Protein AF-A0A1Q3MYJ4-F1 (afdb_monomer_lite)

Structure (mmCIF, N/CA/C/O backbone):
data_AF-A0A1Q3MYJ4-F1
#
_entry.id   AF-A0A1Q3MYJ4-F1
#
loop_
_atom_site.group_PDB
_atom_site.id
_atom_site.type_symbol
_atom_site.label_atom_id
_atom_site.label_alt_id
_atom_site.label_comp_id
_atom_site.label_asym_id
_atom_site.label_entity_id
_atom_site.label_seq_id
_atom_site.pdbx_PDB_ins_code
_atom_site.Cartn_x
_atom_site.Cartn_y
_atom_site.Cartn_z
_atom_site.occupancy
_atom_site.B_iso_or_equiv
_atom_site.auth_seq_id
_atom_site.auth_comp_id
_atom_site.auth_asym_id
_atom_site.auth_atom_id
_atom_site.pdbx_PDB_model_num
ATOM 1 N N . MET A 1 1 ? -17.870 22.974 59.383 1.00 58.22 1 MET A N 1
ATOM 2 C CA . MET A 1 1 ? -18.661 22.944 58.130 1.00 58.22 1 MET A CA 1
ATOM 3 C C . MET A 1 1 ? -19.687 24.053 58.070 1.00 58.22 1 MET A C 1
ATOM 5 O O . MET A 1 1 ? -19.562 24.882 57.190 1.00 58.22 1 MET A O 1
ATOM 9 N N . LYS A 1 2 ? -20.596 24.173 59.053 1.00 64.69 2 LYS A N 1
ATOM 10 C CA . LYS A 1 2 ? -21.480 25.355 59.174 1.00 64.69 2 LYS A CA 1
ATOM 11 C C . LYS A 1 2 ? -20.718 26.691 59.191 1.00 64.69 2 LYS A C 1
ATOM 13 O O . LYS A 1 2 ? -21.216 27.687 58.698 1.00 64.69 2 LYS A O 1
ATOM 18 N N . GLN A 1 3 ? -19.496 26.680 59.724 1.00 75.94 3 GLN A N 1
ATOM 19 C CA . GLN A 1 3 ? -18.625 27.854 59.806 1.00 75.94 3 GLN A CA 1
ATOM 20 C C . GLN A 1 3 ? -17.956 28.244 58.471 1.00 75.94 3 GLN A C 1
ATOM 22 O O . GLN A 1 3 ? -17.614 29.406 58.301 1.00 75.94 3 GLN A O 1
ATOM 27 N N . TYR A 1 4 ? -17.776 27.300 57.533 1.00 77.88 4 TYR A N 1
ATOM 28 C CA . TYR A 1 4 ? -17.105 27.524 56.241 1.00 77.88 4 TYR A CA 1
ATOM 29 C C . TYR A 1 4 ? -17.706 26.608 55.153 1.00 77.88 4 TYR A C 1
ATOM 31 O O . TYR A 1 4 ? -17.088 25.603 54.797 1.00 77.88 4 TYR A O 1
ATOM 39 N N . PRO A 1 5 ? -18.928 26.892 54.670 1.00 70.75 5 PRO A N 1
ATOM 40 C CA . PRO A 1 5 ? -19.642 26.016 53.735 1.00 70.75 5 PRO A CA 1
ATOM 41 C C . PRO A 1 5 ? -18.985 25.927 52.348 1.00 70.75 5 PRO A C 1
ATOM 43 O O . PRO A 1 5 ? -19.051 24.882 51.717 1.00 70.75 5 PRO A O 1
ATOM 46 N N . GLU A 1 6 ? -18.278 26.977 51.920 1.00 78.69 6 GLU A N 1
ATOM 47 C CA . GLU A 1 6 ? -17.602 27.052 50.612 1.00 78.69 6 GLU A CA 1
ATOM 48 C C . GLU A 1 6 ? -16.142 26.553 50.637 1.00 78.69 6 GLU A C 1
ATOM 50 O O . GLU A 1 6 ? -15.402 26.690 49.661 1.00 78.69 6 GLU A O 1
ATOM 55 N N . ALA A 1 7 ? -15.664 26.028 51.770 1.00 82.56 7 ALA A N 1
ATOM 56 C CA . ALA A 1 7 ? -14.266 25.630 51.900 1.00 82.56 7 ALA A CA 1
ATOM 57 C C . ALA A 1 7 ? -13.968 24.337 51.126 1.00 82.56 7 ALA A C 1
ATOM 59 O O . ALA A 1 7 ? -14.543 23.284 51.395 1.00 82.56 7 ALA A O 1
ATOM 60 N N . THR A 1 8 ? -12.992 24.395 50.218 1.00 87.25 8 THR A N 1
ATOM 61 C CA . THR A 1 8 ? -12.449 23.201 49.561 1.00 87.25 8 THR A CA 1
ATOM 62 C C . THR A 1 8 ? -11.589 22.397 50.536 1.00 87.25 8 THR A C 1
ATOM 64 O O . THR A 1 8 ? -10.639 22.920 51.122 1.00 87.25 8 THR A O 1
ATOM 67 N N . ILE A 1 9 ? -11.879 21.107 50.668 1.00 89.69 9 ILE A N 1
ATOM 68 C CA . ILE A 1 9 ? -11.124 20.165 51.491 1.00 89.69 9 ILE A CA 1
ATOM 69 C C . ILE A 1 9 ? -10.189 19.373 50.586 1.00 89.69 9 ILE A C 1
ATOM 71 O O . ILE A 1 9 ? -10.608 18.551 49.770 1.00 89.69 9 ILE A O 1
ATOM 75 N N . TYR A 1 10 ? -8.896 19.612 50.752 1.00 91.00 10 TYR A N 1
ATOM 76 C CA . TYR A 1 10 ? -7.868 18.913 49.999 1.00 91.00 10 TYR A CA 1
ATOM 77 C C . TYR A 1 10 ? -7.547 17.566 50.642 1.00 91.00 10 TYR A C 1
ATOM 79 O O . TYR A 1 10 ? -7.403 17.468 51.859 1.00 91.00 10 TYR A O 1
ATOM 87 N N . HIS A 1 11 ? -7.385 16.537 49.816 1.00 90.12 11 HIS A N 1
ATOM 88 C CA . HIS A 1 11 ? -6.947 15.211 50.247 1.00 90.12 11 HIS A CA 1
ATOM 89 C C . HIS A 1 11 ? -5.996 14.578 49.217 1.00 90.12 11 HIS A C 1
ATOM 91 O O . HIS A 1 11 ? -5.825 15.095 48.106 1.00 90.12 11 HIS A O 1
ATOM 97 N N . TYR A 1 12 ? -5.341 13.472 49.585 1.00 85.56 12 TYR A N 1
ATOM 98 C CA . TYR A 1 12 ? -4.296 12.842 48.770 1.00 85.56 12 TYR A CA 1
ATOM 99 C C . TYR A 1 12 ? -4.562 11.350 48.551 1.00 85.56 12 TYR A C 1
ATOM 101 O O . TYR A 1 12 ? -4.072 10.489 49.278 1.00 85.56 12 TYR A O 1
ATOM 109 N N . GLY A 1 13 ? -5.335 11.034 47.512 1.00 84.19 13 GLY A N 1
ATOM 110 C CA . GLY A 1 13 ? -5.772 9.670 47.218 1.00 84.19 13 GLY A CA 1
ATOM 111 C C . GLY A 1 13 ? -7.289 9.556 47.119 1.00 84.19 13 GLY A C 1
ATOM 112 O O . GLY A 1 13 ? -7.988 10.549 46.992 1.00 84.19 13 GLY A O 1
ATOM 113 N N . SER A 1 14 ? -7.809 8.328 47.117 1.00 82.69 14 SER A N 1
ATOM 114 C CA . SER A 1 14 ? -9.263 8.075 47.033 1.00 82.69 14 SER A CA 1
ATOM 115 C C . SER A 1 14 ? -9.884 7.646 48.363 1.00 82.69 14 SER A C 1
ATOM 117 O O . SER A 1 14 ? -11.077 7.352 48.409 1.00 82.69 14 SER A O 1
ATOM 119 N N . TYR A 1 15 ? -9.085 7.552 49.429 1.00 84.94 15 TYR A N 1
ATOM 120 C CA . TYR A 1 15 ? -9.520 6.961 50.691 1.00 84.94 15 TYR A CA 1
ATOM 121 C C . TYR A 1 15 ? -10.547 7.837 51.411 1.00 84.94 15 TYR A C 1
ATOM 123 O O . TYR A 1 15 ? -11.579 7.327 51.828 1.00 84.94 15 TYR A O 1
ATOM 131 N N . GLU A 1 16 ? -10.320 9.146 51.495 1.00 86.31 16 GLU A N 1
ATOM 132 C CA . GLU A 1 16 ? -11.164 10.086 52.243 1.00 86.31 16 GLU A CA 1
ATOM 133 C C . GLU A 1 16 ? -12.579 10.141 51.663 1.00 86.31 16 GLU A C 1
ATOM 135 O O . GLU A 1 16 ? -13.556 10.010 52.396 1.00 86.31 16 GLU A O 1
ATOM 140 N N . THR A 1 17 ? -12.694 10.222 50.334 1.00 84.62 17 THR A N 1
ATOM 141 C CA . THR A 1 17 ? -13.981 10.173 49.628 1.00 84.62 17 THR A CA 1
ATOM 142 C C . THR A 1 17 ? -14.712 8.856 49.895 1.00 84.62 17 THR A C 1
ATOM 144 O O . THR A 1 17 ? -15.893 8.863 50.237 1.00 84.62 17 THR A O 1
ATOM 147 N N . LYS A 1 18 ? -14.011 7.717 49.795 1.00 85.62 18 LYS A N 1
ATOM 148 C CA . LYS A 1 18 ? -14.585 6.387 50.062 1.00 85.62 18 LYS A CA 1
ATOM 149 C C . LYS A 1 18 ? -15.009 6.224 51.522 1.00 85.62 18 LYS A C 1
ATOM 151 O O . LYS A 1 18 ? -16.048 5.629 51.789 1.00 85.62 18 LYS A O 1
ATOM 156 N N . SER A 1 19 ? -14.217 6.750 52.454 1.00 86.88 19 SER A N 1
ATOM 157 C CA . SER A 1 19 ? -14.482 6.709 53.892 1.00 86.88 19 SER A CA 1
ATOM 158 C C . SER A 1 19 ? -15.724 7.528 54.242 1.00 86.88 19 SER A C 1
ATOM 160 O O . SER A 1 19 ? -16.615 7.023 54.917 1.00 86.88 19 SER A O 1
ATOM 162 N N . LEU A 1 20 ? -15.859 8.742 53.697 1.00 87.19 20 LEU A N 1
ATOM 163 C CA . LEU A 1 20 ? -17.052 9.577 53.883 1.00 87.19 20 LEU A CA 1
ATOM 164 C C . LEU A 1 20 ? -18.310 8.919 53.301 1.00 87.19 20 LEU A C 1
ATOM 166 O O . LEU A 1 20 ? -19.335 8.858 53.972 1.00 87.19 20 LEU A O 1
ATOM 170 N N . GLN A 1 21 ? -18.218 8.324 52.110 1.00 85.44 21 GLN A N 1
ATOM 171 C CA . GLN A 1 21 ? -19.321 7.547 51.529 1.00 85.44 21 GLN A CA 1
ATOM 172 C C . GLN A 1 21 ? -19.679 6.307 52.368 1.00 85.44 21 GLN A C 1
ATOM 174 O O . GLN A 1 21 ? -20.841 5.904 52.421 1.00 85.44 21 GLN A O 1
ATOM 179 N N . ALA A 1 22 ? -18.704 5.681 53.034 1.00 86.81 22 ALA A N 1
ATOM 180 C CA . ALA A 1 22 ? -18.959 4.580 53.960 1.00 86.81 22 ALA A CA 1
ATOM 181 C C . ALA A 1 22 ? -19.625 5.062 55.262 1.00 86.81 22 ALA A C 1
ATOM 183 O O . ALA A 1 22 ? -20.507 4.375 55.774 1.00 86.81 22 ALA A O 1
ATOM 184 N N . VAL A 1 23 ? -19.257 6.246 55.764 1.00 87.12 23 VAL A N 1
ATOM 185 C CA . VAL A 1 23 ? -19.914 6.902 56.908 1.00 87.12 23 VAL A CA 1
ATOM 186 C C . VAL A 1 23 ? -21.367 7.230 56.575 1.00 87.12 23 VAL A C 1
ATOM 188 O O . VAL A 1 23 ? -22.239 6.851 57.347 1.00 87.12 23 VAL A O 1
ATOM 191 N N . GLN A 1 24 ? -21.639 7.808 55.401 1.00 85.56 24 GLN A N 1
ATOM 192 C CA . GLN A 1 24 ? -23.000 8.079 54.913 1.00 85.56 24 GLN A CA 1
ATOM 193 C C . GLN A 1 24 ? -23.874 6.817 54.903 1.00 85.56 24 GLN A C 1
ATOM 195 O O . GLN A 1 24 ? -25.028 6.851 55.309 1.00 85.56 24 GLN A O 1
ATOM 200 N N . LYS A 1 25 ? -23.316 5.676 54.482 1.00 83.81 25 LYS A N 1
ATOM 201 C CA . LYS A 1 25 ? -24.038 4.393 54.477 1.00 83.81 25 LYS A CA 1
ATOM 202 C C . LYS A 1 25 ? -24.285 3.822 55.872 1.00 83.81 25 LYS A C 1
ATOM 204 O O . LYS A 1 25 ? -25.231 3.063 56.048 1.00 83.81 25 LYS A O 1
ATOM 209 N N . LYS A 1 26 ? -23.400 4.107 56.830 1.00 90.44 26 LYS A N 1
ATOM 210 C CA . LYS A 1 26 ? -23.456 3.552 58.189 1.00 90.44 26 LYS A CA 1
ATOM 211 C C . LYS A 1 26 ? -24.288 4.412 59.146 1.00 90.44 26 LYS A C 1
ATOM 213 O O . LYS A 1 26 ? -24.845 3.861 60.089 1.00 90.44 26 LYS A O 1
ATOM 218 N N . TYR A 1 27 ? -24.369 5.714 58.886 1.00 89.81 27 TYR A N 1
ATOM 219 C CA . TYR A 1 27 ? -25.042 6.717 59.712 1.00 89.81 27 TYR A CA 1
ATOM 220 C C . TYR A 1 27 ? -25.936 7.598 58.821 1.00 89.81 27 TYR A C 1
ATOM 222 O O . TYR A 1 27 ? -25.502 8.674 58.396 1.00 89.81 27 TYR A O 1
ATOM 230 N N . PRO A 1 28 ? -27.154 7.134 58.472 1.00 86.50 28 PRO A N 1
ATOM 231 C CA . PRO A 1 28 ? -28.078 7.857 57.591 1.00 86.50 28 PRO A CA 1
ATOM 232 C C . PRO A 1 28 ? -28.443 9.262 58.089 1.00 86.50 28 PRO A C 1
ATOM 234 O O . PRO A 1 28 ? -28.724 10.154 57.296 1.00 86.50 28 PRO A O 1
ATOM 237 N N . GLU A 1 29 ? -28.389 9.497 59.398 1.00 88.94 29 GLU A N 1
ATOM 238 C CA . GLU A 1 29 ? -28.608 10.804 60.017 1.00 88.94 29 GLU A CA 1
ATOM 239 C C . GLU A 1 29 ? -27.568 11.865 59.613 1.00 88.94 29 GLU A C 1
ATOM 241 O O . GLU A 1 29 ? -27.833 13.050 59.780 1.00 88.94 29 GLU A O 1
ATOM 246 N N . LEU A 1 30 ? -26.417 11.450 59.063 1.00 86.00 30 LEU A N 1
ATOM 247 C CA . LEU A 1 30 ? -25.353 12.325 58.550 1.00 86.00 30 LEU A CA 1
ATOM 248 C C . LEU A 1 30 ? -25.372 12.461 57.016 1.00 86.00 30 LEU A C 1
ATOM 250 O O . LEU A 1 30 ? -24.428 12.992 56.421 1.00 86.00 30 LEU A O 1
ATOM 254 N N . GLU A 1 31 ? -26.398 11.935 56.341 1.00 83.94 31 GLU A N 1
ATOM 255 C CA . GLU A 1 31 ? -26.464 11.886 54.879 1.00 83.94 31 GLU A CA 1
ATOM 256 C C . GLU A 1 31 ? -26.425 13.277 54.243 1.00 83.94 31 GLU A C 1
ATOM 258 O O . GLU A 1 31 ? -25.692 13.497 53.272 1.00 83.94 31 GLU A O 1
ATOM 263 N N . ASN A 1 32 ? -27.169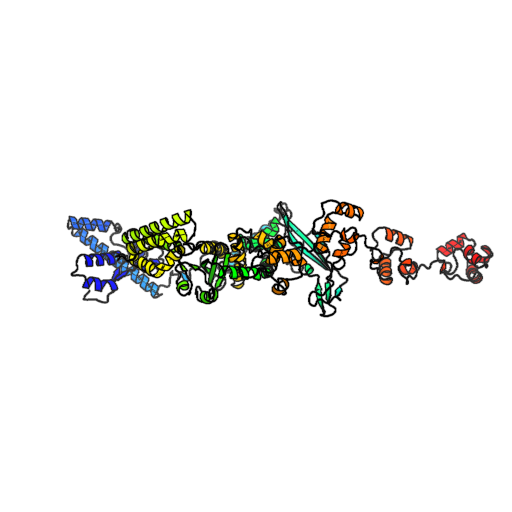 14.226 54.808 1.00 82.94 32 ASN A N 1
ATOM 264 C CA . ASN A 1 32 ? -27.242 15.590 54.296 1.00 82.94 32 ASN A CA 1
ATOM 265 C C . ASN A 1 32 ? -25.890 16.304 54.444 1.00 82.94 32 ASN A C 1
ATOM 267 O O . ASN A 1 32 ? -25.432 16.972 53.516 1.00 82.94 32 ASN A O 1
ATOM 271 N N . GLU A 1 33 ? -25.206 16.116 55.574 1.00 84.81 33 GLU A N 1
ATOM 272 C CA . GLU A 1 33 ? -23.894 16.698 55.851 1.00 84.81 33 GLU A CA 1
ATOM 273 C C . GLU A 1 33 ? -22.799 16.119 54.952 1.00 84.81 33 GLU A C 1
ATOM 275 O O . GLU A 1 33 ? -21.958 16.867 54.450 1.00 84.81 33 GLU A O 1
ATOM 280 N N . VAL A 1 34 ? -22.794 14.801 54.727 1.00 84.31 34 VAL A N 1
ATOM 281 C CA . VAL A 1 34 ? -21.809 14.154 53.846 1.00 84.31 34 VAL A CA 1
ATOM 282 C C . VAL A 1 34 ? -22.079 14.490 52.379 1.00 84.31 34 VAL A C 1
ATOM 284 O O . VAL A 1 34 ? -21.142 14.756 51.627 1.00 84.31 34 VAL A O 1
ATOM 287 N N . THR A 1 35 ? -23.342 14.545 51.960 1.00 84.06 35 THR A N 1
ATOM 288 C CA . THR A 1 35 ? -23.701 14.913 50.581 1.00 84.06 35 THR A CA 1
ATOM 289 C C . THR A 1 35 ? -23.318 16.360 50.273 1.00 84.06 35 THR A C 1
ATOM 291 O O . THR A 1 35 ? -22.798 16.631 49.193 1.00 84.06 35 THR A O 1
ATOM 294 N N . ALA A 1 36 ? -23.475 17.273 51.237 1.00 82.44 36 ALA A N 1
ATOM 295 C CA . ALA A 1 36 ? -23.010 18.655 51.116 1.00 82.44 36 ALA A CA 1
ATOM 296 C C . ALA A 1 36 ? -21.473 18.774 51.044 1.00 82.44 36 ALA A C 1
ATOM 298 O O . ALA A 1 36 ? -20.951 19.719 50.459 1.00 82.44 36 ALA A O 1
ATOM 299 N N . LEU A 1 37 ? -20.740 17.809 51.607 1.00 83.44 37 LEU A N 1
ATOM 300 C CA . LEU A 1 37 ? -19.276 17.784 51.643 1.00 83.44 37 LEU A CA 1
ATOM 301 C C . LEU A 1 37 ? -18.613 17.335 50.346 1.00 83.44 37 LEU A C 1
ATOM 303 O O . LEU A 1 37 ? -17.551 17.845 49.987 1.00 83.44 37 LEU A O 1
ATOM 307 N N . LEU A 1 38 ? -19.189 16.329 49.684 1.00 82.69 38 LEU A N 1
ATOM 308 C CA . LEU A 1 38 ? -18.560 15.652 48.548 1.00 82.69 38 LEU A CA 1
ATOM 309 C C . LEU A 1 38 ? -18.139 16.608 47.414 1.00 82.69 38 LEU A C 1
ATOM 311 O O . LEU A 1 38 ? -17.027 16.431 46.912 1.00 82.69 38 LEU A O 1
ATOM 315 N N . PRO A 1 39 ? -18.933 17.632 47.031 1.00 83.12 39 PRO A N 1
ATOM 316 C CA . PRO A 1 39 ? -18.528 18.600 46.009 1.00 83.12 39 PRO A CA 1
ATOM 317 C C . PRO A 1 39 ? -17.310 19.450 46.399 1.00 83.12 39 PRO A C 1
ATOM 319 O O . PRO A 1 39 ? -16.587 19.916 45.523 1.00 83.12 39 PRO A O 1
ATOM 322 N N . GLY A 1 40 ? -17.069 19.644 47.700 1.00 83.06 40 GLY A N 1
ATOM 323 C CA . GLY A 1 40 ? -15.943 20.417 48.225 1.00 83.06 40 GLY A CA 1
ATOM 324 C C . GLY A 1 40 ? -14.635 19.629 48.335 1.00 83.06 40 GLY A C 1
ATOM 325 O O . GLY A 1 40 ? -13.608 20.220 48.665 1.00 83.06 40 GLY A O 1
ATOM 326 N N . LEU A 1 41 ? -14.631 18.314 48.079 1.00 87.50 41 LEU A N 1
ATOM 327 C CA . LEU A 1 41 ? -13.422 17.488 48.156 1.00 87.50 41 LEU A CA 1
ATOM 328 C C . LEU A 1 41 ? -12.564 17.625 46.893 1.00 87.50 41 LEU A C 1
ATOM 330 O O . LEU A 1 41 ? -13.038 17.423 45.776 1.00 87.50 41 LEU A O 1
ATOM 334 N N . PHE A 1 42 ? -11.267 17.874 47.070 1.00 88.19 42 PHE A N 1
ATOM 335 C CA . PHE A 1 42 ? -10.313 17.966 45.968 1.00 88.19 42 PHE A CA 1
ATOM 336 C C . PHE A 1 42 ? -9.111 17.033 46.163 1.00 88.19 42 PHE A C 1
ATOM 338 O O . PHE A 1 42 ? -8.302 17.205 47.078 1.00 88.19 42 PHE A O 1
ATOM 345 N N . ASN A 1 43 ? -8.952 16.065 45.255 1.00 89.12 43 ASN A N 1
ATOM 346 C CA . ASN A 1 43 ? -7.846 15.106 45.279 1.00 89.12 43 ASN A CA 1
ATOM 347 C C . ASN A 1 43 ? -6.600 15.646 44.556 1.00 89.12 43 ASN A C 1
ATOM 349 O O . ASN A 1 43 ? -6.540 15.652 43.321 1.00 89.12 43 ASN A O 1
ATOM 353 N N . LEU A 1 44 ? -5.559 15.992 45.314 1.00 87.12 44 LEU A N 1
ATOM 354 C CA . LEU A 1 44 ? -4.317 16.555 44.772 1.00 87.12 44 LEU A CA 1
ATOM 355 C C . LEU A 1 44 ? -3.457 15.536 44.007 1.00 87.12 44 LEU A C 1
ATOM 357 O O . LEU A 1 44 ? -2.722 15.923 43.100 1.00 87.12 44 LEU A O 1
ATOM 361 N N . LEU A 1 45 ? -3.587 14.233 44.286 1.00 84.81 45 LEU A N 1
ATOM 362 C CA . LEU A 1 45 ? -2.842 13.179 43.577 1.00 84.81 45 LEU A CA 1
ATOM 363 C C . LEU A 1 45 ? -3.214 13.099 42.083 1.00 84.81 45 LEU A C 1
ATOM 365 O O . LEU A 1 45 ? -2.450 12.583 41.268 1.00 84.81 45 LEU A O 1
ATOM 369 N N . SER A 1 46 ? -4.398 13.590 41.705 1.00 80.81 46 SER A N 1
ATOM 370 C CA . SER A 1 46 ? -4.833 13.601 40.304 1.00 80.81 46 SER A CA 1
ATOM 371 C C . SER A 1 46 ? -3.956 14.510 39.430 1.00 80.81 46 SER A C 1
ATOM 373 O O . SER A 1 46 ? -3.669 14.159 38.283 1.00 80.81 46 SER A O 1
ATOM 375 N N . ILE A 1 47 ? -3.452 15.611 40.002 1.00 80.12 47 ILE A N 1
ATOM 376 C CA . ILE A 1 47 ? -2.610 16.600 39.320 1.00 80.12 47 ILE A CA 1
ATOM 377 C C . ILE A 1 47 ? -1.212 16.031 39.038 1.00 80.12 47 ILE A C 1
ATOM 379 O O . ILE A 1 47 ? -0.740 16.112 37.903 1.00 80.12 47 ILE A O 1
ATOM 383 N N . SER A 1 48 ? -0.557 15.395 40.019 1.00 72.81 48 SER A N 1
ATOM 384 C CA . SER A 1 48 ? 0.786 14.812 39.819 1.00 72.81 48 SER A CA 1
ATOM 385 C C . SER A 1 48 ? 0.800 13.660 38.818 1.00 72.81 48 SER A C 1
ATOM 387 O O . SER A 1 48 ? 1.756 13.473 38.078 1.00 72.81 48 SER A O 1
ATOM 389 N N . ARG A 1 49 ? -0.278 12.880 38.715 1.00 67.69 49 ARG A N 1
ATOM 390 C CA . ARG A 1 49 ? -0.313 11.764 37.754 1.00 67.69 49 ARG A CA 1
ATOM 391 C C . ARG A 1 49 ? -0.415 12.199 36.297 1.00 67.69 49 ARG A C 1
ATOM 393 O O . ARG A 1 49 ? -0.100 11.405 35.415 1.00 67.69 49 ARG A O 1
ATOM 400 N N . THR A 1 50 ? -0.921 13.400 36.038 1.00 63.81 50 THR A N 1
ATOM 401 C CA . THR A 1 50 ? -1.364 13.792 34.694 1.00 63.81 50 THR A CA 1
ATOM 402 C C . THR A 1 50 ? -0.720 15.072 34.185 1.00 63.81 50 THR A C 1
ATOM 404 O O . THR A 1 50 ? -0.571 15.231 32.972 1.00 63.81 50 THR A O 1
ATOM 407 N N . HIS A 1 51 ? -0.342 15.987 35.077 1.00 72.00 51 HIS A N 1
ATOM 408 C CA . HIS A 1 51 ? 0.023 17.355 34.709 1.00 72.00 51 HIS A CA 1
ATOM 409 C C . HIS A 1 51 ? 1.396 17.787 35.228 1.00 72.00 51 HIS A C 1
ATOM 411 O O . HIS A 1 51 ? 2.013 18.657 34.619 1.00 72.00 51 HIS A O 1
ATOM 417 N N . VAL A 1 52 ? 1.904 17.172 36.300 1.00 79.31 52 VAL A N 1
ATOM 418 C CA . VAL A 1 52 ? 3.175 17.562 36.929 1.00 79.31 52 VAL A CA 1
ATOM 419 C C . VAL A 1 52 ? 4.039 16.330 37.173 1.00 79.31 52 VAL A C 1
ATOM 421 O O . VAL A 1 52 ? 3.633 15.457 37.924 1.00 79.31 52 VAL A O 1
ATOM 424 N N . TYR A 1 53 ? 5.238 16.276 36.587 1.00 80.31 53 TYR A N 1
ATOM 425 C CA . TYR A 1 53 ? 6.196 15.179 36.784 1.00 80.31 53 TYR A CA 1
ATOM 426 C C . TYR A 1 53 ? 7.301 15.621 37.755 1.00 80.31 53 TYR A C 1
ATOM 428 O O . TYR A 1 53 ? 8.261 16.259 37.319 1.00 80.31 53 TYR A O 1
ATOM 436 N N . PRO A 1 54 ? 7.170 15.349 39.065 1.00 78.94 54 PRO A N 1
ATOM 437 C CA . PRO A 1 54 ? 8.181 15.738 40.041 1.00 78.94 54 PRO A CA 1
ATOM 438 C C . PRO A 1 54 ? 9.450 14.874 39.894 1.00 78.94 54 PRO A C 1
ATOM 440 O O . PRO A 1 54 ? 9.361 13.732 39.438 1.00 78.94 54 PRO A O 1
ATOM 443 N N . PRO A 1 55 ? 10.636 15.367 40.297 1.00 79.25 55 PRO A N 1
ATOM 444 C CA . PRO A 1 55 ? 11.903 14.635 40.199 1.00 79.25 55 PRO A CA 1
ATOM 445 C C . PRO A 1 55 ? 12.061 13.596 41.328 1.00 79.25 55 PRO A C 1
ATOM 447 O O . PRO A 1 55 ? 13.079 13.543 42.015 1.00 79.25 55 PRO A O 1
ATOM 450 N N . VAL A 1 56 ? 11.037 12.769 41.534 1.00 81.69 56 VAL A N 1
ATOM 451 C CA . VAL A 1 56 ? 10.996 11.679 42.519 1.00 81.69 56 VAL A CA 1
ATOM 452 C C . VAL A 1 56 ? 10.510 10.392 41.850 1.00 81.69 56 VAL A C 1
ATOM 454 O O . VAL A 1 56 ? 9.813 10.425 40.838 1.00 81.69 56 VAL A O 1
ATOM 457 N N . TYR A 1 57 ? 10.892 9.238 42.401 1.00 72.94 57 TYR A N 1
ATOM 458 C CA . TYR A 1 57 ? 10.605 7.928 41.798 1.00 72.94 57 TYR A CA 1
ATOM 459 C C . TYR A 1 57 ? 9.138 7.479 41.920 1.00 72.94 57 TYR A C 1
ATOM 461 O O . TYR A 1 57 ? 8.737 6.525 41.251 1.00 72.94 57 TYR A O 1
ATOM 469 N N . GLY A 1 58 ? 8.324 8.167 42.721 1.00 74.75 58 GLY A N 1
ATOM 470 C CA . GLY A 1 58 ? 6.909 7.871 42.890 1.00 74.75 58 GLY A CA 1
ATOM 471 C C . GLY A 1 58 ? 6.073 9.105 43.225 1.00 74.75 58 GLY A C 1
ATOM 472 O O . GLY A 1 58 ? 6.563 10.203 43.459 1.00 74.75 58 GLY A O 1
ATOM 473 N N . ASN A 1 59 ? 4.751 8.920 43.201 1.00 79.56 59 ASN A N 1
ATOM 474 C CA . ASN A 1 59 ? 3.771 9.986 43.440 1.00 79.56 59 ASN A CA 1
ATOM 475 C C . ASN A 1 59 ? 3.207 9.945 44.870 1.00 79.56 59 ASN A C 1
ATOM 477 O O . ASN A 1 59 ? 2.099 10.426 45.114 1.00 79.56 59 ASN A O 1
ATOM 481 N N . GLY A 1 60 ? 3.907 9.309 45.811 1.00 83.81 60 GLY A N 1
ATOM 482 C CA . GLY A 1 60 ? 3.482 9.249 47.209 1.00 83.81 60 GLY A CA 1
ATOM 483 C C . GLY A 1 60 ? 3.603 10.612 47.893 1.00 83.81 60 GLY A C 1
ATOM 484 O O . GLY A 1 60 ? 4.518 11.373 47.593 1.00 83.81 60 GLY A O 1
ATOM 485 N N . LEU A 1 61 ? 2.710 10.910 48.845 1.00 87.56 61 LEU A N 1
ATOM 486 C CA . LEU A 1 61 ? 2.755 12.173 49.598 1.00 87.56 61 LEU A CA 1
ATOM 487 C C . LEU A 1 61 ? 4.097 12.350 50.324 1.00 87.56 61 LEU A C 1
ATOM 489 O O . LEU A 1 61 ? 4.679 13.427 50.276 1.00 87.56 61 LEU A O 1
ATOM 493 N N . LYS A 1 62 ? 4.610 11.274 50.940 1.00 86.38 62 LYS A N 1
ATOM 494 C CA . LYS A 1 62 ? 5.889 11.286 51.667 1.00 86.38 62 LYS A CA 1
ATOM 495 C C . LYS A 1 62 ? 7.084 11.609 50.780 1.00 86.38 62 LYS A C 1
ATOM 497 O O . LYS A 1 62 ? 7.918 12.423 51.154 1.00 86.38 62 LYS A O 1
ATOM 502 N N . GLU A 1 63 ? 7.141 10.998 49.603 1.00 83.38 63 GLU A N 1
ATOM 503 C CA . GLU A 1 63 ? 8.219 11.228 48.640 1.00 83.38 63 GLU A CA 1
ATOM 504 C C . GLU A 1 63 ? 8.166 12.656 48.093 1.00 83.38 63 GLU A C 1
ATOM 506 O O . GLU A 1 63 ? 9.180 13.352 48.076 1.00 83.38 63 GLU A O 1
ATOM 511 N N . LEU A 1 64 ? 6.973 13.116 47.704 1.00 86.81 64 LEU A N 1
ATOM 512 C CA . LEU A 1 64 ? 6.796 14.424 47.087 1.00 86.81 64 LEU A CA 1
ATOM 513 C C . LEU A 1 64 ? 7.010 15.576 48.075 1.00 86.81 64 LEU A C 1
ATOM 515 O O . LEU A 1 64 ? 7.779 16.490 47.792 1.00 86.81 64 LEU A O 1
ATOM 519 N N . ALA A 1 65 ? 6.363 15.539 49.241 1.00 89.69 65 ALA A N 1
ATOM 520 C CA . ALA A 1 65 ? 6.540 16.584 50.246 1.00 89.69 65 ALA A CA 1
ATOM 521 C C . ALA A 1 65 ? 7.921 16.508 50.919 1.00 89.69 65 ALA A C 1
ATOM 523 O O . ALA A 1 65 ? 8.483 17.548 51.250 1.00 89.69 65 ALA A O 1
ATOM 524 N N . GLY A 1 66 ? 8.509 15.312 51.049 1.00 88.19 66 GLY A N 1
ATOM 525 C CA . GLY A 1 66 ? 9.895 15.149 51.494 1.00 88.19 66 GLY A CA 1
ATOM 526 C C . GLY A 1 66 ? 10.896 15.811 50.545 1.00 88.19 66 GLY A C 1
ATOM 527 O O . GLY A 1 66 ? 11.795 16.517 50.997 1.00 88.19 66 GLY A O 1
ATOM 528 N N . TRP A 1 67 ? 10.705 15.664 49.229 1.00 87.56 67 TRP A N 1
ATOM 529 C CA . TRP A 1 67 ? 11.499 16.382 48.225 1.00 87.56 67 TRP A CA 1
ATOM 530 C C . TRP A 1 67 ? 11.307 17.904 48.294 1.00 87.56 67 TRP A C 1
ATOM 532 O O . TRP A 1 67 ? 12.274 18.647 48.153 1.00 87.56 67 TRP A O 1
ATOM 542 N N . LEU A 1 68 ? 10.093 18.371 48.602 1.00 88.44 68 LEU A N 1
ATOM 543 C CA . LEU A 1 68 ? 9.809 19.787 48.875 1.00 88.44 68 LEU A CA 1
ATOM 544 C C . LEU A 1 68 ? 10.373 20.279 50.226 1.00 88.44 68 LEU A C 1
ATOM 546 O O . LEU A 1 68 ? 10.157 21.430 50.596 1.00 88.44 68 LEU A O 1
ATOM 550 N N . GLY A 1 69 ? 11.098 19.433 50.966 1.00 87.19 69 GLY A N 1
ATOM 551 C CA . GLY A 1 69 ? 11.790 19.794 52.203 1.00 87.19 69 GLY A CA 1
ATOM 552 C C . GLY A 1 69 ? 10.992 19.566 53.489 1.00 87.19 69 GLY A C 1
ATOM 553 O O . GLY A 1 69 ? 11.478 19.919 54.565 1.00 87.19 69 GLY A O 1
ATOM 554 N N . PHE A 1 70 ? 9.799 18.963 53.427 1.00 90.50 70 PHE A N 1
ATOM 555 C CA . PHE A 1 70 ? 9.026 18.639 54.627 1.00 90.50 70 PHE A CA 1
ATOM 556 C C . PHE A 1 70 ? 9.637 17.454 55.385 1.00 90.50 70 PHE A C 1
ATOM 558 O O . PHE A 1 70 ? 9.959 16.416 54.806 1.00 90.50 70 PHE A O 1
ATOM 565 N N . LYS A 1 71 ? 9.764 17.590 56.707 1.00 86.81 71 LYS A N 1
ATOM 566 C CA . LYS A 1 71 ? 10.269 16.540 57.599 1.00 86.81 71 LYS A CA 1
ATOM 567 C C . LYS A 1 71 ? 9.178 16.154 58.591 1.00 86.81 71 LYS A C 1
ATOM 569 O O . LYS A 1 71 ? 8.726 16.995 59.361 1.00 86.81 71 LYS A O 1
ATOM 574 N N . TRP A 1 72 ? 8.783 14.881 58.588 1.00 86.19 72 TRP A N 1
ATOM 575 C CA . TRP A 1 72 ? 7.887 14.330 59.607 1.00 86.19 72 TRP A CA 1
ATOM 576 C C . TRP A 1 72 ? 8.623 14.222 60.939 1.00 86.19 72 TRP A C 1
ATOM 578 O O . TRP A 1 72 ? 9.796 13.846 60.972 1.00 86.19 72 TRP A O 1
ATOM 588 N N . ASN A 1 73 ? 7.920 14.478 62.042 1.00 73.06 73 ASN A N 1
ATOM 589 C CA . ASN A 1 73 ? 8.512 14.396 63.379 1.00 73.06 73 ASN A CA 1
ATOM 590 C C . ASN A 1 73 ? 8.921 12.963 63.769 1.00 73.06 73 ASN A C 1
ATOM 592 O O . ASN A 1 73 ? 9.829 12.783 64.572 1.00 73.06 73 ASN A O 1
ATOM 596 N N . ASN A 1 74 ? 8.284 11.947 63.177 1.00 66.38 74 ASN A N 1
ATOM 597 C CA . ASN A 1 74 ? 8.613 10.534 63.368 1.00 66.38 74 ASN A CA 1
ATOM 598 C C . ASN A 1 74 ? 9.199 9.939 62.081 1.00 66.38 74 ASN A C 1
ATOM 600 O O . ASN A 1 74 ? 8.465 9.521 61.186 1.00 66.38 74 ASN A O 1
ATOM 604 N N . THR A 1 75 ? 10.526 9.852 62.001 1.00 54.31 75 THR A N 1
ATOM 605 C CA . THR A 1 75 ? 11.272 9.362 60.824 1.00 54.31 75 THR A CA 1
ATOM 606 C C . THR A 1 75 ? 11.132 7.855 60.561 1.00 54.31 75 THR A C 1
ATOM 608 O O . THR A 1 75 ? 11.486 7.401 59.477 1.00 54.31 75 THR A O 1
ATOM 611 N N . ILE A 1 76 ? 10.587 7.085 61.513 1.00 50.81 76 ILE A N 1
ATOM 612 C CA . ILE A 1 76 ? 10.445 5.613 61.447 1.00 50.81 76 ILE A CA 1
ATOM 613 C C . ILE A 1 76 ? 9.015 5.179 61.047 1.00 50.81 76 ILE A C 1
ATOM 615 O O . ILE A 1 76 ? 8.766 4.016 60.742 1.00 50.81 76 ILE A O 1
ATOM 619 N N . ALA A 1 77 ? 8.047 6.099 61.017 1.00 55.81 77 ALA A N 1
ATOM 620 C CA . ALA A 1 77 ? 6.639 5.751 60.839 1.00 55.81 77 ALA A CA 1
ATOM 621 C C . ALA A 1 77 ? 6.261 5.562 59.359 1.00 55.81 77 ALA A C 1
ATOM 623 O O . ALA A 1 77 ? 6.231 6.528 58.591 1.00 55.81 77 ALA A O 1
ATOM 624 N N . ASP A 1 78 ? 5.904 4.341 58.954 1.00 63.69 78 ASP A N 1
ATOM 625 C CA . ASP A 1 78 ? 5.239 4.062 57.676 1.00 63.69 78 ASP A CA 1
ATOM 626 C C . ASP A 1 78 ? 3.699 4.072 57.830 1.00 63.69 78 ASP A C 1
ATOM 628 O O . ASP A 1 78 ? 3.155 4.245 58.922 1.00 63.69 78 ASP A O 1
ATOM 632 N N . GLY A 1 79 ? 2.966 3.922 56.722 1.00 67.12 79 GLY A N 1
ATOM 633 C CA . GLY A 1 79 ? 1.498 3.867 56.767 1.00 67.12 79 GLY A CA 1
ATOM 634 C C . GLY A 1 79 ? 0.933 2.617 57.459 1.00 67.12 79 GLY A C 1
ATOM 635 O O . GLY A 1 79 ? -0.256 2.577 57.754 1.00 67.12 79 GLY A O 1
ATOM 636 N N . LYS A 1 80 ? 1.750 1.589 57.718 1.00 75.56 80 LYS A N 1
ATOM 637 C CA . LYS A 1 80 ? 1.347 0.375 58.444 1.00 75.56 80 LYS A CA 1
ATOM 638 C C . LYS A 1 80 ? 1.509 0.564 59.951 1.00 75.56 80 LYS A C 1
ATOM 640 O O . LYS A 1 80 ? 0.684 0.073 60.717 1.00 75.56 80 LYS A O 1
ATOM 645 N N . GLN A 1 81 ? 2.508 1.331 60.370 1.00 79.44 81 GLN A N 1
ATOM 646 C CA . GLN A 1 81 ? 2.763 1.669 61.761 1.00 79.44 81 GLN A CA 1
ATOM 647 C C . GLN A 1 81 ? 1.612 2.481 62.363 1.00 79.44 81 GLN A C 1
ATOM 649 O O . GLN A 1 81 ? 1.215 2.232 63.497 1.00 79.44 81 GLN A O 1
ATOM 654 N N . SER A 1 82 ? 1.000 3.385 61.590 1.00 82.12 82 SER A N 1
ATOM 655 C CA . SER A 1 82 ? -0.194 4.112 62.042 1.00 82.12 82 SER A CA 1
ATOM 656 C C . SER A 1 82 ? -1.404 3.194 62.255 1.00 82.12 82 SER A C 1
ATOM 658 O O . SER A 1 82 ? -2.195 3.422 63.168 1.00 82.12 82 SER A O 1
ATOM 660 N N . ILE A 1 83 ? -1.529 2.111 61.481 1.00 83.19 83 ILE A N 1
ATOM 661 C CA . ILE A 1 83 ? -2.564 1.088 61.690 1.00 83.19 83 ILE A CA 1
ATOM 662 C C . ILE A 1 83 ? -2.287 0.306 62.980 1.00 83.19 83 ILE A C 1
ATOM 664 O O . ILE A 1 83 ? -3.223 0.022 63.727 1.00 83.19 83 ILE A O 1
ATOM 668 N N . HIS A 1 84 ? -1.023 -0.021 63.264 1.00 83.69 84 HIS A N 1
ATOM 669 C CA . HIS A 1 84 ? -0.637 -0.687 64.510 1.00 83.69 84 HIS A CA 1
ATOM 670 C C . HIS A 1 84 ? -0.934 0.191 65.729 1.00 83.69 84 HIS A C 1
ATOM 672 O O . HIS A 1 84 ? -1.693 -0.234 66.593 1.00 83.69 84 HIS A O 1
ATOM 678 N N . TRP A 1 85 ? -0.484 1.450 65.725 1.00 85.69 85 TRP A N 1
ATOM 679 C CA . TRP A 1 85 ? -0.807 2.420 66.776 1.00 85.69 85 TRP A CA 1
ATOM 680 C C . TRP A 1 85 ? -2.313 2.585 66.974 1.00 85.69 85 TRP A C 1
ATOM 682 O O . TRP A 1 85 ? -2.788 2.715 68.101 1.00 85.69 85 TRP A O 1
ATOM 692 N N . ARG A 1 86 ? -3.097 2.558 65.889 1.00 86.31 86 ARG A N 1
ATOM 693 C CA . ARG A 1 86 ? -4.555 2.632 65.990 1.00 86.31 86 ARG A CA 1
ATOM 694 C C . ARG A 1 86 ? -5.139 1.419 66.713 1.00 86.31 86 ARG A C 1
ATOM 696 O O . ARG A 1 86 ? -5.980 1.613 67.587 1.00 86.31 86 ARG A O 1
ATOM 703 N N . LYS A 1 87 ? -4.691 0.207 66.376 1.00 87.19 87 LYS A N 1
ATOM 704 C CA . LYS A 1 87 ? -5.126 -1.031 67.041 1.00 87.19 87 LYS A CA 1
ATOM 705 C C . LYS A 1 87 ? -4.708 -1.067 68.510 1.00 87.19 87 LYS A C 1
ATOM 707 O O . LYS A 1 87 ? -5.523 -1.416 69.357 1.00 87.19 87 LYS A O 1
ATOM 712 N N . ASP A 1 88 ? -3.483 -0.650 68.810 1.00 85.94 88 ASP A N 1
ATOM 713 C CA . ASP A 1 88 ? -2.955 -0.629 70.176 1.00 85.94 88 ASP A CA 1
ATOM 714 C C . ASP A 1 88 ? -3.723 0.368 71.049 1.00 85.94 88 ASP A C 1
ATOM 716 O O . ASP A 1 88 ? -4.074 0.064 72.188 1.00 85.94 88 ASP A O 1
ATOM 720 N N . TRP A 1 89 ? -4.067 1.538 70.503 1.00 90.81 89 TRP A N 1
ATOM 721 C CA . TRP 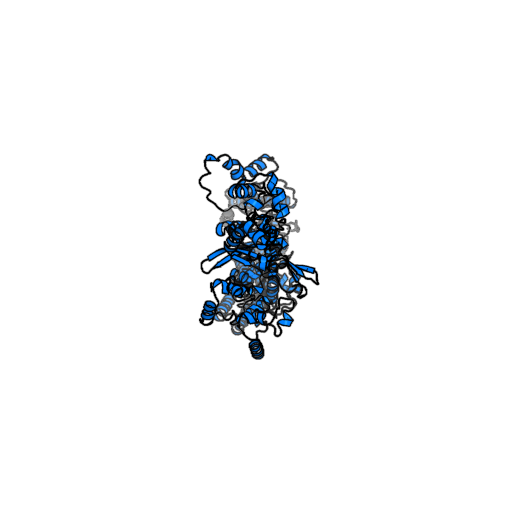A 1 89 ? -4.925 2.498 71.192 1.00 90.81 89 TRP A CA 1
ATOM 722 C C . TRP A 1 89 ? -6.357 1.980 71.385 1.00 90.81 89 TRP A C 1
ATOM 724 O O . TRP A 1 89 ? -6.961 2.217 72.431 1.00 90.81 89 TRP A O 1
ATOM 734 N N . GLU A 1 90 ? -6.924 1.278 70.403 1.00 89.75 90 GLU A N 1
ATOM 735 C CA . GLU A 1 90 ? -8.262 0.687 70.530 1.00 89.75 90 GLU A CA 1
ATOM 736 C C . GLU A 1 90 ? -8.315 -0.400 71.612 1.00 89.75 90 GLU A C 1
ATOM 738 O O . GLU A 1 90 ? -9.324 -0.482 72.315 1.00 89.75 90 GLU A O 1
ATOM 743 N N . ALA A 1 91 ? -7.232 -1.163 71.786 1.00 89.75 91 ALA A N 1
ATOM 744 C CA . ALA A 1 91 ? -7.110 -2.200 72.808 1.00 89.75 91 ALA A CA 1
ATOM 745 C C . ALA A 1 91 ? -6.805 -1.639 74.208 1.00 89.75 91 ALA A C 1
ATOM 747 O O . ALA A 1 91 ? -7.464 -2.012 75.175 1.00 89.75 91 ALA A O 1
ATOM 748 N N . ASN A 1 92 ? -5.837 -0.724 74.316 1.00 90.62 92 ASN A N 1
ATOM 749 C CA . ASN A 1 92 ? -5.247 -0.336 75.604 1.00 90.62 92 ASN A CA 1
ATOM 750 C C . ASN A 1 92 ? -5.636 1.076 76.065 1.00 90.62 92 ASN A C 1
ATOM 752 O O . ASN A 1 92 ? -5.327 1.460 77.189 1.00 90.62 92 ASN A O 1
ATOM 756 N N . ARG A 1 93 ? -6.288 1.871 75.203 1.00 89.75 93 ARG A N 1
ATOM 757 C CA . ARG A 1 93 ? -6.667 3.278 75.451 1.00 89.75 93 ARG A CA 1
ATOM 758 C C . ARG A 1 93 ? -5.507 4.187 75.877 1.00 89.75 93 ARG A C 1
ATOM 760 O O . ARG A 1 93 ? -5.744 5.238 76.464 1.00 89.75 93 ARG A O 1
ATOM 767 N N . ASP A 1 94 ? -4.279 3.832 75.503 1.00 90.31 94 ASP A N 1
ATOM 768 C CA . ASP A 1 94 ? -3.068 4.588 75.827 1.00 90.31 94 ASP A CA 1
ATOM 769 C C . ASP A 1 94 ? -3.086 6.000 75.207 1.00 90.31 94 ASP A C 1
ATOM 771 O O . ASP A 1 94 ? -3.139 6.188 73.985 1.00 90.31 94 ASP A O 1
ATOM 775 N N . GLN A 1 95 ? -3.027 7.010 76.071 1.00 89.12 95 GLN A N 1
ATOM 776 C CA . GLN A 1 95 ? -3.074 8.413 75.686 1.00 89.12 95 GLN A CA 1
ATOM 777 C C . GLN A 1 95 ? -1.832 8.851 74.884 1.00 89.12 95 GLN A C 1
ATOM 779 O O . GLN A 1 95 ? -1.969 9.646 73.952 1.00 89.12 95 GLN A O 1
ATOM 784 N N . ALA A 1 96 ? -0.651 8.287 75.151 1.00 85.94 96 ALA A N 1
ATOM 785 C CA . ALA A 1 96 ? 0.577 8.611 74.423 1.00 85.94 96 ALA A CA 1
ATOM 786 C C . ALA A 1 96 ? 0.525 8.120 72.964 1.00 85.94 96 ALA A C 1
ATOM 788 O O . ALA A 1 96 ? 0.945 8.821 72.034 1.00 85.94 96 ALA A O 1
ATOM 789 N N . VAL A 1 97 ? -0.065 6.943 72.730 1.00 85.50 97 VAL A N 1
ATOM 790 C CA . VAL A 1 97 ? -0.285 6.396 71.379 1.00 85.50 97 VAL A CA 1
ATOM 791 C C . VAL A 1 97 ? -1.302 7.245 70.608 1.00 85.50 97 VAL A C 1
ATOM 793 O O . VAL A 1 97 ? -1.098 7.548 69.428 1.00 85.50 97 VAL A O 1
ATOM 796 N N . LYS A 1 98 ? -2.368 7.709 71.276 1.00 88.06 98 LYS A N 1
ATOM 797 C CA . LYS A 1 98 ? -3.357 8.626 70.685 1.00 88.06 98 LYS A CA 1
ATOM 798 C C . LYS A 1 98 ? -2.727 9.953 70.261 1.00 88.06 98 LYS A C 1
ATOM 800 O O . LYS A 1 98 ? -2.976 10.419 69.149 1.00 88.06 98 LYS A O 1
ATOM 805 N N . GLU A 1 99 ? -1.908 10.555 71.117 1.00 88.06 99 GLU A N 1
ATOM 806 C CA . GLU A 1 99 ? -1.200 11.802 70.808 1.00 88.06 99 GLU A CA 1
ATOM 807 C C . GLU A 1 99 ? -0.230 11.630 69.637 1.00 88.06 99 GLU A C 1
ATOM 809 O O . GLU A 1 99 ? -0.161 12.491 68.755 1.00 88.06 99 GLU A O 1
ATOM 814 N N . THR A 1 100 ? 0.441 10.480 69.565 1.00 86.69 100 THR A N 1
ATOM 815 C CA . THR A 1 100 ? 1.322 10.120 68.447 1.00 86.69 100 THR A CA 1
ATOM 816 C C . THR A 1 100 ? 0.554 10.017 67.123 1.00 86.69 100 THR A C 1
ATOM 818 O O . THR A 1 100 ? 0.995 10.571 66.114 1.00 86.69 100 THR A O 1
ATOM 821 N N . LEU A 1 101 ? -0.625 9.384 67.114 1.00 85.56 101 LEU A N 1
ATOM 822 C CA . LEU A 1 101 ? -1.499 9.294 65.934 1.00 85.56 101 LEU A CA 1
ATOM 823 C C . LEU A 1 101 ? -1.992 10.661 65.456 1.00 85.56 101 LEU A C 1
ATOM 825 O O . LEU A 1 101 ? -1.972 10.939 64.256 1.00 85.56 101 LEU A O 1
ATOM 829 N N . ILE A 1 102 ? -2.430 11.515 66.385 1.00 88.69 102 ILE A N 1
ATOM 830 C CA . ILE A 1 102 ? -2.905 12.867 66.065 1.00 88.69 102 ILE A CA 1
ATOM 831 C C . ILE A 1 102 ? -1.767 13.688 65.458 1.00 88.69 102 ILE A C 1
ATOM 833 O O . ILE A 1 102 ? -1.961 14.349 64.438 1.00 88.69 102 ILE A O 1
ATOM 837 N N . ARG A 1 103 ? -0.565 13.613 66.041 1.00 86.75 103 ARG A N 1
ATOM 838 C CA . ARG A 1 103 ? 0.612 14.321 65.530 1.00 86.75 103 ARG A CA 1
ATOM 839 C C . ARG A 1 103 ? 1.018 13.827 64.142 1.00 86.75 103 ARG A C 1
ATOM 841 O O . ARG A 1 103 ? 1.288 14.650 63.275 1.00 86.75 103 ARG A O 1
ATOM 848 N N . TYR A 1 104 ? 0.981 12.516 63.906 1.00 86.00 104 TYR A N 1
ATOM 849 C CA . TYR A 1 104 ? 1.241 11.929 62.590 1.00 86.00 104 TYR A CA 1
ATOM 850 C C . TYR A 1 104 ? 0.240 12.417 61.528 1.00 86.00 104 TYR A C 1
ATOM 852 O O . TYR A 1 104 ? 0.643 12.837 60.446 1.00 86.00 104 TYR A O 1
ATOM 860 N N . ASN A 1 105 ? -1.061 12.420 61.840 1.00 88.50 105 ASN A N 1
ATOM 861 C CA . ASN A 1 105 ? -2.085 12.907 60.912 1.00 88.50 105 ASN A CA 1
ATOM 862 C C . ASN A 1 105 ? -1.948 14.413 60.633 1.00 88.50 105 ASN A C 1
ATOM 864 O O . ASN A 1 105 ? -2.115 14.848 59.495 1.00 88.50 105 ASN A O 1
ATOM 868 N N . LEU A 1 106 ? -1.598 15.201 61.653 1.00 90.44 106 LEU A N 1
ATOM 869 C CA . LEU A 1 106 ? -1.338 16.629 61.494 1.00 90.44 106 LEU A CA 1
ATOM 870 C C . LEU A 1 106 ? -0.132 16.887 60.579 1.00 90.44 106 LEU A C 1
ATOM 872 O O . LEU A 1 106 ? -0.184 17.801 59.756 1.00 90.44 106 LEU A O 1
ATOM 876 N N . ASP A 1 107 ? 0.930 16.088 60.699 1.00 90.06 107 ASP A N 1
ATOM 877 C CA . ASP A 1 107 ? 2.092 16.170 59.813 1.00 90.06 107 ASP A CA 1
ATOM 878 C C . ASP A 1 107 ? 1.715 15.816 58.361 1.00 90.06 107 ASP A C 1
ATOM 880 O O . ASP A 1 107 ? 2.114 16.539 57.450 1.00 90.06 107 ASP A O 1
ATOM 884 N N . ASP A 1 108 ? 0.871 14.802 58.125 1.00 88.81 108 ASP A N 1
ATOM 885 C CA . ASP A 1 108 ? 0.355 14.483 56.779 1.00 88.81 108 ASP A CA 1
ATOM 886 C C . ASP A 1 108 ? -0.482 15.638 56.186 1.00 88.81 108 ASP A C 1
ATOM 888 O O . ASP A 1 108 ? -0.332 15.975 55.008 1.00 88.81 108 ASP A O 1
ATOM 892 N N . CYS A 1 109 ? -1.308 16.314 56.992 1.00 91.88 109 CYS A N 1
ATOM 893 C CA . CYS A 1 109 ? -2.056 17.501 56.560 1.00 91.88 109 CYS A CA 1
ATOM 894 C C . CYS A 1 109 ? -1.137 18.688 56.215 1.00 91.88 109 CYS A C 1
ATOM 896 O O . CYS A 1 109 ? -1.372 19.387 55.227 1.00 91.88 109 CYS A O 1
ATOM 898 N N . LYS A 1 110 ? -0.070 18.913 56.992 1.00 93.00 110 LYS A N 1
ATOM 899 C CA . LYS A 1 110 ? 0.936 19.952 56.704 1.00 93.00 110 LYS A CA 1
ATOM 900 C C . LYS A 1 110 ? 1.734 19.634 55.439 1.00 93.00 110 LYS A C 1
ATOM 902 O O . LYS A 1 110 ? 1.937 20.517 54.610 1.00 93.00 110 LYS A O 1
ATOM 907 N N . ALA A 1 111 ? 2.130 18.376 55.255 1.00 91.88 111 ALA A N 1
ATOM 908 C CA . ALA A 1 111 ? 2.787 17.909 54.038 1.00 91.88 111 ALA A CA 1
ATOM 909 C C . ALA A 1 111 ? 1.907 18.144 52.801 1.00 91.88 111 ALA A C 1
ATOM 911 O O . ALA A 1 111 ? 2.379 18.616 51.766 1.00 91.88 111 ALA A O 1
ATOM 912 N N . LEU A 1 112 ? 0.607 17.861 52.921 1.00 93.31 112 LEU A N 1
ATOM 913 C CA . LEU A 1 112 ? -0.364 18.086 51.857 1.00 93.31 112 LEU A CA 1
ATOM 914 C C . LEU A 1 112 ? -0.503 19.568 51.489 1.00 93.31 112 LEU A C 1
ATOM 916 O O . LEU A 1 112 ? -0.592 19.896 50.304 1.00 93.31 112 LEU A O 1
ATOM 920 N N . LEU A 1 113 ? -0.491 20.456 52.486 1.00 94.19 113 LEU A N 1
ATOM 921 C CA . LEU A 1 113 ? -0.537 21.901 52.269 1.00 94.19 113 LEU A CA 1
ATOM 922 C C . LEU A 1 113 ? 0.661 22.380 51.438 1.00 94.19 113 LEU A C 1
ATOM 924 O O . LEU A 1 113 ? 0.461 23.093 50.458 1.00 94.19 113 LEU A O 1
ATOM 928 N N . ILE A 1 114 ? 1.872 21.912 51.752 1.00 93.25 114 ILE A N 1
ATOM 929 C CA . ILE A 1 114 ? 3.095 22.263 51.008 1.00 93.25 114 ILE A CA 1
ATOM 930 C C . ILE A 1 114 ? 2.998 21.822 49.542 1.00 93.25 114 ILE A C 1
ATOM 932 O O . ILE A 1 114 ? 3.307 22.591 48.632 1.00 93.25 114 ILE A O 1
ATOM 936 N N . VAL A 1 115 ? 2.506 20.605 49.281 1.00 91.19 115 VAL A N 1
ATOM 937 C CA . VAL A 1 115 ? 2.289 20.117 47.905 1.00 91.19 115 VAL A CA 1
ATOM 938 C C . VAL A 1 115 ? 1.253 20.970 47.170 1.00 91.19 115 VAL A C 1
ATOM 940 O O . VAL A 1 115 ? 1.433 21.303 45.997 1.00 91.19 115 VAL A O 1
ATOM 943 N N . LYS A 1 116 ? 0.168 21.355 47.850 1.00 92.62 116 LYS A N 1
ATOM 944 C CA . LYS A 1 116 ? -0.874 22.219 47.286 1.00 92.62 116 LYS A CA 1
ATOM 945 C C . LYS A 1 116 ? -0.329 23.599 46.932 1.00 92.62 116 LYS A C 1
ATOM 947 O O . LYS A 1 116 ? -0.656 24.133 45.868 1.00 92.62 116 LYS A O 1
ATOM 952 N N . GLU A 1 117 ? 0.459 24.199 47.818 1.00 91.31 117 GLU A N 1
ATOM 953 C CA . GLU A 1 117 ? 1.108 25.491 47.586 1.00 91.31 117 GLU A CA 1
ATOM 954 C C . GLU A 1 117 ? 2.047 25.402 46.389 1.00 91.31 117 GLU A C 1
ATOM 956 O O . GLU A 1 117 ? 1.933 26.212 45.469 1.00 91.31 117 GLU A O 1
ATOM 961 N N . TRP A 1 118 ? 2.862 24.349 46.319 1.00 89.12 118 TRP A N 1
ATOM 962 C CA . TRP A 1 118 ? 3.733 24.094 45.179 1.00 89.12 118 TRP A CA 1
ATOM 963 C C . TRP A 1 118 ? 2.961 24.006 43.853 1.00 89.12 118 TRP A C 1
ATOM 965 O O . TRP A 1 118 ? 3.280 24.733 42.913 1.00 89.12 118 TRP A O 1
ATOM 975 N N . PHE A 1 119 ? 1.879 23.221 43.773 1.00 88.19 119 PHE A N 1
ATOM 976 C CA . PHE A 1 119 ? 1.031 23.181 42.571 1.00 88.19 119 PHE A CA 1
ATOM 977 C C . PHE A 1 119 ? 0.387 24.530 42.239 1.00 88.19 119 PHE A C 1
ATOM 979 O O . PHE A 1 119 ? 0.270 24.887 41.067 1.00 88.19 119 PHE A O 1
ATOM 986 N N . THR A 1 120 ? -0.008 25.302 43.253 1.00 87.56 120 THR A N 1
ATOM 987 C CA . THR A 1 120 ? -0.573 26.644 43.052 1.00 87.56 120 THR A CA 1
ATOM 988 C C . THR A 1 120 ? 0.472 27.587 42.448 1.00 87.56 120 THR A C 1
ATOM 990 O O . THR A 1 120 ? 0.160 28.365 41.547 1.00 87.56 120 THR A O 1
ATOM 993 N N . HIS A 1 121 ? 1.721 27.500 42.905 1.00 85.25 121 HIS A N 1
ATOM 994 C CA . HIS A 1 121 ? 2.836 28.268 42.361 1.00 85.25 121 HIS A CA 1
ATOM 995 C C . HIS A 1 121 ? 3.189 27.856 40.925 1.00 85.25 121 HIS A C 1
ATOM 997 O O . HIS A 1 121 ? 3.402 28.735 40.084 1.00 85.25 121 HIS A O 1
ATOM 1003 N N . LEU A 1 122 ? 3.160 26.552 40.617 1.00 81.81 122 LEU A N 1
ATOM 1004 C CA . LEU A 1 122 ? 3.308 26.040 39.249 1.00 81.81 122 LEU A CA 1
ATOM 1005 C C . LEU A 1 122 ? 2.224 26.599 38.320 1.00 81.81 122 LEU A C 1
ATOM 1007 O O . LEU A 1 122 ? 2.535 27.090 37.239 1.00 81.81 122 LEU A O 1
ATOM 1011 N N . ALA A 1 123 ? 0.961 26.578 38.753 1.00 78.94 123 ALA A N 1
ATOM 1012 C CA . ALA A 1 123 ? -0.166 27.068 37.960 1.00 78.94 123 ALA A CA 1
ATOM 1013 C C . ALA A 1 123 ? -0.096 28.581 37.683 1.00 78.94 123 ALA A C 1
ATOM 1015 O O . ALA A 1 123 ? -0.536 29.036 36.631 1.00 78.94 123 ALA A O 1
ATOM 1016 N N . LYS A 1 124 ? 0.474 29.362 38.610 1.00 80.06 124 LYS A N 1
ATOM 1017 C CA . LYS A 1 124 ? 0.666 30.814 38.460 1.00 80.06 124 LYS A CA 1
ATOM 1018 C C . LYS A 1 124 ? 1.918 31.195 37.661 1.00 80.06 124 LYS A C 1
ATOM 1020 O O . LYS A 1 124 ? 2.129 32.380 37.433 1.00 80.06 124 LYS A O 1
ATOM 1025 N N . GLY A 1 125 ? 2.766 30.233 37.282 1.00 67.88 125 GLY A N 1
ATOM 1026 C CA . GLY A 1 125 ? 4.018 30.499 36.563 1.00 67.88 125 GLY A CA 1
ATOM 1027 C C . GLY A 1 125 ? 5.034 31.324 37.363 1.00 67.88 125 GLY A C 1
ATOM 1028 O O . GLY A 1 125 ? 5.864 32.009 36.778 1.00 67.88 125 GLY A O 1
ATOM 1029 N N . THR A 1 126 ? 4.955 31.298 38.699 1.00 59.56 126 THR A N 1
ATOM 1030 C CA . THR A 1 126 ? 5.793 32.141 39.583 1.00 59.56 126 THR A CA 1
ATOM 1031 C C . THR A 1 126 ? 7.121 31.494 39.975 1.00 59.56 126 THR A C 1
ATOM 1033 O O . THR A 1 126 ? 7.975 32.165 40.544 1.00 59.56 126 THR A O 1
ATOM 1036 N N . ILE A 1 127 ? 7.324 30.212 39.660 1.00 59.66 127 ILE A N 1
ATOM 1037 C CA . ILE A 1 127 ? 8.587 29.505 39.901 1.00 59.66 127 ILE A CA 1
ATOM 1038 C C . ILE A 1 127 ? 9.394 29.539 38.597 1.00 59.66 127 ILE A C 1
ATOM 1040 O O . ILE A 1 127 ? 8.976 28.940 37.608 1.00 59.66 127 ILE A O 1
ATOM 1044 N N . GLN A 1 128 ? 10.517 30.263 38.585 1.00 54.91 128 GLN A N 1
ATOM 1045 C CA . GLN A 1 128 ? 11.327 30.489 37.377 1.00 54.91 128 GLN A CA 1
ATOM 1046 C C . GLN A 1 128 ? 12.496 29.509 37.196 1.00 54.91 128 GLN A C 1
ATOM 1048 O O . GLN A 1 128 ? 13.006 29.391 36.085 1.00 54.91 128 GLN A O 1
ATOM 1053 N N . GLU A 1 129 ? 12.900 28.759 38.224 1.00 55.03 129 GLU A N 1
ATOM 1054 C CA . GLU A 1 129 ? 14.053 27.858 38.122 1.00 55.03 129 GLU A CA 1
ATOM 1055 C C . GLU A 1 129 ? 13.621 26.381 38.029 1.00 55.03 129 GLU A C 1
ATOM 1057 O O . GLU A 1 129 ? 12.904 25.863 38.885 1.00 55.03 129 GLU A O 1
ATOM 1062 N N . ASN A 1 130 ? 14.084 25.694 36.976 1.00 61.16 130 ASN A N 1
ATOM 1063 C CA . ASN A 1 130 ? 14.031 24.234 36.761 1.00 61.16 130 ASN A CA 1
ATOM 1064 C C . ASN A 1 130 ? 12.677 23.566 36.428 1.00 61.16 130 ASN A C 1
ATOM 1066 O O . ASN A 1 130 ? 12.573 22.340 36.504 1.00 61.16 130 ASN A O 1
ATOM 1070 N N . ILE A 1 131 ? 11.654 24.306 35.990 1.00 67.94 131 ILE A N 1
ATOM 1071 C CA . ILE A 1 131 ? 10.390 23.721 35.495 1.00 67.94 131 ILE A CA 1
ATOM 1072 C C . ILE A 1 131 ? 10.345 23.777 33.970 1.00 67.94 131 ILE A C 1
ATOM 1074 O O . ILE A 1 131 ? 10.501 24.838 33.374 1.00 67.94 131 ILE A O 1
ATOM 1078 N N . GLN A 1 132 ? 10.084 22.635 33.332 1.00 67.75 132 GLN A N 1
ATOM 1079 C CA . GLN A 1 132 ? 9.949 22.538 31.880 1.00 67.75 132 GLN A CA 1
ATOM 1080 C C . GLN A 1 132 ? 8.548 22.057 31.499 1.00 67.75 132 GLN A C 1
ATOM 1082 O O . GLN A 1 132 ? 8.064 21.051 32.022 1.00 67.75 132 GLN A O 1
ATOM 1087 N N . GLN A 1 133 ? 7.897 22.735 30.548 1.00 66.88 133 GLN A N 1
ATOM 1088 C CA . GLN A 1 133 ? 6.647 22.229 29.991 1.00 66.88 133 GLN A CA 1
ATOM 1089 C C . GLN A 1 133 ? 6.901 20.940 29.204 1.00 66.88 133 GLN A C 1
ATOM 1091 O O . GLN A 1 133 ? 7.762 20.876 28.326 1.00 66.88 133 GLN A O 1
ATOM 1096 N N . VAL A 1 134 ? 6.096 19.910 29.467 1.00 58.88 134 VAL A N 1
ATOM 1097 C CA . VAL A 1 134 ? 6.207 18.593 28.813 1.00 58.88 134 VAL A CA 1
ATOM 1098 C C . VAL A 1 134 ? 6.078 18.699 27.288 1.00 58.88 134 VAL A C 1
ATOM 1100 O O . VAL A 1 134 ? 6.733 17.952 26.562 1.00 58.88 134 VAL A O 1
ATOM 1103 N N . ALA A 1 135 ? 5.281 19.653 26.794 1.00 58.16 135 ALA A N 1
ATOM 1104 C CA . ALA A 1 135 ? 5.136 19.938 25.366 1.00 58.16 135 ALA A CA 1
ATOM 1105 C C . ALA A 1 135 ? 6.423 20.494 24.719 1.00 58.16 135 ALA A C 1
ATOM 1107 O O . ALA A 1 135 ? 6.641 20.303 23.523 1.00 58.16 135 ALA A O 1
ATOM 1108 N N . GLU A 1 136 ? 7.290 21.131 25.507 1.00 55.66 136 GLU A N 1
ATOM 1109 C CA . GLU A 1 136 ? 8.533 21.772 25.064 1.00 55.66 136 GLU A CA 1
ATOM 1110 C C . GLU A 1 136 ? 9.780 20.914 25.317 1.00 55.66 136 GLU A C 1
ATOM 1112 O O . GLU A 1 136 ? 10.872 21.249 24.845 1.00 55.66 136 GLU A O 1
ATOM 1117 N N . MET A 1 137 ? 9.641 19.780 26.016 1.00 53.06 137 MET A N 1
ATOM 1118 C CA . MET A 1 137 ? 10.727 18.817 26.186 1.00 53.06 137 MET A CA 1
ATOM 1119 C C . MET A 1 137 ? 11.147 18.251 24.825 1.00 53.06 137 MET A C 1
ATOM 1121 O O . MET A 1 137 ? 10.571 17.298 24.287 1.00 53.06 137 MET A O 1
ATOM 1125 N N . LYS A 1 138 ? 12.207 18.828 24.254 1.00 50.47 138 LYS A N 1
ATOM 1126 C CA . LYS A 1 138 ? 12.882 18.273 23.082 1.00 50.47 138 LYS A CA 1
ATOM 1127 C C . LYS A 1 138 ? 13.388 16.883 23.455 1.00 50.47 138 LYS A C 1
ATOM 1129 O O . LYS A 1 138 ? 14.197 16.741 24.367 1.00 50.47 138 LYS A O 1
ATOM 1134 N N . LYS A 1 139 ? 12.958 15.851 22.721 1.00 48.62 139 LYS A N 1
ATOM 1135 C CA . LYS A 1 139 ? 13.580 14.523 22.814 1.00 48.62 139 LYS A CA 1
ATOM 1136 C C . LYS A 1 139 ? 15.073 14.674 22.542 1.00 48.62 139 LYS A C 1
ATOM 1138 O O . LYS A 1 139 ? 15.463 14.902 21.396 1.00 48.62 139 LYS A O 1
ATOM 1143 N N . GLN A 1 140 ? 15.892 14.558 23.583 1.00 44.28 140 GLN A N 1
ATOM 1144 C CA . GLN A 1 140 ? 17.335 14.531 23.424 1.00 44.28 140 GLN A CA 1
ATOM 1145 C C . GLN A 1 140 ? 17.688 13.283 22.616 1.00 44.28 140 GLN A C 1
ATOM 1147 O O . GLN A 1 140 ? 17.436 12.146 23.011 1.00 44.28 140 GLN A O 1
ATOM 1152 N N . SER A 1 141 ? 18.214 13.507 21.417 1.00 42.62 141 SER A N 1
ATOM 1153 C CA . SER A 1 141 ? 18.826 12.447 20.632 1.00 42.62 141 SER A CA 1
ATOM 1154 C C . SER A 1 141 ? 20.117 12.055 21.341 1.00 42.62 141 SER A C 1
ATOM 1156 O O . SER A 1 141 ? 21.052 12.850 21.338 1.00 42.62 141 SER A O 1
ATOM 1158 N N . LEU A 1 142 ? 20.194 10.826 21.861 1.00 43.06 142 LEU A N 1
ATOM 1159 C CA . LEU A 1 142 ? 21.414 10.236 22.443 1.00 43.06 142 LEU A CA 1
ATOM 1160 C C . LEU A 1 142 ? 22.644 10.336 21.515 1.00 43.06 142 LEU A C 1
ATOM 1162 O O . LEU A 1 142 ? 23.774 10.226 21.969 1.00 43.06 142 LEU A O 1
ATOM 1166 N N . TYR A 1 143 ? 22.423 10.565 20.216 1.00 46.72 143 TYR A N 1
ATOM 1167 C CA . TYR A 1 143 ? 23.448 10.599 19.172 1.00 46.72 143 TYR A CA 1
ATOM 1168 C C . TYR A 1 143 ? 23.728 11.996 18.588 1.00 46.72 143 TYR A C 1
ATOM 1170 O O . TYR A 1 143 ? 24.420 12.102 17.577 1.00 46.72 143 TYR A O 1
ATOM 1178 N N . LYS A 1 144 ? 23.177 13.080 19.158 1.00 44.88 144 LYS A N 1
ATOM 1179 C CA . LYS A 1 144 ? 23.495 14.457 18.732 1.00 44.88 144 LYS A CA 1
ATOM 1180 C C . LYS A 1 144 ? 24.141 15.216 19.884 1.00 44.88 144 LYS A C 1
ATOM 1182 O O . LYS A 1 144 ? 23.484 15.456 20.891 1.00 44.88 144 LYS A O 1
ATOM 1187 N N . PHE A 1 145 ? 25.387 15.647 19.688 1.00 50.88 145 PHE A N 1
ATOM 1188 C CA . PHE A 1 145 ? 26.000 16.675 20.528 1.00 50.88 145 PHE A CA 1
ATOM 1189 C C . PHE A 1 145 ? 25.132 17.938 20.475 1.00 50.88 145 PHE A C 1
ATOM 1191 O O . PHE A 1 145 ? 24.739 18.381 19.391 1.00 50.88 145 PHE A O 1
ATOM 1198 N N . GLN A 1 146 ? 24.771 18.474 21.639 1.00 54.25 146 GLN A N 1
ATOM 1199 C CA . GLN A 1 146 ? 23.984 19.699 21.715 1.00 54.25 146 GLN A CA 1
ATOM 1200 C C . GLN A 1 146 ? 24.873 20.885 21.345 1.00 54.25 146 GLN A C 1
ATOM 1202 O O . GLN A 1 146 ? 26.014 20.973 21.791 1.00 54.25 146 GLN A O 1
ATOM 1207 N N . ASN A 1 147 ? 24.355 21.779 20.505 1.00 50.84 147 ASN A N 1
ATOM 1208 C CA . ASN A 1 147 ? 25.031 23.033 20.208 1.00 50.84 147 ASN A CA 1
ATOM 1209 C C . ASN A 1 147 ? 24.762 23.953 21.403 1.00 50.84 147 ASN A C 1
ATOM 1211 O O . ASN A 1 147 ? 23.631 24.414 21.549 1.00 50.84 147 ASN A O 1
ATOM 1215 N N . ASN A 1 148 ? 25.746 24.125 22.286 1.00 54.72 148 ASN A N 1
ATOM 1216 C CA . ASN A 1 148 ? 25.631 25.023 23.429 1.00 54.72 148 ASN A CA 1
ATOM 1217 C C . ASN A 1 148 ? 26.151 26.413 23.014 1.00 54.72 148 ASN A C 1
ATOM 1219 O O . ASN A 1 148 ? 27.357 26.538 22.789 1.00 54.72 148 ASN A O 1
ATOM 1223 N N . PRO A 1 149 ? 25.286 27.435 22.856 1.00 53.47 149 PRO A N 1
ATOM 1224 C CA . PRO A 1 149 ? 25.702 28.757 22.381 1.00 53.47 149 PRO A CA 1
ATOM 1225 C C . PRO A 1 149 ? 26.705 29.445 23.315 1.00 53.47 149 PRO A C 1
ATOM 1227 O O . PRO A 1 149 ? 27.464 30.297 22.868 1.00 53.47 149 PRO A O 1
ATOM 1230 N N . GLU A 1 150 ? 26.724 29.055 24.590 1.00 55.12 150 GLU A N 1
ATOM 1231 C CA . GLU A 1 150 ? 27.576 29.643 25.628 1.00 55.12 150 GLU A CA 1
ATOM 1232 C C . GLU A 1 150 ? 29.033 29.147 25.585 1.00 55.12 150 GLU A C 1
ATOM 1234 O O . GLU A 1 150 ? 29.907 29.779 26.167 1.00 55.12 150 GLU A O 1
ATOM 1239 N N . LEU A 1 151 ? 29.324 28.045 24.876 1.00 54.59 151 LEU A N 1
ATOM 1240 C CA . LEU A 1 151 ? 30.656 27.412 24.828 1.00 54.59 151 LEU A CA 1
ATOM 1241 C C . LEU A 1 151 ? 31.453 27.706 23.535 1.00 54.59 151 LEU A C 1
ATOM 1243 O O . LEU A 1 151 ? 32.467 27.058 23.278 1.00 54.59 151 LEU A O 1
ATOM 1247 N N . GLY A 1 152 ? 31.020 28.691 22.738 1.00 57.19 152 GLY A N 1
ATOM 1248 C CA . GLY A 1 152 ? 31.796 29.273 21.632 1.00 57.19 152 GLY A CA 1
ATOM 1249 C C . GLY A 1 152 ? 32.019 28.393 20.387 1.00 57.19 152 GLY A C 1
ATOM 1250 O O . GLY A 1 152 ? 31.622 27.226 20.314 1.00 57.19 152 GLY A O 1
ATOM 1251 N N . ASP A 1 153 ? 32.674 28.984 19.377 1.00 59.12 153 ASP A N 1
ATOM 1252 C CA . ASP A 1 153 ? 32.996 28.377 18.070 1.00 59.12 153 ASP A CA 1
ATOM 1253 C C . ASP A 1 153 ? 33.829 27.083 18.175 1.00 59.12 153 ASP A C 1
ATOM 1255 O O . ASP A 1 153 ? 33.791 26.230 17.277 1.00 59.12 153 ASP A O 1
ATOM 1259 N N . ASP A 1 154 ? 34.523 26.890 19.296 1.00 59.44 154 ASP A N 1
ATOM 1260 C CA . ASP A 1 154 ? 35.409 25.757 19.556 1.00 59.44 154 ASP A CA 1
ATOM 1261 C C . ASP A 1 154 ? 34.658 24.422 19.590 1.00 59.44 154 ASP A C 1
ATOM 1263 O O . ASP A 1 154 ? 35.104 23.437 18.994 1.00 59.44 154 ASP A O 1
ATOM 1267 N N . PHE A 1 155 ? 33.464 24.373 20.187 1.00 61.38 155 PHE A N 1
ATOM 1268 C CA . PHE A 1 155 ? 32.647 23.155 20.187 1.00 61.38 155 PHE A CA 1
ATOM 1269 C C . PHE A 1 155 ? 32.128 22.807 18.791 1.00 61.38 155 PHE A C 1
ATOM 1271 O O . PHE A 1 155 ? 32.077 21.629 18.422 1.00 61.38 155 PHE A O 1
ATOM 1278 N N . GLN A 1 156 ? 31.786 23.813 17.979 1.00 58.69 156 GLN A N 1
ATOM 1279 C CA . GLN A 1 156 ? 31.426 23.576 16.581 1.00 58.69 156 GLN A CA 1
ATOM 1280 C C . GLN A 1 156 ? 32.621 23.074 15.774 1.00 58.69 156 GLN A C 1
ATOM 1282 O O . GLN A 1 156 ? 32.452 22.192 14.928 1.00 58.69 156 GLN A O 1
ATOM 1287 N N . PHE A 1 157 ? 33.817 23.606 16.024 1.00 67.38 157 PHE A N 1
ATOM 1288 C CA . PHE A 1 157 ? 35.044 23.148 15.387 1.00 67.38 157 PHE A CA 1
ATOM 1289 C C . PHE A 1 157 ? 35.371 21.698 15.770 1.00 67.38 157 PHE A C 1
ATOM 1291 O O . PHE A 1 157 ? 35.560 20.864 14.882 1.00 67.38 157 PHE A O 1
ATOM 1298 N N . ILE A 1 158 ? 35.339 21.359 17.063 1.00 67.00 158 ILE A N 1
ATOM 1299 C CA . ILE A 1 158 ? 35.587 20.002 17.579 1.00 67.00 158 ILE A CA 1
ATOM 1300 C C . ILE A 1 158 ? 34.537 19.018 17.055 1.00 67.00 158 ILE A C 1
ATOM 1302 O O . ILE A 1 158 ? 34.884 17.938 16.584 1.00 67.00 158 ILE A O 1
ATOM 1306 N N . SER A 1 159 ? 33.255 19.391 17.059 1.00 62.03 159 SER A N 1
ATOM 1307 C CA . SER A 1 159 ? 32.177 18.544 16.533 1.00 62.03 159 SER A CA 1
ATOM 1308 C C . SER A 1 159 ? 32.323 18.292 15.026 1.00 62.03 159 SER A C 1
ATOM 1310 O O . SER A 1 159 ? 32.188 17.152 14.573 1.00 62.03 159 SER A O 1
ATOM 1312 N N . LYS A 1 160 ? 32.684 19.323 14.244 1.00 65.12 160 LYS A N 1
ATOM 1313 C CA . LYS A 1 160 ? 33.036 19.174 12.819 1.00 65.12 160 LYS A CA 1
ATOM 1314 C C . LYS A 1 160 ? 34.255 18.267 12.637 1.00 65.12 160 LYS A C 1
ATOM 1316 O O . LYS A 1 160 ? 34.277 17.484 11.690 1.00 65.12 160 LYS A O 1
ATOM 1321 N N . ALA A 1 161 ? 35.233 18.340 13.541 1.00 65.62 161 ALA A N 1
ATOM 1322 C CA . ALA A 1 161 ? 36.447 17.535 13.497 1.00 65.62 161 ALA A CA 1
ATOM 1323 C C . ALA A 1 161 ? 36.252 16.067 13.938 1.00 65.62 161 ALA A C 1
ATOM 1325 O O . ALA A 1 161 ? 36.991 15.178 13.512 1.00 65.62 161 ALA A O 1
ATOM 1326 N N . ALA A 1 162 ? 35.242 15.794 14.764 1.00 61.31 162 ALA A N 1
ATOM 1327 C CA . ALA A 1 162 ? 34.914 14.464 15.278 1.00 61.31 162 ALA A CA 1
ATOM 1328 C C . ALA A 1 162 ? 34.050 13.620 14.318 1.00 61.31 162 ALA A C 1
ATOM 1330 O O . ALA A 1 162 ? 33.825 12.436 14.569 1.00 61.31 162 ALA A O 1
ATOM 1331 N N . TYR A 1 163 ? 33.563 14.193 13.212 1.00 57.78 163 TYR A N 1
ATOM 1332 C CA . TYR A 1 163 ? 32.774 13.459 12.221 1.00 57.78 163 TYR A CA 1
ATOM 1333 C C . TYR A 1 163 ? 33.627 12.419 11.473 1.00 57.78 163 TYR A C 1
ATOM 1335 O O . TYR A 1 163 ? 34.767 12.693 11.090 1.00 57.78 163 TYR A O 1
ATOM 1343 N N . PHE A 1 164 ? 33.045 11.247 11.195 1.00 53.59 164 PHE A N 1
ATOM 1344 C CA . PHE A 1 164 ? 33.720 10.113 10.539 1.00 53.59 164 PHE A CA 1
ATOM 1345 C C . PHE A 1 164 ? 34.467 10.510 9.248 1.00 53.59 164 PHE A C 1
ATOM 1347 O O . PHE A 1 164 ? 35.611 10.108 9.022 1.00 53.59 164 PHE A O 1
ATOM 1354 N N . ASP A 1 165 ? 33.851 11.367 8.428 1.00 50.78 165 ASP A N 1
ATOM 1355 C CA . ASP A 1 165 ? 34.430 11.837 7.165 1.00 50.78 165 ASP A CA 1
ATOM 1356 C C . ASP A 1 165 ? 35.549 12.878 7.354 1.00 50.78 165 ASP A C 1
ATOM 1358 O O . ASP A 1 165 ? 36.477 12.936 6.540 1.00 50.78 165 ASP A O 1
ATOM 1362 N N . TYR A 1 166 ? 35.520 13.680 8.426 1.00 63.44 166 TYR A N 1
ATOM 1363 C CA . TYR A 1 166 ? 36.590 14.636 8.733 1.00 63.44 166 TYR A CA 1
ATOM 1364 C C . TYR A 1 166 ? 37.879 13.902 9.107 1.00 63.44 166 TYR A C 1
ATOM 1366 O O . TYR A 1 166 ? 38.941 14.189 8.550 1.00 63.44 166 TYR A O 1
ATOM 1374 N N . GLN A 1 167 ? 37.788 12.895 9.982 1.00 59.94 167 GLN A N 1
ATOM 1375 C CA . GLN A 1 167 ? 38.954 12.103 10.376 1.00 59.94 167 GLN A CA 1
ATOM 1376 C C . GLN A 1 167 ? 39.580 11.386 9.170 1.00 59.94 167 GLN A C 1
ATOM 1378 O O . GLN A 1 167 ? 40.795 11.436 8.984 1.00 59.94 167 GLN A O 1
ATOM 1383 N N . ARG A 1 168 ? 38.770 10.819 8.265 1.00 57.50 168 ARG A N 1
ATOM 1384 C CA . ARG A 1 168 ? 39.261 10.207 7.014 1.00 57.50 168 ARG A CA 1
ATOM 1385 C C . ARG A 1 168 ? 39.881 11.189 6.032 1.00 57.50 168 ARG A C 1
ATOM 1387 O O . ARG A 1 168 ? 40.940 10.897 5.480 1.00 57.50 168 ARG A O 1
ATOM 1394 N N . SER A 1 169 ? 39.250 12.337 5.810 1.00 58.84 169 SER A N 1
ATOM 1395 C CA . SER A 1 169 ? 39.709 13.304 4.806 1.00 58.84 169 SER A CA 1
ATOM 1396 C C . SER A 1 169 ? 40.901 14.153 5.257 1.00 58.84 169 SER A C 1
ATOM 1398 O O . SER A 1 169 ? 41.681 14.586 4.409 1.00 58.84 169 SER A O 1
ATOM 1400 N N . LYS A 1 170 ? 41.070 14.401 6.563 1.00 60.84 170 LYS A N 1
ATOM 1401 C CA . LYS A 1 170 ? 42.096 15.319 7.091 1.00 60.84 170 LYS A CA 1
ATOM 1402 C C . LYS A 1 170 ? 43.149 14.651 7.974 1.00 60.84 170 LYS A C 1
ATOM 1404 O O . LYS A 1 170 ? 44.295 15.090 7.935 1.00 60.84 170 LYS A O 1
ATOM 1409 N N . ILE A 1 171 ? 42.789 13.622 8.745 1.00 58.88 171 ILE A N 1
ATOM 1410 C CA . ILE A 1 171 ? 43.692 12.979 9.717 1.00 58.88 171 ILE A CA 1
ATOM 1411 C C . ILE A 1 171 ? 44.335 11.732 9.101 1.00 58.88 171 ILE A C 1
ATOM 1413 O O . ILE A 1 171 ? 45.551 11.688 8.951 1.00 58.88 171 ILE A O 1
ATOM 1417 N N . TYR A 1 172 ? 43.547 10.758 8.636 1.00 58.84 172 TYR A N 1
ATOM 1418 C CA . TYR A 1 172 ? 44.089 9.519 8.059 1.00 58.84 172 TYR A CA 1
ATOM 1419 C C . TYR A 1 172 ? 44.814 9.736 6.719 1.00 58.84 172 TYR A C 1
ATOM 1421 O O . TYR A 1 172 ? 45.768 9.024 6.427 1.00 58.84 172 TYR A O 1
ATOM 1429 N N . TRP A 1 173 ? 44.449 10.765 5.939 1.00 52.62 173 TRP A N 1
ATOM 1430 C CA . TRP A 1 173 ? 45.209 11.194 4.750 1.00 52.62 173 TRP A CA 1
ATOM 1431 C C . TRP A 1 173 ? 46.646 11.649 5.073 1.00 52.62 173 TRP A C 1
ATOM 1433 O O . TRP A 1 173 ? 47.531 11.477 4.236 1.00 52.62 173 TRP A O 1
ATOM 1443 N N . ARG A 1 174 ? 46.888 12.224 6.262 1.00 52.28 174 ARG A N 1
ATOM 1444 C CA . ARG A 1 174 ? 48.231 12.659 6.689 1.00 52.28 174 ARG A CA 1
ATOM 1445 C C . ARG A 1 174 ? 49.131 11.476 7.070 1.00 52.28 174 ARG A C 1
ATOM 1447 O O . ARG A 1 174 ? 50.339 11.590 6.929 1.00 52.28 174 ARG A O 1
ATOM 1454 N N . ASN A 1 175 ? 48.551 10.326 7.420 1.00 52.34 175 ASN A N 1
ATOM 1455 C CA . ASN A 1 175 ? 49.261 9.073 7.712 1.00 52.34 175 ASN A CA 1
ATOM 1456 C C . ASN A 1 175 ? 49.327 8.166 6.469 1.00 52.34 175 ASN A C 1
ATOM 1458 O O . ASN A 1 175 ? 48.917 7.006 6.490 1.00 52.34 175 ASN A O 1
ATOM 1462 N N . LYS A 1 176 ? 49.777 8.722 5.341 1.00 48.62 176 LYS A N 1
ATOM 1463 C CA . LYS A 1 176 ? 49.642 8.104 4.011 1.00 48.62 176 LYS A CA 1
ATOM 1464 C C . LYS A 1 176 ? 50.561 6.899 3.764 1.00 48.62 176 LYS A C 1
ATOM 1466 O O . LYS A 1 176 ? 50.354 6.183 2.787 1.00 48.62 176 LYS A O 1
ATOM 1471 N N . GLU A 1 177 ? 51.540 6.657 4.631 1.00 54.78 177 GLU A N 1
ATOM 1472 C CA . GLU A 1 177 ? 52.530 5.586 4.455 1.00 54.78 177 GLU A CA 1
ATOM 1473 C C . GLU A 1 177 ? 51.985 4.177 4.751 1.00 54.78 177 GLU A C 1
ATOM 1475 O O . GLU A 1 177 ? 52.567 3.202 4.291 1.00 54.78 177 GLU A O 1
ATOM 1480 N N . SER A 1 178 ? 50.829 4.032 5.417 1.00 51.19 178 SER A N 1
ATOM 1481 C CA . SER A 1 178 ? 50.321 2.716 5.853 1.00 51.19 178 SER A CA 1
ATOM 1482 C C . SER A 1 178 ? 49.113 2.157 5.083 1.00 51.19 178 SER A C 1
ATOM 1484 O O . SER A 1 178 ? 48.701 1.029 5.341 1.00 51.19 178 SER A O 1
ATOM 1486 N N . LEU A 1 179 ? 48.529 2.889 4.124 1.00 48.38 179 LEU A N 1
ATOM 1487 C CA . LEU A 1 179 ? 47.238 2.513 3.505 1.00 48.38 179 LEU A CA 1
ATOM 1488 C C . LEU A 1 179 ? 47.281 2.234 1.992 1.00 48.38 179 LEU A C 1
ATOM 1490 O O . LEU A 1 179 ? 46.237 1.967 1.392 1.00 48.38 179 LEU A O 1
ATOM 1494 N N . SER A 1 180 ? 48.451 2.264 1.348 1.00 46.84 180 SER A N 1
ATOM 1495 C CA . SER A 1 180 ? 48.544 2.120 -0.116 1.00 46.84 180 SER A CA 1
ATOM 1496 C C . SER A 1 180 ? 48.343 0.689 -0.646 1.00 46.84 180 SER A C 1
ATOM 1498 O O . SER A 1 180 ? 48.212 0.520 -1.855 1.00 46.84 180 SER A O 1
ATOM 1500 N N . ALA A 1 181 ? 48.249 -0.333 0.214 1.00 46.22 181 ALA A N 1
ATOM 1501 C CA . ALA A 1 181 ? 48.290 -1.731 -0.230 1.00 46.22 181 ALA A CA 1
ATOM 1502 C C . ALA A 1 181 ? 46.936 -2.476 -0.326 1.00 46.22 181 ALA A C 1
ATOM 1504 O O . ALA A 1 181 ? 46.914 -3.573 -0.873 1.00 46.22 181 ALA A O 1
ATOM 1505 N N . ALA A 1 182 ? 45.802 -1.935 0.152 1.00 42.75 182 ALA A N 1
ATOM 1506 C CA . ALA A 1 182 ? 44.580 -2.754 0.324 1.00 42.75 182 ALA A CA 1
ATOM 1507 C C . ALA A 1 182 ? 43.314 -2.324 -0.453 1.00 42.75 182 ALA A C 1
ATOM 1509 O O . ALA A 1 182 ? 42.306 -3.026 -0.407 1.00 42.75 182 ALA A O 1
ATOM 1510 N N . ALA A 1 183 ? 43.309 -1.211 -1.192 1.00 40.59 183 ALA A N 1
ATOM 1511 C CA . ALA A 1 183 ? 42.093 -0.725 -1.861 1.00 40.59 183 ALA A CA 1
ATOM 1512 C C . ALA A 1 183 ? 41.988 -1.180 -3.330 1.00 40.59 183 ALA A C 1
ATOM 1514 O O . ALA A 1 183 ? 41.985 -0.371 -4.261 1.00 40.59 183 ALA A O 1
ATOM 1515 N N . ALA A 1 184 ? 41.876 -2.491 -3.548 1.00 38.41 184 ALA A N 1
ATOM 1516 C CA . ALA A 1 184 ? 41.538 -3.052 -4.852 1.00 38.41 184 ALA A CA 1
ATOM 1517 C C . ALA A 1 184 ? 40.050 -2.801 -5.202 1.00 38.41 184 ALA A C 1
ATOM 1519 O O . ALA A 1 184 ? 39.144 -3.505 -4.774 1.00 38.41 184 ALA A O 1
ATOM 1520 N N . THR A 1 185 ? 39.829 -1.747 -5.993 1.00 41.59 185 THR A N 1
ATOM 1521 C CA . THR A 1 185 ? 38.878 -1.668 -7.124 1.00 41.59 185 THR A CA 1
ATOM 1522 C C . THR A 1 185 ? 37.382 -1.965 -6.882 1.00 41.59 185 THR A C 1
ATOM 1524 O O . THR A 1 185 ? 36.787 -2.838 -7.509 1.00 41.59 185 THR A O 1
ATOM 1527 N N . ILE A 1 186 ? 36.705 -1.091 -6.130 1.00 40.25 186 ILE A N 1
ATOM 1528 C CA . ILE A 1 186 ? 35.305 -0.740 -6.445 1.00 40.25 186 ILE A CA 1
ATOM 1529 C C . ILE A 1 186 ? 35.356 0.357 -7.526 1.00 40.25 186 ILE A C 1
ATOM 1531 O O . ILE A 1 186 ? 36.081 1.339 -7.342 1.00 40.25 186 ILE A O 1
ATOM 1535 N N . PRO A 1 187 ? 34.645 0.243 -8.666 1.00 42.56 187 PRO A N 1
ATOM 1536 C CA . PRO A 1 187 ? 34.643 1.291 -9.679 1.00 42.56 187 PRO A CA 1
ATOM 1537 C C . PRO A 1 187 ? 33.980 2.556 -9.124 1.00 42.56 187 PRO A C 1
ATOM 1539 O O . PRO A 1 187 ? 32.755 2.675 -9.094 1.00 42.56 187 PRO A O 1
ATOM 1542 N N . ASN A 1 188 ? 34.804 3.507 -8.681 1.00 46.06 188 ASN A N 1
ATOM 1543 C CA . ASN A 1 188 ? 34.343 4.820 -8.254 1.00 46.06 188 ASN A CA 1
ATOM 1544 C C . ASN A 1 188 ? 33.782 5.597 -9.458 1.00 46.06 188 ASN A C 1
ATOM 1546 O O . ASN A 1 188 ? 34.363 5.560 -10.550 1.00 46.06 188 ASN A O 1
ATOM 1550 N N . PRO A 1 189 ? 32.658 6.316 -9.292 1.00 50.34 189 PRO A N 1
ATOM 1551 C CA . PRO A 1 189 ? 32.112 7.142 -10.356 1.00 50.34 189 PRO A CA 1
ATOM 1552 C C . PRO A 1 189 ? 33.114 8.237 -10.744 1.00 50.34 189 PRO A C 1
ATOM 1554 O O . PRO A 1 189 ? 33.685 8.911 -9.888 1.00 50.34 189 PRO A O 1
ATOM 1557 N N . LYS A 1 190 ? 33.330 8.428 -12.050 1.00 46.16 190 LYS A N 1
ATOM 1558 C CA . LYS A 1 190 ? 34.260 9.451 -12.543 1.00 46.16 190 LYS A CA 1
ATOM 1559 C C . LYS A 1 190 ? 33.660 10.852 -12.337 1.00 46.16 190 LYS A C 1
ATOM 1561 O O . LYS A 1 190 ? 32.465 11.033 -12.614 1.00 46.16 190 LYS A O 1
ATOM 1566 N N . PRO A 1 191 ? 34.450 11.847 -11.895 1.00 39.34 191 PRO A N 1
ATOM 1567 C CA . PRO A 1 191 ? 33.986 13.226 -11.818 1.00 39.34 191 PRO A CA 1
ATOM 1568 C C . PRO A 1 191 ? 33.605 13.722 -13.219 1.00 39.34 191 PRO A C 1
ATOM 1570 O O . PRO A 1 191 ? 34.380 13.627 -14.170 1.00 39.34 191 PRO A O 1
ATOM 1573 N N . GLY A 1 192 ? 32.373 14.211 -13.369 1.00 46.84 192 GLY A N 1
ATOM 1574 C CA . GLY A 1 192 ? 31.911 14.876 -14.584 1.00 46.84 192 GLY A CA 1
ATOM 1575 C C . GLY A 1 192 ? 32.526 16.271 -14.745 1.00 46.84 192 GLY A C 1
ATOM 1576 O O . GLY A 1 192 ? 33.228 16.757 -13.863 1.00 46.84 192 GLY A O 1
ATOM 1577 N N . LYS A 1 193 ? 32.186 16.973 -15.839 1.00 40.59 193 LYS A N 1
ATOM 1578 C CA . LYS A 1 193 ? 32.701 18.325 -16.171 1.00 40.59 193 LYS A CA 1
ATOM 1579 C C . LYS A 1 193 ? 32.505 19.398 -15.075 1.00 40.59 193 LYS A C 1
ATOM 1581 O O . LYS A 1 193 ? 33.079 20.470 -15.189 1.00 40.59 193 LYS A O 1
ATOM 1586 N N . LYS A 1 194 ? 31.686 19.129 -14.048 1.00 43.16 194 LYS A N 1
ATOM 1587 C CA . LYS A 1 194 ? 31.422 20.001 -12.886 1.00 43.16 194 LYS A CA 1
ATOM 1588 C C . LYS A 1 194 ? 31.659 19.302 -11.532 1.00 43.16 194 LYS A C 1
ATOM 1590 O O . LYS A 1 194 ? 31.015 19.649 -10.551 1.00 43.16 194 LYS A O 1
ATOM 1595 N N . GLY A 1 195 ? 32.465 18.237 -11.484 1.00 41.31 195 GLY A N 1
ATOM 1596 C CA . GLY A 1 195 ? 32.732 17.483 -10.247 1.00 41.31 195 GLY A CA 1
ATOM 1597 C C . GLY A 1 195 ? 31.589 16.575 -9.764 1.00 41.31 195 GLY A C 1
ATOM 1598 O O . GLY A 1 195 ? 31.744 15.865 -8.779 1.00 41.31 195 GLY A O 1
ATOM 1599 N N . THR A 1 196 ? 30.451 16.531 -10.465 1.00 46.06 196 THR A N 1
ATOM 1600 C CA . THR A 1 196 ? 29.349 15.607 -10.151 1.00 46.06 196 THR A CA 1
ATOM 1601 C C . THR A 1 196 ? 29.678 14.197 -10.653 1.00 46.06 196 THR A C 1
ATOM 1603 O O . THR A 1 196 ? 30.006 14.053 -11.833 1.00 46.06 196 THR A O 1
ATOM 1606 N N . PRO A 1 197 ? 29.588 13.148 -9.817 1.00 52.56 197 PRO A N 1
ATOM 1607 C CA . PRO A 1 197 ? 29.865 11.776 -10.235 1.00 52.56 197 PRO A CA 1
ATOM 1608 C C . PRO A 1 197 ? 28.871 11.325 -11.313 1.00 52.56 197 PRO A C 1
ATOM 1610 O O . PRO A 1 197 ? 27.663 11.270 -11.070 1.00 52.56 197 PRO A O 1
ATOM 1613 N N . VAL A 1 198 ? 29.364 11.001 -12.514 1.00 59.09 198 VAL A N 1
ATOM 1614 C CA . VAL A 1 198 ? 28.529 10.517 -13.627 1.00 59.09 198 VAL A CA 1
ATOM 1615 C C . VAL A 1 198 ? 28.722 9.015 -13.786 1.00 59.09 198 VAL A C 1
ATOM 1617 O O . VAL A 1 198 ? 29.819 8.548 -14.084 1.00 59.09 198 VAL A O 1
ATOM 1620 N N . TRP A 1 199 ? 27.634 8.256 -13.638 1.00 68.75 199 TRP A N 1
ATOM 1621 C CA . TRP A 1 199 ? 27.630 6.829 -13.954 1.00 68.75 199 TRP A CA 1
ATOM 1622 C C . TRP A 1 199 ? 27.870 6.611 -15.453 1.00 68.75 199 TRP A C 1
ATOM 1624 O O . TRP A 1 199 ? 27.051 7.009 -16.290 1.00 68.75 199 TRP A O 1
ATOM 1634 N N . GLN A 1 200 ? 28.988 5.964 -15.786 1.00 69.81 200 GLN A N 1
ATOM 1635 C CA . GLN A 1 200 ? 29.312 5.525 -17.138 1.00 69.81 200 GLN A CA 1
ATOM 1636 C C . GLN A 1 200 ? 29.692 4.043 -17.119 1.00 69.81 200 GLN A C 1
ATOM 1638 O O . GLN A 1 200 ? 30.720 3.688 -16.543 1.00 69.81 200 GLN A O 1
ATOM 1643 N N . PRO A 1 201 ? 28.894 3.170 -17.751 1.00 71.88 201 PRO A N 1
ATOM 1644 C CA . PRO A 1 201 ? 29.219 1.756 -17.803 1.00 71.88 201 PRO A CA 1
ATOM 1645 C C . PRO A 1 201 ? 30.454 1.500 -18.674 1.00 71.88 201 PRO A C 1
ATOM 1647 O O . PRO A 1 201 ? 30.538 2.002 -19.795 1.00 71.88 201 PRO A O 1
ATOM 1650 N N . ALA A 1 202 ? 31.375 0.661 -18.192 1.00 68.19 202 ALA A N 1
ATOM 1651 C CA . ALA A 1 202 ? 32.596 0.303 -18.920 1.00 68.19 202 ALA A CA 1
ATOM 1652 C C . ALA A 1 202 ? 32.328 -0.555 -20.172 1.00 68.19 202 ALA A C 1
ATOM 1654 O O . ALA A 1 202 ? 33.038 -0.437 -21.169 1.00 68.19 202 ALA A O 1
ATOM 1655 N N . LYS A 1 203 ? 31.289 -1.404 -20.145 1.00 80.38 203 LYS A N 1
ATOM 1656 C CA . LYS A 1 203 ? 30.954 -2.334 -21.234 1.00 80.38 203 LYS A CA 1
ATOM 1657 C C . LYS A 1 203 ? 29.464 -2.312 -21.557 1.00 80.38 203 LYS A C 1
ATOM 1659 O O . LYS A 1 203 ? 28.617 -2.336 -20.671 1.00 80.38 203 LYS A O 1
ATOM 1664 N N . VAL A 1 204 ? 29.141 -2.311 -22.849 1.00 83.94 204 VAL A N 1
ATOM 1665 C CA . VAL A 1 204 ? 27.771 -2.515 -23.337 1.00 83.94 204 VAL A CA 1
ATOM 1666 C C . VAL A 1 204 ? 27.535 -4.013 -23.519 1.00 83.94 204 VAL A C 1
ATOM 1668 O O . VAL A 1 204 ? 28.321 -4.683 -24.186 1.00 83.94 204 VAL A O 1
ATOM 1671 N N . HIS A 1 205 ? 26.456 -4.535 -22.937 1.00 85.56 205 HIS A N 1
ATOM 1672 C CA . HIS A 1 205 ? 26.090 -5.950 -23.025 1.00 85.56 205 HIS A CA 1
ATOM 1673 C C . HIS A 1 205 ? 25.261 -6.261 -24.276 1.00 85.56 205 HIS A C 1
ATOM 1675 O O . HIS A 1 205 ? 25.423 -7.319 -24.877 1.00 85.56 205 HIS A O 1
ATOM 1681 N N . GLU A 1 206 ? 24.376 -5.345 -24.669 1.00 84.00 206 GLU A N 1
ATOM 1682 C CA . GLU A 1 206 ? 23.463 -5.515 -25.800 1.00 84.00 206 GLU A CA 1
ATOM 1683 C C . GLU A 1 206 ? 23.363 -4.210 -26.595 1.00 84.00 206 GLU A C 1
ATOM 1685 O O . GLU A 1 206 ? 23.309 -3.130 -26.011 1.00 84.00 206 GLU A O 1
ATOM 1690 N N . THR A 1 207 ? 23.334 -4.285 -27.928 1.00 82.12 207 THR A N 1
ATOM 1691 C CA . THR A 1 207 ? 23.115 -3.114 -28.791 1.00 82.12 207 THR A CA 1
ATOM 1692 C C . THR A 1 207 ? 21.854 -3.312 -29.619 1.00 82.12 207 THR A C 1
ATOM 1694 O O . THR A 1 207 ? 21.769 -4.238 -30.421 1.00 82.12 207 THR A O 1
ATOM 1697 N N . VAL A 1 208 ? 20.888 -2.416 -29.448 1.00 75.31 208 VAL A N 1
ATOM 1698 C CA . VAL A 1 208 ? 19.602 -2.423 -30.146 1.00 75.31 208 VAL A CA 1
ATOM 1699 C C . VAL A 1 208 ? 19.598 -1.276 -31.151 1.00 75.31 208 VAL A C 1
ATOM 1701 O O . VAL A 1 208 ? 19.599 -0.106 -30.769 1.00 75.31 208 VAL A O 1
ATOM 1704 N N . THR A 1 209 ? 19.609 -1.597 -32.446 1.00 76.69 209 THR A N 1
ATOM 1705 C CA . THR A 1 209 ? 19.463 -0.583 -33.501 1.00 76.69 209 THR A CA 1
ATOM 1706 C C . THR A 1 209 ? 17.989 -0.404 -33.825 1.00 76.69 209 THR A C 1
ATOM 1708 O O . THR A 1 209 ? 17.331 -1.335 -34.273 1.00 76.69 209 THR A O 1
ATOM 1711 N N . LEU A 1 210 ? 17.495 0.799 -33.589 1.00 67.06 210 LEU A N 1
ATOM 1712 C CA . LEU A 1 210 ? 16.111 1.199 -33.745 1.00 67.06 210 LEU A CA 1
ATOM 1713 C C . LEU A 1 210 ? 15.823 1.610 -35.187 1.00 67.06 210 LEU A C 1
ATOM 1715 O O . LEU A 1 210 ? 16.614 2.337 -35.801 1.00 67.06 210 LEU A O 1
ATOM 1719 N N . ILE A 1 211 ? 14.687 1.149 -35.709 1.00 65.06 211 ILE A N 1
ATOM 1720 C CA . ILE A 1 211 ? 14.198 1.545 -37.028 1.00 65.06 211 ILE A CA 1
ATOM 1721 C C . ILE A 1 211 ? 13.322 2.792 -36.870 1.00 65.06 211 ILE A C 1
ATOM 1723 O O . ILE A 1 211 ? 12.395 2.778 -36.066 1.00 65.06 211 ILE A O 1
ATOM 1727 N N . PRO A 1 212 ? 13.566 3.867 -37.635 1.00 66.50 212 PRO A N 1
ATOM 1728 C CA . PRO A 1 212 ? 12.774 5.087 -37.524 1.00 66.50 212 PRO A CA 1
ATOM 1729 C C . PRO A 1 212 ? 11.303 4.835 -37.881 1.00 66.50 212 PRO A C 1
ATOM 1731 O O . PRO A 1 212 ? 11.027 4.157 -38.869 1.00 66.50 212 PRO A O 1
ATOM 1734 N N . LEU A 1 213 ? 10.365 5.413 -37.117 1.00 67.06 213 LEU A N 1
ATOM 1735 C CA . LEU A 1 213 ? 8.934 5.322 -37.442 1.00 67.06 213 LEU A CA 1
ATOM 1736 C C . LEU A 1 213 ? 8.668 5.922 -38.826 1.00 67.06 213 LEU A C 1
ATOM 1738 O O . LEU A 1 213 ? 9.102 7.045 -39.093 1.00 67.06 213 LEU A O 1
ATOM 1742 N N . THR A 1 214 ? 7.918 5.196 -39.650 1.00 70.44 214 THR A N 1
ATOM 1743 C CA . THR A 1 214 ? 7.494 5.604 -40.998 1.00 70.44 214 THR A CA 1
ATOM 1744 C C . THR A 1 214 ? 6.317 6.575 -40.988 1.00 70.44 214 THR A C 1
ATOM 1746 O O . THR A 1 214 ? 6.077 7.246 -41.982 1.00 70.44 214 THR A O 1
ATOM 1749 N N . GLU A 1 215 ? 5.612 6.683 -39.863 1.00 74.94 215 GLU A N 1
ATOM 1750 C CA . GLU A 1 215 ? 4.473 7.581 -39.678 1.00 74.94 215 GLU A CA 1
ATOM 1751 C C . GLU A 1 215 ? 4.698 8.500 -38.478 1.00 74.94 215 GLU A C 1
ATOM 1753 O O . GLU A 1 215 ? 5.404 8.169 -37.516 1.00 74.94 215 GLU A O 1
ATOM 1758 N N . CYS A 1 216 ? 4.099 9.687 -38.532 1.00 72.31 216 CYS A N 1
ATOM 1759 C CA . CYS A 1 216 ? 4.174 10.634 -37.439 1.00 72.31 216 CYS A CA 1
ATOM 1760 C C . CYS A 1 216 ? 3.325 10.152 -36.249 1.00 72.31 216 CYS A C 1
ATOM 1762 O O . CYS A 1 216 ? 2.102 10.101 -36.369 1.00 72.31 216 CYS A O 1
ATOM 1764 N N . PRO A 1 217 ? 3.908 9.958 -35.051 1.00 66.56 217 PRO A N 1
ATOM 1765 C CA . PRO A 1 217 ? 3.165 9.489 -33.879 1.00 66.56 217 PRO A CA 1
ATOM 1766 C C . PRO A 1 217 ? 2.163 10.514 -33.323 1.00 66.56 217 PRO A C 1
ATOM 1768 O O . PRO A 1 217 ? 1.427 10.199 -32.397 1.00 66.56 217 PRO A O 1
ATOM 1771 N N . LYS A 1 218 ? 2.170 11.756 -33.827 1.00 74.94 218 LYS A N 1
ATOM 1772 C CA . LYS A 1 218 ? 1.260 12.826 -33.391 1.00 74.94 218 LYS A CA 1
ATOM 1773 C C . LYS A 1 218 ? 0.052 12.996 -34.315 1.00 74.94 218 LYS A C 1
ATOM 1775 O O . LYS A 1 218 ? -1.015 13.344 -33.838 1.00 74.94 218 LYS A O 1
ATOM 1780 N N . CYS A 1 219 ? 0.233 12.826 -35.624 1.00 75.69 219 CYS A N 1
ATOM 1781 C CA . CYS A 1 219 ? -0.795 13.161 -36.621 1.00 75.69 219 CYS A CA 1
ATOM 1782 C C . CYS A 1 219 ? -1.013 12.080 -37.689 1.00 75.69 219 CYS A C 1
ATOM 1784 O O . CYS A 1 219 ? -1.792 12.299 -38.604 1.00 75.69 219 CYS A O 1
ATOM 1786 N N . GLY A 1 220 ? -0.301 10.950 -37.626 1.00 75.19 220 GLY A N 1
ATOM 1787 C CA . GLY A 1 220 ? -0.441 9.845 -38.582 1.00 75.19 220 GLY A CA 1
ATOM 1788 C C . GLY A 1 220 ? 0.176 10.084 -39.966 1.00 75.19 220 GLY A C 1
ATOM 1789 O O . GLY A 1 220 ? 0.157 9.191 -40.800 1.00 75.19 220 GLY A O 1
ATOM 1790 N N . ALA A 1 221 ? 0.759 11.259 -40.234 1.00 78.62 221 ALA A N 1
ATOM 1791 C CA . ALA A 1 221 ? 1.342 11.570 -41.540 1.00 78.62 221 ALA A CA 1
ATOM 1792 C C . ALA A 1 221 ? 2.465 10.595 -41.942 1.00 78.62 221 ALA A C 1
ATOM 1794 O O . ALA A 1 221 ? 3.425 10.411 -41.191 1.00 78.62 221 ALA A O 1
ATOM 1795 N N . SER A 1 222 ? 2.394 10.053 -43.158 1.00 79.88 222 SER A N 1
ATOM 1796 C CA . SER A 1 222 ? 3.351 9.080 -43.714 1.00 79.88 222 SER A CA 1
ATOM 1797 C C . SER A 1 222 ? 4.651 9.699 -44.245 1.00 79.88 222 SER A C 1
ATOM 1799 O O . SER A 1 222 ? 5.661 9.018 -44.413 1.00 79.88 222 SER A O 1
ATOM 1801 N N . LYS A 1 223 ? 4.666 11.011 -44.515 1.00 81.62 223 LYS A N 1
ATOM 1802 C CA . LYS A 1 223 ? 5.858 11.715 -45.006 1.00 81.62 223 LYS A CA 1
ATOM 1803 C C . LYS A 1 223 ? 6.681 12.256 -43.835 1.00 81.62 223 LYS A C 1
ATOM 1805 O O . LYS A 1 223 ? 6.344 13.282 -43.233 1.00 81.62 223 LYS A O 1
ATOM 1810 N N . VAL A 1 224 ? 7.782 11.573 -43.531 1.00 82.19 224 VAL A N 1
ATOM 1811 C CA . VAL A 1 224 ? 8.670 11.851 -42.392 1.00 82.19 224 VAL A CA 1
ATOM 1812 C C . VAL A 1 224 ? 10.127 11.960 -42.851 1.00 82.19 224 VAL A C 1
ATOM 1814 O O . VAL A 1 224 ? 10.582 11.216 -43.717 1.00 82.19 224 VAL A O 1
ATOM 1817 N N . TYR A 1 225 ? 10.872 12.911 -42.289 1.00 83.06 225 TYR A N 1
ATOM 1818 C CA . TYR A 1 225 ? 12.281 13.140 -42.615 1.00 83.06 225 TYR A CA 1
ATOM 1819 C C . TYR A 1 225 ? 13.177 12.622 -41.493 1.00 83.06 225 TYR A C 1
ATOM 1821 O O . TYR A 1 225 ? 12.967 12.965 -40.330 1.00 83.06 225 TYR A O 1
ATOM 1829 N N . HIS A 1 226 ? 14.203 11.839 -41.831 1.00 82.12 226 HIS A N 1
ATOM 1830 C CA . HIS A 1 226 ? 15.146 11.269 -40.864 1.00 82.12 226 HIS A CA 1
ATOM 1831 C C . HIS A 1 226 ? 16.516 11.939 -40.963 1.00 82.12 226 HIS A C 1
ATOM 1833 O O . HIS A 1 226 ? 17.076 12.080 -42.052 1.00 82.12 226 HIS A O 1
ATOM 1839 N N . TYR A 1 227 ? 17.091 12.310 -39.821 1.00 79.62 227 TYR A N 1
ATOM 1840 C CA . TYR A 1 227 ? 18.452 12.840 -39.773 1.00 79.62 227 TYR A CA 1
ATOM 1841 C C . TYR A 1 227 ? 19.477 11.742 -40.093 1.00 79.62 227 TYR A C 1
ATOM 1843 O O . TYR A 1 227 ? 19.354 10.610 -39.626 1.00 79.62 227 TYR A O 1
ATOM 1851 N N . LYS A 1 228 ? 20.532 12.093 -40.844 1.00 75.75 228 LYS A N 1
ATOM 1852 C CA . LYS A 1 228 ? 21.636 11.170 -41.179 1.00 75.75 228 LYS A CA 1
ATOM 1853 C C . LYS A 1 228 ? 22.427 10.724 -39.941 1.00 75.75 228 LYS A C 1
ATOM 1855 O O . LYS A 1 228 ? 22.922 9.601 -39.895 1.00 75.75 228 LYS A O 1
ATOM 1860 N N . GLN A 1 229 ? 22.546 11.596 -38.940 1.00 78.62 229 GLN A N 1
ATOM 1861 C CA . GLN A 1 229 ? 23.312 11.319 -37.729 1.00 78.62 229 GLN A CA 1
ATOM 1862 C C . GLN A 1 229 ? 22.525 10.407 -36.778 1.00 78.62 229 GLN A C 1
ATOM 1864 O O . GLN A 1 229 ? 21.428 10.744 -36.323 1.00 78.62 229 GLN A O 1
ATOM 1869 N N . LYS A 1 230 ? 23.107 9.248 -36.453 1.00 77.62 230 LYS A N 1
ATOM 1870 C CA . LYS A 1 230 ? 22.569 8.328 -35.445 1.00 77.62 230 LYS A CA 1
ATOM 1871 C C . LYS A 1 230 ? 22.941 8.813 -34.046 1.00 77.62 230 LYS A C 1
ATOM 1873 O O . LYS A 1 230 ? 24.073 9.225 -33.804 1.00 77.62 230 LYS A O 1
ATOM 1878 N N . ARG A 1 231 ? 21.999 8.729 -33.109 1.00 78.81 231 ARG A N 1
ATOM 1879 C CA . ARG A 1 231 ? 22.235 8.929 -31.676 1.00 78.81 231 ARG A CA 1
ATOM 1880 C C . ARG A 1 231 ? 22.333 7.583 -30.974 1.00 78.81 231 ARG A C 1
ATOM 1882 O O . ARG A 1 231 ? 21.519 6.696 -31.224 1.00 78.81 231 ARG A O 1
ATOM 1889 N N . LYS A 1 232 ? 23.305 7.471 -30.068 1.00 81.56 232 LYS A N 1
ATOM 1890 C CA . LYS A 1 232 ? 23.466 6.352 -29.136 1.00 81.56 232 LYS A CA 1
ATOM 1891 C C . LYS A 1 232 ? 22.990 6.790 -27.752 1.00 81.56 232 LYS A C 1
ATOM 1893 O O . LYS A 1 232 ? 23.473 7.789 -27.228 1.00 81.56 232 LYS A O 1
ATOM 1898 N N . VAL A 1 233 ? 22.066 6.039 -27.166 1.00 80.94 233 VAL A N 1
ATOM 1899 C CA . VAL A 1 233 ? 21.605 6.198 -25.782 1.00 80.94 233 VAL A CA 1
ATOM 1900 C C . VAL A 1 233 ? 21.921 4.909 -25.043 1.00 80.94 233 VAL A C 1
ATOM 1902 O O . VAL A 1 233 ? 21.520 3.834 -25.478 1.00 80.94 233 VAL A O 1
ATOM 1905 N N . VAL A 1 234 ? 22.658 5.002 -23.939 1.00 84.00 234 VAL A N 1
ATOM 1906 C CA . VAL A 1 234 ? 22.996 3.841 -23.110 1.00 84.00 234 VAL A CA 1
ATOM 1907 C C . VAL A 1 234 ? 22.072 3.809 -21.902 1.00 84.00 234 VAL A C 1
ATOM 1909 O O . VAL A 1 234 ? 21.930 4.808 -21.199 1.00 84.00 234 VAL A O 1
ATOM 1912 N N . GLN A 1 235 ? 21.453 2.656 -21.671 1.00 87.25 235 GLN A N 1
ATOM 1913 C CA . GLN A 1 235 ? 20.580 2.392 -20.539 1.00 87.25 235 GLN A CA 1
ATOM 1914 C C . GLN A 1 235 ? 21.175 1.277 -19.678 1.00 87.25 235 GLN A C 1
ATOM 1916 O O . GLN A 1 235 ? 21.537 0.220 -20.188 1.00 87.25 235 GLN A O 1
ATOM 1921 N N . THR A 1 236 ? 21.247 1.509 -18.372 1.00 89.56 236 THR A N 1
ATOM 1922 C CA . THR A 1 236 ? 21.640 0.523 -17.361 1.00 89.56 236 THR A CA 1
ATOM 1923 C C . THR A 1 236 ? 20.388 -0.020 -16.684 1.00 89.56 236 THR A C 1
ATOM 1925 O O . THR A 1 236 ? 19.560 0.741 -16.195 1.00 89.56 236 THR A O 1
ATOM 1928 N N . ASP A 1 237 ? 20.216 -1.329 -16.661 1.00 91.25 237 ASP A N 1
ATOM 1929 C CA . ASP A 1 237 ? 19.051 -1.986 -16.079 1.00 91.25 237 ASP A CA 1
ATOM 1930 C C . ASP A 1 237 ? 19.466 -3.244 -15.305 1.00 91.25 237 ASP A C 1
ATOM 1932 O O . ASP A 1 237 ? 20.632 -3.648 -15.321 1.00 91.25 237 ASP A O 1
ATOM 1936 N N . LEU A 1 238 ? 18.505 -3.879 -14.640 1.00 92.38 238 LEU A N 1
ATOM 1937 C CA . LEU A 1 238 ? 18.676 -5.199 -14.044 1.00 92.38 238 LEU A CA 1
ATOM 1938 C C . LEU A 1 238 ? 18.082 -6.279 -14.944 1.00 92.38 238 LEU A C 1
ATOM 1940 O O . LEU A 1 238 ? 16.967 -6.156 -15.456 1.00 92.38 238 LEU A O 1
ATOM 1944 N N . LYS A 1 239 ? 18.810 -7.384 -15.097 1.00 90.88 239 LYS A N 1
ATOM 1945 C CA . LYS A 1 239 ? 18.316 -8.602 -15.734 1.00 90.88 239 LYS A CA 1
ATOM 1946 C C . LYS A 1 239 ? 18.126 -9.679 -14.680 1.00 90.88 239 LYS A C 1
ATOM 1948 O O . LYS A 1 239 ? 19.083 -10.120 -14.053 1.00 90.88 239 LYS A O 1
ATOM 1953 N N . PHE A 1 240 ? 16.881 -10.112 -14.542 1.00 89.69 240 PHE A N 1
ATOM 1954 C CA . PHE A 1 240 ? 16.486 -11.218 -13.681 1.00 89.69 240 PHE A CA 1
ATOM 1955 C C . PHE A 1 240 ? 16.578 -12.528 -14.467 1.00 89.69 240 PHE A C 1
ATOM 1957 O O . PHE A 1 240 ? 15.960 -12.660 -15.527 1.00 89.69 240 PHE A O 1
ATOM 1964 N N . THR A 1 241 ? 17.343 -13.482 -13.954 1.00 87.75 241 THR A N 1
ATOM 1965 C CA . THR A 1 241 ? 17.451 -14.855 -14.456 1.00 87.75 241 THR A CA 1
ATOM 1966 C C . THR A 1 241 ? 16.909 -15.826 -13.408 1.00 87.75 241 THR A C 1
ATOM 1968 O O . THR A 1 241 ? 16.583 -15.424 -12.294 1.00 87.75 241 THR A O 1
ATOM 1971 N N . ALA A 1 242 ? 16.798 -17.110 -13.753 1.00 81.69 242 ALA A N 1
ATOM 1972 C CA . ALA A 1 242 ? 16.423 -18.141 -12.782 1.00 81.69 242 ALA A CA 1
ATOM 1973 C C . ALA A 1 242 ? 17.438 -18.258 -11.626 1.00 81.69 242 ALA A C 1
ATOM 1975 O O . ALA A 1 242 ? 17.071 -18.629 -10.521 1.00 81.69 242 ALA A O 1
ATOM 1976 N N . THR A 1 243 ? 18.700 -17.911 -11.890 1.00 87.88 243 THR A N 1
ATOM 1977 C CA . THR A 1 243 ? 19.834 -18.061 -10.969 1.00 87.88 243 THR A CA 1
ATOM 1978 C C . THR A 1 243 ? 20.215 -16.784 -10.222 1.00 87.88 243 THR A C 1
ATOM 1980 O O . THR A 1 243 ? 21.113 -16.824 -9.390 1.00 87.88 243 THR A O 1
ATOM 1983 N N . GLY A 1 244 ? 19.587 -15.640 -10.514 1.00 89.12 244 GLY A N 1
ATOM 1984 C CA . GLY A 1 244 ? 19.905 -14.399 -9.812 1.00 89.12 244 GLY A CA 1
ATOM 1985 C C . GLY A 1 244 ? 19.540 -13.122 -10.559 1.00 89.12 244 GLY A C 1
ATOM 1986 O O . GLY A 1 244 ? 18.764 -13.106 -11.519 1.00 89.12 244 GLY A O 1
ATOM 1987 N N . ILE A 1 245 ? 20.110 -12.018 -10.086 1.00 93.50 245 ILE A N 1
ATOM 1988 C CA . ILE A 1 245 ? 19.923 -10.675 -10.632 1.00 93.50 245 ILE A CA 1
ATOM 1989 C C . ILE A 1 245 ? 21.302 -10.153 -11.013 1.00 93.50 245 ILE A C 1
ATOM 1991 O O . ILE A 1 245 ? 22.235 -10.241 -10.223 1.00 93.50 245 ILE A O 1
ATOM 1995 N N . ARG A 1 246 ? 21.443 -9.605 -12.220 1.00 90.50 246 ARG A N 1
ATOM 1996 C CA . ARG A 1 246 ? 22.705 -9.001 -12.663 1.00 90.50 246 ARG A CA 1
ATOM 1997 C C . ARG A 1 246 ? 22.483 -7.690 -13.394 1.00 90.50 246 ARG A C 1
ATOM 1999 O O . ARG A 1 246 ? 21.431 -7.479 -14.003 1.00 90.50 246 ARG A O 1
ATOM 2006 N N . GLN A 1 247 ? 23.508 -6.848 -13.393 1.00 91.69 247 GLN A N 1
ATOM 2007 C CA . GLN A 1 247 ? 23.550 -5.642 -14.211 1.00 91.69 247 GLN A CA 1
ATOM 2008 C C . GLN A 1 247 ? 23.425 -5.993 -15.704 1.00 91.69 247 GLN A C 1
ATOM 2010 O O . GLN A 1 247 ? 23.980 -6.980 -16.192 1.00 91.69 247 GLN A O 1
ATOM 2015 N N . HIS A 1 248 ? 22.686 -5.174 -16.448 1.00 89.88 248 HIS A N 1
ATOM 2016 C CA . HIS A 1 248 ? 22.488 -5.332 -17.880 1.00 89.88 248 HIS A CA 1
ATOM 2017 C C . HIS A 1 248 ? 22.472 -3.970 -18.569 1.00 89.88 248 HIS A C 1
ATOM 2019 O O . HIS A 1 248 ? 21.686 -3.096 -18.226 1.00 89.88 248 HIS A O 1
ATOM 2025 N N . ILE A 1 249 ? 23.358 -3.774 -19.544 1.00 89.69 249 ILE A N 1
ATOM 2026 C CA . ILE A 1 249 ? 23.604 -2.462 -20.155 1.00 89.69 249 ILE A CA 1
ATOM 2027 C C . ILE A 1 249 ? 23.275 -2.559 -21.635 1.00 89.69 249 ILE A C 1
ATOM 2029 O O . ILE A 1 249 ? 23.910 -3.323 -22.363 1.00 89.69 249 ILE A O 1
ATOM 2033 N N . ILE A 1 250 ? 22.289 -1.781 -22.065 1.00 85.81 250 ILE A N 1
ATOM 2034 C CA . ILE A 1 250 ? 21.744 -1.812 -23.418 1.00 85.81 250 ILE A CA 1
ATOM 2035 C C . ILE A 1 250 ? 22.049 -0.477 -24.100 1.00 85.81 250 ILE A C 1
ATOM 2037 O O . ILE A 1 250 ? 21.686 0.584 -23.591 1.00 85.81 250 ILE A O 1
ATOM 2041 N N . ALA A 1 251 ? 22.707 -0.510 -25.256 1.00 86.12 251 ALA A N 1
ATOM 2042 C CA . ALA A 1 251 ? 22.894 0.654 -26.111 1.00 86.12 251 ALA A CA 1
ATOM 2043 C C . ALA A 1 251 ? 21.816 0.689 -27.196 1.00 86.12 251 ALA A C 1
ATOM 2045 O O . ALA A 1 251 ? 21.799 -0.150 -28.091 1.00 86.12 251 ALA A O 1
ATOM 2046 N N . TYR A 1 252 ? 20.949 1.691 -27.148 1.00 81.94 252 TYR A N 1
ATOM 2047 C CA . TYR A 1 252 ? 19.978 1.972 -28.197 1.00 81.94 252 TYR A CA 1
ATOM 2048 C C . TYR A 1 252 ? 20.587 2.930 -29.215 1.00 81.94 252 TYR A C 1
ATOM 2050 O O . TYR A 1 252 ? 21.052 4.013 -28.855 1.00 81.94 252 TYR A O 1
ATOM 2058 N N . ILE A 1 253 ? 20.585 2.547 -30.487 1.00 81.75 253 ILE A N 1
ATOM 2059 C CA . ILE A 1 253 ? 21.093 3.361 -31.592 1.00 81.75 253 ILE A CA 1
ATOM 2060 C C . ILE A 1 253 ? 19.927 3.671 -32.520 1.00 81.75 253 ILE A C 1
ATOM 2062 O O . ILE A 1 253 ? 19.363 2.755 -33.100 1.00 81.75 253 ILE A O 1
ATOM 2066 N N . GLY A 1 254 ? 19.576 4.938 -32.712 1.00 78.94 254 GLY A N 1
ATOM 2067 C CA . GLY A 1 254 ? 18.508 5.315 -33.645 1.00 78.94 254 GLY A CA 1
ATOM 2068 C C . GLY A 1 254 ? 18.695 6.716 -34.212 1.00 78.94 254 GLY A C 1
ATOM 2069 O O . GLY A 1 254 ? 19.660 7.406 -33.882 1.00 78.94 254 GLY A O 1
ATOM 2070 N N . THR A 1 255 ? 17.781 7.151 -35.074 1.00 76.69 255 THR A N 1
ATOM 2071 C CA . THR A 1 255 ? 17.827 8.486 -35.689 1.00 76.69 255 THR A CA 1
ATOM 2072 C C . THR A 1 255 ? 16.710 9.379 -35.162 1.00 76.69 255 THR A C 1
ATOM 2074 O O . THR A 1 255 ? 15.639 8.917 -34.767 1.00 76.69 255 THR A O 1
ATOM 2077 N N . LYS A 1 256 ? 16.963 10.688 -35.167 1.00 80.25 256 LYS A N 1
ATOM 2078 C CA . LYS A 1 256 ? 15.922 11.700 -34.972 1.00 80.25 256 LYS A CA 1
ATOM 2079 C C . LYS A 1 256 ? 15.095 11.822 -36.257 1.00 80.25 256 LYS A C 1
ATOM 2081 O O . LYS A 1 256 ? 15.650 11.690 -37.350 1.00 80.25 256 LYS A O 1
ATOM 2086 N N . SER A 1 257 ? 13.804 12.099 -36.117 1.00 81.81 257 SER A N 1
ATOM 2087 C CA . SER A 1 257 ? 12.849 12.231 -37.218 1.00 81.81 257 SER A CA 1
ATOM 2088 C C . SER A 1 257 ? 11.996 13.494 -37.059 1.00 81.81 257 SER A C 1
ATOM 2090 O O . SER A 1 257 ? 11.801 13.994 -35.948 1.00 81.81 257 SER A O 1
ATOM 2092 N N . VAL A 1 258 ? 11.497 14.033 -38.169 1.00 86.06 258 VAL A N 1
ATOM 2093 C CA . VAL A 1 258 ? 10.628 15.218 -38.203 1.00 86.06 258 VAL A CA 1
ATOM 2094 C C . VAL A 1 258 ? 9.456 14.958 -39.132 1.00 86.06 258 VAL A C 1
ATOM 2096 O O . VAL A 1 258 ? 9.640 14.528 -40.270 1.00 86.06 258 VAL A O 1
ATOM 2099 N N . CYS A 1 259 ? 8.250 15.240 -38.648 1.00 85.75 259 CYS A N 1
ATOM 2100 C CA . CYS A 1 259 ? 7.053 15.190 -39.476 1.00 85.75 259 CYS A CA 1
ATOM 2101 C C . CYS A 1 259 ? 7.059 16.312 -40.522 1.00 85.75 259 CYS A C 1
ATOM 2103 O O . CYS A 1 259 ? 7.341 17.464 -40.191 1.00 85.75 259 CYS A O 1
ATOM 2105 N N . SER A 1 260 ? 6.706 15.996 -41.768 1.00 86.31 260 SER A N 1
ATOM 2106 C CA . SER A 1 260 ? 6.565 17.013 -42.817 1.00 86.31 260 SER A CA 1
ATOM 2107 C C . SER A 1 260 ? 5.356 17.934 -42.617 1.00 86.31 260 SER A C 1
ATOM 2109 O O . SER A 1 260 ? 5.464 19.111 -42.938 1.00 86.31 260 SER A O 1
ATOM 2111 N N . GLN A 1 261 ? 4.253 17.426 -42.054 1.00 86.19 261 GLN A N 1
ATOM 2112 C CA . GLN A 1 261 ? 3.003 18.172 -41.863 1.00 86.19 261 GLN A CA 1
ATOM 2113 C C . GLN A 1 261 ? 3.007 18.980 -40.560 1.00 86.19 261 GLN A C 1
ATOM 2115 O O . GLN A 1 261 ? 3.115 20.199 -40.576 1.00 86.19 261 GLN A O 1
ATOM 2120 N N . CYS A 1 262 ? 2.965 18.316 -39.402 1.00 86.06 262 CYS A N 1
ATOM 2121 C CA . CYS A 1 262 ? 2.843 19.004 -38.110 1.00 86.06 262 CYS A CA 1
ATOM 2122 C C . CYS A 1 262 ? 4.180 19.487 -37.524 1.00 86.06 262 CYS A C 1
ATOM 2124 O O . CYS A 1 262 ? 4.223 19.926 -36.374 1.00 86.06 262 CYS A O 1
ATOM 2126 N N . ARG A 1 263 ? 5.290 19.317 -38.264 1.00 84.69 263 ARG A N 1
ATOM 2127 C CA . ARG A 1 263 ? 6.672 19.671 -37.872 1.00 84.69 263 ARG A CA 1
ATOM 2128 C C . ARG A 1 263 ? 7.146 19.066 -36.545 1.00 84.69 263 ARG A C 1
ATOM 2130 O O . ARG A 1 263 ? 8.230 19.398 -36.064 1.00 84.69 263 ARG A O 1
ATOM 2137 N N . TYR A 1 264 ? 6.380 18.135 -35.971 1.00 80.69 264 TYR A N 1
ATOM 2138 C CA . TYR A 1 264 ? 6.704 17.485 -34.711 1.00 80.69 264 TYR A CA 1
ATOM 2139 C C . TYR A 1 264 ? 8.017 16.722 -34.850 1.00 80.69 264 TYR A C 1
ATOM 2141 O O . TYR A 1 264 ? 8.144 15.813 -35.676 1.00 80.69 264 TYR A O 1
ATOM 2149 N N . GLN A 1 265 ? 8.997 17.113 -34.040 1.00 80.00 265 GLN A N 1
ATOM 2150 C CA . GLN A 1 265 ? 10.274 16.429 -33.961 1.00 80.00 265 GLN A CA 1
ATOM 2151 C C . GLN A 1 265 ? 10.156 15.299 -32.948 1.00 80.00 265 GLN A C 1
ATOM 2153 O O . GLN A 1 265 ? 9.871 15.516 -31.768 1.00 80.00 265 GLN A O 1
ATOM 2158 N N . TYR A 1 266 ? 10.412 14.084 -33.400 1.00 67.50 266 TYR A N 1
ATOM 2159 C CA . TYR A 1 266 ? 10.394 12.916 -32.547 1.00 67.50 266 TYR A CA 1
ATOM 2160 C C . TYR A 1 266 ? 11.609 12.057 -32.849 1.00 67.50 266 TYR A C 1
ATOM 2162 O O . TYR A 1 266 ? 12.024 11.860 -33.985 1.00 67.50 266 TYR A O 1
ATOM 2170 N N . ASN A 1 267 ? 12.205 11.543 -31.790 1.00 66.06 267 ASN A N 1
ATOM 2171 C CA . ASN A 1 267 ? 13.094 10.407 -31.924 1.00 66.06 267 ASN A CA 1
ATOM 2172 C C . ASN A 1 267 ? 12.190 9.171 -31.907 1.00 66.06 267 ASN A C 1
ATOM 2174 O O . ASN A 1 267 ? 11.045 9.272 -31.453 1.00 66.06 267 ASN A O 1
ATOM 2178 N N . ASP A 1 268 ? 12.682 8.015 -32.348 1.00 59.19 268 ASP A N 1
ATOM 2179 C CA . ASP A 1 268 ? 11.996 6.763 -32.017 1.00 59.19 268 ASP A CA 1
ATOM 2180 C C . ASP A 1 268 ? 11.641 6.780 -30.511 1.00 59.19 268 ASP A C 1
ATOM 2182 O O . ASP A 1 268 ? 12.468 7.221 -29.701 1.00 59.19 268 ASP A O 1
ATOM 2186 N N . GLN A 1 269 ? 10.408 6.420 -30.126 1.00 52.31 269 GLN A N 1
ATOM 2187 C CA . GLN A 1 269 ? 9.917 6.537 -28.740 1.00 52.31 269 GLN A CA 1
ATOM 2188 C C . GLN A 1 269 ? 10.894 5.887 -27.744 1.00 52.31 269 GLN A C 1
ATOM 2190 O O . GLN A 1 269 ? 11.061 6.351 -26.614 1.00 52.31 269 GLN A O 1
ATOM 2195 N N . VAL A 1 270 ? 11.624 4.871 -28.206 1.00 49.03 270 VAL A N 1
ATOM 2196 C CA . VAL A 1 270 ? 12.656 4.141 -27.469 1.00 49.03 270 VAL A CA 1
ATOM 2197 C C . VAL A 1 270 ? 13.897 4.993 -27.134 1.00 49.03 270 VAL A C 1
ATOM 2199 O O . VAL A 1 270 ? 14.521 4.767 -26.104 1.00 49.03 270 VAL A O 1
ATOM 2202 N N . LEU A 1 271 ? 14.241 6.028 -27.908 1.00 52.19 271 LEU A N 1
ATOM 2203 C CA . LEU A 1 271 ? 15.372 6.933 -27.622 1.00 52.19 271 LEU A CA 1
ATOM 2204 C C . LEU A 1 271 ? 15.069 8.003 -26.562 1.00 52.19 271 LEU A C 1
ATOM 2206 O O . LEU A 1 271 ? 15.977 8.724 -26.153 1.00 52.19 271 LEU A O 1
ATOM 2210 N N . ARG A 1 272 ? 13.814 8.126 -26.107 1.00 55.72 272 ARG A N 1
ATOM 2211 C CA . ARG A 1 272 ? 13.471 8.908 -24.902 1.00 55.72 272 ARG A CA 1
ATOM 2212 C C . ARG A 1 272 ? 13.747 8.133 -23.608 1.00 55.72 272 ARG A C 1
ATOM 2214 O O . ARG A 1 272 ? 13.530 8.677 -22.524 1.00 55.72 272 ARG A O 1
ATOM 2221 N N . ARG A 1 273 ? 14.199 6.873 -23.708 1.00 61.38 273 ARG A N 1
ATOM 2222 C CA . ARG A 1 273 ? 14.555 6.047 -22.552 1.00 61.38 273 ARG A CA 1
ATOM 2223 C C . ARG A 1 273 ? 15.636 6.715 -21.726 1.00 61.38 273 ARG A C 1
ATOM 2225 O O . ARG A 1 273 ? 16.539 7.379 -22.229 1.00 61.38 273 ARG A O 1
ATOM 2232 N N . THR A 1 274 ? 15.501 6.545 -20.425 1.00 70.81 274 THR A N 1
ATOM 2233 C CA . THR A 1 274 ? 16.392 7.162 -19.458 1.00 70.81 274 THR A CA 1
ATOM 2234 C C . THR A 1 274 ? 17.641 6.342 -19.242 1.00 70.81 274 THR A C 1
ATOM 2236 O O . THR A 1 274 ? 17.689 5.173 -19.617 1.00 70.81 274 THR A O 1
ATOM 2239 N N . GLN A 1 275 ? 18.635 6.964 -18.605 1.00 79.56 275 GLN A N 1
ATOM 2240 C CA . GLN A 1 275 ? 19.896 6.321 -18.234 1.00 79.56 275 GLN A CA 1
ATOM 2241 C C . GLN A 1 275 ? 19.685 4.986 -17.514 1.00 79.56 275 GLN A C 1
ATOM 2243 O O . GLN A 1 275 ? 20.516 4.094 -17.653 1.00 79.56 275 GLN A O 1
ATOM 2248 N N . TYR A 1 276 ? 18.564 4.832 -16.804 1.00 87.38 276 TYR A N 1
ATOM 2249 C CA . TYR A 1 276 ? 18.192 3.585 -16.151 1.00 87.38 276 TYR A CA 1
ATOM 2250 C C . TYR A 1 276 ? 16.893 2.987 -16.695 1.00 87.38 276 TYR A C 1
ATOM 2252 O O . TYR A 1 276 ? 16.027 3.723 -17.190 1.00 87.38 276 TYR A O 1
ATOM 2260 N N . GLY A 1 277 ? 16.803 1.657 -16.647 1.00 86.00 277 GLY A N 1
ATOM 2261 C CA . GLY A 1 277 ? 15.667 0.862 -17.117 1.00 86.00 277 GLY A CA 1
ATOM 2262 C C . GLY A 1 277 ? 14.615 0.550 -16.053 1.00 86.00 277 GLY A C 1
ATOM 2263 O O . GLY A 1 277 ? 14.767 0.864 -14.872 1.00 86.00 277 GLY A O 1
ATOM 2264 N N . ASP A 1 278 ? 13.510 -0.045 -16.506 1.00 86.31 278 ASP A N 1
ATOM 2265 C CA . ASP A 1 278 ? 12.321 -0.288 -15.684 1.00 86.31 278 ASP A CA 1
ATOM 2266 C C . ASP A 1 278 ? 12.532 -1.375 -14.626 1.00 86.31 278 ASP A C 1
ATOM 2268 O O . ASP A 1 278 ? 11.934 -1.293 -13.556 1.00 86.31 278 ASP A O 1
ATOM 2272 N N . ASN A 1 279 ? 13.368 -2.386 -14.888 1.00 90.56 279 ASN A N 1
ATOM 2273 C CA . ASN A 1 279 ? 13.606 -3.459 -13.920 1.00 90.56 279 ASN A CA 1
ATOM 2274 C C . ASN A 1 279 ? 14.417 -2.960 -12.717 1.00 90.56 279 ASN A C 1
ATOM 2276 O O . ASN A 1 279 ? 14.134 -3.364 -11.590 1.00 90.56 279 ASN A O 1
ATOM 2280 N N . LEU A 1 280 ? 15.377 -2.057 -12.937 1.00 92.62 280 LEU A N 1
ATOM 2281 C CA . LEU A 1 280 ? 16.091 -1.366 -11.869 1.00 92.62 280 LEU A CA 1
ATOM 2282 C C . LEU A 1 280 ? 15.112 -0.540 -11.033 1.00 92.62 280 LEU A C 1
ATOM 2284 O O . LEU A 1 280 ? 15.110 -0.668 -9.813 1.00 92.62 280 LEU A O 1
ATOM 2288 N N . PHE A 1 281 ? 14.241 0.252 -11.671 1.00 91.62 281 PHE A N 1
ATOM 2289 C CA . PHE A 1 281 ? 13.258 1.061 -10.943 1.00 91.62 281 PHE A CA 1
ATOM 2290 C C . PHE A 1 281 ? 12.224 0.220 -10.185 1.00 91.62 281 PHE A C 1
ATOM 2292 O O . PHE A 1 281 ? 11.870 0.566 -9.058 1.00 91.62 281 PHE A O 1
ATOM 2299 N N . ALA A 1 282 ? 11.795 -0.913 -10.744 1.00 92.56 282 ALA A N 1
ATOM 2300 C CA . ALA A 1 282 ? 10.956 -1.874 -10.037 1.00 92.56 282 ALA A CA 1
ATOM 2301 C C . ALA A 1 282 ? 11.662 -2.420 -8.786 1.00 92.56 282 ALA A C 1
ATOM 2303 O O . ALA A 1 282 ? 11.050 -2.492 -7.723 1.00 92.56 282 ALA A O 1
ATOM 2304 N N . TYR A 1 283 ? 12.952 -2.754 -8.887 1.00 95.25 283 TYR A N 1
ATOM 2305 C CA . TYR A 1 283 ? 13.729 -3.291 -7.771 1.00 95.25 283 TYR A CA 1
ATOM 2306 C C . TYR A 1 283 ? 13.976 -2.260 -6.663 1.00 95.25 283 TYR A C 1
ATOM 2308 O O . TYR A 1 283 ? 13.671 -2.527 -5.505 1.00 95.25 283 TYR A O 1
ATOM 2316 N N . VAL A 1 284 ? 14.445 -1.054 -6.996 1.00 94.62 284 VAL A N 1
ATOM 2317 C CA . VAL A 1 284 ? 14.678 0.002 -5.990 1.00 94.62 284 VAL A CA 1
ATOM 2318 C C . VAL A 1 284 ? 13.377 0.463 -5.330 1.00 94.62 284 VAL A C 1
ATOM 2320 O O . VAL A 1 284 ? 13.363 0.739 -4.135 1.00 94.62 284 VAL A O 1
ATOM 2323 N N . THR A 1 285 ? 12.262 0.502 -6.069 1.00 93.31 285 THR A N 1
ATOM 2324 C CA . THR A 1 285 ? 10.946 0.840 -5.498 1.00 93.31 285 THR A CA 1
ATOM 2325 C C . THR A 1 285 ? 10.447 -0.273 -4.581 1.00 93.31 285 THR A C 1
ATOM 2327 O O . THR A 1 285 ? 9.930 0.009 -3.505 1.00 93.31 285 THR A O 1
ATOM 2330 N N . TYR A 1 286 ? 10.657 -1.536 -4.958 1.00 95.25 286 TYR A N 1
ATOM 2331 C CA . TYR A 1 286 ? 10.383 -2.682 -4.096 1.00 95.25 286 TYR A CA 1
ATOM 2332 C C . TYR A 1 286 ? 11.158 -2.594 -2.773 1.00 95.25 286 TYR A C 1
ATOM 2334 O O . TYR A 1 286 ? 10.545 -2.700 -1.715 1.00 95.25 286 TYR A O 1
ATOM 2342 N N . LEU A 1 287 ? 12.466 -2.316 -2.813 1.00 95.31 287 LEU A N 1
ATOM 2343 C CA . LEU A 1 287 ? 13.280 -2.138 -1.604 1.00 95.31 287 LEU A CA 1
ATOM 2344 C C . LEU A 1 287 ? 12.794 -0.971 -0.733 1.00 95.31 287 LEU A C 1
ATOM 2346 O O . LEU A 1 287 ? 12.700 -1.097 0.488 1.00 95.31 287 LEU A O 1
ATOM 2350 N N . TYR A 1 288 ? 12.441 0.144 -1.371 1.00 93.88 288 TYR A N 1
ATOM 2351 C CA . TYR A 1 288 ? 11.966 1.344 -0.691 1.00 93.88 288 TYR A CA 1
ATOM 2352 C C . TYR A 1 288 ? 10.624 1.133 0.025 1.00 93.88 288 TYR A C 1
ATOM 2354 O O . TYR A 1 288 ? 10.452 1.608 1.141 1.00 93.88 288 TYR A O 1
ATOM 2362 N N . ILE A 1 289 ? 9.676 0.425 -0.600 1.00 93.44 289 ILE A N 1
ATOM 2363 C CA . ILE A 1 289 ? 8.310 0.272 -0.076 1.00 93.44 289 ILE A CA 1
ATOM 2364 C C . ILE A 1 289 ? 8.158 -0.961 0.817 1.00 93.44 289 ILE A C 1
ATOM 2366 O O . ILE A 1 289 ? 7.584 -0.857 1.894 1.00 93.44 289 ILE A O 1
ATOM 2370 N N . ASN A 1 290 ? 8.657 -2.130 0.398 1.00 91.31 290 ASN A N 1
ATOM 2371 C CA . ASN A 1 290 ? 8.446 -3.369 1.156 1.00 91.31 290 ASN A CA 1
ATOM 2372 C C . ASN A 1 290 ? 9.372 -3.497 2.365 1.00 91.31 290 ASN A C 1
ATOM 2374 O O . ASN A 1 290 ? 8.993 -4.138 3.341 1.00 91.31 290 ASN A O 1
ATOM 2378 N N . TYR A 1 291 ? 10.575 -2.928 2.287 1.00 92.00 291 TYR A N 1
ATOM 2379 C CA . TYR A 1 291 ? 11.588 -3.058 3.335 1.00 92.00 291 TYR A CA 1
ATOM 2380 C C . TYR A 1 291 ? 11.959 -1.723 3.984 1.00 92.00 291 TYR A C 1
ATOM 2382 O O . TYR A 1 291 ? 12.818 -1.700 4.859 1.00 92.00 291 TYR A O 1
ATOM 2390 N N . ASN A 1 292 ? 11.320 -0.617 3.582 1.00 91.38 292 ASN A N 1
ATOM 2391 C CA . ASN A 1 292 ? 11.554 0.721 4.133 1.00 91.38 292 ASN A CA 1
ATOM 2392 C C . ASN A 1 292 ? 13.032 1.161 4.094 1.00 91.38 292 ASN A C 1
ATOM 2394 O O . ASN A 1 292 ? 13.479 1.943 4.932 1.00 91.38 292 ASN A O 1
ATOM 2398 N N . ILE A 1 293 ? 13.801 0.673 3.113 1.00 91.56 293 ILE A N 1
ATOM 2399 C CA . ILE A 1 293 ? 15.218 1.022 2.963 1.00 91.56 293 ILE A CA 1
ATOM 2400 C C . ILE A 1 293 ? 15.319 2.440 2.394 1.00 91.56 293 ILE A C 1
ATOM 2402 O O . ILE A 1 293 ? 14.676 2.768 1.396 1.00 91.56 293 ILE A O 1
ATOM 2406 N N . SER A 1 294 ? 16.136 3.298 3.009 1.00 88.62 294 SER A N 1
ATOM 2407 C CA . SER A 1 294 ? 16.302 4.685 2.561 1.00 88.62 294 SER A CA 1
ATOM 2408 C C . SER A 1 294 ? 16.903 4.763 1.149 1.00 88.62 294 SER A C 1
ATOM 2410 O O . SER A 1 294 ? 17.682 3.905 0.737 1.00 88.62 294 SER A O 1
ATOM 2412 N N . ASN A 1 295 ? 16.598 5.827 0.394 1.00 88.62 295 ASN A N 1
ATOM 2413 C CA . ASN A 1 295 ? 17.173 6.008 -0.952 1.00 88.62 295 ASN A CA 1
ATOM 2414 C C . ASN A 1 295 ? 18.713 6.084 -0.929 1.00 88.62 295 ASN A C 1
ATOM 2416 O O . ASN A 1 295 ? 19.350 5.726 -1.916 1.00 88.62 295 ASN A O 1
ATOM 2420 N N . TYR A 1 296 ? 19.301 6.530 0.188 1.00 88.19 296 TYR A N 1
ATOM 2421 C CA . TYR A 1 296 ? 20.748 6.521 0.394 1.00 88.19 296 TYR A CA 1
ATOM 2422 C C . TYR A 1 296 ? 21.298 5.093 0.473 1.00 88.19 296 TYR A C 1
ATOM 2424 O O . TYR A 1 296 ? 22.185 4.736 -0.297 1.00 88.19 296 TYR A O 1
ATOM 2432 N N . LEU A 1 297 ? 20.720 4.255 1.338 1.00 89.69 297 LEU A N 1
ATOM 2433 C CA . LEU A 1 297 ? 21.138 2.859 1.473 1.00 89.69 297 LEU A CA 1
ATOM 2434 C C . LEU A 1 297 ? 20.889 2.076 0.184 1.00 89.69 297 LEU A C 1
ATOM 2436 O O . LEU A 1 297 ? 21.758 1.335 -0.252 1.00 89.69 297 LEU A O 1
ATOM 2440 N N . ILE A 1 298 ? 19.761 2.306 -0.494 1.00 94.50 298 ILE A N 1
ATOM 2441 C CA . ILE A 1 298 ? 19.500 1.702 -1.807 1.00 94.50 298 ILE A CA 1
ATOM 2442 C C . ILE A 1 298 ? 20.597 2.084 -2.807 1.00 94.50 298 ILE A C 1
ATOM 2444 O O . ILE A 1 298 ? 21.069 1.220 -3.539 1.00 94.50 298 ILE A O 1
ATOM 2448 N N . SER A 1 299 ? 21.021 3.351 -2.844 1.00 90.00 299 SER A N 1
ATOM 2449 C CA . SER A 1 299 ? 22.127 3.793 -3.702 1.00 90.00 299 SER A CA 1
ATOM 2450 C C . SER A 1 299 ? 23.429 3.046 -3.393 1.00 90.00 299 SER A C 1
ATOM 2452 O O . SER A 1 299 ? 24.088 2.595 -4.328 1.00 90.00 299 SER A O 1
ATOM 2454 N N . SER A 1 300 ? 23.800 2.904 -2.115 1.00 88.06 300 SER A N 1
ATOM 2455 C CA . SER A 1 300 ? 25.004 2.154 -1.712 1.00 88.06 300 SER A CA 1
ATOM 2456 C C . SER A 1 300 ? 24.877 0.671 -2.078 1.00 88.06 300 SER A C 1
ATOM 2458 O O . SER A 1 300 ? 25.755 0.145 -2.754 1.00 88.06 300 SER A O 1
ATOM 2460 N N . MET A 1 301 ? 23.734 0.036 -1.806 1.00 93.19 301 MET A N 1
ATOM 2461 C CA . MET A 1 301 ? 23.471 -1.353 -2.199 1.00 93.19 301 MET A CA 1
ATOM 2462 C C . MET A 1 301 ? 23.568 -1.561 -3.715 1.00 93.19 301 MET A C 1
ATOM 2464 O O . MET A 1 301 ? 24.116 -2.566 -4.162 1.00 93.19 301 MET A O 1
ATOM 2468 N N . MET A 1 302 ? 23.047 -0.633 -4.530 1.00 91.94 302 MET A N 1
ATOM 2469 C CA . MET A 1 302 ? 23.147 -0.740 -5.992 1.00 91.94 302 MET A CA 1
ATOM 2470 C C . MET A 1 302 ? 24.601 -0.664 -6.465 1.00 91.94 302 MET A C 1
ATOM 2472 O O . MET A 1 302 ? 24.987 -1.391 -7.386 1.00 91.94 302 MET A O 1
ATOM 2476 N N . GLN A 1 303 ? 25.404 0.182 -5.821 1.00 88.25 303 GLN A N 1
ATOM 2477 C CA . GLN A 1 303 ? 26.822 0.321 -6.115 1.00 88.25 303 GLN A CA 1
ATOM 2478 C C . GLN A 1 303 ? 27.613 -0.916 -5.675 1.00 88.25 303 GLN A C 1
ATOM 2480 O O . GLN A 1 303 ? 28.388 -1.442 -6.463 1.00 88.25 303 GLN A O 1
ATOM 2485 N N . GLU A 1 304 ? 27.406 -1.407 -4.457 1.00 86.50 304 GLU A N 1
ATOM 2486 C CA . GLU A 1 304 ? 28.161 -2.532 -3.892 1.00 86.50 304 GLU A CA 1
ATOM 2487 C C . GLU A 1 304 ? 27.815 -3.864 -4.564 1.00 86.50 304 GLU A C 1
ATOM 2489 O O . GLU A 1 304 ? 28.704 -4.639 -4.901 1.00 86.50 304 GLU A O 1
ATOM 2494 N N . GLN A 1 305 ? 26.530 -4.127 -4.810 1.00 90.19 305 GLN A N 1
ATOM 2495 C CA . GLN A 1 305 ? 26.080 -5.435 -5.300 1.00 90.19 305 GLN A CA 1
ATOM 2496 C C . GLN A 1 305 ? 26.094 -5.543 -6.825 1.00 90.19 305 GLN A C 1
ATOM 2498 O O . GLN A 1 305 ? 26.312 -6.621 -7.374 1.00 90.19 305 GLN A O 1
ATOM 2503 N N . PHE A 1 306 ? 25.826 -4.440 -7.529 1.00 89.00 306 PHE A N 1
ATOM 2504 C CA . PHE A 1 306 ? 25.676 -4.447 -8.988 1.00 89.00 306 PHE A CA 1
ATOM 2505 C C . PHE A 1 306 ? 26.665 -3.529 -9.701 1.00 89.00 306 PHE A C 1
ATOM 2507 O O . PHE A 1 306 ? 26.633 -3.454 -10.933 1.00 89.00 306 PHE A O 1
ATOM 2514 N N . GLY A 1 307 ? 27.503 -2.798 -8.960 1.00 85.62 307 GLY A N 1
ATOM 2515 C CA . GLY A 1 307 ? 28.371 -1.776 -9.528 1.00 85.62 307 GLY A CA 1
ATOM 2516 C C . GLY A 1 307 ? 27.589 -0.645 -10.190 1.00 85.62 307 GLY A C 1
ATOM 2517 O O . GLY A 1 307 ? 28.116 -0.057 -11.119 1.00 85.62 307 GLY A O 1
ATOM 2518 N N . ILE A 1 308 ? 26.323 -0.395 -9.826 1.00 87.88 308 ILE A N 1
ATOM 2519 C CA . ILE A 1 308 ? 25.478 0.642 -10.439 1.00 87.88 308 ILE A CA 1
ATOM 2520 C C . ILE A 1 308 ? 25.432 1.859 -9.517 1.00 87.88 308 ILE A C 1
ATOM 2522 O O . ILE A 1 308 ? 24.720 1.855 -8.513 1.00 87.88 308 ILE A O 1
ATOM 2526 N N . TRP A 1 309 ? 26.100 2.940 -9.914 1.00 85.62 309 TRP A N 1
ATOM 2527 C CA . TRP A 1 309 ? 25.979 4.209 -9.202 1.00 85.62 309 TRP A CA 1
ATOM 2528 C C . TRP A 1 309 ? 24.694 4.931 -9.600 1.00 85.62 309 TRP A C 1
ATOM 2530 O O . TRP A 1 309 ? 24.498 5.235 -10.774 1.00 85.62 309 TRP A O 1
ATOM 2540 N N . ILE A 1 310 ? 23.847 5.278 -8.634 1.00 85.94 310 ILE A N 1
ATOM 2541 C CA . ILE A 1 310 ? 22.663 6.110 -8.859 1.00 85.94 310 ILE A CA 1
ATOM 2542 C C . ILE A 1 310 ? 22.482 7.064 -7.684 1.00 85.94 310 ILE A C 1
ATOM 2544 O O . ILE A 1 310 ? 22.271 6.623 -6.566 1.00 85.94 310 ILE A O 1
ATOM 2548 N N . SER A 1 311 ? 22.551 8.380 -7.907 1.00 85.62 311 SER A N 1
ATOM 2549 C CA . SER A 1 311 ? 22.501 9.301 -6.767 1.00 85.62 311 SER A CA 1
ATOM 2550 C C . SER A 1 311 ? 21.158 9.202 -6.016 1.00 85.62 311 SER A C 1
ATOM 2552 O O . SER A 1 311 ? 20.104 9.076 -6.656 1.00 85.62 311 SER A O 1
ATOM 2554 N N . PRO A 1 312 ? 21.148 9.319 -4.673 1.00 85.50 312 PRO A N 1
ATOM 2555 C CA . PRO A 1 312 ? 19.913 9.256 -3.888 1.00 85.50 312 PRO A CA 1
ATOM 2556 C C . PRO A 1 312 ? 18.870 10.291 -4.333 1.00 85.50 312 PRO A C 1
ATOM 2558 O O . PRO A 1 312 ? 17.682 9.985 -4.425 1.00 85.50 312 PRO A O 1
ATOM 2561 N N . MET A 1 313 ? 19.315 11.498 -4.697 1.00 82.75 313 MET A N 1
ATOM 2562 C CA . MET A 1 313 ? 18.441 12.555 -5.214 1.00 82.75 313 MET A CA 1
ATOM 2563 C C . MET A 1 313 ? 17.807 12.170 -6.557 1.00 82.75 313 MET A C 1
ATOM 2565 O O . MET A 1 313 ? 16.607 12.355 -6.771 1.00 82.75 313 MET A O 1
ATOM 2569 N N . TYR A 1 314 ? 18.589 11.566 -7.457 1.00 85.25 314 TYR A N 1
ATOM 2570 C CA . TYR A 1 314 ? 18.070 11.075 -8.728 1.00 85.25 314 TYR A CA 1
ATOM 2571 C C . TYR A 1 314 ? 17.046 9.954 -8.509 1.00 85.25 314 TYR A C 1
ATOM 2573 O O . TYR A 1 314 ? 16.000 9.963 -9.158 1.00 85.25 314 TYR A O 1
ATOM 2581 N N . LEU A 1 315 ? 17.285 9.036 -7.562 1.00 86.81 315 LEU A N 1
ATOM 2582 C CA . LEU A 1 315 ? 16.308 8.014 -7.164 1.00 86.81 315 LEU A CA 1
ATOM 2583 C C . LEU A 1 315 ? 14.990 8.623 -6.677 1.00 86.81 315 LEU A C 1
ATOM 2585 O O . LEU A 1 315 ? 13.928 8.116 -7.032 1.00 86.81 315 LEU A O 1
ATOM 2589 N N . VAL A 1 316 ? 15.022 9.695 -5.882 1.00 85.12 316 VAL A N 1
ATOM 2590 C CA . VAL A 1 316 ? 13.806 10.385 -5.418 1.00 85.12 316 VAL A CA 1
ATOM 2591 C C . VAL A 1 316 ? 13.029 10.957 -6.605 1.00 85.12 316 VAL A C 1
ATOM 2593 O O . VAL A 1 316 ? 11.906 10.521 -6.862 1.00 85.12 316 VAL A O 1
ATOM 2596 N N . MET A 1 317 ? 13.654 11.839 -7.390 1.00 84.12 317 MET A N 1
ATOM 2597 C CA . MET A 1 317 ? 12.996 12.527 -8.510 1.00 84.12 317 MET A CA 1
ATOM 2598 C C . MET A 1 317 ? 12.478 11.558 -9.578 1.00 84.12 317 MET A C 1
ATOM 2600 O O . MET A 1 317 ? 11.419 11.748 -10.180 1.00 84.12 317 MET A O 1
ATOM 2604 N N . ARG A 1 318 ? 13.248 10.511 -9.874 1.00 84.56 318 ARG A N 1
ATOM 2605 C CA . ARG A 1 318 ? 12.928 9.595 -10.969 1.00 84.56 318 ARG A CA 1
ATOM 2606 C C . ARG A 1 318 ? 11.949 8.516 -10.572 1.00 84.56 318 ARG A C 1
ATOM 2608 O O . ARG A 1 318 ? 11.142 8.157 -11.422 1.00 84.56 318 ARG A O 1
ATOM 2615 N N . LYS A 1 319 ? 11.975 8.052 -9.319 1.00 85.25 319 LYS A N 1
ATOM 2616 C CA . LYS A 1 319 ? 10.942 7.159 -8.782 1.00 85.25 319 LYS A CA 1
ATOM 2617 C C . LYS A 1 319 ? 9.569 7.814 -8.892 1.00 85.25 319 LYS A C 1
ATOM 2619 O O . LYS A 1 319 ? 8.668 7.185 -9.425 1.00 85.25 319 LYS A O 1
ATOM 2624 N N . GLN A 1 320 ? 9.446 9.091 -8.526 1.00 81.69 320 GLN A N 1
ATOM 2625 C CA . GLN A 1 320 ? 8.207 9.863 -8.678 1.00 81.69 320 GLN A CA 1
ATOM 2626 C C . GLN A 1 320 ? 7.702 9.868 -10.129 1.00 81.69 320 GLN A C 1
ATOM 2628 O O . GLN A 1 320 ? 6.565 9.494 -10.399 1.00 81.69 320 GLN A O 1
ATOM 2633 N N . LYS A 1 321 ? 8.565 10.204 -11.097 1.00 82.44 321 LYS A N 1
ATOM 2634 C CA . LYS A 1 321 ? 8.187 10.203 -12.521 1.00 82.44 321 LYS A CA 1
ATOM 2635 C C . LYS A 1 321 ? 7.868 8.807 -13.063 1.00 82.44 321 LYS A C 1
ATOM 2637 O O . LYS A 1 321 ? 6.964 8.653 -13.875 1.00 82.44 321 LYS A O 1
ATOM 2642 N N . TRP A 1 322 ? 8.625 7.795 -12.648 1.00 84.31 322 TRP A N 1
ATOM 2643 C CA . TRP A 1 322 ? 8.377 6.404 -13.026 1.00 84.31 322 TRP A CA 1
ATOM 2644 C C . TRP A 1 322 ? 7.065 5.887 -12.430 1.00 84.31 322 TRP A C 1
ATOM 2646 O O . TRP A 1 322 ? 6.382 5.080 -13.055 1.00 84.31 322 TRP A O 1
ATOM 2656 N N . TRP A 1 323 ? 6.692 6.381 -11.250 1.00 82.00 323 TRP A N 1
ATOM 2657 C CA . TRP A 1 323 ? 5.484 5.976 -10.553 1.00 82.00 323 TRP A CA 1
ATOM 2658 C C . TRP A 1 323 ? 4.199 6.525 -11.179 1.00 82.00 323 TRP A C 1
ATOM 2660 O O . TRP A 1 323 ? 3.174 5.861 -11.117 1.00 82.00 323 TRP A O 1
ATOM 2670 N N . GLN A 1 324 ? 4.248 7.677 -11.855 1.00 82.06 324 GLN A N 1
ATOM 2671 C CA . GLN A 1 324 ? 3.069 8.286 -12.495 1.00 82.06 324 GLN A CA 1
ATOM 2672 C C . GLN A 1 324 ? 2.309 7.338 -13.440 1.00 82.06 324 GLN A C 1
ATOM 2674 O O . GLN A 1 324 ? 1.103 7.481 -13.602 1.00 82.06 324 GLN A O 1
ATOM 2679 N N . GLN A 1 325 ? 2.984 6.343 -14.033 1.00 77.12 325 GLN A N 1
ATOM 2680 C CA . GLN A 1 325 ? 2.334 5.340 -14.888 1.00 77.12 325 GLN A CA 1
ATOM 2681 C C . GLN A 1 325 ? 1.383 4.388 -14.129 1.00 77.12 325 GLN A C 1
ATOM 2683 O O . GLN A 1 325 ? 0.620 3.690 -14.782 1.00 77.12 325 GLN A O 1
ATOM 2688 N N . TRP A 1 326 ? 1.445 4.354 -12.791 1.00 83.06 326 TRP A N 1
ATOM 2689 C CA . TRP A 1 326 ? 0.654 3.488 -11.902 1.00 83.06 326 TRP A CA 1
ATOM 2690 C C . TRP A 1 326 ? -0.545 4.200 -11.257 1.00 83.06 326 TRP A C 1
ATOM 2692 O O . TRP A 1 326 ? -1.254 3.626 -10.428 1.00 83.06 326 TRP A O 1
ATOM 2702 N N . GLU A 1 327 ? -0.762 5.473 -11.595 1.00 83.38 327 GLU A N 1
ATOM 2703 C CA . GLU A 1 327 ? -1.907 6.246 -11.109 1.00 83.38 327 GLU A CA 1
ATOM 2704 C C . GLU A 1 327 ? -3.261 5.585 -11.456 1.00 83.38 327 GLU A C 1
ATOM 2706 O O . GLU A 1 327 ? -4.127 5.548 -10.577 1.00 83.38 327 GLU A O 1
ATOM 2711 N N . PRO A 1 328 ? -3.463 4.994 -12.659 1.00 82.44 328 PRO A N 1
ATOM 2712 C CA . PRO A 1 328 ? -4.694 4.267 -12.968 1.00 82.44 328 PRO A CA 1
ATOM 2713 C C . PRO A 1 328 ? -4.944 3.087 -12.023 1.00 82.44 328 PRO A C 1
ATOM 2715 O O . PRO A 1 328 ? -6.071 2.892 -11.576 1.00 82.44 328 PRO A O 1
ATOM 2718 N N . GLU A 1 329 ? -3.912 2.319 -11.671 1.00 84.81 329 GLU A N 1
ATOM 2719 C CA . GLU A 1 329 ? -4.017 1.199 -10.735 1.00 84.81 329 GLU A CA 1
ATOM 2720 C C . GLU A 1 329 ? -4.327 1.663 -9.309 1.00 84.81 329 GLU A C 1
ATOM 2722 O O . GLU A 1 329 ? -5.142 1.038 -8.631 1.00 84.81 329 GLU A O 1
ATOM 2727 N N . ALA A 1 330 ? -3.719 2.763 -8.856 1.00 87.56 330 ALA A N 1
ATOM 2728 C CA . ALA A 1 330 ? -4.023 3.348 -7.551 1.00 87.56 330 ALA A CA 1
ATOM 2729 C C . ALA A 1 330 ? -5.478 3.845 -7.479 1.00 87.56 330 ALA A C 1
ATOM 2731 O O . ALA A 1 330 ? -6.164 3.598 -6.486 1.00 87.56 330 ALA A O 1
ATOM 2732 N N . LYS A 1 331 ? -5.976 4.479 -8.551 1.00 86.62 331 LYS A N 1
ATOM 2733 C CA . LYS A 1 331 ? -7.387 4.875 -8.664 1.00 86.62 331 LYS A CA 1
ATOM 2734 C C . LYS A 1 331 ? -8.307 3.653 -8.685 1.00 86.62 331 LYS A C 1
ATOM 2736 O O . LYS A 1 331 ? -9.299 3.631 -7.971 1.00 86.62 331 LYS A O 1
ATOM 2741 N N . TYR A 1 332 ? -7.951 2.612 -9.432 1.00 86.31 332 TYR A N 1
ATOM 2742 C CA . TYR A 1 332 ? -8.739 1.382 -9.513 1.00 86.31 332 TYR A CA 1
ATOM 2743 C C . TYR A 1 332 ? -8.833 0.650 -8.164 1.00 86.31 332 TYR A C 1
ATOM 2745 O O . TYR A 1 332 ? -9.888 0.134 -7.816 1.00 86.31 332 TYR A O 1
ATOM 2753 N N . ILE A 1 333 ? -7.763 0.647 -7.359 1.00 90.88 333 ILE A N 1
ATOM 2754 C CA . ILE A 1 333 ? -7.792 0.123 -5.981 1.00 90.88 333 ILE A CA 1
ATOM 2755 C C . ILE A 1 333 ? -8.854 0.830 -5.138 1.00 90.88 333 ILE A C 1
ATOM 2757 O O . ILE A 1 333 ? -9.581 0.160 -4.408 1.00 90.88 333 ILE A O 1
ATOM 2761 N N . ARG A 1 334 ? -8.962 2.158 -5.250 1.00 90.50 334 ARG A N 1
ATOM 2762 C CA . ARG A 1 334 ? -9.994 2.929 -4.547 1.00 90.50 334 ARG A CA 1
ATOM 2763 C C . ARG A 1 334 ? -11.395 2.487 -4.967 1.00 90.50 334 ARG A C 1
ATOM 2765 O O . ARG A 1 334 ? -12.220 2.229 -4.102 1.00 90.50 334 ARG A O 1
ATOM 2772 N N . GLU A 1 335 ? -11.640 2.341 -6.266 1.00 89.44 335 GLU A N 1
ATOM 2773 C CA . GLU A 1 335 ? -12.939 1.878 -6.772 1.00 89.44 335 GLU A CA 1
ATOM 2774 C C . GLU A 1 335 ? -13.294 0.475 -6.248 1.00 89.44 335 GLU A C 1
ATOM 2776 O O . GLU A 1 335 ? -14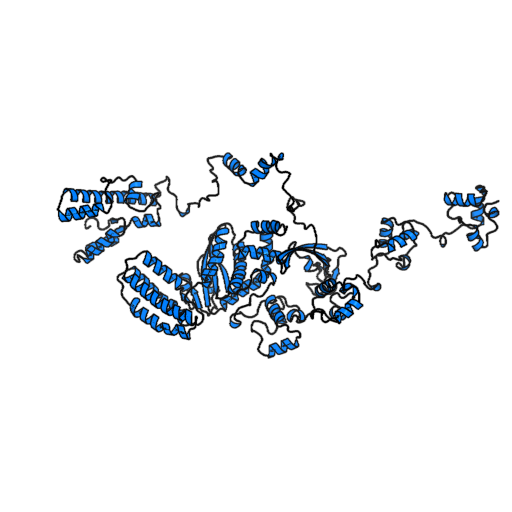.440 0.230 -5.882 1.00 89.44 335 GLU A O 1
ATOM 2781 N N . ILE A 1 336 ? -12.313 -0.435 -6.138 1.00 90.44 336 ILE A N 1
ATOM 2782 C CA . ILE A 1 336 ? -12.534 -1.777 -5.572 1.00 90.44 336 ILE A CA 1
ATOM 2783 C C . ILE A 1 336 ? -12.994 -1.683 -4.117 1.00 90.44 336 ILE A C 1
ATOM 2785 O O . ILE A 1 336 ? -13.900 -2.414 -3.729 1.00 90.44 336 ILE A O 1
ATOM 2789 N N . ILE A 1 337 ? -12.392 -0.801 -3.312 1.00 92.75 337 ILE A N 1
ATOM 2790 C CA . ILE A 1 337 ? -12.825 -0.584 -1.924 1.00 92.75 337 ILE A CA 1
ATOM 2791 C C . ILE A 1 337 ? -14.300 -0.161 -1.893 1.00 92.75 337 ILE A C 1
ATOM 2793 O O . ILE A 1 337 ? -15.075 -0.748 -1.148 1.00 92.75 337 ILE A O 1
ATOM 2797 N N . LEU A 1 338 ? -14.705 0.787 -2.743 1.00 91.38 338 LEU A N 1
ATOM 2798 C CA . LEU A 1 338 ? -16.079 1.307 -2.777 1.00 91.38 338 LEU A CA 1
ATOM 2799 C C . LEU A 1 338 ? -17.120 0.298 -3.297 1.00 91.38 338 LEU A C 1
ATOM 2801 O O . LEU A 1 338 ? -18.299 0.433 -2.994 1.00 91.38 338 LEU A O 1
ATOM 2805 N N . HIS A 1 339 ? -16.705 -0.721 -4.050 1.00 89.75 339 HIS A N 1
ATOM 2806 C CA . HIS A 1 339 ? -17.586 -1.804 -4.515 1.00 89.75 339 HIS A CA 1
ATOM 2807 C C . HIS A 1 339 ? -17.496 -3.065 -3.645 1.00 89.75 339 HIS A C 1
ATOM 2809 O O . HIS A 1 339 ? -18.196 -4.047 -3.892 1.00 89.75 339 HIS A O 1
ATOM 2815 N N . SER A 1 340 ? -16.621 -3.071 -2.638 1.00 91.38 340 SER A N 1
ATOM 2816 C CA . SER A 1 340 ? -16.470 -4.217 -1.747 1.00 91.38 340 SER A CA 1
ATOM 2817 C C . SER A 1 340 ? -17.644 -4.296 -0.769 1.00 91.38 340 SER A C 1
ATOM 2819 O O . SER A 1 340 ? -18.086 -3.268 -0.269 1.00 91.38 340 SER A O 1
ATOM 2821 N N . PRO A 1 341 ? -18.141 -5.501 -0.443 1.00 91.50 341 PRO A N 1
ATOM 2822 C CA . PRO A 1 341 ? -19.274 -5.651 0.472 1.00 91.50 341 PRO A CA 1
ATOM 2823 C C . PRO A 1 341 ? -18.939 -5.222 1.908 1.00 91.50 341 PRO A C 1
ATOM 2825 O O . PRO A 1 341 ? -19.827 -4.806 2.652 1.00 91.50 341 PRO A O 1
ATOM 2828 N N . VAL A 1 342 ? -17.665 -5.335 2.300 1.00 94.31 342 VAL A N 1
ATOM 2829 C CA . VAL A 1 342 ? -17.181 -5.022 3.646 1.00 94.31 342 VAL A CA 1
ATOM 2830 C C . VAL A 1 342 ? -15.890 -4.217 3.559 1.00 94.31 342 VAL A C 1
ATOM 2832 O O . VAL A 1 342 ? -14.929 -4.666 2.930 1.00 94.31 342 VAL A O 1
ATOM 2835 N N . VAL A 1 343 ? -15.849 -3.065 4.231 1.00 96.50 343 VAL A N 1
ATOM 2836 C CA . VAL A 1 343 ? -14.686 -2.170 4.286 1.00 96.50 343 VAL A CA 1
ATOM 2837 C C . VAL A 1 343 ? -14.289 -1.901 5.732 1.00 96.50 343 VAL A C 1
ATOM 2839 O O . VAL A 1 343 ? -15.075 -1.477 6.563 1.00 96.50 343 VAL A O 1
ATOM 2842 N N . HIS A 1 344 ? -13.026 -2.124 6.028 1.00 96.81 344 HIS A N 1
ATOM 2843 C CA . HIS A 1 344 ? -12.373 -1.856 7.296 1.00 96.81 344 HIS A CA 1
ATOM 2844 C C . HIS A 1 344 ? -11.757 -0.465 7.271 1.00 96.81 344 HIS A C 1
ATOM 2846 O O . HIS A 1 344 ? -11.028 -0.158 6.327 1.00 96.81 344 HIS A O 1
ATOM 2852 N N . ILE A 1 345 ? -12.017 0.356 8.287 1.00 95.94 345 ILE A N 1
ATOM 2853 C CA . ILE A 1 345 ? -11.498 1.729 8.352 1.00 95.94 345 ILE A CA 1
ATOM 2854 C C . ILE A 1 345 ? -10.771 1.940 9.676 1.00 95.94 345 ILE A C 1
ATOM 2856 O O . ILE A 1 345 ? -11.266 1.528 10.725 1.00 95.94 345 ILE A O 1
ATOM 2860 N N . ASP A 1 346 ? -9.584 2.532 9.607 1.00 94.56 346 ASP A N 1
ATOM 2861 C CA . ASP A 1 346 ? -8.766 2.918 10.759 1.00 94.56 346 ASP A CA 1
ATOM 2862 C C . ASP A 1 346 ? -7.882 4.117 10.381 1.00 94.56 346 ASP A C 1
ATOM 2864 O O . ASP A 1 346 ? -7.669 4.403 9.195 1.00 94.56 346 ASP A O 1
ATOM 2868 N N . GLU A 1 347 ? -7.334 4.814 11.368 1.00 92.69 347 GLU A N 1
ATOM 2869 C CA . GLU A 1 347 ? -6.541 6.014 11.158 1.00 92.69 347 GLU A CA 1
ATOM 2870 C C . GLU A 1 347 ? -5.314 6.093 12.063 1.00 92.69 347 GLU A C 1
ATOM 2872 O O . GLU A 1 347 ? -5.238 5.548 13.163 1.00 92.69 347 GLU A O 1
ATOM 2877 N N . THR A 1 348 ? -4.288 6.803 11.597 1.00 92.94 348 THR A N 1
ATOM 2878 C CA . THR A 1 348 ? -3.070 6.970 12.382 1.00 92.94 348 THR A CA 1
ATOM 2879 C C . THR A 1 348 ? -2.376 8.295 12.092 1.00 92.94 348 THR A C 1
ATOM 2881 O O . THR A 1 348 ? -2.344 8.761 10.956 1.00 92.94 348 THR A O 1
ATOM 2884 N N . SER A 1 349 ? -1.796 8.920 13.117 1.00 92.69 349 SER A N 1
ATOM 2885 C CA . SER A 1 349 ? -1.168 10.241 12.986 1.00 92.69 349 SER A CA 1
ATOM 2886 C C . SER A 1 349 ? 0.154 10.195 12.214 1.00 92.69 349 SER A C 1
ATOM 2888 O O . SER A 1 349 ? 0.829 9.173 12.139 1.00 92.69 349 SER A O 1
ATOM 2890 N N . VAL A 1 350 ? 0.590 11.303 11.633 1.00 92.56 350 VAL A N 1
ATOM 2891 C CA . VAL A 1 350 ? 1.899 11.423 10.984 1.00 92.56 350 VAL A CA 1
ATOM 2892 C C . VAL A 1 350 ? 2.491 12.795 11.263 1.00 92.56 350 VAL A C 1
ATOM 2894 O O . VAL A 1 350 ? 1.789 13.798 11.223 1.00 92.56 350 VAL A O 1
ATOM 2897 N N . GLN A 1 351 ? 3.794 12.828 11.548 1.00 91.56 351 GLN A N 1
ATOM 2898 C CA . GLN A 1 351 ? 4.549 14.069 11.696 1.00 91.56 351 GLN A CA 1
ATOM 2899 C C . GLN A 1 351 ? 5.289 14.361 10.391 1.00 91.56 351 GLN A C 1
ATOM 2901 O O . GLN A 1 351 ? 6.217 13.624 10.038 1.00 91.56 351 GLN A O 1
ATOM 2906 N N . LEU A 1 352 ? 4.882 15.423 9.702 1.00 89.69 352 LEU A N 1
ATOM 2907 C CA . LEU A 1 352 ? 5.567 15.984 8.539 1.00 89.69 352 LEU A CA 1
ATOM 2908 C C . LEU A 1 352 ? 6.602 17.030 8.983 1.00 89.69 352 LEU A C 1
ATOM 2910 O O . LEU A 1 352 ? 6.686 17.364 10.165 1.00 89.69 352 LEU A O 1
ATOM 2914 N N . GLU A 1 353 ? 7.380 17.546 8.031 1.00 86.38 353 GLU A N 1
ATOM 2915 C CA . GLU A 1 353 ? 8.422 18.569 8.261 1.00 86.38 353 GLU A CA 1
ATOM 2916 C C . GLU A 1 353 ? 7.908 19.805 9.015 1.00 86.38 353 GLU A C 1
ATOM 2918 O O . GLU A 1 353 ? 8.557 20.274 9.946 1.00 86.38 353 GLU A O 1
ATOM 2923 N N . HIS A 1 354 ? 6.727 20.308 8.641 1.00 85.50 354 HIS A N 1
ATOM 2924 C CA . HIS A 1 354 ? 6.190 21.576 9.156 1.00 85.50 354 HIS A CA 1
ATOM 2925 C C . HIS A 1 354 ? 4.823 21.452 9.838 1.00 85.50 354 HIS A C 1
ATOM 2927 O O . HIS A 1 354 ? 4.297 22.443 10.332 1.00 85.50 354 HIS A O 1
ATOM 2933 N N . LYS A 1 355 ? 4.215 20.261 9.844 1.00 88.06 355 LYS A N 1
ATOM 2934 C CA . LYS A 1 355 ? 2.878 20.043 10.413 1.00 88.06 355 LYS A CA 1
ATOM 2935 C C . LYS A 1 355 ? 2.646 18.590 10.803 1.00 88.06 355 LYS A C 1
ATOM 2937 O O . LYS A 1 355 ? 3.384 17.695 10.393 1.00 88.06 355 LYS A O 1
ATOM 2942 N N . SER A 1 356 ? 1.585 18.357 11.558 1.00 90.81 356 SER A N 1
ATOM 2943 C CA . SER A 1 356 ? 1.040 17.021 11.793 1.00 90.81 356 SER A CA 1
ATOM 2944 C C . SER A 1 356 ? -0.120 16.756 10.835 1.00 90.81 356 SER A C 1
ATOM 2946 O O . SER A 1 356 ? -0.697 17.686 10.281 1.00 90.81 356 SER A O 1
ATOM 2948 N N . GLY A 1 357 ? -0.455 15.491 10.620 1.00 91.50 357 GLY A N 1
ATOM 2949 C CA . GLY A 1 357 ? -1.662 15.099 9.898 1.00 91.50 357 GLY A CA 1
ATOM 2950 C C . GLY A 1 357 ? -2.052 13.662 10.201 1.00 91.50 357 GLY A C 1
ATOM 2951 O O . GLY A 1 357 ? -1.503 13.048 11.121 1.00 91.50 357 GLY A O 1
ATOM 2952 N N . TYR A 1 358 ? -2.979 13.118 9.421 1.00 93.00 358 TYR A N 1
ATOM 2953 C CA . TYR A 1 358 ? -3.520 11.777 9.621 1.00 93.00 358 TYR A CA 1
ATOM 2954 C C . TYR A 1 358 ? -3.515 10.975 8.324 1.00 93.00 358 TYR A C 1
ATOM 2956 O O . TYR A 1 358 ? -3.743 11.493 7.232 1.00 93.00 358 TYR A O 1
ATOM 2964 N N . VAL A 1 359 ? -3.214 9.687 8.455 1.00 96.88 359 VAL A N 1
ATOM 2965 C CA . VAL A 1 359 ? -3.307 8.701 7.384 1.00 96.88 359 VAL A CA 1
ATOM 2966 C C . VAL A 1 359 ? -4.440 7.748 7.716 1.00 96.88 359 VAL A C 1
ATOM 2968 O O . VAL A 1 359 ? -4.372 7.014 8.700 1.00 96.88 359 VAL A O 1
ATOM 2971 N N . TRP A 1 360 ? -5.454 7.766 6.866 1.00 96.62 360 TRP A N 1
ATOM 2972 C CA . TRP A 1 360 ? -6.607 6.884 6.890 1.00 96.62 360 TRP A CA 1
ATOM 2973 C C . TRP A 1 360 ? -6.327 5.647 6.055 1.00 96.62 360 TRP A C 1
ATOM 2975 O O . TRP A 1 360 ? -5.732 5.723 4.973 1.00 96.62 360 TRP A O 1
ATOM 2985 N N . VAL A 1 361 ? -6.763 4.506 6.565 1.00 97.19 361 VAL A N 1
ATOM 2986 C CA . VAL A 1 361 ? -6.580 3.193 5.968 1.00 97.19 361 VAL A CA 1
ATOM 2987 C C . VAL A 1 361 ? -7.947 2.608 5.686 1.00 97.19 361 VAL A C 1
ATOM 2989 O O . VAL A 1 361 ? -8.736 2.408 6.600 1.00 97.19 361 VAL A O 1
ATOM 2992 N N . PHE A 1 362 ? -8.193 2.289 4.420 1.00 97.50 362 PHE A N 1
ATOM 2993 C CA . PHE A 1 362 ? -9.371 1.560 3.978 1.00 97.50 362 PHE A CA 1
ATOM 2994 C C . PHE A 1 362 ? -8.926 0.189 3.495 1.00 97.50 362 PHE A C 1
ATOM 2996 O O . PHE A 1 362 ? -8.170 0.080 2.525 1.00 97.50 362 PHE A O 1
ATOM 3003 N N . ALA A 1 363 ? -9.360 -0.861 4.177 1.00 96.50 363 ALA A N 1
ATOM 3004 C CA . ALA A 1 363 ? -8.957 -2.224 3.889 1.00 96.50 363 ALA A CA 1
ATOM 3005 C C . ALA A 1 363 ? -10.163 -3.132 3.637 1.00 96.50 363 ALA A C 1
ATOM 3007 O O . ALA A 1 363 ? -11.271 -2.903 4.094 1.00 96.50 363 ALA A O 1
ATOM 3008 N N . THR A 1 364 ? -9.937 -4.202 2.901 1.00 93.50 364 THR A N 1
ATOM 3009 C CA . THR A 1 364 ? -10.858 -5.328 2.702 1.00 93.50 364 THR A CA 1
ATOM 3010 C C . THR A 1 364 ? -10.047 -6.600 2.946 1.00 93.50 364 THR A C 1
ATOM 3012 O O . THR A 1 364 ? -8.840 -6.524 3.192 1.00 93.50 364 THR A O 1
ATOM 3015 N N . ALA A 1 365 ? -10.646 -7.780 2.791 1.00 86.69 365 ALA A N 1
ATOM 3016 C CA . ALA A 1 365 ? -9.891 -9.034 2.848 1.00 86.69 365 ALA A CA 1
ATOM 3017 C C . ALA A 1 365 ? -8.767 -9.125 1.788 1.00 86.69 365 ALA A C 1
ATOM 3019 O O . ALA A 1 365 ? -7.822 -9.889 1.955 1.00 86.69 365 ALA A O 1
ATOM 3020 N N . HIS A 1 366 ? -8.841 -8.344 0.703 1.00 87.81 366 HIS A N 1
ATOM 3021 C CA . HIS A 1 366 ? -7.930 -8.457 -0.440 1.00 87.81 366 HIS A CA 1
ATOM 3022 C C . HIS A 1 366 ? -7.346 -7.123 -0.932 1.00 87.81 366 HIS A C 1
ATOM 3024 O O . HIS A 1 366 ? -6.681 -7.082 -1.963 1.00 87.81 366 HIS A O 1
ATOM 3030 N N . THR A 1 367 ? -7.654 -5.973 -0.338 1.00 94.25 367 THR A N 1
ATOM 3031 C CA . THR A 1 367 ? -7.303 -4.654 -0.916 1.00 94.25 367 THR A CA 1
ATOM 3032 C C . THR A 1 367 ? -7.120 -3.620 0.155 1.00 94.25 367 THR A C 1
ATOM 3034 O O . THR A 1 367 ? -7.888 -3.604 1.107 1.00 94.25 367 THR A O 1
ATOM 3037 N N . VAL A 1 368 ? -6.125 -2.757 -0.029 1.00 96.62 368 VAL A N 1
ATOM 3038 C CA . VAL A 1 368 ? -5.767 -1.710 0.923 1.00 96.62 368 VAL A CA 1
ATOM 3039 C C . VAL A 1 368 ? -5.542 -0.401 0.174 1.00 96.62 368 VAL A C 1
ATOM 3041 O O . VAL A 1 368 ? -4.788 -0.354 -0.800 1.00 96.62 368 VAL A O 1
ATOM 3044 N N . CYS A 1 369 ? -6.170 0.665 0.654 1.00 97.12 369 CYS A N 1
ATOM 3045 C CA . CYS A 1 369 ? -6.023 2.026 0.166 1.00 97.12 369 CYS A CA 1
ATOM 3046 C C . CYS A 1 369 ? -5.664 2.954 1.331 1.00 97.12 369 CYS A C 1
ATOM 3048 O O . CYS A 1 369 ? -6.285 2.896 2.390 1.00 97.12 369 CYS A O 1
ATOM 3050 N N . TYR A 1 370 ? -4.669 3.814 1.125 1.00 97.44 370 TYR A N 1
ATOM 3051 C CA . TYR A 1 370 ? -4.259 4.826 2.094 1.00 97.44 370 TYR A CA 1
ATOM 3052 C C . TYR A 1 370 ? -4.633 6.224 1.603 1.00 97.44 370 TYR A C 1
ATOM 3054 O O . TYR A 1 370 ? -4.411 6.562 0.437 1.00 97.44 370 TYR A O 1
ATOM 3062 N N . HIS A 1 371 ? -5.127 7.064 2.507 1.00 95.50 371 HIS A N 1
ATOM 3063 C CA . HIS A 1 371 ? -5.502 8.446 2.228 1.00 95.50 371 HIS A CA 1
ATOM 3064 C C . HIS A 1 371 ? -4.942 9.385 3.301 1.00 95.50 371 HIS A C 1
ATOM 3066 O O . HIS A 1 371 ? -4.902 9.023 4.469 1.00 95.50 371 HIS A O 1
ATOM 3072 N N . TYR A 1 372 ? -4.493 10.581 2.918 1.00 95.75 372 TYR A N 1
ATOM 3073 C CA . TYR A 1 372 ? -3.958 11.575 3.857 1.00 95.75 372 TYR A CA 1
ATOM 3074 C C . TYR A 1 372 ? -4.910 12.761 4.002 1.00 95.75 372 TYR A C 1
ATOM 3076 O O . TYR A 1 372 ? -5.362 13.299 2.985 1.00 95.75 372 TYR A O 1
ATOM 3084 N N . THR A 1 373 ? -5.103 13.200 5.245 1.00 91.81 373 THR A N 1
ATOM 3085 C CA . THR A 1 373 ? -5.827 14.416 5.633 1.00 91.81 373 THR A CA 1
ATOM 3086 C C . THR A 1 373 ? -4.990 15.263 6.594 1.00 91.81 373 THR A C 1
ATOM 3088 O O . THR A 1 373 ? -4.138 14.752 7.328 1.00 91.81 373 THR A O 1
ATOM 3091 N N . ASP A 1 374 ? -5.245 16.571 6.609 1.00 85.69 374 ASP A N 1
ATOM 3092 C CA . ASP A 1 374 ? -4.573 17.502 7.522 1.00 85.69 374 ASP A CA 1
ATOM 3093 C C . ASP A 1 374 ? -5.038 17.332 8.977 1.00 85.69 374 ASP A C 1
ATOM 3095 O O . ASP A 1 374 ? -4.239 17.438 9.904 1.00 85.69 374 ASP A O 1
ATOM 3099 N N . THR A 1 375 ? -6.314 16.999 9.185 1.00 86.25 375 THR A N 1
ATOM 3100 C CA . THR A 1 375 ? -6.928 16.804 10.508 1.00 86.25 375 THR A CA 1
ATOM 3101 C C . THR A 1 375 ? -7.434 15.368 10.682 1.00 86.25 375 THR A C 1
ATOM 3103 O O . THR A 1 375 ? -7.508 14.599 9.720 1.00 86.25 375 THR A O 1
ATOM 3106 N N . ARG A 1 376 ? -7.783 14.987 11.920 1.00 85.50 376 ARG A N 1
ATOM 3107 C CA . ARG A 1 376 ? -8.453 13.703 12.229 1.00 85.50 376 ARG A CA 1
ATOM 3108 C C . ARG A 1 376 ? -9.963 13.758 11.969 1.00 85.50 376 ARG A C 1
ATOM 3110 O O . ARG A 1 376 ? -10.686 12.836 12.332 1.00 85.50 376 ARG A O 1
ATOM 3117 N N . GLU A 1 377 ? -10.470 14.856 11.422 1.00 83.38 377 GLU A N 1
ATOM 3118 C CA . GLU A 1 377 ? -11.902 15.013 11.205 1.00 83.38 377 GLU A CA 1
ATOM 3119 C C . GLU A 1 377 ? -12.387 14.028 10.142 1.00 83.38 377 GLU A C 1
ATOM 3121 O O . GLU A 1 377 ? -11.776 13.867 9.086 1.00 83.38 377 GLU A O 1
ATOM 3126 N N . GLY A 1 378 ? -13.508 13.365 10.422 1.00 80.50 378 GLY A N 1
ATOM 3127 C CA . GLY A 1 378 ? -14.124 12.414 9.498 1.00 80.50 378 GLY A CA 1
ATOM 3128 C C . GLY A 1 378 ? -15.087 13.054 8.498 1.00 80.50 378 GLY A C 1
ATOM 3129 O O . GLY A 1 378 ? -15.816 12.326 7.838 1.00 80.50 378 GLY A O 1
ATOM 3130 N N . SER A 1 379 ? -15.136 14.384 8.378 1.00 85.56 379 SER A N 1
ATOM 3131 C CA . SER A 1 379 ? -16.081 15.090 7.494 1.00 85.56 379 SER A CA 1
ATOM 3132 C C . SER A 1 379 ? -15.964 14.635 6.035 1.00 85.56 379 SER A C 1
ATOM 3134 O O . SER A 1 379 ? -16.974 14.371 5.385 1.00 85.56 379 SER A O 1
ATOM 3136 N N . PHE A 1 380 ? -14.737 14.421 5.551 1.00 89.69 380 PHE A N 1
ATOM 3137 C CA . PHE A 1 380 ? -14.482 13.918 4.198 1.00 89.69 380 PHE A CA 1
ATOM 3138 C C . PHE A 1 380 ? -15.056 12.511 3.948 1.00 89.69 380 PHE A C 1
ATOM 3140 O O . PHE A 1 380 ? -15.281 12.153 2.794 1.00 89.69 380 PHE A O 1
ATOM 3147 N N . LEU A 1 381 ? -15.306 11.702 4.991 1.00 91.69 381 LEU A N 1
ATOM 3148 C CA . LEU A 1 381 ? -15.843 10.344 4.842 1.00 91.69 381 LEU A CA 1
ATOM 3149 C C . LEU A 1 381 ? -17.262 10.347 4.266 1.00 91.69 381 LEU A C 1
ATOM 3151 O O . LEU A 1 381 ? -17.616 9.403 3.566 1.00 91.69 381 LEU A O 1
ATOM 3155 N N . HIS A 1 382 ? -18.048 11.403 4.507 1.00 89.94 382 HIS A N 1
ATOM 3156 C CA . HIS A 1 382 ? -19.384 11.564 3.920 1.00 89.94 382 HIS A CA 1
ATOM 3157 C C . HIS A 1 382 ? -19.324 11.630 2.398 1.00 89.94 382 HIS A C 1
ATOM 3159 O O . HIS A 1 382 ? -20.084 10.953 1.715 1.00 89.94 382 HIS A O 1
ATOM 3165 N N . GLU A 1 383 ? -18.381 12.404 1.864 1.00 89.69 383 GLU A N 1
ATOM 3166 C CA . GLU A 1 383 ? -18.139 12.469 0.425 1.00 89.69 383 GLU A CA 1
ATOM 3167 C C . GLU A 1 383 ? -17.488 11.175 -0.078 1.00 89.69 383 GLU A C 1
ATOM 3169 O O . GLU A 1 383 ? -17.864 10.641 -1.120 1.00 89.69 383 GLU A O 1
ATOM 3174 N N . TRP A 1 384 ? -16.531 10.634 0.681 1.00 90.62 384 TRP A N 1
ATOM 3175 C CA . TRP A 1 384 ? -15.757 9.464 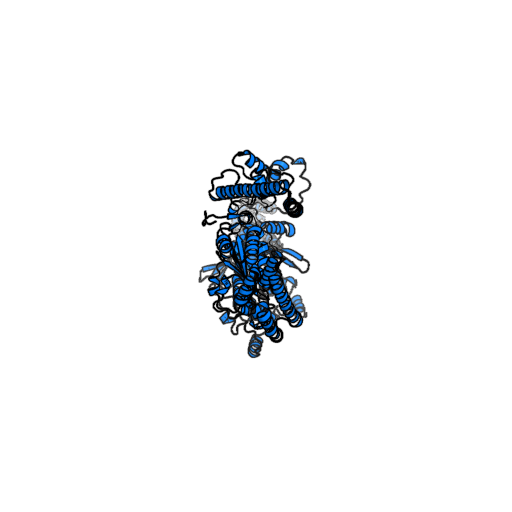0.274 1.00 90.62 384 TRP A CA 1
ATOM 3176 C C . TRP A 1 384 ? -16.600 8.185 0.181 1.00 90.62 384 TRP A C 1
ATOM 3178 O O . TRP A 1 384 ? -16.313 7.344 -0.667 1.00 90.62 384 TRP A O 1
ATOM 3188 N N . LEU A 1 385 ? -17.627 8.049 1.028 1.00 92.31 385 LEU A N 1
ATOM 3189 C CA . LEU A 1 385 ? -18.523 6.891 1.120 1.00 92.31 385 LEU A CA 1
ATOM 3190 C C . LEU A 1 385 ? -19.959 7.195 0.660 1.00 92.31 385 LEU A C 1
ATOM 3192 O O . LEU A 1 385 ? -20.849 6.390 0.919 1.00 92.31 385 LEU A O 1
ATOM 3196 N N . LYS A 1 386 ? -20.201 8.319 -0.026 1.00 88.62 386 LYS A N 1
ATOM 3197 C CA . LYS A 1 386 ? -21.549 8.785 -0.402 1.00 88.62 386 LYS A CA 1
ATOM 3198 C C . LYS A 1 386 ? -22.416 7.711 -1.074 1.00 88.62 386 LYS A C 1
ATOM 3200 O O . LYS A 1 386 ? -23.581 7.559 -0.726 1.00 88.62 386 LYS A O 1
ATOM 3205 N N . ASP A 1 387 ? -21.834 6.968 -2.015 1.00 87.19 387 ASP A N 1
ATOM 3206 C CA . ASP A 1 387 ? -22.532 5.942 -2.803 1.00 87.19 387 ASP A CA 1
ATOM 3207 C C . ASP A 1 387 ? -22.248 4.509 -2.307 1.00 87.19 387 ASP A C 1
ATOM 3209 O O . ASP A 1 387 ? -22.627 3.526 -2.950 1.00 87.19 387 ASP A O 1
ATOM 3213 N N . TYR A 1 388 ? -21.566 4.367 -1.165 1.00 93.50 388 TYR A N 1
ATOM 3214 C CA . TYR A 1 388 ? -21.195 3.073 -0.602 1.00 93.50 388 TYR A CA 1
ATOM 3215 C C . TYR A 1 388 ? -22.394 2.412 0.086 1.00 93.50 388 TYR A C 1
ATOM 3217 O O . TYR A 1 388 ? -22.951 2.940 1.044 1.00 93.50 388 TYR A O 1
ATOM 3225 N N . LYS A 1 389 ? -22.766 1.217 -0.385 1.00 90.25 389 LYS A N 1
ATOM 3226 C CA . LYS A 1 389 ? -23.923 0.450 0.120 1.00 90.25 389 LYS A CA 1
ATOM 3227 C C . LYS A 1 389 ? -23.543 -0.771 0.962 1.00 90.25 389 LYS A C 1
ATOM 3229 O O . LYS A 1 389 ? -24.417 -1.545 1.341 1.00 90.25 389 LYS A O 1
ATOM 3234 N N . GLY A 1 390 ? -22.248 -0.984 1.192 1.00 93.25 390 GLY A N 1
ATOM 3235 C CA . GLY A 1 390 ? -21.748 -2.112 1.974 1.00 93.25 390 GLY A CA 1
ATOM 3236 C C . GLY A 1 390 ? -21.743 -1.837 3.478 1.00 93.25 390 GLY A C 1
ATOM 3237 O O . GLY A 1 390 ? -22.321 -0.870 3.971 1.00 93.25 390 GLY A O 1
ATOM 3238 N N . ILE A 1 391 ? -21.034 -2.687 4.216 1.00 96.31 391 ILE A N 1
ATOM 3239 C CA . ILE A 1 391 ? -20.864 -2.578 5.669 1.00 96.31 391 ILE A CA 1
ATOM 3240 C C . ILE A 1 391 ? -19.464 -2.049 5.965 1.00 96.31 391 ILE A C 1
ATOM 3242 O O . ILE A 1 391 ? -18.502 -2.457 5.311 1.00 96.31 391 ILE A O 1
ATOM 3246 N N . ILE A 1 392 ? -19.330 -1.153 6.942 1.00 97.00 392 ILE A N 1
ATOM 3247 C CA . ILE A 1 392 ? -18.012 -0.739 7.436 1.00 97.00 392 ILE A CA 1
ATOM 3248 C C . ILE A 1 392 ? -17.693 -1.384 8.787 1.00 97.00 392 ILE A C 1
ATOM 3250 O O . ILE A 1 392 ? -18.560 -1.504 9.651 1.00 97.00 392 ILE A O 1
ATOM 3254 N N . VAL A 1 393 ? -16.437 -1.780 8.978 1.00 96.50 393 VAL A N 1
ATOM 3255 C CA . VAL A 1 393 ? -15.900 -2.287 10.244 1.00 96.50 393 VAL A CA 1
ATOM 3256 C C . VAL A 1 393 ? -14.955 -1.234 10.809 1.00 96.50 393 VAL A C 1
ATOM 3258 O O . VAL A 1 393 ? -13.933 -0.926 10.196 1.00 96.50 393 VAL A O 1
ATOM 3261 N N . THR A 1 394 ? -15.293 -0.665 11.964 1.00 95.19 394 THR A N 1
ATOM 3262 C CA . THR A 1 394 ? -14.542 0.450 12.569 1.00 95.19 394 THR A CA 1
ATOM 3263 C C . THR A 1 394 ? -14.379 0.251 14.068 1.00 95.19 394 THR A C 1
ATOM 3265 O O . THR A 1 394 ? -15.060 -0.567 14.689 1.00 95.19 394 THR A O 1
ATOM 3268 N N . ASP A 1 395 ? -13.502 1.027 14.690 1.00 92.12 395 ASP A N 1
ATOM 3269 C CA . ASP A 1 395 ? -13.440 1.138 16.144 1.00 92.12 395 ASP A CA 1
ATOM 3270 C C . ASP A 1 395 ? -14.571 2.041 16.704 1.00 92.12 395 ASP A C 1
ATOM 3272 O O . ASP A 1 395 ? -15.602 2.292 16.058 1.00 92.12 395 ASP A O 1
ATOM 3276 N N . PHE A 1 396 ? -14.399 2.504 17.944 1.00 90.44 396 PHE A N 1
ATOM 3277 C CA . PHE A 1 396 ? -15.340 3.376 18.648 1.00 90.44 396 PHE A CA 1
ATOM 3278 C C . PHE A 1 396 ? -15.065 4.875 18.441 1.00 90.44 396 PHE A C 1
ATOM 3280 O O . PHE A 1 396 ? -15.607 5.687 19.187 1.00 90.44 396 PHE A O 1
ATOM 3287 N N . PHE A 1 397 ? -14.278 5.275 17.436 1.00 87.62 397 PHE A N 1
ATOM 3288 C CA . PHE A 1 397 ? -14.050 6.690 17.161 1.00 87.62 397 PHE A CA 1
ATOM 3289 C C . PHE A 1 397 ? -15.367 7.397 16.754 1.00 87.62 397 PHE A C 1
ATOM 3291 O O . PHE A 1 397 ? -16.046 6.940 15.823 1.00 87.62 397 PHE A O 1
ATOM 3298 N N . PRO A 1 398 ? -15.757 8.509 17.419 1.00 86.12 398 PRO A N 1
ATOM 3299 C CA . PRO A 1 398 ? -17.057 9.147 17.194 1.00 86.12 398 PRO A CA 1
ATOM 3300 C C . PRO A 1 398 ? -17.291 9.678 15.778 1.00 86.12 398 PRO A C 1
ATOM 3302 O O . PRO A 1 398 ? -18.438 9.765 15.349 1.00 86.12 398 PRO A O 1
ATOM 3305 N N . ALA A 1 399 ? -16.237 9.998 15.018 1.00 84.62 399 ALA A N 1
ATOM 3306 C CA . ALA A 1 399 ? -16.394 10.530 13.661 1.00 84.62 399 ALA A CA 1
ATOM 3307 C C . ALA A 1 399 ? -17.179 9.576 12.740 1.00 84.62 399 ALA A C 1
ATOM 3309 O O . ALA A 1 399 ? -17.934 10.024 11.875 1.00 84.62 399 ALA A O 1
ATOM 3310 N N . TYR A 1 400 ? -17.068 8.264 12.978 1.00 87.62 400 TYR A N 1
ATOM 3311 C CA . TYR A 1 400 ? -17.790 7.242 12.226 1.00 87.62 400 TYR A CA 1
ATOM 3312 C C . TYR A 1 400 ? -19.290 7.185 12.543 1.00 87.62 400 TYR A C 1
ATOM 3314 O O . TYR A 1 400 ? -20.034 6.600 11.757 1.00 87.62 400 TYR A O 1
ATOM 3322 N N . GLU A 1 401 ? -19.754 7.748 13.667 1.00 86.06 401 GLU A N 1
ATOM 3323 C CA . GLU A 1 401 ? -21.165 7.687 14.090 1.00 86.06 401 GLU A CA 1
ATOM 3324 C C . GLU A 1 401 ? -22.084 8.486 13.160 1.00 86.06 401 GLU A C 1
ATOM 3326 O O . GLU A 1 401 ? -23.219 8.078 12.928 1.00 86.06 401 GLU A O 1
ATOM 3331 N N . SER A 1 402 ? -21.566 9.567 12.569 1.00 85.69 402 SER A N 1
ATOM 3332 C CA . SER A 1 402 ? -22.326 10.449 11.674 1.00 85.69 402 SER A CA 1
ATOM 3333 C C . SER A 1 402 ? -22.637 9.843 10.298 1.00 85.69 402 SER A C 1
ATOM 3335 O O . SER A 1 402 ? -23.505 10.350 9.596 1.00 85.69 402 SER A O 1
ATOM 3337 N N . LEU A 1 403 ? -21.955 8.764 9.895 1.00 87.94 403 LEU A N 1
ATOM 3338 C CA . LEU A 1 403 ? -22.092 8.200 8.548 1.00 87.94 403 LEU A CA 1
ATOM 3339 C C . LEU A 1 403 ? -23.424 7.442 8.371 1.00 87.94 403 LEU A C 1
ATOM 3341 O O . LEU A 1 403 ? -23.778 6.639 9.238 1.00 87.94 403 LEU A O 1
ATOM 3345 N N . PRO A 1 404 ? -24.146 7.597 7.249 1.00 88.12 404 PRO A N 1
ATOM 3346 C CA . PRO A 1 404 ? -25.393 6.874 6.986 1.00 88.12 404 PRO A CA 1
ATOM 3347 C C . PRO A 1 404 ? -25.134 5.454 6.438 1.00 88.12 404 PRO A C 1
ATOM 3349 O O . PRO A 1 404 ? -25.690 5.060 5.418 1.00 88.12 404 PRO A O 1
ATOM 3352 N N . VAL A 1 405 ? -24.251 4.687 7.086 1.00 91.62 405 VAL A N 1
ATOM 3353 C CA . VAL A 1 405 ? -23.796 3.362 6.622 1.00 91.62 405 VAL A CA 1
ATOM 3354 C C . VAL A 1 405 ? -23.923 2.331 7.742 1.00 91.62 405 VAL A C 1
ATOM 3356 O O . VAL A 1 405 ? -23.669 2.634 8.911 1.00 91.62 405 VAL A O 1
ATOM 3359 N N . THR A 1 406 ? -24.287 1.093 7.395 1.00 94.62 406 THR A N 1
ATOM 3360 C CA . THR A 1 406 ? -24.334 -0.025 8.346 1.00 94.62 406 THR A CA 1
ATOM 3361 C C . THR A 1 406 ? -22.934 -0.344 8.871 1.00 94.62 406 THR A C 1
ATOM 3363 O O . THR A 1 406 ? -21.964 -0.439 8.117 1.00 94.62 406 THR A O 1
ATOM 3366 N N . ARG A 1 407 ? -22.822 -0.514 10.191 1.00 95.25 407 ARG A N 1
ATOM 3367 C CA . ARG A 1 407 ? -21.541 -0.608 10.900 1.00 95.25 407 ARG A CA 1
ATOM 3368 C C . ARG A 1 407 ? -21.432 -1.876 11.723 1.00 95.25 407 ARG A C 1
ATOM 3370 O O . ARG A 1 407 ? -22.362 -2.226 12.443 1.00 95.25 407 ARG A O 1
ATOM 3377 N N . GLN A 1 408 ? -20.252 -2.477 11.698 1.00 97.06 408 GLN A N 1
ATOM 3378 C CA . GLN A 1 408 ? -19.782 -3.413 12.708 1.00 97.06 408 GLN A CA 1
ATOM 3379 C C . GLN A 1 408 ? -18.719 -2.722 13.570 1.00 97.06 408 GLN A C 1
ATOM 3381 O O . GLN A 1 408 ? -17.698 -2.257 13.060 1.00 97.06 408 GLN A O 1
ATOM 3386 N N . LYS A 1 409 ? -18.930 -2.671 14.887 1.00 96.00 409 LYS A N 1
ATOM 3387 C CA . LYS A 1 409 ? -17.909 -2.211 15.832 1.00 96.00 409 LYS A CA 1
ATOM 3388 C C . LYS A 1 409 ? -16.871 -3.303 16.061 1.00 96.00 409 LYS A C 1
ATOM 3390 O O . LYS A 1 409 ? -17.187 -4.479 16.207 1.00 96.00 409 LYS A O 1
ATOM 3395 N N . CYS A 1 410 ? -15.612 -2.903 16.105 1.00 93.50 410 CYS A N 1
ATOM 3396 C CA . CYS A 1 410 ? -14.491 -3.791 16.346 1.00 93.50 410 CYS A CA 1
ATOM 3397 C C . CYS A 1 410 ? -14.525 -4.326 17.787 1.00 93.50 410 CYS A C 1
ATOM 3399 O O . CYS A 1 410 ? -14.181 -3.592 18.719 1.00 93.50 410 CYS A O 1
ATOM 3401 N N . LEU A 1 411 ? -14.891 -5.598 17.988 1.00 92.94 411 LEU A N 1
ATOM 3402 C CA . LEU A 1 411 ? -14.981 -6.139 19.350 1.00 92.94 411 LEU A CA 1
ATOM 3403 C C . LEU A 1 411 ? -13.607 -6.399 19.972 1.00 92.94 411 LEU A C 1
ATOM 3405 O O . LEU A 1 411 ? -13.516 -6.424 21.188 1.00 92.94 411 LEU A O 1
ATOM 3409 N N . ILE A 1 412 ? -12.520 -6.522 19.197 1.00 88.62 412 ILE A N 1
ATOM 3410 C CA . ILE A 1 412 ? -11.183 -6.670 19.804 1.00 88.62 412 ILE A CA 1
ATOM 3411 C C . ILE A 1 412 ? -10.726 -5.380 20.497 1.00 88.62 412 ILE A C 1
ATOM 3413 O O . ILE A 1 412 ? -10.094 -5.453 21.545 1.00 88.62 412 ILE A O 1
ATOM 3417 N N . HIS A 1 413 ? -11.088 -4.202 19.972 1.00 85.88 413 HIS A N 1
ATOM 3418 C CA . HIS A 1 413 ? -10.860 -2.940 20.685 1.00 85.88 413 HIS A CA 1
ATOM 3419 C C . HIS A 1 413 ? -11.701 -2.875 21.956 1.00 85.88 413 HIS A C 1
ATOM 3421 O O . HIS A 1 413 ? -11.182 -2.515 23.002 1.00 85.88 413 HIS A O 1
ATOM 3427 N N . LEU A 1 414 ? -12.960 -3.317 21.886 1.00 89.81 414 LEU A N 1
ATOM 3428 C CA . LEU A 1 414 ? -13.810 -3.396 23.068 1.00 89.81 414 LEU A CA 1
ATOM 3429 C C . LEU A 1 414 ? -13.219 -4.327 24.134 1.00 89.81 414 LEU A C 1
ATOM 3431 O O . LEU A 1 414 ? -13.085 -3.918 25.274 1.00 89.81 414 LEU A O 1
ATOM 3435 N N . VAL A 1 415 ? -12.815 -5.546 23.771 1.00 86.31 415 VAL A N 1
ATOM 3436 C CA . VAL A 1 415 ? -12.215 -6.513 24.705 1.00 86.31 415 VAL A CA 1
ATOM 3437 C C . VAL A 1 415 ? -10.925 -5.971 25.325 1.00 86.31 415 VAL A C 1
ATOM 3439 O O . VAL A 1 415 ? -10.704 -6.172 26.515 1.00 86.31 415 VAL A O 1
ATOM 3442 N N . ARG A 1 416 ? -10.089 -5.260 24.553 1.00 85.81 416 ARG A N 1
ATOM 3443 C CA . ARG A 1 416 ? -8.892 -4.585 25.083 1.00 85.81 416 ARG A CA 1
ATOM 3444 C C . ARG A 1 416 ? -9.268 -3.518 26.115 1.00 85.81 416 ARG A C 1
ATOM 3446 O O . ARG A 1 416 ? -8.723 -3.558 27.210 1.00 85.81 416 ARG A O 1
ATOM 3453 N N . ASP A 1 417 ? -10.234 -2.651 25.805 1.00 86.25 417 ASP A N 1
ATOM 3454 C CA . ASP A 1 417 ? -10.729 -1.640 26.749 1.00 86.25 417 ASP A CA 1
ATOM 3455 C C . ASP A 1 417 ? -11.264 -2.297 28.035 1.00 86.25 417 ASP A C 1
ATOM 3457 O O . ASP A 1 417 ? -10.898 -1.888 29.134 1.00 86.25 417 ASP A O 1
ATOM 3461 N N . LEU A 1 418 ? -12.079 -3.353 27.901 1.00 87.12 418 LEU A N 1
ATOM 3462 C CA . LEU A 1 418 ? -12.657 -4.077 29.038 1.00 87.12 418 LEU A CA 1
ATOM 3463 C C . LEU A 1 418 ? -11.580 -4.713 29.927 1.00 87.12 418 LEU A C 1
ATOM 3465 O O . LEU A 1 418 ? -11.657 -4.660 31.153 1.00 87.12 418 LEU A O 1
ATOM 3469 N N . ASN A 1 419 ? -10.567 -5.318 29.309 1.00 81.81 419 ASN A N 1
ATOM 3470 C CA . ASN A 1 419 ? -9.456 -5.934 30.023 1.00 81.81 419 ASN A CA 1
ATOM 3471 C C . ASN A 1 419 ? -8.586 -4.892 30.741 1.00 81.81 419 ASN A C 1
ATOM 3473 O O . ASN A 1 419 ? -8.196 -5.107 31.886 1.00 81.81 419 ASN A O 1
ATOM 3477 N N . ASP A 1 420 ? -8.303 -3.760 30.096 1.00 77.75 420 ASP A N 1
ATOM 3478 C CA . ASP A 1 420 ? -7.528 -2.670 30.694 1.00 77.75 420 ASP A CA 1
ATOM 3479 C C . ASP A 1 420 ? -8.264 -2.040 31.885 1.00 77.75 420 ASP A C 1
ATOM 3481 O O . ASP A 1 420 ? -7.648 -1.712 32.901 1.00 77.75 420 ASP A O 1
ATOM 3485 N N . ASP A 1 421 ? -9.582 -1.884 31.785 1.00 81.88 421 ASP A N 1
ATOM 3486 C CA . ASP A 1 421 ? -10.426 -1.380 32.867 1.00 81.88 421 ASP A CA 1
ATOM 3487 C C . ASP A 1 421 ? -10.517 -2.372 34.033 1.00 81.88 421 ASP A C 1
ATOM 3489 O O . ASP A 1 421 ? -10.438 -1.953 35.193 1.00 81.88 421 ASP A O 1
ATOM 3493 N N . LEU A 1 422 ? -10.591 -3.677 33.747 1.00 79.75 422 LEU A N 1
ATOM 3494 C CA . LEU A 1 422 ? -10.551 -4.734 34.760 1.00 79.75 422 LEU A CA 1
ATOM 3495 C C . LEU A 1 422 ? -9.190 -4.772 35.467 1.00 79.75 422 LEU A C 1
ATOM 3497 O O . LEU A 1 422 ? -9.130 -4.868 36.689 1.00 79.75 422 LEU A O 1
ATOM 3501 N N . PHE A 1 423 ? -8.095 -4.628 34.717 1.00 73.88 423 PHE A N 1
ATOM 3502 C CA . PHE A 1 423 ? -6.743 -4.557 35.273 1.00 73.88 423 PHE A CA 1
ATOM 3503 C C . PHE A 1 423 ? -6.569 -3.356 36.214 1.00 73.88 423 PHE A C 1
ATOM 3505 O O . PHE A 1 423 ? -5.939 -3.473 37.264 1.00 73.88 423 PHE A O 1
ATOM 3512 N N . LYS A 1 424 ? -7.149 -2.200 35.868 1.00 73.00 424 LYS A N 1
ATOM 3513 C CA . LYS A 1 424 ? -7.132 -0.999 36.720 1.00 73.00 424 LYS A CA 1
ATOM 3514 C C . LYS A 1 424 ? -8.032 -1.127 37.953 1.00 73.00 424 LYS A C 1
ATOM 3516 O O . LYS A 1 424 ? -7.773 -0.451 38.947 1.00 73.00 424 LYS A O 1
ATOM 3521 N N . ASN A 1 425 ? -9.070 -1.965 37.897 1.00 81.50 425 ASN A N 1
ATOM 3522 C CA . ASN A 1 425 ? -10.089 -2.107 38.941 1.00 81.50 425 ASN A CA 1
ATOM 3523 C C . ASN A 1 425 ? -10.321 -3.588 39.312 1.00 81.50 425 ASN A C 1
ATOM 3525 O O . ASN A 1 425 ? -11.432 -4.097 39.159 1.00 81.50 425 ASN A O 1
ATOM 3529 N N . PRO A 1 426 ? -9.302 -4.297 39.835 1.00 75.62 426 PRO A N 1
ATOM 3530 C CA . PRO A 1 426 ? -9.343 -5.755 39.988 1.00 75.62 426 PRO A CA 1
ATOM 3531 C C . PRO A 1 426 ? -10.360 -6.267 41.022 1.00 75.62 426 PRO A C 1
ATOM 3533 O O . PRO A 1 426 ? -10.690 -7.448 41.007 1.00 75.62 426 PRO A O 1
ATOM 3536 N N . PHE A 1 427 ? -10.847 -5.399 41.915 1.00 82.12 427 PHE A N 1
ATOM 3537 C CA . PHE A 1 427 ? -11.795 -5.742 42.986 1.00 82.12 427 PHE A CA 1
ATOM 3538 C C . PHE A 1 427 ? -13.251 -5.365 42.667 1.00 82.12 427 PHE A C 1
ATOM 3540 O O . PHE A 1 427 ? -14.118 -5.462 43.534 1.00 82.12 427 PHE A O 1
ATOM 3547 N N . ASP A 1 428 ? -13.532 -4.890 41.453 1.00 85.00 428 ASP A N 1
ATOM 3548 C CA . ASP A 1 428 ? -14.894 -4.593 41.013 1.00 85.00 428 ASP A CA 1
ATOM 3549 C C . ASP A 1 428 ? -15.583 -5.877 40.517 1.00 85.00 428 ASP A C 1
ATOM 3551 O O . ASP A 1 428 ? -15.529 -6.226 39.336 1.00 85.00 428 ASP A O 1
ATOM 3555 N N . GLU A 1 429 ? -16.201 -6.620 41.440 1.00 88.38 429 GLU A N 1
ATOM 3556 C CA . GLU A 1 429 ? -16.831 -7.915 41.137 1.00 88.38 429 GLU A CA 1
ATOM 3557 C C . GLU A 1 429 ? -18.060 -7.790 40.216 1.00 88.38 429 GLU A C 1
ATOM 3559 O O . GLU A 1 429 ? -18.320 -8.686 39.410 1.00 88.38 429 GLU A O 1
ATOM 3564 N N . GLU A 1 430 ? -18.783 -6.665 40.266 1.00 91.81 430 GLU A N 1
ATOM 3565 C CA . GLU A 1 430 ? -19.890 -6.374 39.345 1.00 91.81 430 GLU A CA 1
ATOM 3566 C C . GLU A 1 430 ? -19.376 -6.236 37.905 1.00 91.81 430 GLU A C 1
ATOM 3568 O O . GLU A 1 430 ? -19.878 -6.890 36.985 1.00 91.81 430 GLU A O 1
ATOM 3573 N N . TYR A 1 431 ? -18.325 -5.435 37.714 1.00 91.44 431 TYR A N 1
ATOM 3574 C CA . TYR A 1 431 ? -17.693 -5.256 36.413 1.00 91.44 431 TYR A CA 1
ATOM 3575 C C . TYR A 1 431 ? -17.062 -6.550 35.893 1.00 91.44 431 TYR A C 1
ATOM 3577 O O . TYR A 1 431 ? -17.242 -6.918 34.732 1.00 91.44 431 TYR A O 1
ATOM 3585 N N . LYS A 1 432 ? -16.367 -7.285 36.761 1.00 89.62 432 LYS A N 1
ATOM 3586 C CA . LYS A 1 432 ? -15.753 -8.574 36.431 1.00 89.62 432 LYS A CA 1
ATOM 3587 C C . LYS A 1 432 ? -16.786 -9.602 35.978 1.00 89.62 432 LYS A C 1
ATOM 3589 O O . LYS A 1 432 ? -16.546 -10.307 34.997 1.00 89.62 432 LYS A O 1
ATOM 3594 N N . THR A 1 433 ? -17.941 -9.659 36.638 1.00 93.50 433 THR A N 1
ATOM 3595 C CA . THR A 1 433 ? -19.052 -10.543 36.255 1.00 93.50 433 THR A CA 1
ATOM 3596 C C . THR A 1 433 ? -19.588 -10.188 34.865 1.00 93.50 433 THR A C 1
ATOM 3598 O O . THR A 1 433 ? -19.714 -11.069 34.012 1.00 93.50 433 THR A O 1
ATOM 3601 N N . LEU A 1 434 ? -19.819 -8.898 34.597 1.00 94.62 434 LEU A N 1
ATOM 3602 C CA . LEU A 1 434 ? -20.243 -8.393 33.286 1.00 94.62 434 LEU A CA 1
ATOM 3603 C C . LEU A 1 434 ? -19.238 -8.747 32.173 1.00 94.62 434 LEU A C 1
ATOM 3605 O O . LEU A 1 434 ? -19.625 -9.265 31.124 1.00 94.62 434 LEU A O 1
ATOM 3609 N N . VAL A 1 435 ? -17.944 -8.491 32.399 1.00 92.50 435 VAL A N 1
ATOM 3610 C CA . VAL A 1 435 ? -16.871 -8.772 31.427 1.00 92.50 435 VAL A CA 1
ATOM 3611 C C . VAL A 1 435 ? -16.721 -10.274 31.181 1.00 92.50 435 VAL A C 1
ATOM 3613 O O . VAL A 1 435 ? -16.545 -10.691 30.036 1.00 92.50 435 VAL A O 1
ATOM 3616 N N . THR A 1 436 ? -16.834 -11.096 32.226 1.00 92.12 436 THR A N 1
ATOM 3617 C CA . THR A 1 436 ? -16.770 -12.561 32.104 1.00 92.12 436 THR A CA 1
ATOM 3618 C C . THR A 1 436 ? -17.914 -13.083 31.241 1.00 92.12 436 THR A C 1
ATOM 3620 O O . THR A 1 436 ? -17.658 -13.789 30.267 1.00 92.12 436 THR A O 1
ATOM 3623 N N . GLY A 1 437 ? -19.151 -12.645 31.503 1.00 94.75 437 GLY A N 1
ATOM 3624 C CA . GLY A 1 437 ? -20.303 -13.019 30.679 1.00 94.75 437 GLY A CA 1
ATOM 3625 C C . GLY A 1 437 ? -20.149 -12.591 29.214 1.00 94.75 437 GLY A C 1
ATOM 3626 O O . GLY A 1 437 ? -20.490 -13.348 28.305 1.00 94.75 437 GLY A O 1
ATOM 3627 N N . PHE A 1 438 ? -19.586 -11.402 28.961 1.00 96.31 438 PHE A N 1
ATOM 3628 C CA . PHE A 1 438 ? -19.336 -10.931 27.596 1.00 96.31 438 PHE A CA 1
ATOM 3629 C C . PHE A 1 438 ? -18.306 -11.816 26.880 1.00 96.31 438 PHE A C 1
ATOM 3631 O O . PHE A 1 438 ? -18.502 -12.196 25.723 1.00 96.31 438 PHE A O 1
ATOM 3638 N N . ASN A 1 439 ? -17.223 -12.177 27.571 1.00 92.31 439 ASN A N 1
ATOM 3639 C CA . ASN A 1 439 ? -16.168 -13.030 27.030 1.00 92.31 439 ASN A CA 1
ATOM 3640 C C . ASN A 1 439 ? -16.663 -14.456 26.746 1.00 92.31 439 ASN A C 1
ATOM 3642 O O . ASN A 1 439 ? -16.297 -15.026 25.719 1.00 92.31 439 ASN A O 1
ATOM 3646 N N . GLU A 1 440 ? -17.511 -15.026 27.604 1.00 95.06 440 GLU A N 1
ATOM 3647 C CA . GLU A 1 440 ? -18.130 -16.343 27.394 1.00 95.06 440 GLU A CA 1
ATOM 3648 C C . GLU A 1 440 ? -19.045 -16.361 26.162 1.00 95.06 440 GLU A C 1
ATOM 3650 O O . GLU A 1 440 ? -18.939 -17.261 25.316 1.00 95.06 440 GLU A O 1
ATOM 3655 N N . LEU A 1 441 ? -19.890 -15.333 26.013 1.00 97.19 441 LEU A N 1
ATOM 3656 C CA . LEU A 1 441 ? -20.732 -15.152 24.831 1.00 97.19 441 LEU A CA 1
ATOM 3657 C C . LEU A 1 441 ? -19.870 -15.051 23.568 1.00 97.19 441 LEU A C 1
ATOM 3659 O O . LEU A 1 441 ? -20.073 -15.793 22.604 1.00 97.19 441 LEU A O 1
ATOM 3663 N N . LEU A 1 442 ? -18.877 -14.159 23.573 1.00 94.31 442 LEU A N 1
ATOM 3664 C CA . LEU A 1 442 ? -18.021 -13.941 22.412 1.00 94.31 442 LEU A CA 1
ATOM 3665 C C . LEU A 1 442 ? -17.217 -15.200 22.058 1.00 94.31 442 LEU A C 1
ATOM 3667 O O . LEU A 1 442 ? -17.115 -15.542 20.881 1.00 94.31 442 LEU A O 1
ATOM 3671 N N . ARG A 1 443 ? -16.701 -15.934 23.052 1.00 93.75 443 ARG A N 1
ATOM 3672 C CA . ARG A 1 443 ? -16.007 -17.217 22.855 1.00 93.75 443 ARG A CA 1
ATOM 3673 C C . ARG A 1 443 ? -16.904 -18.247 22.175 1.00 93.75 443 ARG A C 1
ATOM 3675 O O . ARG A 1 443 ? -16.452 -18.942 21.264 1.00 93.75 443 ARG A O 1
ATOM 3682 N N . THR A 1 444 ? -18.164 -18.333 22.590 1.00 95.69 444 THR A N 1
ATOM 3683 C CA . THR A 1 444 ? -19.152 -19.242 21.991 1.00 95.69 444 THR A CA 1
ATOM 3684 C C . THR A 1 444 ? -19.364 -18.917 20.514 1.00 95.69 444 THR A C 1
ATOM 3686 O O . THR A 1 444 ? -19.279 -19.801 19.663 1.00 95.69 444 THR A O 1
ATOM 3689 N N . ILE A 1 445 ? -19.529 -17.634 20.189 1.00 95.12 445 ILE A N 1
ATOM 3690 C CA . ILE A 1 445 ? -19.690 -17.173 18.806 1.00 95.12 445 ILE A CA 1
ATOM 3691 C C . ILE A 1 445 ? -18.427 -17.440 17.972 1.00 95.12 445 ILE A C 1
ATOM 3693 O O . ILE A 1 445 ? -18.527 -17.916 16.841 1.00 95.12 445 ILE A O 1
ATOM 3697 N N . ILE A 1 446 ? -17.237 -17.154 18.511 1.00 90.00 446 ILE A N 1
ATOM 3698 C CA . ILE A 1 446 ? -15.958 -17.391 17.822 1.00 90.00 446 ILE A CA 1
ATOM 3699 C C . ILE A 1 446 ? -15.768 -18.879 17.524 1.00 90.00 446 ILE A C 1
ATOM 3701 O O . ILE A 1 446 ? -15.360 -19.215 16.420 1.00 90.00 446 ILE A O 1
ATOM 3705 N N . THR A 1 447 ? -16.152 -19.766 18.442 1.00 91.81 447 THR A N 1
ATOM 3706 C CA . THR A 1 447 ? -16.088 -21.219 18.213 1.00 91.81 447 THR A CA 1
ATOM 3707 C C . THR A 1 447 ? -16.922 -21.623 16.989 1.00 91.81 447 THR A C 1
ATOM 3709 O O . THR A 1 447 ? -16.471 -22.397 16.148 1.00 91.81 447 THR A O 1
ATOM 3712 N N . THR A 1 448 ? -18.112 -21.039 16.820 1.00 92.69 448 THR A N 1
ATOM 3713 C CA . THR A 1 448 ? -18.933 -21.241 15.615 1.00 92.69 448 THR A CA 1
ATOM 3714 C C . THR A 1 448 ? -18.270 -20.668 14.359 1.00 92.69 448 THR A C 1
ATOM 3716 O O . THR A 1 448 ? -18.333 -21.296 13.300 1.00 92.69 448 THR A O 1
ATOM 3719 N N . ILE A 1 449 ? -17.614 -19.505 14.451 1.00 88.69 449 ILE A N 1
ATOM 3720 C CA . ILE A 1 449 ? -16.848 -18.929 13.333 1.00 88.69 449 ILE A CA 1
ATOM 3721 C C . ILE A 1 449 ? -15.701 -19.859 12.924 1.00 88.69 449 ILE A C 1
ATOM 3723 O O . ILE A 1 449 ? -15.507 -20.072 11.729 1.00 88.69 449 ILE A O 1
ATOM 3727 N N . ASP A 1 450 ? -14.970 -20.435 13.874 1.00 84.75 450 ASP A N 1
ATOM 3728 C CA . ASP A 1 450 ? -13.843 -21.327 13.587 1.00 84.75 450 ASP A CA 1
ATOM 3729 C C . ASP A 1 450 ? -14.298 -22.606 12.863 1.00 84.75 450 ASP A C 1
ATOM 3731 O O . ASP A 1 450 ? -13.600 -23.101 11.978 1.00 84.75 450 ASP A O 1
ATOM 3735 N N . CYS A 1 451 ? -15.499 -23.108 13.170 1.00 88.12 451 CYS A N 1
ATOM 3736 C CA . CYS A 1 451 ? -16.067 -24.279 12.498 1.00 88.12 451 CYS A CA 1
ATOM 3737 C C . CYS A 1 451 ? -16.671 -23.976 11.116 1.00 88.12 451 CYS A C 1
ATOM 3739 O O . CYS A 1 451 ? -16.527 -24.779 10.194 1.00 88.12 451 CYS A O 1
ATOM 3741 N N . TYR A 1 452 ? -17.387 -22.857 10.962 1.00 88.06 452 TYR A N 1
ATOM 3742 C CA . TYR A 1 452 ? -18.254 -22.617 9.794 1.00 88.06 452 TYR A CA 1
ATOM 3743 C C . TYR A 1 452 ? -17.871 -21.392 8.951 1.00 88.06 452 TYR A C 1
ATOM 3745 O O . TYR A 1 452 ? -18.449 -21.165 7.881 1.00 88.06 452 TYR A O 1
ATOM 3753 N N . GLY A 1 453 ? -16.897 -20.607 9.406 1.00 85.19 453 GLY A N 1
ATOM 3754 C CA . GLY A 1 453 ? -16.535 -19.316 8.837 1.00 85.19 453 GLY A CA 1
ATOM 3755 C C . GLY A 1 453 ? -17.594 -18.236 9.076 1.00 85.19 453 GLY A C 1
ATOM 3756 O O . GLY A 1 453 ? -18.521 -18.378 9.874 1.00 85.19 453 GLY A O 1
ATOM 3757 N N . LEU A 1 454 ? -17.471 -17.129 8.341 1.00 90.56 454 LEU A N 1
ATOM 3758 C CA . LEU A 1 454 ? -18.355 -15.961 8.445 1.00 90.56 454 LEU A CA 1
ATOM 3759 C C . LEU A 1 454 ? -19.646 -16.141 7.630 1.00 90.56 454 LEU A C 1
ATOM 3761 O O . LEU A 1 454 ? -19.925 -15.357 6.725 1.00 90.56 454 LEU A O 1
ATOM 3765 N N . LYS A 1 455 ? -20.399 -17.210 7.908 1.00 89.94 455 LYS A N 1
ATOM 3766 C CA . LYS A 1 455 ? -21.663 -17.528 7.228 1.00 89.94 455 LYS A CA 1
ATOM 3767 C C . LYS A 1 455 ? -22.867 -17.182 8.103 1.00 89.94 455 LYS A C 1
ATOM 3769 O O . LYS A 1 455 ? -23.083 -17.803 9.147 1.00 89.94 455 LYS A O 1
ATOM 3774 N N . GLN A 1 456 ? -23.710 -16.273 7.626 1.00 93.94 456 GLN A N 1
ATOM 3775 C CA . GLN A 1 456 ? -24.923 -15.784 8.279 1.00 93.94 456 GLN A CA 1
ATOM 3776 C C . GLN A 1 456 ? -25.815 -16.928 8.769 1.00 93.94 456 GLN A C 1
ATOM 3778 O O . GLN A 1 456 ? -26.340 -16.871 9.876 1.00 93.94 456 GLN A O 1
ATOM 3783 N N . VAL A 1 457 ? -25.981 -17.996 7.982 1.00 94.69 457 VAL A N 1
ATOM 3784 C CA . VAL A 1 457 ? -26.878 -19.117 8.322 1.00 94.69 457 VAL A CA 1
ATOM 3785 C C . VAL A 1 457 ? -26.516 -19.810 9.643 1.00 94.69 457 VAL A C 1
ATOM 3787 O O . VAL A 1 457 ? -27.409 -20.300 10.338 1.00 94.69 457 VAL A O 1
ATOM 3790 N N . HIS A 1 458 ? -25.229 -19.827 10.004 1.00 95.19 458 HIS A N 1
ATOM 3791 C CA . HIS A 1 458 ? -24.742 -20.364 11.274 1.00 95.19 458 HIS A CA 1
ATOM 3792 C C . HIS A 1 458 ? -24.707 -19.278 12.350 1.00 95.19 458 HIS A C 1
ATOM 3794 O O . HIS A 1 458 ? -25.179 -19.510 13.460 1.00 95.19 458 HIS A O 1
ATOM 3800 N N . LEU A 1 459 ? -24.219 -18.082 12.007 1.00 95.38 459 LEU A N 1
ATOM 3801 C CA . LEU A 1 459 ? -24.000 -17.003 12.971 1.00 95.38 459 LEU A CA 1
ATOM 3802 C C . LEU A 1 459 ? -25.292 -16.369 13.493 1.00 95.38 459 LEU A C 1
ATOM 3804 O O . LEU A 1 459 ? -25.379 -16.069 14.681 1.00 95.38 459 LEU A O 1
ATOM 3808 N N . LYS A 1 460 ? -26.338 -16.248 12.664 1.00 96.75 460 LYS A N 1
ATOM 3809 C CA . LYS A 1 460 ? -27.625 -15.659 13.076 1.00 96.75 460 LYS A CA 1
ATOM 3810 C C . LYS A 1 460 ? -28.294 -16.407 14.230 1.00 96.75 460 LYS A C 1
ATOM 3812 O O . LYS A 1 460 ? -29.145 -15.847 14.912 1.00 96.75 460 LYS A O 1
ATOM 3817 N N . LYS A 1 461 ? -27.922 -17.673 14.458 1.00 95.81 461 LYS A N 1
ATOM 3818 C CA . LYS A 1 461 ? -28.430 -18.484 15.573 1.00 95.81 461 LYS A CA 1
ATOM 3819 C C . LYS A 1 461 ? -28.040 -17.885 16.929 1.00 95.81 461 LYS A C 1
ATOM 3821 O O . LYS A 1 461 ? -28.841 -17.948 17.854 1.00 95.81 461 LYS A O 1
ATOM 3826 N N . HIS A 1 462 ? -26.886 -17.217 17.000 1.00 97.75 462 HIS A N 1
ATOM 3827 C CA . HIS A 1 462 ? -26.400 -16.550 18.206 1.00 97.75 462 HIS A CA 1
ATOM 3828 C C . HIS A 1 462 ? -27.106 -15.228 18.523 1.00 97.75 462 HIS A C 1
ATOM 3830 O O . HIS A 1 462 ? -26.882 -14.675 19.592 1.00 97.75 462 HIS A O 1
ATOM 3836 N N . LEU A 1 463 ? -27.994 -14.715 17.657 1.00 97.12 463 LEU A N 1
ATOM 3837 C CA . LEU A 1 463 ? -28.780 -13.516 17.986 1.00 97.12 463 LEU A CA 1
ATOM 3838 C C . LEU A 1 463 ? -29.608 -13.721 19.264 1.00 97.12 463 LEU A C 1
ATOM 3840 O O . LEU A 1 463 ? -29.714 -12.810 20.082 1.00 97.12 463 LEU A O 1
ATOM 3844 N N . LYS A 1 464 ? -30.119 -14.940 19.483 1.00 96.75 464 LYS A N 1
ATOM 3845 C CA . LYS A 1 464 ? -30.809 -15.302 20.729 1.00 96.75 464 LYS A CA 1
ATOM 3846 C C . LYS A 1 464 ? -29.876 -15.241 21.940 1.00 96.75 464 LYS A C 1
ATOM 3848 O O . LYS A 1 464 ? -30.264 -14.696 22.966 1.00 96.75 464 LYS A O 1
ATOM 3853 N N . ASP A 1 465 ? -28.643 -15.722 21.798 1.00 97.50 465 ASP A N 1
ATOM 3854 C CA . ASP A 1 465 ? -27.639 -15.690 22.869 1.00 97.50 465 ASP A CA 1
ATOM 3855 C C . ASP A 1 465 ? -27.238 -14.248 23.212 1.00 97.50 465 ASP A C 1
ATOM 3857 O O . ASP A 1 465 ? -27.094 -13.904 24.385 1.00 97.50 465 ASP A O 1
ATOM 3861 N N . THR A 1 466 ? -27.120 -13.374 22.201 1.00 97.38 466 THR A N 1
ATOM 3862 C CA . THR A 1 466 ? -26.866 -11.943 22.434 1.00 97.38 466 THR A CA 1
ATOM 3863 C C . THR A 1 466 ? -28.017 -11.289 23.193 1.00 97.38 466 THR A C 1
ATOM 3865 O O . THR A 1 466 ? -27.774 -10.511 24.111 1.00 97.38 466 THR A O 1
ATOM 3868 N N . GLU A 1 467 ? -29.265 -11.631 22.868 1.00 96.81 467 GLU A N 1
ATOM 3869 C CA . GLU A 1 467 ? -30.439 -11.079 23.544 1.00 96.81 467 GLU A CA 1
ATOM 3870 C C . GLU A 1 467 ? -30.562 -11.591 24.985 1.00 96.81 467 GLU A C 1
ATOM 3872 O O . GLU A 1 467 ? -30.834 -10.813 25.896 1.00 96.81 467 GLU A O 1
ATOM 3877 N N . TYR A 1 468 ? -30.251 -12.868 25.219 1.00 97.12 468 TYR A N 1
ATOM 3878 C CA . TYR A 1 468 ? -30.142 -13.420 26.568 1.00 97.12 468 TYR A CA 1
ATOM 3879 C C . TYR A 1 468 ? -29.079 -12.685 27.396 1.00 97.12 468 TYR A C 1
ATOM 3881 O O . TYR A 1 468 ? -29.327 -12.308 28.542 1.00 97.12 468 TYR A O 1
ATOM 3889 N N . PHE A 1 469 ? -27.908 -12.414 26.811 1.00 97.69 469 PHE A N 1
ATOM 3890 C CA . PHE A 1 469 ? -26.878 -11.606 27.462 1.00 97.69 469 PHE A CA 1
ATOM 3891 C C . PHE A 1 469 ? -27.365 -10.181 27.756 1.00 97.69 469 PHE A C 1
ATOM 3893 O O . PHE A 1 469 ? -27.090 -9.658 28.837 1.00 97.69 469 PHE A O 1
ATOM 3900 N N . ARG A 1 470 ? -28.116 -9.559 26.835 1.00 97.12 470 ARG A N 1
ATOM 3901 C CA . ARG A 1 470 ? -28.692 -8.219 27.026 1.00 97.12 470 ARG A CA 1
ATOM 3902 C C . ARG A 1 470 ? -29.575 -8.172 28.268 1.00 97.12 470 ARG A C 1
ATOM 3904 O O . ARG A 1 470 ? -29.339 -7.351 29.149 1.00 97.12 470 ARG A O 1
ATOM 3911 N N . GLN A 1 471 ? -30.523 -9.095 28.368 1.00 96.62 471 GLN A N 1
ATOM 3912 C CA . GLN A 1 471 ? -31.458 -9.170 29.490 1.00 96.62 471 GLN A CA 1
ATOM 3913 C C . GLN A 1 471 ? -30.734 -9.471 30.806 1.00 96.62 471 GLN A C 1
ATOM 3915 O O . GLN A 1 471 ? -30.995 -8.845 31.829 1.00 96.62 471 GLN A O 1
ATOM 3920 N N . ARG A 1 472 ? -29.770 -10.398 30.776 1.00 96.75 472 ARG A N 1
ATOM 3921 C CA . ARG A 1 472 ? -29.061 -10.852 31.977 1.00 96.75 472 ARG A CA 1
ATOM 3922 C C . ARG A 1 472 ? -28.039 -9.854 32.516 1.00 96.75 472 ARG A C 1
ATOM 3924 O O . ARG A 1 472 ? -27.822 -9.827 33.722 1.00 96.75 472 ARG A O 1
ATOM 3931 N N . PHE A 1 473 ? -27.372 -9.092 31.651 1.00 96.38 473 PHE A N 1
ATOM 3932 C CA . PHE A 1 473 ? -26.215 -8.284 32.047 1.00 96.38 473 PHE A CA 1
ATOM 3933 C C . PHE A 1 473 ? -26.295 -6.812 31.642 1.00 96.38 473 PHE A C 1
ATOM 3935 O O . PHE A 1 473 ? -25.555 -6.011 32.199 1.00 96.38 473 PHE A O 1
ATOM 3942 N N . VAL A 1 474 ? -27.138 -6.423 30.686 1.00 95.12 474 VAL A N 1
ATOM 3943 C CA . VAL A 1 474 ? -27.192 -5.045 30.153 1.00 95.12 474 VAL A CA 1
ATOM 3944 C C . VAL A 1 474 ? -28.444 -4.300 30.621 1.00 95.12 474 VAL A C 1
ATOM 3946 O O . VAL A 1 474 ? -28.422 -3.081 30.748 1.00 95.12 474 VAL A O 1
ATOM 3949 N N . GLU A 1 475 ? -29.530 -5.010 30.917 1.00 93.56 475 GLU A N 1
ATOM 3950 C CA . GLU A 1 475 ? -30.781 -4.440 31.450 1.00 93.56 475 GLU A CA 1
ATOM 3951 C C . GLU A 1 475 ? -30.850 -4.479 32.985 1.00 93.56 475 GLU A C 1
ATOM 3953 O O . GLU A 1 475 ? -31.895 -4.244 33.585 1.00 93.56 475 GLU A O 1
ATOM 3958 N N . VAL A 1 476 ? -29.711 -4.740 33.627 1.00 92.12 476 VAL A N 1
ATOM 3959 C CA . VAL A 1 476 ? -29.561 -4.783 35.083 1.00 92.12 476 VAL A CA 1
ATOM 3960 C C . VAL A 1 476 ? -29.005 -3.456 35.600 1.00 92.12 476 VAL A C 1
ATOM 3962 O O . VAL A 1 476 ? -28.176 -2.812 34.953 1.00 92.12 476 VAL A O 1
ATOM 3965 N N . LEU A 1 477 ? -29.449 -3.052 36.791 1.00 91.44 477 LEU A N 1
ATOM 3966 C CA . LEU A 1 477 ? -28.903 -1.902 37.509 1.00 91.44 477 LEU A CA 1
ATOM 3967 C C . LEU A 1 477 ? -27.623 -2.301 38.251 1.00 91.44 477 LEU A C 1
ATOM 3969 O O . LEU A 1 477 ? -27.648 -3.171 39.119 1.00 91.44 477 LEU A O 1
ATOM 3973 N N . TYR A 1 478 ? -26.523 -1.627 37.928 1.00 92.25 478 TYR A N 1
ATOM 3974 C CA . TYR A 1 478 ? -25.233 -1.800 38.594 1.00 92.25 478 TYR A CA 1
ATOM 3975 C C . TYR A 1 478 ? -24.989 -0.684 39.609 1.00 92.25 478 TYR A C 1
ATOM 3977 O O . TYR A 1 478 ? -25.404 0.458 39.401 1.00 92.25 478 TYR A O 1
ATOM 3985 N N . LYS A 1 479 ? -24.290 -1.002 40.701 1.00 90.19 479 LYS A N 1
ATOM 3986 C CA . LYS A 1 479 ? -23.827 -0.024 41.698 1.00 90.19 479 LYS A CA 1
ATOM 3987 C C . LYS A 1 479 ? -22.450 0.523 41.337 1.00 90.19 479 LYS A C 1
ATOM 3989 O O . LYS A 1 479 ? -22.137 1.661 41.681 1.00 90.19 479 LYS A O 1
ATOM 3994 N N . SER A 1 480 ? -21.629 -0.271 40.652 1.00 90.94 480 SER A N 1
ATOM 3995 C CA . SER A 1 480 ? -20.340 0.169 40.132 1.00 90.94 480 SER A CA 1
ATOM 3996 C C . SER A 1 480 ? -20.529 1.229 39.044 1.00 90.94 480 SER A C 1
ATOM 3998 O O . SER A 1 480 ? -21.243 1.035 38.053 1.00 90.94 480 SER A O 1
ATOM 4000 N N . GLU A 1 481 ? -19.832 2.356 39.200 1.00 89.44 481 GLU A N 1
ATOM 4001 C CA . GLU A 1 481 ? -19.773 3.407 38.183 1.00 89.44 481 GLU A CA 1
ATOM 4002 C C . GLU A 1 481 ? -19.171 2.875 36.871 1.00 89.44 481 GLU A C 1
ATOM 4004 O O . GLU A 1 481 ? -19.637 3.218 35.781 1.00 89.44 481 GLU A O 1
ATOM 4009 N N . LEU A 1 482 ? -18.161 2.004 36.966 1.00 88.44 482 LEU A N 1
ATOM 4010 C CA . LEU A 1 482 ? -17.481 1.413 35.817 1.00 88.44 482 LEU A CA 1
ATOM 4011 C C . LEU A 1 482 ? -18.407 0.456 35.055 1.00 88.44 482 LEU A C 1
ATOM 4013 O O . LEU A 1 482 ? -18.544 0.576 33.835 1.00 88.44 482 LEU A O 1
ATOM 4017 N N . ALA A 1 483 ? -19.107 -0.432 35.769 1.00 92.06 483 ALA A N 1
ATOM 4018 C CA . ALA A 1 483 ? -20.108 -1.318 35.176 1.00 92.06 483 ALA A CA 1
ATOM 4019 C C . ALA A 1 483 ? -21.261 -0.528 34.542 1.00 92.06 483 ALA A C 1
ATOM 4021 O O . ALA A 1 483 ? -21.633 -0.790 33.398 1.00 92.06 483 ALA A O 1
ATOM 4022 N N . THR A 1 484 ? -21.738 0.525 35.210 1.00 95.19 484 THR A N 1
ATOM 4023 C CA . THR A 1 484 ? -22.773 1.422 34.673 1.00 95.19 484 THR A CA 1
ATOM 4024 C C . THR A 1 484 ? -22.330 2.100 33.372 1.00 95.19 484 THR A C 1
ATOM 4026 O O . THR A 1 484 ? -23.091 2.149 32.402 1.00 95.19 484 THR A O 1
ATOM 4029 N N . LYS A 1 485 ? -21.091 2.610 33.304 1.00 94.19 485 LYS A N 1
ATOM 4030 C CA . LYS A 1 485 ? -20.527 3.197 32.072 1.00 94.19 485 LYS A CA 1
ATOM 4031 C C . LYS A 1 485 ? -20.422 2.165 30.948 1.00 94.19 485 LYS A C 1
ATOM 4033 O O . LYS A 1 485 ? -20.758 2.476 29.804 1.00 94.19 485 LYS A O 1
ATOM 4038 N N . CYS A 1 486 ? -19.995 0.945 31.268 1.00 94.62 486 CYS A N 1
ATOM 4039 C CA . CYS A 1 486 ? -19.880 -0.153 30.311 1.00 94.62 486 CYS A CA 1
ATOM 4040 C C . CYS A 1 486 ? -21.238 -0.543 29.712 1.00 94.62 486 CYS A C 1
ATOM 4042 O O . CYS A 1 486 ? -21.391 -0.580 28.490 1.00 94.62 486 CYS A O 1
ATOM 4044 N N . VAL A 1 487 ? -22.254 -0.721 30.557 1.00 96.69 487 VAL A N 1
ATOM 4045 C CA . VAL A 1 487 ? -23.627 -1.018 30.131 1.00 96.69 487 VAL A CA 1
ATOM 4046 C C . VAL A 1 487 ? -24.188 0.083 29.238 1.00 96.69 487 VAL A C 1
ATOM 4048 O O . VAL A 1 487 ? -24.703 -0.218 28.163 1.00 96.69 487 VAL A O 1
ATOM 4051 N N . LYS A 1 488 ? -24.015 1.361 29.601 1.00 95.69 488 LYS A N 1
ATOM 4052 C CA . LYS A 1 488 ? -24.426 2.488 28.744 1.00 95.69 488 LYS A CA 1
ATOM 4053 C C . LYS A 1 488 ? -23.750 2.439 27.369 1.00 95.69 488 LYS A C 1
ATOM 4055 O O . LYS A 1 488 ? -24.397 2.697 26.355 1.00 95.69 488 LYS A O 1
ATOM 4060 N N . ARG A 1 489 ? -22.464 2.068 27.307 1.00 95.19 489 ARG A N 1
ATOM 4061 C CA . ARG A 1 489 ? -21.734 1.877 26.041 1.00 95.19 489 ARG A CA 1
ATOM 4062 C C . ARG A 1 489 ? -22.301 0.707 25.229 1.00 95.19 489 ARG A C 1
ATOM 4064 O O . ARG A 1 489 ? -22.455 0.852 24.015 1.00 95.19 489 ARG A O 1
ATOM 4071 N N . PHE A 1 490 ? -22.632 -0.417 25.867 1.00 96.62 490 PHE A N 1
ATOM 4072 C CA . PHE A 1 490 ? -23.274 -1.559 25.205 1.00 96.62 490 PHE A CA 1
ATOM 4073 C C . PHE A 1 490 ? -24.650 -1.192 24.658 1.00 96.62 490 PHE A C 1
ATOM 4075 O O . PHE A 1 490 ? -24.910 -1.458 23.490 1.00 96.62 490 PHE A O 1
ATOM 4082 N N . GLN A 1 491 ? -25.488 -0.520 25.448 1.00 95.94 491 GLN A N 1
ATOM 4083 C CA . GLN A 1 491 ? -26.811 -0.053 25.027 1.00 95.94 491 GLN A CA 1
ATOM 4084 C C . GLN A 1 491 ? -26.710 0.891 23.822 1.00 95.94 491 GLN A C 1
ATOM 4086 O O . GLN A 1 491 ? -27.371 0.666 22.810 1.00 95.94 491 GLN A O 1
ATOM 4091 N N . LYS A 1 492 ? -25.816 1.893 23.878 1.00 94.81 492 LYS A N 1
ATOM 4092 C CA . LYS A 1 492 ? -25.609 2.863 22.787 1.00 94.81 492 LYS A CA 1
ATOM 4093 C C . LYS A 1 492 ? -25.253 2.189 21.456 1.00 94.81 492 LYS A C 1
ATOM 4095 O O . LYS A 1 492 ? -25.702 2.631 20.401 1.00 94.81 492 LYS A O 1
ATOM 4100 N N . HIS A 1 493 ? -24.428 1.143 21.490 1.00 95.00 493 HIS A N 1
ATOM 4101 C CA . HIS A 1 493 ? -23.881 0.510 20.285 1.00 95.00 493 HIS A CA 1
ATOM 4102 C C . HIS A 1 493 ? -24.446 -0.881 19.996 1.00 95.00 493 HIS A C 1
ATOM 4104 O O . HIS A 1 493 ? -23.925 -1.557 19.112 1.00 95.00 493 HIS A O 1
ATOM 4110 N N . TRP A 1 494 ? -25.506 -1.302 20.687 1.00 95.56 494 TRP A N 1
ATOM 4111 C CA . TRP A 1 494 ? -25.938 -2.700 20.752 1.00 95.56 494 TRP A CA 1
ATOM 4112 C C . TRP A 1 494 ? -26.065 -3.374 19.383 1.00 95.56 494 TRP A C 1
ATOM 4114 O O . TRP A 1 494 ? -25.415 -4.381 19.115 1.00 95.56 494 TRP A O 1
ATOM 4124 N N . GLN A 1 495 ? -26.826 -2.765 18.471 1.00 94.19 495 GLN A N 1
ATOM 4125 C CA . GLN A 1 495 ? -27.015 -3.296 17.118 1.00 94.19 495 GLN A CA 1
ATOM 4126 C C . GLN A 1 495 ? -25.688 -3.415 16.347 1.00 94.19 495 GLN A C 1
ATOM 4128 O O . GLN A 1 495 ? -25.468 -4.382 15.626 1.00 94.19 495 GLN A O 1
ATOM 4133 N N . GLN A 1 496 ? -24.781 -2.454 16.537 1.00 95.81 496 GLN A N 1
ATOM 4134 C CA . GLN A 1 496 ? -23.508 -2.355 15.818 1.00 95.81 496 GLN A CA 1
ATOM 4135 C C . GLN A 1 496 ? -22.454 -3.338 16.349 1.00 95.81 496 GLN A C 1
ATOM 4137 O O . GLN A 1 496 ? -21.477 -3.606 15.653 1.00 95.81 496 GLN A O 1
ATOM 4142 N N . LEU A 1 497 ? -22.618 -3.872 17.564 1.00 97.00 497 LEU A N 1
ATOM 4143 C CA . LEU A 1 497 ? -21.745 -4.920 18.105 1.00 97.00 497 LEU A CA 1
ATOM 4144 C C . LEU A 1 497 ? -21.961 -6.261 17.387 1.00 97.00 497 LEU A C 1
ATOM 4146 O O . LEU A 1 497 ? -21.025 -7.052 17.278 1.00 97.00 497 LEU A O 1
ATOM 4150 N N . TRP A 1 498 ? -23.165 -6.492 16.855 1.00 97.50 498 TRP A N 1
ATOM 4151 C CA . TRP A 1 498 ? -23.620 -7.807 16.393 1.00 97.50 498 TRP A CA 1
ATOM 4152 C C . TRP A 1 498 ? -24.011 -7.854 14.910 1.00 97.50 498 TRP A C 1
ATOM 4154 O O . TRP A 1 498 ? -24.565 -8.853 14.447 1.00 97.50 498 TRP A O 1
ATOM 4164 N N . THR A 1 499 ? -23.708 -6.808 14.135 1.00 97.38 499 THR A N 1
ATOM 4165 C CA . THR A 1 499 ? -23.952 -6.755 12.682 1.00 97.38 499 THR A CA 1
ATOM 4166 C C . THR A 1 499 ? -23.368 -7.975 11.965 1.00 97.38 499 THR A C 1
ATOM 4168 O O . THR A 1 499 ? -24.014 -8.542 11.089 1.00 97.38 499 THR A O 1
ATOM 4171 N N . PHE A 1 500 ? -22.186 -8.447 12.368 1.00 96.94 500 PHE A N 1
ATOM 4172 C CA . PHE A 1 500 ? -21.519 -9.600 11.758 1.00 96.94 500 PHE A CA 1
ATOM 4173 C C . PHE A 1 500 ? -22.287 -10.928 11.875 1.00 96.94 500 PHE A C 1
ATOM 4175 O O . PHE A 1 500 ? -22.030 -11.851 11.109 1.00 96.94 500 PHE A O 1
ATOM 4182 N N . LEU A 1 501 ? -23.255 -11.035 12.792 1.00 97.62 501 LEU A N 1
ATOM 4183 C CA . LEU A 1 501 ? -24.122 -12.213 12.893 1.00 97.62 501 LEU A CA 1
ATOM 4184 C C . LEU A 1 501 ? -25.194 -12.248 11.796 1.00 97.62 501 LEU A C 1
ATOM 4186 O O . LEU A 1 501 ? -25.770 -13.300 11.517 1.00 97.62 501 LEU A O 1
ATOM 4190 N N . GLN A 1 502 ? -25.475 -11.096 11.184 1.00 96.06 502 GLN A N 1
ATOM 4191 C CA . GLN A 1 502 ? -26.595 -10.891 10.271 1.00 96.06 502 GLN A CA 1
ATOM 4192 C C . GLN A 1 502 ? -26.191 -10.869 8.796 1.00 96.06 502 GLN A C 1
ATOM 4194 O O . GLN A 1 502 ? -27.081 -10.897 7.954 1.00 96.06 502 GLN A O 1
ATOM 4199 N N . TYR A 1 503 ? -24.898 -10.860 8.462 1.00 94.75 503 TYR A N 1
ATOM 4200 C CA . TYR A 1 503 ? -24.422 -10.742 7.080 1.00 94.75 503 TYR A CA 1
ATOM 4201 C C . TYR A 1 503 ? -23.232 -11.665 6.812 1.00 94.75 503 TYR A C 1
ATOM 4203 O O . TYR A 1 503 ? -22.361 -11.834 7.664 1.00 94.75 503 TYR A O 1
ATOM 4211 N N . ASP A 1 504 ? -23.173 -12.232 5.606 1.00 90.19 504 ASP A N 1
ATOM 4212 C CA . ASP A 1 504 ? -22.046 -13.059 5.173 1.00 90.19 504 ASP A CA 1
ATOM 4213 C C . ASP A 1 504 ? -20.759 -12.234 5.027 1.00 90.19 504 ASP A C 1
ATOM 4215 O O . ASP A 1 504 ? -20.758 -11.112 4.518 1.00 90.19 504 ASP A O 1
ATOM 4219 N N . GLY A 1 505 ? -19.633 -12.816 5.439 1.00 87.81 505 GLY A N 1
ATOM 4220 C CA . GLY A 1 505 ? -18.298 -12.260 5.210 1.00 87.81 505 GLY A CA 1
ATOM 4221 C C . GLY A 1 505 ? -17.928 -11.043 6.064 1.00 87.81 505 GLY A C 1
ATOM 4222 O O . GLY A 1 505 ? -16.814 -10.541 5.923 1.00 87.81 505 GLY A O 1
ATOM 4223 N N . VAL A 1 506 ? -18.804 -10.579 6.961 1.00 94.31 506 VAL A N 1
ATOM 4224 C CA . VAL A 1 506 ? -18.495 -9.495 7.905 1.00 94.31 506 VAL A CA 1
ATOM 4225 C C . VAL A 1 506 ? -17.745 -10.074 9.110 1.00 94.31 506 VAL A C 1
ATOM 4227 O O . VAL A 1 506 ? -18.263 -10.971 9.768 1.00 94.31 506 VAL A O 1
ATOM 4230 N N . PRO A 1 507 ? -16.533 -9.600 9.433 1.00 92.50 507 PRO A N 1
ATOM 4231 C CA . PRO A 1 507 ? -15.804 -10.035 10.619 1.00 92.50 507 PRO A CA 1
ATOM 4232 C C . PRO A 1 507 ? -16.169 -9.200 11.853 1.00 92.50 507 PRO A C 1
ATOM 4234 O O . PRO A 1 507 ? -16.472 -8.015 11.757 1.00 92.50 507 PRO A O 1
ATOM 4237 N N . TRP A 1 508 ? -16.035 -9.793 13.040 1.00 92.75 508 TRP A N 1
ATOM 4238 C CA . TRP A 1 508 ? -16.260 -9.125 14.330 1.00 92.75 508 TRP A CA 1
ATOM 4239 C C . TRP A 1 508 ? -15.137 -8.149 14.744 1.00 92.75 508 TRP A C 1
ATOM 4241 O O . TRP A 1 508 ? -15.279 -7.391 15.706 1.00 92.75 508 TRP A O 1
ATOM 4251 N N . ASN A 1 509 ? -13.998 -8.162 14.045 1.00 90.25 509 ASN A N 1
ATOM 4252 C CA . ASN A 1 509 ? -12.811 -7.363 14.358 1.00 90.25 509 ASN A CA 1
ATOM 4253 C C . ASN A 1 509 ? -12.298 -6.573 13.145 1.00 90.25 509 ASN A C 1
ATOM 4255 O O . ASN A 1 509 ? -12.557 -6.911 11.992 1.00 90.25 509 ASN A O 1
ATOM 4259 N N . ASN A 1 510 ? -11.524 -5.522 13.420 1.00 90.06 510 ASN A N 1
ATOM 4260 C CA . ASN A 1 510 ? -10.952 -4.626 12.418 1.00 90.06 510 ASN A CA 1
ATOM 4261 C C . ASN A 1 510 ? -9.510 -5.001 12.019 1.00 90.06 510 ASN A C 1
ATOM 4263 O O . ASN A 1 510 ? -8.692 -4.137 11.701 1.00 90.06 510 ASN A O 1
ATOM 4267 N N . ASN A 1 511 ? -9.169 -6.294 12.053 1.00 86.62 511 ASN A N 1
ATOM 4268 C CA . ASN A 1 511 ? -7.780 -6.746 11.915 1.00 86.62 511 ASN A CA 1
ATOM 4269 C C . ASN A 1 511 ? -7.145 -6.369 10.566 1.00 86.62 511 ASN A C 1
ATOM 4271 O O . ASN A 1 511 ? -5.940 -6.123 10.514 1.00 86.62 511 ASN A O 1
ATOM 4275 N N . ASN A 1 512 ? -7.936 -6.297 9.489 1.00 88.38 512 ASN A N 1
ATOM 4276 C CA . ASN A 1 512 ? -7.447 -5.899 8.166 1.00 88.38 512 ASN A CA 1
ATOM 4277 C C . ASN A 1 512 ? -6.937 -4.449 8.165 1.00 88.38 512 ASN A C 1
ATOM 4279 O O . ASN A 1 512 ? -5.818 -4.190 7.725 1.00 88.38 512 ASN A O 1
ATOM 4283 N N . ALA A 1 513 ? -7.701 -3.494 8.703 1.00 90.62 513 ALA A N 1
ATOM 4284 C CA . ALA A 1 513 ? -7.203 -2.124 8.792 1.00 90.62 513 ALA A CA 1
ATOM 4285 C C . ALA A 1 513 ? -6.038 -2.016 9.791 1.00 90.62 513 ALA A C 1
ATOM 4287 O O . ALA A 1 513 ? -5.022 -1.418 9.443 1.00 90.62 513 ALA A O 1
ATOM 4288 N N . GLU A 1 514 ? -6.093 -2.696 10.947 1.00 86.25 514 GLU A N 1
ATOM 4289 C CA . GLU A 1 514 ? -5.002 -2.678 11.943 1.00 86.25 514 GLU A CA 1
ATOM 4290 C C . GLU A 1 514 ? -3.673 -3.194 11.343 1.00 86.25 514 GLU A C 1
ATOM 4292 O O . GLU A 1 514 ? -2.601 -2.606 11.525 1.00 86.25 514 GLU A O 1
ATOM 4297 N N . ALA A 1 515 ? -3.718 -4.285 10.571 1.00 87.56 515 ALA A N 1
ATOM 4298 C CA . ALA A 1 515 ? -2.546 -4.838 9.894 1.00 87.56 515 ALA A CA 1
ATOM 4299 C C . ALA A 1 515 ? -1.983 -3.884 8.826 1.00 87.56 515 ALA A C 1
ATOM 4301 O O . ALA A 1 515 ? -0.763 -3.749 8.693 1.00 87.56 515 ALA A O 1
ATOM 4302 N N . ALA A 1 516 ? -2.848 -3.190 8.086 1.00 93.19 516 ALA A N 1
ATOM 4303 C CA . ALA A 1 516 ? -2.437 -2.169 7.129 1.00 93.19 516 ALA A CA 1
ATOM 4304 C C . ALA A 1 516 ? -1.883 -0.901 7.819 1.00 93.19 516 ALA A C 1
ATOM 4306 O O . ALA A 1 516 ? -0.876 -0.349 7.361 1.00 93.19 516 ALA A O 1
ATOM 4307 N N . VAL A 1 517 ? -2.436 -0.477 8.958 1.00 93.19 517 VAL A N 1
ATOM 4308 C CA . VAL A 1 517 ? -1.876 0.602 9.790 1.00 93.19 517 VAL A CA 1
ATOM 4309 C C . VAL A 1 517 ? -0.460 0.249 10.243 1.00 93.19 517 VAL A C 1
ATOM 4311 O O . VAL A 1 517 ? 0.440 1.083 10.134 1.00 93.19 517 VAL A O 1
ATOM 4314 N N . LYS A 1 518 ? -0.209 -0.998 10.672 1.00 90.75 518 LYS A N 1
ATOM 4315 C CA . LYS A 1 518 ? 1.131 -1.460 11.086 1.00 90.75 518 LYS A CA 1
ATOM 4316 C C . LYS A 1 518 ? 2.181 -1.300 9.984 1.00 90.75 518 LYS A C 1
ATOM 4318 O O . LYS A 1 518 ? 3.300 -0.881 10.285 1.00 90.75 518 LYS A O 1
ATOM 4323 N N . ALA A 1 519 ? 1.830 -1.569 8.725 1.00 92.19 519 ALA A N 1
ATOM 4324 C CA . ALA A 1 519 ? 2.747 -1.385 7.598 1.00 92.19 519 ALA A CA 1
ATOM 4325 C C . ALA A 1 519 ? 3.194 0.080 7.448 1.00 92.19 519 ALA A C 1
ATOM 4327 O O . ALA A 1 519 ? 4.385 0.354 7.302 1.00 92.19 519 ALA A O 1
ATOM 4328 N N . PHE A 1 520 ? 2.261 1.031 7.561 1.00 95.50 520 PHE A N 1
ATOM 4329 C CA . PHE A 1 520 ? 2.597 2.455 7.529 1.00 95.50 520 PHE A CA 1
ATOM 4330 C C . PHE A 1 520 ? 3.319 2.915 8.805 1.00 95.50 520 PHE A C 1
ATOM 4332 O O . PHE A 1 520 ? 4.269 3.694 8.736 1.00 95.50 520 PHE A O 1
ATOM 4339 N N . ALA A 1 521 ? 2.924 2.407 9.974 1.00 91.31 521 ALA A N 1
ATOM 4340 C CA . ALA A 1 521 ? 3.536 2.758 11.252 1.00 91.31 521 ALA A CA 1
ATOM 4341 C C . ALA A 1 521 ? 5.034 2.412 11.299 1.00 91.31 521 ALA A C 1
ATOM 4343 O O . ALA A 1 521 ? 5.811 3.171 11.881 1.00 91.31 521 ALA A O 1
ATOM 4344 N N . GLN A 1 522 ? 5.449 1.308 10.666 1.00 89.00 522 GLN A N 1
ATOM 4345 C CA . GLN A 1 522 ? 6.863 0.946 10.516 1.00 89.00 522 GLN A CA 1
ATOM 4346 C C . GLN A 1 522 ? 7.635 1.992 9.704 1.00 89.00 522 GLN A C 1
ATOM 4348 O O . GLN A 1 522 ? 8.682 2.456 10.151 1.00 89.00 522 GLN A O 1
ATOM 4353 N N . TYR A 1 523 ? 7.095 2.419 8.562 1.00 90.62 523 TYR A N 1
ATOM 4354 C CA . TYR A 1 523 ? 7.702 3.461 7.734 1.00 90.62 523 TYR A CA 1
ATOM 4355 C C . TYR A 1 523 ? 7.769 4.811 8.456 1.00 90.62 523 TYR A C 1
ATOM 4357 O O . TYR A 1 523 ? 8.830 5.434 8.523 1.00 90.62 523 TYR A O 1
ATOM 4365 N N . ARG A 1 524 ? 6.656 5.235 9.070 1.00 90.12 524 ARG A N 1
ATOM 4366 C CA . ARG A 1 524 ? 6.522 6.514 9.783 1.00 90.12 524 ARG A CA 1
ATOM 4367 C C . ARG A 1 524 ? 7.610 6.724 10.838 1.00 90.12 524 ARG A C 1
ATOM 4369 O O . ARG A 1 524 ? 8.054 7.854 11.024 1.00 90.12 524 ARG A O 1
ATOM 4376 N N . ARG A 1 525 ? 8.048 5.664 11.531 1.00 85.00 525 ARG A N 1
ATOM 4377 C CA . ARG A 1 525 ? 9.119 5.750 12.543 1.00 85.00 525 ARG A CA 1
ATOM 4378 C C . ARG A 1 525 ? 10.445 6.237 11.950 1.00 85.00 525 ARG A C 1
ATOM 4380 O O . ARG A 1 525 ? 11.136 6.998 12.614 1.00 85.00 525 ARG A O 1
ATOM 4387 N N . GLY A 1 526 ? 10.770 5.835 10.720 1.00 81.12 526 GLY A N 1
ATOM 4388 C CA . GLY A 1 526 ? 12.025 6.192 10.051 1.00 81.12 526 GLY A CA 1
ATOM 4389 C C . GLY A 1 526 ? 12.027 7.563 9.368 1.00 81.12 526 GLY A C 1
ATOM 4390 O O . GLY A 1 526 ? 13.097 8.074 9.063 1.00 81.12 526 GLY A O 1
ATOM 4391 N N . VAL A 1 527 ? 10.855 8.164 9.131 1.00 81.44 527 VAL A N 1
ATOM 4392 C CA . VAL A 1 527 ? 10.716 9.434 8.382 1.00 81.44 527 VAL A CA 1
ATOM 4393 C C . VAL A 1 527 ? 10.087 10.567 9.196 1.00 81.44 527 VAL A C 1
ATOM 4395 O O . VAL A 1 527 ? 9.698 11.597 8.645 1.00 81.44 527 VAL A O 1
ATOM 4398 N N . LYS A 1 528 ? 9.946 10.376 10.511 1.00 83.69 528 LYS A N 1
ATOM 4399 C CA . LYS A 1 528 ? 9.265 11.317 11.404 1.00 83.69 528 LYS A CA 1
ATOM 4400 C C . LYS A 1 528 ? 9.879 12.721 11.294 1.00 83.69 528 LYS A C 1
ATOM 4402 O O . LYS A 1 528 ? 11.042 12.903 11.637 1.00 83.69 528 LYS A O 1
ATOM 4407 N N . GLY A 1 529 ? 9.085 13.704 10.860 1.00 81.25 529 GLY A N 1
ATOM 4408 C CA . GLY A 1 529 ? 9.516 15.102 10.725 1.00 81.25 529 GLY A CA 1
ATOM 4409 C C . GLY A 1 529 ? 10.470 15.382 9.556 1.00 81.25 529 GLY A C 1
ATOM 4410 O O . GLY A 1 529 ? 11.037 16.464 9.499 1.00 81.25 529 GLY A O 1
ATOM 4411 N N . MET A 1 530 ? 10.669 14.423 8.644 1.00 82.62 530 MET A N 1
ATOM 4412 C CA . MET A 1 530 ? 11.608 14.536 7.513 1.00 82.62 530 MET A CA 1
ATOM 4413 C C . MET A 1 530 ? 10.931 14.470 6.140 1.00 82.62 530 MET A C 1
ATOM 4415 O O . MET A 1 530 ? 11.615 14.516 5.123 1.00 82.62 530 MET A O 1
ATOM 4419 N N . ILE A 1 531 ? 9.618 14.238 6.099 1.00 86.69 531 ILE A N 1
ATOM 4420 C CA . ILE A 1 531 ? 8.869 14.070 4.856 1.00 86.69 531 ILE A CA 1
ATOM 4421 C C . ILE A 1 531 ? 7.851 15.196 4.696 1.00 86.69 531 ILE A C 1
ATOM 4423 O O . ILE A 1 531 ? 7.041 15.452 5.588 1.00 86.69 531 ILE A O 1
ATOM 4427 N N . GLY A 1 532 ? 7.878 15.857 3.542 1.00 90.38 532 GLY A N 1
ATOM 4428 C CA . GLY A 1 532 ? 6.829 16.779 3.119 1.00 90.38 532 GLY A CA 1
ATOM 4429 C C . GLY A 1 532 ? 5.553 16.061 2.655 1.00 90.38 532 GLY A C 1
ATOM 4430 O O . GLY A 1 532 ? 5.572 14.901 2.235 1.00 90.38 532 GLY A O 1
ATOM 4431 N N . GLU A 1 533 ? 4.426 16.775 2.659 1.00 92.75 533 GLU A N 1
ATOM 4432 C CA . GLU A 1 533 ? 3.101 16.225 2.328 1.00 92.75 533 GLU A CA 1
ATOM 4433 C C . GLU A 1 533 ? 3.046 15.561 0.943 1.00 92.75 533 GLU A C 1
ATOM 4435 O O . GLU A 1 533 ? 2.551 14.442 0.798 1.00 92.75 533 GLU A O 1
ATOM 4440 N N . LYS A 1 534 ? 3.591 16.223 -0.085 1.00 90.12 534 LYS A N 1
ATOM 4441 C CA . LYS A 1 534 ? 3.606 15.696 -1.457 1.00 90.12 534 LYS A CA 1
ATOM 4442 C C . LYS A 1 534 ? 4.310 14.338 -1.531 1.00 90.12 534 LYS A C 1
ATOM 4444 O O . LYS A 1 534 ? 3.803 13.415 -2.168 1.00 90.12 534 LYS A O 1
ATOM 4449 N N . GLY A 1 535 ? 5.450 14.213 -0.849 1.00 89.31 535 GLY A N 1
ATOM 4450 C CA . GLY A 1 535 ? 6.203 12.963 -0.768 1.00 89.31 535 GLY A CA 1
ATOM 4451 C C . GLY A 1 535 ? 5.422 11.870 -0.039 1.00 89.31 535 GLY A C 1
ATOM 4452 O O . GLY A 1 535 ? 5.398 10.729 -0.500 1.00 89.31 535 GLY A O 1
ATOM 4453 N N . LEU A 1 536 ? 4.722 12.223 1.046 1.00 93.38 536 LEU A N 1
ATOM 4454 C CA . LEU A 1 536 ? 3.860 11.287 1.765 1.00 93.38 536 LEU A CA 1
ATOM 4455 C C . LEU A 1 536 ? 2.718 10.783 0.875 1.00 93.38 536 LEU A C 1
ATOM 4457 O O . LEU A 1 536 ? 2.533 9.575 0.765 1.00 93.38 536 LEU A O 1
ATOM 4461 N N . ARG A 1 537 ? 1.972 11.670 0.204 1.00 93.25 537 ARG A N 1
ATOM 4462 C CA . ARG A 1 537 ? 0.846 11.272 -0.664 1.00 93.25 537 ARG A CA 1
ATOM 4463 C C . ARG A 1 537 ? 1.284 10.288 -1.752 1.00 93.25 537 ARG A C 1
ATOM 4465 O O . ARG A 1 537 ? 0.582 9.320 -2.030 1.00 93.25 537 ARG A O 1
ATOM 4472 N N . GLU A 1 538 ? 2.455 10.498 -2.343 1.00 89.69 538 GLU A N 1
ATOM 4473 C CA . GLU A 1 538 ? 3.024 9.577 -3.334 1.00 89.69 538 GLU A CA 1
ATOM 4474 C C . GLU A 1 538 ? 3.434 8.239 -2.719 1.00 89.69 538 GLU A C 1
ATOM 4476 O O . GLU A 1 538 ? 3.143 7.183 -3.287 1.00 89.69 538 GLU A O 1
ATOM 4481 N N . TYR A 1 539 ? 4.055 8.269 -1.539 1.00 92.88 539 TYR A N 1
ATOM 4482 C CA . TYR A 1 539 ? 4.372 7.062 -0.783 1.00 92.88 539 TYR A CA 1
ATOM 4483 C C . TYR A 1 539 ? 3.118 6.245 -0.458 1.00 92.88 539 TYR A C 1
ATOM 4485 O O . TYR A 1 539 ? 3.113 5.036 -0.671 1.00 92.88 539 TYR A O 1
ATOM 4493 N N . LEU A 1 540 ? 2.029 6.883 -0.028 1.00 95.44 540 LEU A N 1
ATOM 4494 C CA . LEU A 1 540 ? 0.772 6.207 0.304 1.00 95.44 540 LEU A CA 1
ATOM 4495 C C . LEU A 1 540 ? 0.134 5.513 -0.908 1.00 95.44 540 LEU A C 1
ATOM 4497 O O . LEU A 1 540 ? -0.389 4.405 -0.775 1.00 95.44 540 LEU A O 1
ATOM 4501 N N . LYS A 1 541 ? 0.235 6.094 -2.110 1.00 93.44 541 LYS A N 1
ATOM 4502 C CA . LYS A 1 541 ? -0.191 5.424 -3.354 1.00 93.44 541 LYS A CA 1
ATOM 4503 C C . LYS A 1 541 ? 0.647 4.174 -3.637 1.00 93.44 541 LYS A C 1
ATOM 4505 O O . LYS A 1 541 ? 0.098 3.124 -3.967 1.00 93.44 541 LYS A O 1
ATOM 4510 N N . MET A 1 542 ? 1.969 4.267 -3.467 1.00 93.12 542 MET A N 1
ATOM 4511 C CA . MET A 1 542 ? 2.885 3.124 -3.596 1.00 93.12 542 MET A CA 1
ATOM 4512 C C . MET A 1 542 ? 2.598 2.031 -2.568 1.00 93.12 542 MET A C 1
ATOM 4514 O O . MET A 1 542 ? 2.523 0.851 -2.920 1.00 93.12 542 MET A O 1
ATOM 4518 N N . LEU A 1 543 ? 2.379 2.425 -1.316 1.00 95.69 543 LEU A N 1
ATOM 4519 C CA . LEU A 1 543 ? 2.060 1.513 -0.231 1.00 95.69 543 LEU A CA 1
ATOM 4520 C C . LEU A 1 543 ? 0.706 0.826 -0.454 1.00 95.69 543 LEU A C 1
ATOM 4522 O O . LEU A 1 543 ? 0.608 -0.374 -0.222 1.00 95.69 543 LEU A O 1
ATOM 4526 N N . SER A 1 544 ? -0.300 1.535 -0.979 1.00 96.38 544 SER A N 1
ATOM 4527 C CA . SER A 1 544 ? -1.610 0.956 -1.333 1.00 96.38 544 SER A CA 1
ATOM 4528 C C . SER A 1 544 ? -1.463 -0.213 -2.314 1.00 96.38 544 SER A C 1
ATOM 4530 O O . SER A 1 544 ? -2.019 -1.291 -2.100 1.00 96.38 544 SER A O 1
ATOM 4532 N N . LEU A 1 545 ? -0.646 -0.042 -3.360 1.00 94.12 545 LEU A N 1
ATOM 4533 C CA . LEU A 1 545 ? -0.365 -1.099 -4.336 1.00 94.12 545 LEU A CA 1
ATOM 4534 C C . LEU A 1 545 ? 0.416 -2.269 -3.721 1.00 94.12 545 LEU A C 1
ATOM 4536 O O . LEU A 1 545 ? 0.064 -3.427 -3.952 1.00 94.12 545 LEU A O 1
ATOM 4540 N N . ALA A 1 546 ? 1.437 -1.983 -2.912 1.00 95.00 546 ALA A N 1
ATOM 4541 C CA . ALA A 1 546 ? 2.240 -3.010 -2.250 1.00 95.00 546 ALA A CA 1
ATOM 4542 C C . ALA A 1 546 ? 1.426 -3.843 -1.248 1.00 95.00 546 ALA A C 1
ATOM 4544 O O . ALA A 1 546 ? 1.505 -5.073 -1.250 1.00 95.00 546 ALA A O 1
ATOM 4545 N N . GLN A 1 547 ? 0.604 -3.191 -0.425 1.00 95.88 547 GLN A N 1
ATOM 4546 C CA . GLN A 1 547 ? -0.250 -3.857 0.558 1.00 95.88 547 GLN A CA 1
ATOM 4547 C C . GLN A 1 547 ? -1.393 -4.612 -0.110 1.00 95.88 547 GLN A C 1
ATOM 4549 O O . GLN A 1 547 ? -1.660 -5.749 0.260 1.00 95.88 547 GLN A O 1
ATOM 4554 N N . THR A 1 548 ? -1.987 -4.067 -1.173 1.00 95.25 548 THR A N 1
ATOM 4555 C CA . THR A 1 548 ? -2.952 -4.819 -1.986 1.00 95.25 548 THR A CA 1
ATOM 4556 C C . THR A 1 548 ? -2.315 -6.077 -2.585 1.00 95.25 548 THR A C 1
ATOM 4558 O O . THR A 1 548 ? -2.909 -7.150 -2.519 1.00 95.25 548 THR A O 1
ATOM 4561 N N . CYS A 1 549 ? -1.079 -5.998 -3.094 1.00 92.56 549 CYS A N 1
ATOM 4562 C CA . CYS A 1 549 ? -0.350 -7.185 -3.547 1.00 92.56 549 CYS A CA 1
ATOM 4563 C C . CYS A 1 549 ? -0.152 -8.198 -2.410 1.00 92.56 549 CYS A C 1
ATOM 4565 O O . CYS A 1 549 ? -0.411 -9.381 -2.604 1.00 92.56 549 CYS A O 1
ATOM 4567 N N . ARG A 1 550 ? 0.248 -7.743 -1.215 1.00 92.94 550 ARG A N 1
ATOM 4568 C CA . ARG A 1 550 ? 0.404 -8.603 -0.031 1.00 92.94 550 ARG A CA 1
ATOM 4569 C C . ARG A 1 550 ? -0.900 -9.328 0.321 1.00 92.94 550 ARG A C 1
ATOM 4571 O O . ARG A 1 550 ? -0.868 -10.538 0.509 1.00 92.94 550 ARG A O 1
ATOM 4578 N N . TYR A 1 551 ? -2.023 -8.616 0.369 1.00 90.94 551 TYR A N 1
ATOM 4579 C CA . TYR A 1 551 ? -3.330 -9.178 0.736 1.00 90.94 551 TYR A CA 1
ATOM 4580 C C . TYR A 1 551 ? -3.846 -10.166 -0.316 1.00 90.94 551 TYR A C 1
ATOM 4582 O O . TYR A 1 551 ? -4.494 -11.149 0.018 1.00 90.94 551 TYR A O 1
ATOM 4590 N N . ARG A 1 552 ? -3.500 -9.953 -1.591 1.00 88.12 552 ARG A N 1
ATOM 4591 C CA . ARG A 1 552 ? -3.837 -10.856 -2.705 1.00 88.12 552 ARG A CA 1
ATOM 4592 C C . ARG A 1 552 ? -2.835 -11.992 -2.900 1.00 88.12 552 ARG A C 1
ATOM 4594 O O . ARG A 1 552 ? -2.948 -12.727 -3.877 1.00 88.12 552 ARG A O 1
ATOM 4601 N N . ASN A 1 553 ? -1.830 -12.124 -2.032 1.00 85.62 553 ASN A N 1
ATOM 4602 C CA . ASN A 1 553 ? -0.722 -13.070 -2.194 1.00 85.62 553 ASN A CA 1
ATOM 4603 C C . ASN A 1 553 ? 0.010 -12.934 -3.554 1.00 85.62 553 ASN A C 1
ATOM 4605 O O . ASN A 1 553 ? 0.454 -13.905 -4.169 1.00 85.62 553 ASN A O 1
ATOM 4609 N N . ILE A 1 554 ? 0.136 -11.702 -4.049 1.00 88.81 554 ILE A N 1
ATOM 4610 C CA . ILE A 1 554 ? 0.872 -11.351 -5.263 1.00 88.81 554 ILE A CA 1
ATOM 4611 C C . ILE A 1 554 ? 2.256 -10.844 -4.856 1.00 88.81 554 ILE A C 1
ATOM 4613 O O . ILE A 1 554 ? 2.406 -9.911 -4.066 1.00 88.81 554 ILE A O 1
ATOM 4617 N N . ARG A 1 555 ? 3.311 -11.412 -5.447 1.00 89.88 555 ARG A N 1
ATOM 4618 C CA . ARG A 1 555 ? 4.684 -10.936 -5.222 1.00 89.88 555 ARG A CA 1
ATOM 4619 C C . ARG A 1 555 ? 4.861 -9.533 -5.813 1.00 89.88 555 ARG A C 1
ATOM 4621 O O . ARG A 1 555 ? 4.885 -9.378 -7.035 1.00 89.88 555 ARG A O 1
ATOM 4628 N N . PHE A 1 556 ? 5.043 -8.524 -4.958 1.00 93.38 556 PHE A N 1
ATOM 4629 C CA . PHE A 1 556 ? 5.069 -7.111 -5.367 1.00 93.38 556 PHE A CA 1
ATOM 4630 C C . PHE A 1 556 ? 6.147 -6.791 -6.418 1.00 93.38 556 PHE A C 1
ATOM 4632 O O . PHE A 1 556 ? 5.855 -6.156 -7.427 1.00 93.38 556 PHE A O 1
ATOM 4639 N N . LEU A 1 557 ? 7.374 -7.306 -6.271 1.00 92.50 557 LEU A N 1
ATOM 4640 C CA . LEU A 1 557 ? 8.423 -7.113 -7.283 1.00 92.50 557 LEU A CA 1
ATOM 4641 C C . LEU A 1 557 ? 8.036 -7.713 -8.646 1.00 92.50 557 LEU A C 1
ATOM 4643 O O . LEU A 1 557 ? 8.272 -7.110 -9.693 1.00 92.50 557 LEU A O 1
ATOM 4647 N N . SER A 1 558 ? 7.420 -8.897 -8.650 1.00 88.25 558 SER A N 1
ATOM 4648 C CA . SER A 1 558 ? 6.927 -9.531 -9.876 1.00 88.25 558 SER A CA 1
ATOM 4649 C C . SER A 1 558 ? 5.790 -8.726 -10.504 1.00 88.25 558 SER A C 1
ATOM 4651 O O . SER A 1 558 ? 5.739 -8.607 -11.725 1.00 88.25 558 SER A O 1
ATOM 4653 N N . PHE A 1 559 ? 4.900 -8.154 -9.692 1.00 88.62 559 PHE A N 1
ATOM 4654 C CA . PHE A 1 559 ? 3.851 -7.238 -10.140 1.00 88.62 559 PHE A CA 1
ATOM 4655 C C . PHE A 1 559 ? 4.440 -5.988 -10.815 1.00 88.62 559 PHE A C 1
ATOM 4657 O O . PHE A 1 559 ? 4.123 -5.718 -11.976 1.00 88.62 559 PHE A O 1
ATOM 4664 N N . LEU A 1 560 ? 5.387 -5.303 -10.160 1.00 88.00 560 LEU A N 1
ATOM 4665 C CA . LEU A 1 560 ? 6.057 -4.115 -10.706 1.00 88.00 560 LEU A CA 1
ATOM 4666 C C . LEU A 1 560 ? 6.747 -4.393 -12.049 1.00 88.00 560 LEU A C 1
ATOM 4668 O O . LEU A 1 560 ? 6.672 -3.587 -12.973 1.00 88.00 560 LEU A O 1
ATOM 4672 N N . ARG A 1 561 ? 7.394 -5.555 -12.179 1.00 87.00 561 ARG A N 1
ATOM 4673 C CA . ARG A 1 561 ? 8.095 -5.956 -13.408 1.00 87.00 561 ARG A CA 1
ATOM 4674 C C . ARG A 1 561 ? 7.152 -6.335 -14.548 1.00 87.00 561 ARG A C 1
ATOM 4676 O O . ARG A 1 561 ? 7.442 -6.020 -15.699 1.00 87.00 561 ARG A O 1
ATOM 4683 N N . ARG A 1 562 ? 6.043 -7.021 -14.247 1.00 79.31 562 ARG A N 1
ATOM 4684 C CA . ARG A 1 562 ? 5.020 -7.395 -15.242 1.00 79.31 562 ARG A CA 1
ATOM 4685 C C . ARG A 1 562 ? 4.173 -6.198 -15.690 1.00 79.31 562 ARG A C 1
ATOM 4687 O O . ARG A 1 562 ? 3.566 -6.262 -16.758 1.00 79.31 562 ARG A O 1
ATOM 4694 N N . LYS A 1 563 ? 4.161 -5.122 -14.890 1.00 74.81 563 LYS A N 1
ATOM 4695 C CA . LYS A 1 563 ? 3.272 -3.959 -15.030 1.00 74.81 563 LYS A CA 1
ATOM 4696 C C . LYS A 1 563 ? 1.795 -4.343 -14.991 1.00 74.81 563 LYS A C 1
ATOM 4698 O O . LYS A 1 563 ? 0.968 -3.735 -15.667 1.00 74.81 563 LYS A O 1
ATOM 4703 N N . SER A 1 564 ? 1.482 -5.406 -14.246 1.00 68.69 564 SER A N 1
ATOM 4704 C CA . SER A 1 564 ? 0.167 -6.023 -14.312 1.00 68.69 564 SER A CA 1
ATOM 4705 C C . SER A 1 564 ? -0.167 -7.072 -13.268 1.00 68.69 564 SER A C 1
ATOM 4707 O O . SER A 1 564 ? 0.703 -7.604 -12.576 1.00 68.69 564 SER A O 1
ATOM 4709 N N . GLY A 1 565 ? -1.457 -7.411 -13.245 1.00 69.75 565 GLY A N 1
ATOM 4710 C CA . GLY A 1 565 ? -2.037 -8.478 -12.439 1.00 69.75 565 GLY A CA 1
ATOM 4711 C C . GLY A 1 565 ? -2.779 -7.975 -11.210 1.00 69.75 565 GLY A C 1
ATOM 4712 O O . GLY A 1 565 ? -3.014 -8.768 -10.311 1.00 69.75 565 GLY A O 1
ATOM 4713 N N . ILE A 1 566 ? -3.133 -6.683 -11.129 1.00 76.44 566 ILE A N 1
ATOM 4714 C CA . ILE A 1 566 ? -3.734 -6.153 -9.902 1.00 76.44 566 ILE A CA 1
ATOM 4715 C C . ILE A 1 566 ? -5.052 -6.875 -9.582 1.00 76.44 566 ILE A C 1
ATOM 4717 O O . ILE A 1 566 ? -5.245 -7.222 -8.437 1.00 76.44 566 ILE A O 1
ATOM 4721 N N . TRP A 1 567 ? -5.889 -7.234 -10.558 1.00 73.38 567 TRP A N 1
ATOM 4722 C CA . TRP A 1 567 ? -7.171 -7.952 -10.392 1.00 73.38 567 TRP A CA 1
ATOM 4723 C C . TRP A 1 567 ? -7.046 -9.447 -10.078 1.00 73.38 567 TRP A C 1
ATOM 4725 O O . TRP A 1 567 ? -8.065 -10.110 -9.899 1.00 73.38 567 TRP A O 1
ATOM 4735 N N . GLU A 1 568 ? -5.831 -10.003 -10.057 1.00 77.44 568 GLU A N 1
ATOM 4736 C CA . GLU A 1 568 ? -5.629 -11.409 -9.702 1.00 77.44 568 GLU A CA 1
ATOM 4737 C C . GLU A 1 568 ? -6.112 -11.663 -8.266 1.00 77.44 568 GLU A C 1
ATOM 4739 O O . GLU A 1 568 ? -5.934 -10.823 -7.384 1.00 77.44 568 GLU A O 1
ATOM 4744 N N . ASN A 1 569 ? -6.694 -12.841 -8.032 1.00 78.75 569 ASN A N 1
ATOM 4745 C CA . ASN A 1 569 ? -7.150 -13.296 -6.713 1.00 78.75 569 ASN A CA 1
ATOM 4746 C C . ASN A 1 569 ? -8.233 -12.402 -6.073 1.00 78.75 569 ASN A C 1
ATOM 4748 O O . ASN A 1 569 ? -8.297 -12.271 -4.853 1.00 78.75 569 ASN A O 1
ATOM 4752 N N . VAL A 1 570 ? -9.093 -11.797 -6.899 1.00 79.06 570 VAL A N 1
ATOM 4753 C CA . VAL A 1 570 ? -10.290 -11.055 -6.474 1.00 79.06 570 VAL A CA 1
ATOM 4754 C C . VAL A 1 570 ? -11.517 -11.695 -7.107 1.00 79.06 570 VAL A C 1
ATOM 4756 O O . VAL A 1 570 ? -11.490 -12.064 -8.282 1.00 79.06 570 VAL A O 1
ATOM 4759 N N . HIS A 1 571 ? -12.604 -11.813 -6.344 1.00 74.62 571 HIS A N 1
ATOM 4760 C CA . HIS A 1 571 ? -13.865 -12.305 -6.886 1.00 74.62 571 HIS A CA 1
ATOM 4761 C C . HIS A 1 571 ? -14.386 -11.342 -7.973 1.00 74.62 571 HIS A C 1
ATOM 4763 O O . HIS A 1 571 ? -14.463 -10.139 -7.711 1.00 74.62 571 HIS A O 1
ATOM 4769 N N . PRO A 1 572 ? -14.784 -11.826 -9.168 1.00 74.62 572 PRO A N 1
ATOM 4770 C CA . PRO A 1 572 ? -15.233 -10.967 -10.261 1.00 74.62 572 PRO A CA 1
ATOM 4771 C C . PRO A 1 572 ? -16.314 -9.970 -9.851 1.00 74.62 572 PRO A C 1
ATOM 4773 O O . PRO A 1 572 ? -16.218 -8.810 -10.223 1.00 74.62 572 PRO A O 1
ATOM 4776 N N . GLY A 1 573 ? -17.290 -10.381 -9.036 1.00 73.94 573 GLY A N 1
ATOM 4777 C CA . GLY A 1 573 ? -18.381 -9.509 -8.577 1.00 73.94 573 GLY A CA 1
ATOM 4778 C C . GLY A 1 573 ? -17.955 -8.291 -7.742 1.00 73.94 573 GLY A C 1
ATOM 4779 O O . GLY A 1 573 ? -18.762 -7.393 -7.564 1.00 73.94 573 GLY A O 1
ATOM 4780 N N . VAL A 1 574 ? -16.709 -8.244 -7.254 1.00 77.62 574 VAL A N 1
ATOM 4781 C CA . VAL A 1 574 ? -16.157 -7.117 -6.473 1.00 77.62 574 VAL A CA 1
ATOM 4782 C C . VAL A 1 574 ? -15.349 -6.150 -7.351 1.00 77.62 574 VAL A C 1
ATOM 4784 O O . VAL A 1 574 ? -15.024 -5.037 -6.941 1.00 77.62 574 VAL A O 1
ATOM 4787 N N . LEU A 1 575 ? -14.982 -6.560 -8.568 1.00 79.75 575 LEU A N 1
ATOM 4788 C CA . LEU A 1 575 ? -14.225 -5.702 -9.474 1.00 79.75 575 LEU A CA 1
ATOM 4789 C C . LEU A 1 575 ? -15.138 -4.586 -10.023 1.00 79.75 575 LEU A C 1
ATOM 4791 O O . LEU A 1 575 ? -16.229 -4.887 -10.500 1.00 79.75 575 LEU A O 1
ATOM 4795 N N . PRO A 1 576 ? -14.719 -3.312 -9.974 1.00 74.25 576 PRO A N 1
ATOM 4796 C CA . PRO A 1 576 ? -15.521 -2.195 -10.454 1.00 74.25 576 PRO A CA 1
ATOM 4797 C C . PRO A 1 576 ? -15.357 -2.016 -11.963 1.00 74.25 576 PRO A C 1
ATOM 4799 O O . PRO A 1 576 ? -14.246 -1.794 -12.442 1.00 74.25 576 PRO A O 1
ATOM 4802 N N . GLY A 1 577 ? -16.463 -2.055 -12.709 1.00 79.94 577 GLY A N 1
ATOM 4803 C CA . GLY A 1 577 ? -16.470 -1.753 -14.143 1.00 79.94 577 GLY A CA 1
ATOM 4804 C C . GLY A 1 577 ? -15.362 -2.470 -14.926 1.00 79.94 577 GLY A C 1
ATOM 4805 O O . GLY A 1 577 ? -15.040 -3.626 -14.658 1.00 79.94 577 GLY A O 1
ATOM 4806 N N . TYR A 1 578 ? -14.772 -1.782 -15.906 1.00 82.50 578 TYR A N 1
ATOM 4807 C CA . TYR A 1 578 ? -13.720 -2.344 -16.755 1.00 82.50 578 TYR A CA 1
ATOM 4808 C C . TYR A 1 578 ? -12.314 -2.194 -16.158 1.00 82.50 578 TYR A C 1
ATOM 4810 O O . TYR A 1 578 ? -11.958 -1.149 -15.611 1.00 82.50 578 TYR A O 1
ATOM 4818 N N . LEU A 1 579 ? -11.474 -3.220 -16.338 1.00 79.88 579 LEU A N 1
ATOM 4819 C CA . LEU A 1 579 ? -10.054 -3.171 -15.976 1.00 79.88 579 LEU A CA 1
ATOM 4820 C C . LEU A 1 579 ? -9.311 -2.051 -16.732 1.00 79.88 579 LEU A C 1
ATOM 4822 O O . LEU A 1 579 ? -9.616 -1.788 -17.890 1.00 79.88 579 LEU A O 1
ATOM 4826 N N . PRO A 1 580 ? -8.252 -1.443 -16.165 1.00 76.12 580 PRO A N 1
ATOM 4827 C CA . PRO A 1 580 ? -7.390 -0.544 -16.935 1.00 76.12 580 PRO A CA 1
ATOM 4828 C C . PRO A 1 580 ? -6.812 -1.242 -18.183 1.00 76.12 580 PRO A C 1
ATOM 4830 O O . PRO A 1 580 ? -6.505 -2.433 -18.134 1.00 76.12 580 PRO A O 1
ATOM 4833 N N . PHE A 1 581 ? -6.602 -0.521 -19.292 1.00 74.75 581 PHE A N 1
ATOM 4834 C CA . PHE A 1 581 ? -6.253 -1.117 -20.597 1.00 74.75 581 PHE A CA 1
ATOM 4835 C C . PHE A 1 581 ? -5.134 -2.173 -20.536 1.00 74.75 581 PHE A C 1
ATOM 4837 O O . PHE A 1 581 ? -5.318 -3.300 -20.993 1.00 74.75 581 PHE A O 1
ATOM 4844 N N . ASN A 1 582 ? -3.985 -1.846 -19.932 1.00 66.12 582 ASN A N 1
ATOM 4845 C CA . ASN A 1 582 ? -2.839 -2.764 -19.845 1.00 66.12 582 ASN A CA 1
ATOM 4846 C C . ASN A 1 582 ? -3.174 -4.062 -19.095 1.00 66.12 582 ASN A C 1
ATOM 4848 O O . ASN A 1 582 ? -2.620 -5.121 -19.393 1.00 66.12 582 ASN A O 1
ATOM 4852 N N . GLN A 1 583 ? -4.093 -3.967 -18.141 1.00 72.94 583 GLN A N 1
ATOM 4853 C CA . GLN A 1 583 ? -4.564 -5.064 -17.318 1.00 72.94 583 GLN A CA 1
ATOM 4854 C C . GLN A 1 583 ? -5.539 -5.953 -18.078 1.00 72.94 583 GLN A C 1
ATOM 4856 O O . GLN A 1 583 ? -5.328 -7.163 -18.190 1.00 72.94 583 GLN A O 1
ATOM 4861 N N . ALA A 1 584 ? -6.543 -5.332 -18.691 1.00 77.31 584 ALA A N 1
ATOM 4862 C CA . ALA A 1 584 ? -7.511 -6.006 -19.535 1.00 77.31 584 ALA A CA 1
ATOM 4863 C C . ALA A 1 584 ? -6.819 -6.732 -20.705 1.00 77.31 584 ALA A C 1
ATOM 4865 O O . ALA A 1 584 ? -7.036 -7.923 -20.916 1.00 77.31 584 ALA A O 1
ATOM 4866 N N . ARG A 1 585 ? -5.874 -6.064 -21.378 1.00 76.00 585 ARG A N 1
ATOM 4867 C CA . ARG A 1 585 ? -5.058 -6.634 -22.459 1.00 76.00 585 ARG A CA 1
ATOM 4868 C C . ARG A 1 585 ? -4.280 -7.868 -22.013 1.00 76.00 585 ARG A C 1
ATOM 4870 O O . ARG A 1 585 ? -4.272 -8.880 -22.704 1.00 76.00 585 ARG A O 1
ATOM 4877 N N . GLN A 1 586 ? -3.643 -7.825 -20.846 1.00 70.25 586 GLN A N 1
ATOM 4878 C CA . GLN A 1 586 ? -2.917 -8.990 -20.342 1.00 70.25 586 GLN A CA 1
ATOM 4879 C C . GLN A 1 586 ? -3.820 -10.141 -19.915 1.00 70.25 586 GLN A C 1
ATOM 4881 O O . GLN A 1 586 ? -3.422 -11.296 -20.063 1.00 70.25 586 GLN A O 1
ATOM 4886 N N . TYR A 1 587 ? -5.004 -9.852 -19.372 1.00 76.25 587 TYR A N 1
ATOM 4887 C CA . TYR A 1 587 ? -6.006 -10.881 -19.120 1.00 76.25 587 TYR A CA 1
ATOM 4888 C C . TYR A 1 587 ? -6.374 -11.586 -20.430 1.00 76.25 587 TYR A C 1
ATOM 4890 O O . TYR A 1 587 ? -6.272 -12.807 -20.513 1.00 76.25 587 TYR A O 1
ATOM 4898 N N . VAL A 1 588 ? -6.673 -10.815 -21.478 1.00 78.38 588 VAL A N 1
ATOM 4899 C CA . VAL A 1 588 ? -6.997 -11.344 -22.809 1.00 78.38 588 VAL A CA 1
ATOM 4900 C C . VAL A 1 588 ? -5.837 -12.153 -23.401 1.00 78.38 588 VAL A C 1
ATOM 4902 O O . VAL A 1 588 ? -6.053 -13.258 -23.890 1.00 78.38 588 VAL A O 1
ATOM 4905 N N . HIS A 1 589 ? -4.585 -11.705 -23.254 1.00 75.19 589 HIS A N 1
ATOM 4906 C CA . HIS A 1 589 ? -3.412 -12.477 -23.697 1.00 75.19 589 HIS A CA 1
ATOM 4907 C C . HIS A 1 589 ? -3.303 -13.855 -23.024 1.00 75.19 589 HIS A C 1
ATOM 4909 O O . HIS A 1 589 ? -2.784 -14.792 -23.632 1.00 75.19 589 HIS A O 1
ATOM 4915 N N . ARG A 1 590 ? -3.788 -14.016 -21.784 1.00 75.50 590 ARG A N 1
ATOM 4916 C CA . ARG A 1 590 ? -3.797 -15.320 -21.089 1.00 75.50 590 ARG A CA 1
ATOM 4917 C C . ARG A 1 590 ? -4.870 -16.264 -21.601 1.00 75.50 590 ARG A C 1
ATOM 4919 O O . ARG A 1 590 ? -4.681 -17.471 -21.481 1.00 75.50 590 ARG A O 1
ATOM 4926 N N . LEU A 1 591 ? -5.951 -15.733 -22.169 1.00 76.69 591 LEU A N 1
ATOM 4927 C CA . LEU A 1 591 ? -6.992 -16.541 -22.801 1.00 76.69 591 LEU A CA 1
ATOM 4928 C C . LEU A 1 591 ? -6.475 -17.238 -24.066 1.00 76.69 591 LEU A C 1
ATOM 4930 O O . LEU A 1 591 ? -7.084 -18.206 -24.505 1.00 76.69 591 LEU A O 1
ATOM 4934 N N . LYS A 1 592 ? -5.331 -16.786 -24.613 1.00 70.69 592 LYS A N 1
ATOM 4935 C CA . LYS A 1 592 ? -4.683 -17.340 -25.814 1.00 70.69 592 LYS A CA 1
ATOM 4936 C C . LYS A 1 592 ? -5.634 -17.413 -27.017 1.00 70.69 592 LYS A C 1
ATOM 4938 O O . LYS A 1 592 ? -5.542 -18.348 -27.804 1.00 70.69 592 LYS A O 1
ATOM 4943 N N . MET A 1 593 ? -6.534 -16.439 -27.147 1.00 71.62 593 MET A N 1
ATOM 4944 C CA . MET A 1 593 ? -7.452 -16.349 -28.284 1.00 71.62 593 MET A CA 1
ATOM 4945 C C . MET A 1 593 ? -6.670 -15.903 -29.521 1.00 71.62 593 MET A C 1
ATOM 4947 O O . MET A 1 593 ? -6.118 -14.803 -29.564 1.00 71.62 593 MET A O 1
ATOM 4951 N N . GLU A 1 594 ? -6.567 -16.781 -30.514 1.00 57.28 594 GLU A N 1
ATOM 4952 C CA . GLU A 1 594 ? -5.714 -16.594 -31.689 1.00 57.28 594 GLU A CA 1
ATOM 4953 C C . GLU A 1 594 ? -6.461 -15.859 -32.821 1.00 57.28 594 GLU A C 1
ATOM 4955 O O . GLU A 1 594 ? -5.823 -15.243 -33.677 1.00 57.28 594 GLU A O 1
ATOM 4960 N N . LYS A 1 595 ? -7.803 -15.859 -32.830 1.00 62.81 595 LYS A N 1
ATOM 4961 C CA . LYS A 1 595 ? -8.620 -15.252 -33.901 1.00 62.81 595 LYS A CA 1
ATOM 4962 C C . LYS A 1 595 ? -9.713 -14.328 -33.369 1.00 62.81 595 LYS A C 1
ATOM 4964 O O . LYS A 1 595 ? -10.332 -14.600 -32.348 1.00 62.81 595 LYS A O 1
ATOM 4969 N N . HIS A 1 596 ? -10.038 -13.284 -34.136 1.00 66.19 596 HIS A N 1
ATOM 4970 C CA . HIS A 1 596 ? -11.188 -12.412 -33.852 1.00 66.19 596 HIS A CA 1
ATOM 4971 C C . HIS A 1 596 ? -12.517 -13.193 -33.814 1.00 66.19 596 HIS A C 1
ATOM 4973 O O . HIS A 1 596 ? -13.403 -12.875 -33.034 1.00 66.19 596 HIS A O 1
ATOM 4979 N N . SER A 1 597 ? -12.639 -14.276 -34.587 1.00 67.75 597 SER A N 1
ATOM 4980 C CA . SER A 1 597 ? -13.797 -15.176 -34.524 1.00 67.75 597 SER A CA 1
ATOM 4981 C C . SER A 1 597 ? -13.940 -15.883 -33.169 1.00 67.75 597 SER A C 1
ATOM 4983 O O . SER A 1 597 ? -15.055 -16.083 -32.710 1.00 67.75 597 SER A O 1
ATOM 4985 N N . GLU A 1 598 ? -12.836 -16.233 -32.499 1.00 72.50 598 GLU A N 1
ATOM 4986 C CA . GLU A 1 598 ? -12.870 -16.835 -31.155 1.00 72.50 598 GLU A CA 1
ATOM 4987 C C . GLU A 1 598 ? -13.311 -15.820 -30.099 1.00 72.50 598 GLU A C 1
ATOM 4989 O O . GLU A 1 598 ? -13.979 -16.195 -29.140 1.00 72.50 598 GLU A O 1
ATOM 4994 N N . TRP A 1 599 ? -12.992 -14.537 -30.301 1.00 75.12 599 TRP A N 1
ATOM 4995 C CA . TRP A 1 599 ? -13.504 -13.448 -29.472 1.00 75.12 599 TRP A CA 1
ATOM 4996 C C . TRP A 1 599 ? -15.024 -13.317 -29.595 1.00 75.12 599 TRP A C 1
ATOM 4998 O O . TRP A 1 599 ? -15.696 -13.263 -28.573 1.00 75.12 599 TRP A O 1
ATOM 5008 N N . ILE A 1 600 ? -15.562 -13.354 -30.820 1.00 72.06 600 ILE A N 1
ATOM 5009 C CA . ILE A 1 600 ? -17.014 -13.304 -31.077 1.00 72.06 600 ILE A CA 1
ATOM 5010 C C . ILE A 1 600 ? -17.722 -14.529 -30.473 1.00 72.06 600 ILE A C 1
ATOM 5012 O O . ILE A 1 600 ? -18.776 -14.410 -29.857 1.00 72.06 600 ILE A O 1
ATOM 5016 N N . ILE A 1 601 ? -17.130 -15.721 -30.587 1.00 74.12 601 ILE A N 1
ATOM 5017 C CA . ILE A 1 601 ? -17.688 -16.940 -29.978 1.00 74.12 601 ILE A CA 1
ATOM 5018 C C . ILE A 1 601 ? -17.633 -16.857 -28.444 1.00 74.12 601 ILE A C 1
ATOM 5020 O O . ILE A 1 601 ? -18.588 -17.223 -27.762 1.00 74.12 601 ILE A O 1
ATOM 5024 N N . TRP A 1 602 ? -16.531 -16.362 -27.876 1.00 76.75 602 TRP A N 1
ATOM 5025 C CA . TRP A 1 602 ? -16.394 -16.175 -26.430 1.00 76.75 602 TRP A CA 1
ATOM 5026 C C . TRP A 1 602 ? -17.363 -15.120 -25.889 1.00 76.75 602 TRP A C 1
ATOM 5028 O O . TRP A 1 602 ? -17.962 -15.324 -24.832 1.00 76.75 602 TRP A O 1
ATOM 5038 N N . GLU A 1 603 ? -17.572 -14.046 -26.644 1.00 70.88 603 GLU A N 1
ATOM 5039 C CA . GLU A 1 603 ? -18.596 -13.032 -26.410 1.00 70.88 603 GLU A CA 1
ATOM 5040 C C . GLU A 1 603 ? -19.997 -13.659 -26.358 1.00 70.88 603 GLU A C 1
ATOM 5042 O O . GLU A 1 603 ? -20.700 -13.492 -25.362 1.00 70.88 603 GLU A O 1
ATOM 5047 N N . GLN A 1 604 ? -20.371 -14.443 -27.372 1.00 70.12 604 GLN A N 1
ATOM 5048 C CA . GLN A 1 604 ? -21.684 -15.093 -27.467 1.00 70.12 604 GLN A CA 1
ATOM 5049 C C . GLN A 1 604 ? -21.885 -16.218 -26.443 1.00 70.12 604 GLN A C 1
ATOM 5051 O O . GLN A 1 604 ? -23.014 -16.547 -26.093 1.00 70.12 604 GLN A O 1
ATOM 5056 N N . SER A 1 605 ? -20.802 -16.792 -25.914 1.00 74.81 605 SER A N 1
ATOM 5057 C CA . SER A 1 605 ? -20.868 -17.886 -24.938 1.00 74.81 605 SER A CA 1
ATOM 5058 C C . SER A 1 605 ? -21.335 -17.469 -23.537 1.00 74.81 605 SER A C 1
ATOM 5060 O O . SER A 1 605 ? -21.481 -18.330 -22.670 1.00 74.81 605 SER A O 1
ATOM 5062 N N . GLY A 1 606 ? -21.474 -16.165 -23.263 1.00 70.56 606 GLY A N 1
ATOM 5063 C CA . GLY A 1 606 ? -21.798 -15.640 -21.931 1.00 70.56 606 GLY A CA 1
ATOM 5064 C C . GLY A 1 606 ? -20.672 -15.784 -20.895 1.00 70.56 606 GLY A C 1
ATOM 5065 O O . GLY A 1 606 ? -20.827 -15.360 -19.754 1.00 70.56 606 GLY A O 1
ATOM 5066 N N . LYS A 1 607 ? -19.511 -16.341 -21.275 1.00 73.94 607 LYS A N 1
ATOM 5067 C CA . LYS A 1 607 ? -18.355 -16.570 -20.386 1.00 73.94 607 LYS A CA 1
ATOM 5068 C C . LYS A 1 607 ? -17.432 -15.354 -20.237 1.00 73.94 607 LYS A C 1
ATOM 5070 O O . LYS A 1 607 ? -16.414 -15.452 -19.549 1.00 73.94 607 LYS A O 1
ATOM 5075 N N . ARG A 1 608 ? -17.747 -14.222 -20.880 1.00 80.69 608 ARG A N 1
ATOM 5076 C CA . ARG A 1 608 ? -16.990 -12.967 -20.756 1.00 80.69 608 ARG A CA 1
ATOM 5077 C C . ARG A 1 608 ? -17.170 -12.390 -19.345 1.00 80.69 608 ARG A C 1
ATOM 5079 O O . ARG A 1 608 ? -18.292 -12.036 -18.983 1.00 80.69 608 ARG A O 1
ATOM 5086 N N . PRO A 1 609 ? -16.093 -12.206 -18.561 1.00 78.75 609 PRO A N 1
ATOM 5087 C CA . PRO A 1 609 ? -16.185 -11.482 -17.304 1.00 78.75 609 PRO A CA 1
ATOM 5088 C C . PRO A 1 609 ? -16.622 -10.041 -17.553 1.00 78.75 609 PRO A C 1
ATOM 5090 O O . PRO A 1 609 ? -16.136 -9.389 -18.480 1.00 78.75 609 PRO A O 1
ATOM 5093 N N . HIS A 1 610 ? -17.489 -9.520 -16.688 1.00 80.06 610 HIS A N 1
ATOM 5094 C CA . HIS A 1 610 ? -18.048 -8.173 -16.839 1.00 80.06 610 HIS A CA 1
ATOM 5095 C C . HIS A 1 610 ? -16.964 -7.076 -16.912 1.00 80.06 610 HIS A C 1
ATOM 5097 O O . HIS A 1 610 ? -17.153 -6.084 -17.612 1.00 80.06 610 HIS A O 1
ATOM 5103 N N . PHE A 1 611 ? -15.795 -7.312 -16.302 1.00 81.75 611 PHE A N 1
ATOM 5104 C CA . PHE A 1 611 ? -14.686 -6.358 -16.221 1.00 81.75 611 PHE A CA 1
ATOM 5105 C C . PHE A 1 611 ? -13.815 -6.264 -17.483 1.00 81.75 611 PHE A C 1
ATOM 5107 O O . PHE A 1 611 ? -12.845 -5.502 -17.526 1.00 81.75 611 PHE A O 1
ATOM 5114 N N . ILE A 1 612 ? -14.130 -7.033 -18.525 1.00 83.31 612 ILE A N 1
ATOM 5115 C CA . ILE A 1 612 ? -13.533 -6.901 -19.856 1.00 83.31 612 ILE A CA 1
ATOM 5116 C C . ILE A 1 612 ? -14.592 -6.304 -20.782 1.00 83.31 612 ILE A C 1
ATOM 5118 O O . ILE A 1 612 ? -15.622 -6.947 -20.958 1.00 83.31 612 ILE A O 1
ATOM 5122 N N . PRO A 1 613 ? -14.391 -5.120 -21.384 1.00 84.19 613 PRO A N 1
ATOM 5123 C CA . PRO A 1 613 ? -15.423 -4.476 -22.189 1.00 84.19 613 PRO A CA 1
ATOM 5124 C C . PRO A 1 613 ? -15.777 -5.270 -23.441 1.00 84.19 613 PRO A C 1
ATOM 5126 O O . PRO A 1 613 ? -14.929 -5.949 -24.018 1.00 84.19 613 PRO A O 1
ATOM 5129 N N . LEU A 1 614 ? -17.032 -5.116 -23.870 1.00 79.75 614 LEU A N 1
ATOM 5130 C CA . LEU A 1 614 ? -17.546 -5.689 -25.116 1.00 79.75 614 LEU A CA 1
ATOM 5131 C C . LEU A 1 614 ? -16.840 -5.088 -26.343 1.00 79.75 614 LEU A C 1
ATOM 5133 O O . LEU A 1 614 ? -16.407 -5.808 -27.234 1.00 79.75 614 LEU A O 1
ATOM 5137 N N . HIS A 1 615 ? -16.667 -3.764 -26.321 1.00 82.75 615 HIS A N 1
ATOM 5138 C CA . HIS A 1 615 ? -16.044 -2.968 -27.380 1.00 82.75 615 HIS A CA 1
ATOM 5139 C C . HIS A 1 615 ? -14.756 -2.306 -26.867 1.00 82.75 615 HIS A C 1
ATOM 5141 O O . HIS A 1 615 ? -14.754 -1.104 -26.562 1.00 82.75 615 HIS A O 1
ATOM 5147 N N . PRO A 1 616 ? -13.659 -3.069 -26.687 1.00 83.88 616 PRO A N 1
ATOM 5148 C CA . PRO A 1 616 ? -12.406 -2.534 -26.157 1.00 83.88 616 PRO A CA 1
ATOM 5149 C C . PRO A 1 616 ? -11.815 -1.419 -27.036 1.00 83.88 616 PRO A C 1
ATOM 5151 O O . PRO A 1 616 ? -11.172 -0.512 -26.512 1.00 83.88 616 PRO A O 1
ATOM 5154 N N . GLU A 1 617 ? -12.089 -1.421 -28.340 1.00 78.50 617 GLU A N 1
ATOM 5155 C CA . GLU A 1 617 ? -11.687 -0.388 -29.296 1.00 78.50 617 GLU A CA 1
ATOM 5156 C C . GLU A 1 617 ? -12.338 0.972 -29.043 1.00 78.50 617 GLU A C 1
ATOM 5158 O O . GLU A 1 617 ? -11.742 2.007 -29.338 1.00 78.50 617 GLU A O 1
ATOM 5163 N N . LYS A 1 618 ? -13.546 0.976 -28.469 1.00 82.50 618 LYS A N 1
ATOM 5164 C CA . LYS A 1 618 ? -14.252 2.201 -28.083 1.00 82.50 618 LYS A CA 1
ATOM 5165 C C . LYS A 1 618 ? -13.840 2.637 -26.682 1.00 82.50 618 LYS A C 1
ATOM 5167 O O . LYS A 1 618 ? -13.512 3.800 -26.477 1.00 82.50 618 LYS A O 1
ATOM 5172 N N . VAL A 1 619 ? -13.810 1.696 -25.737 1.00 83.00 619 VAL A N 1
ATOM 5173 C CA . VAL A 1 619 ? -13.527 1.970 -24.318 1.00 83.00 619 VAL A CA 1
ATOM 5174 C C . VAL A 1 619 ? -12.081 2.418 -24.095 1.00 83.00 619 VAL A C 1
ATOM 5176 O O . VAL A 1 619 ? -11.834 3.320 -23.298 1.00 83.00 619 VAL A O 1
ATOM 5179 N N . TYR A 1 620 ? -11.116 1.823 -24.804 1.00 78.81 620 TYR A N 1
ATOM 5180 C CA . TYR A 1 620 ? -9.693 2.112 -24.603 1.00 78.81 620 TYR A CA 1
ATOM 5181 C C . TYR A 1 620 ? -9.065 3.005 -25.673 1.00 78.81 620 TYR A C 1
ATOM 5183 O O . TYR A 1 620 ? -7.838 3.136 -25.703 1.00 78.81 620 TYR A O 1
ATOM 5191 N N . LYS A 1 621 ? -9.880 3.644 -26.524 1.00 72.88 621 LYS A N 1
ATOM 5192 C CA . LYS A 1 621 ? -9.431 4.498 -27.636 1.00 72.88 621 LYS A CA 1
ATOM 5193 C C . LYS A 1 621 ? -8.347 5.498 -27.218 1.00 72.88 621 LYS A C 1
ATOM 5195 O O . LYS A 1 621 ? -7.314 5.586 -27.874 1.00 72.88 621 LYS A O 1
ATOM 5200 N N . ASP A 1 622 ? -8.551 6.169 -26.085 1.00 63.03 622 ASP A N 1
ATOM 5201 C CA . ASP A 1 622 ? -7.654 7.224 -25.590 1.00 63.03 622 ASP A CA 1
ATOM 5202 C C . ASP A 1 622 ? -6.701 6.752 -24.476 1.00 63.03 622 ASP A C 1
ATOM 5204 O O . ASP A 1 622 ? -5.839 7.503 -24.020 1.00 63.03 622 ASP A O 1
ATOM 5208 N N . THR A 1 623 ? -6.832 5.501 -24.020 1.00 57.41 623 THR A N 1
ATOM 5209 C CA . THR A 1 623 ? -6.098 4.961 -22.857 1.00 57.41 623 THR A CA 1
ATOM 5210 C C . THR A 1 623 ? -5.115 3.842 -23.204 1.00 57.41 623 THR A C 1
ATOM 5212 O O . THR A 1 623 ? -4.458 3.299 -22.312 1.00 57.41 623 THR A O 1
ATOM 5215 N N . GLY A 1 624 ? -4.951 3.533 -24.494 1.00 61.72 624 GLY A N 1
ATOM 5216 C CA . GLY A 1 624 ? -3.867 2.678 -24.984 1.00 61.72 624 GLY A CA 1
ATOM 5217 C C . GLY A 1 624 ? -4.220 1.732 -26.128 1.00 61.72 624 GLY A C 1
ATOM 5218 O O . GLY A 1 624 ? -3.340 0.988 -26.556 1.00 61.72 624 GLY A O 1
ATOM 5219 N N . TRP A 1 625 ? -5.459 1.741 -26.629 1.00 63.84 625 TRP A N 1
ATOM 5220 C CA . TRP A 1 625 ? -5.869 0.897 -27.750 1.00 63.84 625 TRP A CA 1
ATOM 5221 C C . TRP A 1 625 ? -5.003 1.125 -28.996 1.00 63.84 625 TRP A C 1
ATOM 5223 O O . TRP A 1 625 ? -4.727 2.259 -29.382 1.00 63.84 625 TRP A O 1
ATOM 5233 N N . VAL A 1 626 ? -4.605 0.026 -29.644 1.00 63.19 626 VAL A N 1
ATOM 5234 C CA . VAL A 1 626 ? -3.827 0.052 -30.892 1.00 63.19 626 VAL A CA 1
ATOM 5235 C C . VAL A 1 626 ? -4.611 -0.624 -32.013 1.00 63.19 626 VAL A C 1
ATOM 5237 O O . VAL A 1 626 ? -4.980 0.021 -32.988 1.00 63.19 626 VAL A O 1
ATOM 5240 N N . ASN A 1 627 ? -4.859 -1.930 -31.888 1.00 64.69 627 ASN A N 1
ATOM 5241 C CA . ASN A 1 627 ? -5.677 -2.725 -32.805 1.00 64.69 627 ASN A CA 1
ATOM 5242 C C . ASN A 1 627 ? -6.011 -4.095 -32.183 1.00 64.69 627 ASN A C 1
ATOM 5244 O O . ASN A 1 627 ? -5.460 -4.479 -31.149 1.00 64.69 627 ASN A O 1
ATOM 5248 N N . TRP A 1 628 ? -6.875 -4.862 -32.854 1.00 70.19 628 TRP A N 1
ATOM 5249 C CA . TRP A 1 628 ? -7.307 -6.191 -32.408 1.00 70.19 628 TRP A CA 1
ATOM 5250 C C . TRP A 1 628 ? -6.178 -7.219 -32.273 1.00 70.19 628 TRP A C 1
ATOM 5252 O O . TRP A 1 628 ? -6.232 -8.060 -31.380 1.00 70.19 628 TRP A O 1
ATOM 5262 N N . ALA A 1 629 ? -5.141 -7.151 -33.111 1.00 66.06 629 ALA A N 1
ATOM 5263 C CA . ALA A 1 629 ? -4.023 -8.093 -33.048 1.00 66.06 629 ALA A CA 1
ATOM 5264 C C . ALA A 1 629 ? -3.146 -7.862 -31.801 1.00 66.06 629 ALA A C 1
ATOM 5266 O O . ALA A 1 629 ? -2.670 -8.818 -31.182 1.00 66.06 629 ALA A O 1
ATOM 5267 N N . ASP A 1 630 ? -2.958 -6.599 -31.406 1.00 68.50 630 ASP A N 1
ATOM 5268 C CA . ASP A 1 630 ? -2.299 -6.217 -30.155 1.00 68.50 630 ASP A CA 1
ATOM 5269 C C . ASP A 1 630 ? -3.132 -6.595 -28.918 1.00 68.50 630 ASP A C 1
ATOM 5271 O O . ASP A 1 630 ? -2.581 -7.053 -27.912 1.00 68.50 630 ASP A O 1
ATOM 5275 N N . TRP A 1 631 ? -4.453 -6.441 -29.007 1.00 72.44 631 TRP A N 1
ATOM 5276 C CA . TRP A 1 631 ? -5.396 -6.755 -27.936 1.00 72.44 631 TRP A CA 1
ATOM 5277 C C . TRP A 1 631 ? -5.549 -8.259 -27.677 1.00 72.44 631 TRP A C 1
ATOM 5279 O O . TRP A 1 631 ? -5.376 -8.699 -26.544 1.00 72.44 631 TRP A O 1
ATOM 5289 N N . ALA A 1 632 ? -5.811 -9.056 -28.718 1.00 70.12 632 ALA A N 1
ATOM 5290 C CA . ALA A 1 632 ? -6.015 -10.504 -28.612 1.00 70.12 632 ALA A CA 1
ATOM 5291 C C . ALA A 1 632 ? -4.712 -11.277 -28.333 1.00 70.12 632 ALA A C 1
ATOM 5293 O O . ALA A 1 632 ? -4.737 -12.418 -27.885 1.00 70.12 632 ALA A O 1
ATOM 5294 N N . GLY A 1 633 ? -3.552 -10.661 -28.583 1.00 63.59 633 GLY A N 1
ATOM 5295 C CA . GLY A 1 633 ? -2.256 -11.337 -28.473 1.00 63.59 633 GLY A CA 1
ATOM 5296 C C . GLY A 1 633 ? -1.955 -12.270 -29.653 1.00 63.59 633 GLY A C 1
ATOM 5297 O O . GLY A 1 633 ? -0.973 -13.009 -29.609 1.00 63.59 633 GLY A O 1
ATOM 5298 N N . SER A 1 634 ? -2.768 -12.207 -30.712 1.00 57.47 634 SER A N 1
ATOM 5299 C CA . SER A 1 634 ? -2.620 -12.954 -31.965 1.00 57.47 634 SER A CA 1
ATOM 5300 C C . SER A 1 634 ? -1.650 -12.309 -32.958 1.00 57.47 634 SER A C 1
ATOM 5302 O O . SER A 1 634 ? -1.307 -12.909 -33.978 1.00 57.47 634 SER A O 1
ATOM 5304 N N . SER A 1 635 ? -1.154 -11.101 -32.673 1.00 58.31 635 SER A N 1
ATOM 5305 C CA . SER A 1 635 ? -0.100 -10.497 -33.480 1.00 58.31 635 SER A CA 1
ATOM 5306 C C . SER A 1 635 ? 1.181 -11.325 -33.392 1.00 58.31 635 SER A C 1
ATOM 5308 O O . SER A 1 635 ? 1.706 -11.590 -32.304 1.00 58.31 635 SER A O 1
ATOM 5310 N N . PHE A 1 636 ? 1.771 -11.628 -34.552 1.00 66.19 636 PHE A N 1
ATOM 5311 C CA . PHE A 1 636 ? 3.193 -11.948 -34.616 1.00 66.19 636 PHE A CA 1
ATOM 5312 C C . PHE A 1 636 ? 3.977 -10.888 -33.844 1.00 66.19 636 PHE A C 1
ATOM 5314 O O . PHE A 1 636 ? 3.569 -9.720 -33.786 1.00 66.19 636 PHE A O 1
ATOM 5321 N N . TRP A 1 637 ? 5.095 -11.277 -33.227 1.00 63.19 637 TRP A N 1
ATOM 5322 C CA . TRP A 1 637 ? 5.920 -10.296 -32.529 1.00 63.19 637 TRP A CA 1
ATOM 5323 C C . TRP A 1 637 ? 6.197 -9.105 -33.457 1.00 63.19 637 TRP A C 1
ATOM 5325 O O . TRP A 1 637 ? 6.457 -9.337 -34.643 1.00 63.19 637 TRP A O 1
ATOM 5335 N N . PRO A 1 638 ? 6.153 -7.854 -32.951 1.00 60.72 638 PRO A N 1
ATOM 5336 C CA . PRO A 1 638 ? 6.560 -6.694 -33.732 1.00 60.72 638 PRO A CA 1
ATOM 5337 C C . PRO A 1 638 ? 7.892 -6.990 -34.412 1.00 60.72 638 PRO A C 1
ATOM 5339 O O . PRO A 1 638 ? 8.757 -7.610 -33.783 1.00 60.72 638 PRO A O 1
ATOM 5342 N N . PHE A 1 639 ? 8.036 -6.593 -35.678 1.00 60.12 639 PHE A N 1
ATOM 5343 C CA . PHE A 1 639 ? 9.126 -7.037 -36.552 1.00 60.12 639 PHE A CA 1
ATOM 5344 C C . PHE A 1 639 ? 10.494 -7.042 -35.856 1.00 60.12 639 PHE A C 1
ATOM 5346 O O . PHE A 1 639 ? 11.191 -8.048 -35.900 1.00 60.12 639 PHE A O 1
ATOM 5353 N N . GLU A 1 640 ? 10.831 -5.991 -35.104 1.00 55.00 640 GLU A N 1
ATOM 5354 C CA . GLU A 1 640 ? 12.105 -5.894 -34.379 1.00 55.00 640 GLU A CA 1
ATOM 5355 C C . GLU A 1 640 ? 12.298 -6.929 -33.268 1.00 55.00 640 GLU A C 1
ATOM 5357 O O . GLU A 1 640 ? 13.389 -7.478 -33.096 1.00 55.00 640 GLU A O 1
ATOM 5362 N N . LYS A 1 641 ? 11.239 -7.257 -32.528 1.00 58.34 641 LYS A N 1
ATOM 5363 C CA . LYS A 1 641 ? 11.278 -8.311 -31.509 1.00 58.34 641 LYS A CA 1
ATOM 5364 C C . LYS A 1 641 ? 11.446 -9.685 -32.162 1.00 58.34 641 LYS A C 1
ATOM 5366 O O . LYS A 1 641 ? 12.244 -10.494 -31.690 1.00 58.34 641 LYS A O 1
ATOM 5371 N N . ALA A 1 642 ? 10.738 -9.930 -33.264 1.00 73.19 642 ALA A N 1
ATOM 5372 C CA . ALA A 1 642 ? 10.833 -11.167 -34.034 1.00 73.19 642 ALA A CA 1
ATOM 5373 C C . ALA A 1 642 ? 12.210 -11.338 -34.698 1.00 73.19 642 ALA A C 1
ATOM 5375 O O . ALA A 1 642 ? 12.837 -12.387 -34.577 1.00 73.19 642 ALA A O 1
ATOM 5376 N N . ARG A 1 643 ? 12.742 -10.267 -35.286 1.00 76.12 643 ARG A N 1
ATOM 5377 C CA . ARG A 1 643 ? 14.071 -10.190 -35.902 1.00 76.12 643 ARG A CA 1
ATOM 5378 C C . ARG A 1 643 ? 15.193 -10.396 -34.891 1.00 76.12 643 ARG A C 1
ATOM 5380 O O . ARG A 1 643 ? 16.124 -11.149 -35.151 1.00 76.12 643 ARG A O 1
ATOM 5387 N N . THR A 1 644 ? 15.091 -9.799 -33.704 1.00 62.38 644 THR A N 1
ATOM 5388 C CA . THR A 1 644 ? 16.072 -10.003 -32.621 1.00 62.38 644 THR A CA 1
ATOM 5389 C C . THR A 1 644 ? 16.129 -11.468 -32.184 1.00 62.38 644 THR A C 1
ATOM 5391 O O . THR A 1 644 ? 17.209 -12.015 -31.963 1.00 62.38 644 THR A O 1
ATOM 5394 N N . TYR A 1 645 ? 14.972 -12.128 -32.101 1.00 73.44 645 TYR A N 1
ATOM 5395 C CA . TYR A 1 645 ? 14.901 -13.559 -31.821 1.00 73.44 645 TYR A CA 1
ATOM 5396 C C . TYR A 1 645 ? 15.548 -14.397 -32.930 1.00 73.44 645 TYR A C 1
ATOM 5398 O O . TYR A 1 645 ? 16.375 -15.255 -32.633 1.00 73.44 645 TYR A O 1
ATOM 5406 N N . MET A 1 646 ? 15.241 -14.106 -34.197 1.00 82.88 646 MET A N 1
ATOM 5407 C CA . MET A 1 646 ? 15.807 -14.833 -35.338 1.00 82.88 646 MET A CA 1
ATOM 5408 C C . MET A 1 646 ? 17.327 -14.700 -35.436 1.00 82.88 646 MET A C 1
ATOM 5410 O O . MET A 1 646 ? 18.010 -15.679 -35.718 1.00 82.88 646 MET A O 1
ATOM 5414 N N . ARG A 1 647 ? 17.871 -13.528 -35.107 1.00 79.31 647 ARG A N 1
ATOM 5415 C CA . ARG A 1 647 ? 19.320 -13.286 -35.048 1.00 79.31 647 ARG A CA 1
ATOM 5416 C C . ARG A 1 647 ? 20.013 -14.060 -33.934 1.00 79.31 647 ARG A C 1
ATOM 5418 O O . ARG A 1 647 ? 21.145 -14.498 -34.105 1.00 79.31 647 ARG A O 1
ATOM 5425 N N . ARG A 1 648 ? 19.337 -14.272 -32.800 1.00 70.94 648 ARG A N 1
ATOM 5426 C CA . ARG A 1 648 ? 19.869 -15.089 -31.699 1.00 70.94 648 ARG A CA 1
ATOM 5427 C C . ARG A 1 648 ? 19.995 -16.569 -32.077 1.00 70.94 648 ARG A C 1
ATOM 5429 O O . ARG A 1 648 ? 20.846 -17.243 -31.511 1.00 70.94 648 ARG A O 1
ATOM 5436 N N . LEU A 1 649 ? 19.182 -17.067 -33.010 1.00 81.12 649 LEU A N 1
ATOM 5437 C CA . LEU A 1 649 ? 19.291 -18.450 -33.489 1.00 81.12 649 LEU A CA 1
ATOM 5438 C C . LEU A 1 649 ? 20.572 -18.697 -34.300 1.00 81.12 649 LEU A C 1
ATOM 5440 O O . LEU A 1 649 ? 20.941 -19.851 -34.483 1.00 81.12 649 LEU A O 1
ATOM 5444 N N . GLY A 1 650 ? 21.248 -17.639 -34.768 1.00 76.88 650 GLY A N 1
ATOM 5445 C CA . GLY A 1 650 ? 22.540 -17.745 -35.449 1.00 76.88 650 GLY A CA 1
ATOM 5446 C C . GLY A 1 650 ? 22.486 -18.410 -36.828 1.00 76.88 650 GLY A C 1
ATOM 5447 O O . GLY A 1 650 ? 23.522 -18.855 -37.313 1.00 76.88 650 GLY A O 1
ATOM 5448 N N . LEU A 1 651 ? 21.303 -18.485 -37.448 1.00 84.50 651 LEU A N 1
ATOM 5449 C CA . LEU A 1 651 ? 21.112 -19.093 -38.768 1.00 84.50 651 LEU A CA 1
ATOM 5450 C C . LEU A 1 651 ? 21.837 -18.265 -39.837 1.00 84.50 651 LEU A C 1
ATOM 5452 O O . LEU A 1 651 ? 21.626 -17.055 -39.944 1.00 84.50 651 LEU A O 1
ATOM 5456 N N . LYS A 1 652 ? 22.683 -18.911 -40.637 1.00 75.69 652 LYS A N 1
ATOM 5457 C CA . LYS A 1 652 ? 23.645 -18.232 -41.518 1.00 75.69 652 LYS A CA 1
ATOM 5458 C C . LYS A 1 652 ? 23.121 -17.973 -42.928 1.00 75.69 652 LYS A C 1
ATOM 5460 O O . LYS A 1 652 ? 23.632 -17.090 -43.616 1.00 75.69 652 LYS A O 1
ATOM 5465 N N . ASN A 1 653 ? 22.122 -18.724 -43.385 1.00 77.69 653 ASN A N 1
ATOM 5466 C CA . ASN A 1 653 ? 21.651 -18.669 -44.770 1.00 77.69 653 ASN A CA 1
ATOM 5467 C C . ASN A 1 653 ? 20.188 -19.137 -44.926 1.00 77.69 653 ASN A C 1
ATOM 5469 O O . ASN A 1 653 ? 19.503 -19.476 -43.959 1.00 77.69 653 ASN A O 1
ATOM 5473 N N . SER A 1 654 ? 19.700 -19.111 -46.172 1.00 79.62 654 SER A N 1
ATOM 5474 C CA . SER A 1 654 ? 18.325 -19.498 -46.523 1.00 79.62 654 SER A CA 1
ATOM 5475 C C . SER A 1 654 ? 18.020 -20.964 -46.217 1.00 79.62 654 SER A C 1
ATOM 5477 O O . SER A 1 654 ? 16.889 -21.291 -45.860 1.00 79.62 654 SER A O 1
ATOM 5479 N N . ASP A 1 655 ? 19.018 -21.835 -46.337 1.00 79.44 655 ASP A N 1
ATOM 5480 C CA . ASP A 1 655 ? 18.833 -23.281 -46.251 1.00 79.44 655 ASP A CA 1
ATOM 5481 C C . ASP A 1 655 ? 18.732 -23.725 -44.797 1.00 79.44 655 ASP A C 1
ATOM 5483 O O . ASP A 1 655 ? 17.797 -24.439 -44.440 1.00 79.44 655 ASP A O 1
ATOM 5487 N N . GLU A 1 656 ? 19.575 -23.175 -43.923 1.00 83.62 656 GLU A N 1
ATOM 5488 C CA . GLU A 1 656 ? 19.439 -23.311 -42.471 1.00 83.62 656 GLU A CA 1
ATOM 5489 C C . GLU A 1 656 ? 18.107 -22.738 -41.971 1.00 83.62 656 GLU A C 1
ATOM 5491 O O . GLU A 1 656 ? 17.455 -23.338 -41.117 1.00 83.62 656 GLU A O 1
ATOM 5496 N N . TYR A 1 657 ? 17.649 -21.615 -42.537 1.00 85.19 657 TYR A N 1
ATOM 5497 C CA . TYR A 1 657 ? 16.331 -21.065 -42.217 1.00 85.19 657 TYR A CA 1
ATOM 5498 C C . TYR A 1 657 ? 15.191 -21.991 -42.653 1.00 85.19 657 TYR A C 1
ATOM 5500 O O . TYR A 1 657 ? 14.241 -22.187 -41.895 1.00 85.19 657 TYR A O 1
ATOM 5508 N N . ARG A 1 658 ? 15.293 -22.623 -43.827 1.00 83.25 658 ARG A N 1
ATOM 5509 C CA . ARG A 1 658 ? 14.292 -23.575 -44.333 1.00 83.25 658 ARG A CA 1
ATOM 5510 C C . ARG A 1 658 ? 14.277 -24.877 -43.527 1.00 83.25 658 ARG A C 1
ATOM 5512 O O . ARG A 1 658 ? 13.199 -25.388 -43.230 1.00 83.25 658 ARG A O 1
ATOM 5519 N N . ILE A 1 659 ? 15.443 -25.386 -43.131 1.00 85.25 659 ILE A N 1
ATOM 5520 C CA . ILE A 1 659 ? 15.571 -26.546 -42.236 1.00 85.25 659 ILE A CA 1
ATOM 5521 C C . ILE A 1 659 ? 14.984 -26.211 -40.861 1.00 85.25 659 ILE A C 1
ATOM 5523 O O . ILE A 1 659 ? 14.198 -26.986 -40.319 1.00 85.25 659 ILE A O 1
ATOM 5527 N N . TRP A 1 660 ? 15.280 -25.025 -40.322 1.00 89.62 660 TRP A N 1
ATOM 5528 C CA . TRP A 1 660 ? 14.710 -24.560 -39.059 1.00 89.62 660 TRP A CA 1
ATOM 5529 C C . TRP A 1 660 ? 13.184 -24.403 -39.126 1.00 89.62 660 TRP A C 1
ATOM 5531 O O . TRP A 1 660 ? 12.504 -24.825 -38.194 1.00 89.62 660 TRP A O 1
ATOM 5541 N N . LEU A 1 661 ? 12.634 -23.882 -40.230 1.00 83.31 661 LEU A N 1
ATOM 5542 C CA . LEU A 1 661 ? 11.183 -23.794 -40.447 1.00 83.31 661 LEU A CA 1
ATOM 5543 C C . LEU A 1 661 ? 10.503 -25.173 -40.442 1.00 83.31 661 LEU A C 1
ATOM 5545 O O . LEU A 1 661 ? 9.385 -25.289 -39.942 1.00 83.31 661 LEU A O 1
ATOM 5549 N N . LYS A 1 662 ? 11.177 -26.204 -40.970 1.00 81.88 662 LYS A N 1
ATOM 5550 C CA . LYS A 1 662 ? 10.702 -27.600 -40.970 1.00 81.88 662 LYS A CA 1
ATOM 5551 C C . LYS A 1 662 ? 10.931 -28.311 -39.636 1.00 81.88 662 LYS A C 1
ATOM 5553 O O . LYS A 1 662 ? 10.226 -29.264 -39.312 1.00 81.88 662 LYS A O 1
ATOM 5558 N N . SER A 1 663 ? 11.892 -27.852 -38.839 1.00 73.75 663 SER A N 1
ATOM 5559 C CA . SER A 1 663 ? 12.067 -28.331 -37.475 1.00 73.75 663 SER A CA 1
ATOM 5560 C C . SER A 1 663 ? 10.877 -27.856 -36.638 1.00 73.75 663 SER A C 1
ATOM 5562 O O . SER A 1 663 ? 10.528 -26.677 -36.655 1.00 73.75 663 SER A O 1
ATOM 5564 N N . LYS A 1 664 ? 10.245 -28.735 -35.855 1.00 73.69 664 LYS A N 1
ATOM 5565 C CA . LYS A 1 664 ? 9.103 -28.390 -34.976 1.00 73.69 664 LYS A CA 1
ATOM 5566 C C . LYS A 1 664 ? 9.452 -27.385 -33.843 1.00 73.69 664 LYS A C 1
ATOM 5568 O O . LYS A 1 664 ? 8.739 -27.296 -32.853 1.00 73.69 664 LYS A O 1
ATOM 5573 N N . LYS A 1 665 ? 10.556 -26.634 -33.962 1.00 74.75 665 LYS A N 1
ATOM 5574 C CA . LYS A 1 665 ? 11.126 -25.694 -32.984 1.00 74.75 665 LYS A CA 1
ATOM 5575 C C . LYS A 1 665 ? 10.708 -24.228 -33.211 1.00 74.75 665 LYS A C 1
ATOM 5577 O O . LYS A 1 665 ? 11.101 -23.369 -32.424 1.00 74.75 665 LYS A O 1
ATOM 5582 N N . ARG A 1 666 ? 9.934 -23.911 -34.261 1.00 82.00 666 ARG A N 1
ATOM 5583 C CA . ARG A 1 666 ? 9.444 -22.544 -34.546 1.00 82.00 666 ARG A CA 1
ATOM 5584 C C . ARG A 1 666 ? 8.363 -22.105 -33.538 1.00 82.00 666 ARG A C 1
ATOM 5586 O O . ARG A 1 666 ? 7.311 -22.740 -33.482 1.00 82.00 666 ARG A O 1
ATOM 5593 N N . PRO A 1 667 ? 8.533 -20.980 -32.812 1.00 75.50 667 PRO A N 1
ATOM 5594 C CA . PRO A 1 667 ? 7.462 -20.411 -31.995 1.00 75.50 667 PRO A CA 1
ATOM 5595 C C . PRO A 1 667 ? 6.293 -19.915 -32.851 1.00 75.50 667 PRO A C 1
ATOM 5597 O O . PRO A 1 667 ? 6.505 -19.277 -33.883 1.00 75.50 667 PRO A O 1
ATOM 5600 N N . LYS A 1 668 ? 5.055 -20.107 -32.378 1.00 66.31 668 LYS A N 1
ATOM 5601 C CA . LYS A 1 668 ? 3.839 -19.611 -33.054 1.00 66.31 668 LYS A CA 1
ATOM 5602 C C . LYS A 1 668 ? 3.841 -18.090 -33.294 1.00 66.31 668 LYS A C 1
ATOM 5604 O O . LYS A 1 668 ? 3.233 -17.620 -34.246 1.00 66.31 668 LYS A O 1
ATOM 5609 N N . THR A 1 669 ? 4.574 -17.331 -32.476 1.00 67.69 669 THR A N 1
ATOM 5610 C CA . THR A 1 669 ? 4.710 -15.865 -32.555 1.00 67.69 669 THR A CA 1
ATOM 5611 C C . THR A 1 669 ? 5.658 -15.370 -33.654 1.00 67.69 669 THR A C 1
ATOM 5613 O O . THR A 1 669 ? 5.769 -14.157 -33.849 1.00 67.69 669 THR A O 1
ATOM 5616 N N . ILE A 1 670 ? 6.350 -16.275 -34.360 1.00 76.38 670 ILE A N 1
ATOM 5617 C CA . ILE A 1 670 ? 7.200 -15.974 -35.520 1.00 76.38 670 ILE A CA 1
ATOM 5618 C C . ILE A 1 670 ? 6.483 -16.454 -36.787 1.00 76.38 670 ILE A C 1
ATOM 5620 O O . ILE A 1 670 ? 6.189 -17.649 -36.886 1.00 76.38 670 ILE A O 1
ATOM 5624 N N . PRO A 1 671 ? 6.213 -15.580 -37.771 1.00 74.19 671 PRO A N 1
ATOM 5625 C CA . PRO A 1 671 ? 5.482 -15.970 -38.968 1.00 74.19 671 PRO A CA 1
ATOM 5626 C C . PRO A 1 671 ? 6.284 -16.941 -39.828 1.00 74.19 671 PRO A C 1
ATOM 5628 O O . PRO A 1 671 ? 7.511 -16.878 -39.890 1.00 74.19 671 PRO A O 1
ATOM 5631 N N . HIS A 1 672 ? 5.562 -17.828 -40.512 1.00 76.94 672 HIS A N 1
ATOM 5632 C CA . HIS A 1 672 ? 6.143 -18.735 -41.500 1.00 76.94 672 HIS A CA 1
ATOM 5633 C C . HIS A 1 672 ? 6.671 -17.962 -42.719 1.00 76.94 672 HIS A C 1
ATOM 5635 O O . HIS A 1 672 ? 7.756 -18.242 -43.217 1.00 76.94 672 HIS A O 1
ATOM 5641 N N . GLU A 1 673 ? 5.933 -16.931 -43.145 1.00 77.31 673 GLU A N 1
ATOM 5642 C CA . GLU A 1 673 ? 6.309 -16.031 -44.237 1.00 77.31 673 GLU A CA 1
ATOM 5643 C C . GLU A 1 673 ? 6.503 -14.596 -43.722 1.00 77.31 673 GLU A C 1
ATOM 5645 O O . GLU A 1 673 ? 5.645 -13.726 -43.915 1.00 77.31 673 GLU A O 1
ATOM 5650 N N . PRO A 1 674 ? 7.638 -14.306 -43.061 1.00 77.38 674 PRO A N 1
ATOM 5651 C CA . PRO A 1 674 ? 7.908 -12.976 -42.519 1.00 77.38 674 PRO A CA 1
ATOM 5652 C C . PRO A 1 674 ? 7.959 -11.890 -43.605 1.00 77.38 674 PRO A C 1
ATOM 5654 O O . PRO A 1 674 ? 7.659 -10.735 -43.319 1.00 77.38 674 PRO A O 1
ATOM 5657 N N . ALA A 1 675 ? 8.256 -12.254 -44.857 1.00 71.00 675 ALA A N 1
ATOM 5658 C CA . ALA A 1 675 ? 8.250 -11.333 -45.992 1.00 71.00 675 ALA A CA 1
ATOM 5659 C C . ALA A 1 675 ? 6.875 -10.721 -46.285 1.00 71.00 675 ALA A C 1
ATOM 5661 O O . ALA A 1 675 ? 6.798 -9.542 -46.627 1.00 71.00 675 ALA A O 1
ATOM 5662 N N . LYS A 1 676 ? 5.797 -11.501 -46.139 1.00 66.00 676 LYS A N 1
ATOM 5663 C CA . LYS A 1 676 ? 4.426 -11.008 -46.324 1.00 66.00 676 LYS A CA 1
ATOM 5664 C C . LYS A 1 676 ? 3.947 -10.259 -45.087 1.00 66.00 676 LYS A C 1
ATOM 5666 O O . LYS A 1 676 ? 3.437 -9.151 -45.202 1.00 66.00 676 LYS A O 1
ATOM 5671 N N . VAL A 1 677 ? 4.176 -10.838 -43.909 1.00 59.66 677 VAL A N 1
ATOM 5672 C CA . VAL A 1 677 ? 3.691 -10.298 -42.631 1.00 59.66 677 VAL A CA 1
ATOM 5673 C C . VAL A 1 677 ? 4.346 -8.964 -42.280 1.00 59.66 677 VAL A C 1
ATOM 5675 O O . VAL A 1 677 ? 3.673 -8.050 -41.820 1.00 59.66 677 VAL A O 1
ATOM 5678 N N . TYR A 1 678 ? 5.648 -8.822 -42.522 1.00 64.31 678 TYR A N 1
ATOM 5679 C CA . TYR A 1 678 ? 6.398 -7.619 -42.157 1.00 64.31 678 TYR A CA 1
ATOM 5680 C C . TYR A 1 678 ? 6.709 -6.711 -43.347 1.00 64.31 678 TYR A C 1
ATOM 5682 O O . TYR A 1 678 ? 7.540 -5.807 -43.223 1.00 64.31 678 TYR A O 1
ATOM 5690 N N . LYS A 1 679 ? 6.026 -6.912 -44.484 1.00 52.62 679 LYS A N 1
ATOM 5691 C CA . LYS A 1 679 ? 6.201 -6.146 -45.730 1.00 52.62 679 LYS A CA 1
ATOM 5692 C C . LYS A 1 679 ? 6.199 -4.631 -45.500 1.00 52.62 679 LYS A C 1
ATOM 5694 O O . LYS A 1 679 ? 7.012 -3.923 -46.085 1.00 52.62 679 LYS A O 1
ATOM 5699 N N . HIS A 1 680 ? 5.320 -4.159 -44.616 1.00 42.44 680 HIS A N 1
ATOM 5700 C CA . HIS A 1 680 ? 5.150 -2.743 -44.272 1.00 42.44 680 HIS A CA 1
ATOM 5701 C C . HIS A 1 680 ? 5.680 -2.394 -42.869 1.00 42.44 680 HIS A C 1
ATOM 5703 O O . HIS A 1 680 ? 5.486 -1.283 -42.391 1.00 42.44 680 HIS A O 1
ATOM 5709 N N . SER A 1 681 ? 6.367 -3.331 -42.207 1.00 42.94 681 SER A N 1
ATOM 5710 C CA . SER A 1 681 ? 6.801 -3.218 -40.805 1.00 42.94 681 SER A CA 1
ATOM 5711 C C . SER A 1 681 ? 8.313 -3.381 -40.621 1.00 42.94 681 SER A C 1
ATOM 5713 O O . SER A 1 681 ? 8.762 -3.668 -39.518 1.00 42.94 681 SER A O 1
ATOM 5715 N N . GLY A 1 682 ? 9.099 -3.206 -41.689 1.00 48.50 682 GLY A N 1
ATOM 5716 C CA . GLY A 1 682 ? 10.567 -3.208 -41.639 1.00 48.50 682 GLY A CA 1
ATOM 5717 C C . GLY A 1 682 ? 11.252 -4.353 -42.392 1.00 48.50 682 GLY A C 1
ATOM 5718 O O . GLY A 1 682 ? 12.482 -4.379 -42.447 1.00 48.50 682 GLY A O 1
ATOM 5719 N N . TRP A 1 683 ? 10.502 -5.270 -43.019 1.00 62.41 683 TRP A N 1
ATOM 5720 C CA . TRP A 1 683 ? 11.089 -6.349 -43.817 1.00 62.41 683 TRP A CA 1
ATOM 5721 C C . TRP A 1 683 ? 11.945 -5.808 -44.967 1.00 62.41 683 TRP A C 1
ATOM 5723 O O . TRP A 1 683 ? 11.452 -5.156 -45.889 1.00 62.41 683 TRP A O 1
ATOM 5733 N N . SER A 1 684 ? 13.238 -6.125 -44.946 1.00 57.25 684 SER A N 1
ATOM 5734 C CA . SER A 1 684 ? 14.194 -5.686 -45.971 1.00 57.25 684 SER A CA 1
ATOM 5735 C C . SER A 1 684 ? 14.876 -6.839 -46.720 1.00 57.25 684 SER A C 1
ATOM 5737 O O . SER A 1 684 ? 15.586 -6.597 -47.697 1.00 57.25 684 SER A O 1
ATOM 5739 N N . GLY A 1 685 ? 14.598 -8.083 -46.319 1.00 72.31 685 GLY A N 1
ATOM 5740 C CA . GLY A 1 685 ? 15.114 -9.310 -46.923 1.00 72.31 685 GLY A CA 1
ATOM 5741 C C . GLY A 1 685 ? 15.553 -10.329 -45.872 1.00 72.31 685 GLY A C 1
ATOM 5742 O O . GLY A 1 685 ? 15.740 -9.998 -44.701 1.00 72.31 685 GLY A O 1
ATOM 5743 N N . LEU A 1 686 ? 15.746 -11.582 -46.292 1.00 79.88 686 LEU A N 1
ATOM 5744 C CA . LEU A 1 686 ? 16.084 -12.667 -45.368 1.00 79.88 686 LEU A CA 1
ATOM 5745 C C . LEU A 1 686 ? 17.451 -12.464 -44.689 1.00 79.88 686 LEU A C 1
ATOM 5747 O O . LEU A 1 686 ? 17.609 -12.786 -43.516 1.00 79.88 686 LEU A O 1
ATOM 5751 N N . GLY A 1 687 ? 18.420 -11.864 -45.387 1.00 70.75 687 GLY A N 1
ATOM 5752 C CA . GLY A 1 687 ? 19.728 -11.563 -44.799 1.00 70.75 687 GLY A CA 1
ATOM 5753 C C . GLY A 1 687 ? 19.661 -10.537 -43.663 1.00 70.75 687 GLY A C 1
ATOM 5754 O O . GLY A 1 687 ? 20.372 -10.650 -42.667 1.00 70.75 687 GLY A O 1
ATOM 5755 N N . ASP A 1 688 ? 18.749 -9.569 -43.749 1.00 77.38 688 ASP A N 1
ATOM 5756 C CA . ASP A 1 688 ? 18.485 -8.642 -42.649 1.00 77.38 688 ASP A CA 1
ATOM 5757 C C . ASP A 1 688 ? 17.741 -9.322 -41.493 1.00 77.38 688 ASP A C 1
ATOM 5759 O O . ASP A 1 688 ? 18.089 -9.142 -40.323 1.00 77.38 688 ASP A O 1
ATOM 5763 N N . TRP A 1 689 ? 16.752 -10.146 -41.825 1.00 80.25 689 TRP A N 1
ATOM 5764 C CA . TRP A 1 689 ? 15.959 -10.903 -40.865 1.00 80.25 689 TRP A CA 1
ATOM 5765 C C . TRP A 1 689 ? 16.801 -11.834 -39.987 1.00 80.25 689 TRP A C 1
ATOM 5767 O O . TRP A 1 689 ? 16.604 -11.883 -38.774 1.00 80.25 689 TRP A O 1
ATOM 5777 N N . LEU A 1 690 ? 17.778 -12.516 -40.587 1.00 81.62 690 LEU A N 1
ATOM 5778 C CA . LEU A 1 690 ? 18.695 -13.428 -39.899 1.00 81.62 690 LEU A CA 1
ATOM 5779 C C . LEU A 1 690 ? 19.940 -12.723 -39.339 1.00 81.62 690 LEU A C 1
ATOM 5781 O O . LEU A 1 690 ? 20.625 -13.275 -38.486 1.00 81.62 690 LEU A O 1
ATOM 5785 N N . GLY A 1 691 ? 20.215 -11.483 -39.763 1.00 69.44 691 GLY A N 1
ATOM 5786 C CA . GLY A 1 691 ? 21.376 -10.703 -39.315 1.00 69.44 691 GLY A CA 1
ATOM 5787 C C . GLY A 1 691 ? 22.688 -11.060 -40.012 1.00 69.44 691 GLY A C 1
ATOM 5788 O O . GLY A 1 691 ? 23.751 -10.795 -39.465 1.00 69.44 691 GLY A O 1
ATOM 5789 N N . THR A 1 692 ? 22.622 -11.624 -41.217 1.00 72.06 692 THR A N 1
ATOM 5790 C CA . THR A 1 692 ? 23.779 -12.099 -41.992 1.00 72.06 692 THR A CA 1
ATOM 5791 C C . THR A 1 692 ? 24.371 -11.023 -42.908 1.00 72.06 692 THR A C 1
ATOM 5793 O O . THR A 1 692 ? 25.375 -11.253 -43.571 1.00 72.06 692 THR A O 1
ATOM 5796 N N . GLY A 1 693 ? 23.764 -9.830 -42.963 1.00 54.94 693 GLY A N 1
ATOM 5797 C CA . GLY A 1 693 ? 24.308 -8.661 -43.671 1.00 54.94 693 GLY A CA 1
ATOM 5798 C C . GLY A 1 693 ? 24.130 -8.665 -45.196 1.00 54.94 693 GLY A C 1
ATOM 5799 O O . GLY A 1 693 ? 24.450 -7.671 -45.849 1.00 54.94 693 GLY A O 1
ATOM 5800 N N . ASN A 1 694 ? 23.564 -9.727 -45.776 1.00 57.00 694 ASN A N 1
ATOM 5801 C CA . ASN A 1 694 ? 23.292 -9.813 -47.211 1.00 57.00 694 ASN A CA 1
ATOM 5802 C C . ASN A 1 694 ? 22.030 -9.020 -47.600 1.00 57.00 694 ASN A C 1
ATOM 5804 O O . ASN A 1 694 ? 20.909 -9.527 -47.542 1.00 57.00 694 ASN A O 1
ATOM 5808 N N . ILE A 1 695 ? 22.224 -7.759 -48.003 1.00 51.78 695 ILE A N 1
ATOM 5809 C CA . ILE A 1 695 ? 21.191 -6.887 -48.590 1.00 51.78 695 ILE A CA 1
ATOM 5810 C C . ILE A 1 695 ? 21.339 -6.901 -50.125 1.00 51.78 695 ILE A C 1
ATOM 5812 O O . ILE A 1 695 ? 22.466 -6.735 -50.608 1.00 51.78 695 ILE A O 1
ATOM 5816 N N . PRO A 1 696 ? 20.245 -7.037 -50.907 1.00 48.78 696 PRO A N 1
ATOM 5817 C CA . PRO A 1 696 ? 20.294 -6.989 -52.371 1.00 48.78 696 PRO A CA 1
ATOM 5818 C C . PRO A 1 696 ? 21.003 -5.728 -52.892 1.00 48.78 696 PRO A C 1
ATOM 5820 O O . PRO A 1 696 ? 20.725 -4.619 -52.427 1.00 48.78 696 PRO A O 1
ATOM 5823 N N . ASN A 1 697 ? 21.898 -5.879 -53.878 1.00 48.03 697 ASN A N 1
ATOM 5824 C CA . ASN A 1 697 ? 22.755 -4.792 -54.386 1.00 48.03 697 ASN A CA 1
ATOM 5825 C C . ASN A 1 697 ? 21.984 -3.537 -54.838 1.00 48.03 697 ASN A C 1
ATOM 5827 O O . ASN A 1 697 ? 22.499 -2.431 -54.701 1.00 48.03 697 ASN A O 1
ATOM 5831 N N . GLN A 1 698 ? 20.740 -3.686 -55.299 1.00 48.41 698 GLN A N 1
ATOM 5832 C CA . GLN A 1 698 ? 19.874 -2.582 -55.731 1.00 48.41 698 GLN A CA 1
ATOM 5833 C C . GLN A 1 698 ? 19.453 -1.626 -54.595 1.00 48.41 698 GLN A C 1
ATOM 5835 O O . GLN A 1 698 ? 19.003 -0.519 -54.867 1.00 48.41 698 GLN A O 1
ATOM 5840 N N . ARG A 1 699 ? 19.597 -2.020 -53.318 1.00 49.19 699 ARG A N 1
ATOM 5841 C CA . ARG A 1 699 ? 19.163 -1.225 -52.149 1.00 49.19 699 ARG A CA 1
ATOM 5842 C C . ARG A 1 699 ? 20.309 -0.606 -51.337 1.00 49.19 699 ARG A C 1
ATOM 5844 O O . ARG A 1 699 ? 20.059 0.010 -50.300 1.00 49.19 699 ARG A O 1
ATOM 5851 N N . LYS A 1 700 ? 21.565 -0.734 -51.780 1.00 55.47 700 LYS A N 1
ATOM 5852 C CA . LYS A 1 700 ? 22.717 -0.077 -51.135 1.00 55.47 700 LYS A CA 1
ATOM 5853 C C . LYS A 1 700 ? 22.765 1.402 -51.554 1.00 55.47 700 LYS A C 1
ATOM 5855 O O . LYS A 1 700 ? 22.969 1.694 -52.728 1.00 55.47 700 LYS A O 1
ATOM 5860 N N . LYS A 1 701 ? 22.589 2.343 -50.611 1.00 51.66 701 LYS A N 1
ATOM 5861 C CA . LYS A 1 701 ? 22.810 3.783 -50.868 1.00 51.66 701 LYS A CA 1
ATOM 5862 C C . LYS A 1 701 ? 24.291 4.011 -51.188 1.00 51.66 701 LYS A C 1
ATOM 5864 O O . LYS A 1 701 ? 25.136 3.824 -50.316 1.00 51.66 701 LYS A O 1
ATOM 5869 N N . LYS A 1 702 ? 24.586 4.392 -52.431 1.00 60.44 702 LYS A N 1
ATOM 5870 C CA . LYS A 1 702 ? 25.932 4.765 -52.880 1.00 60.44 702 LYS A CA 1
ATOM 5871 C C . LYS A 1 702 ? 26.229 6.210 -52.469 1.00 60.44 702 LYS A C 1
ATOM 5873 O O . LYS A 1 702 ? 25.333 7.052 -52.471 1.00 60.44 702 LYS A O 1
ATOM 5878 N N . MET A 1 703 ? 27.470 6.470 -52.077 1.00 74.06 703 MET A N 1
ATOM 5879 C CA . MET A 1 703 ? 27.997 7.819 -51.843 1.00 74.06 703 MET A CA 1
ATOM 5880 C C . MET A 1 703 ? 28.061 8.581 -53.178 1.00 74.06 703 MET A C 1
ATOM 5882 O O . MET A 1 703 ? 28.259 7.919 -54.194 1.00 74.06 703 MET A O 1
ATOM 5886 N N . SER A 1 704 ? 27.882 9.909 -53.219 1.00 82.06 704 SER A N 1
ATOM 5887 C CA . SER A 1 704 ? 28.046 10.664 -54.481 1.00 82.06 704 SER A CA 1
ATOM 5888 C C . SER A 1 704 ? 29.505 10.646 -54.950 1.00 82.06 704 SER A C 1
ATOM 5890 O O . SER A 1 704 ? 30.400 10.412 -54.132 1.00 82.06 704 SER A O 1
ATOM 5892 N N . TYR A 1 705 ? 29.752 10.891 -56.242 1.00 82.38 705 TYR A N 1
ATOM 5893 C CA . TYR A 1 705 ? 31.105 10.907 -56.807 1.00 82.38 705 TYR A CA 1
ATOM 5894 C C . TYR A 1 705 ? 32.038 11.863 -56.053 1.00 82.38 705 TYR A C 1
ATOM 5896 O O . TYR A 1 705 ? 33.092 11.426 -55.600 1.00 82.38 705 TYR A O 1
ATOM 5904 N N . ASP A 1 706 ? 31.615 13.104 -55.790 1.00 79.69 706 ASP A N 1
ATOM 5905 C CA . ASP A 1 706 ? 32.441 14.097 -55.079 1.00 79.69 706 ASP A CA 1
ATOM 5906 C C . ASP A 1 706 ? 32.799 13.674 -53.653 1.00 79.69 706 ASP A C 1
ATOM 5908 O O . ASP A 1 706 ? 33.920 13.870 -53.189 1.00 79.69 706 ASP A O 1
ATOM 5912 N N . GLN A 1 707 ? 31.854 13.043 -52.952 1.00 78.88 707 GLN A N 1
ATOM 5913 C CA . GLN A 1 707 ? 32.077 12.548 -51.596 1.00 78.88 707 GLN A CA 1
ATOM 5914 C C . GLN A 1 707 ? 33.033 11.352 -51.589 1.00 78.88 707 GLN A C 1
ATOM 5916 O O . GLN A 1 707 ? 33.908 11.271 -50.728 1.00 78.88 707 GLN A O 1
ATOM 5921 N N . ALA A 1 708 ? 32.886 10.435 -52.550 1.00 85.50 708 ALA A N 1
ATOM 5922 C CA . ALA A 1 708 ? 33.777 9.291 -52.694 1.00 85.50 708 ALA A CA 1
ATOM 5923 C C . ALA A 1 708 ? 35.190 9.731 -53.107 1.00 85.50 708 ALA A C 1
ATOM 5925 O O . ALA A 1 708 ? 36.161 9.244 -52.535 1.00 85.50 708 ALA A O 1
ATOM 5926 N N . LYS A 1 709 ? 35.299 10.689 -54.033 1.00 85.50 709 LYS A N 1
ATOM 5927 C CA . LYS A 1 709 ? 36.552 11.311 -54.478 1.00 85.50 709 LYS A CA 1
ATOM 5928 C C . LYS A 1 709 ? 37.282 11.979 -53.313 1.00 85.50 709 LYS A C 1
ATOM 5930 O O . LYS A 1 709 ? 38.416 11.612 -53.029 1.00 85.50 709 LYS A O 1
ATOM 5935 N N . ALA A 1 710 ? 36.615 12.866 -52.572 1.00 84.12 710 ALA A N 1
ATOM 5936 C CA . ALA A 1 710 ? 37.209 13.542 -51.416 1.00 84.12 710 ALA A CA 1
ATOM 5937 C C . ALA A 1 710 ? 37.690 12.554 -50.339 1.00 84.12 710 ALA A C 1
ATOM 5939 O O . ALA A 1 710 ? 38.760 12.724 -49.760 1.00 84.12 710 ALA A O 1
ATOM 5940 N N . TYR A 1 711 ? 36.921 11.490 -50.092 1.00 83.38 711 TYR A N 1
ATOM 5941 C CA . TYR A 1 711 ? 37.284 10.462 -49.118 1.00 83.38 711 TYR A CA 1
ATOM 5942 C C . TYR A 1 711 ? 38.525 9.666 -49.538 1.00 83.38 711 TYR A C 1
ATOM 5944 O O . TYR A 1 711 ? 39.424 9.448 -48.732 1.00 83.38 711 TYR A O 1
ATOM 5952 N N . VAL A 1 712 ? 38.585 9.230 -50.798 1.00 85.81 712 VAL A N 1
ATOM 5953 C CA . VAL A 1 712 ? 39.703 8.427 -51.314 1.00 85.81 712 VAL A CA 1
ATOM 5954 C C . VAL A 1 712 ? 40.985 9.257 -51.402 1.00 85.81 712 VAL A C 1
ATOM 5956 O O . VAL A 1 712 ? 42.052 8.759 -51.046 1.00 85.81 712 VAL A O 1
ATOM 5959 N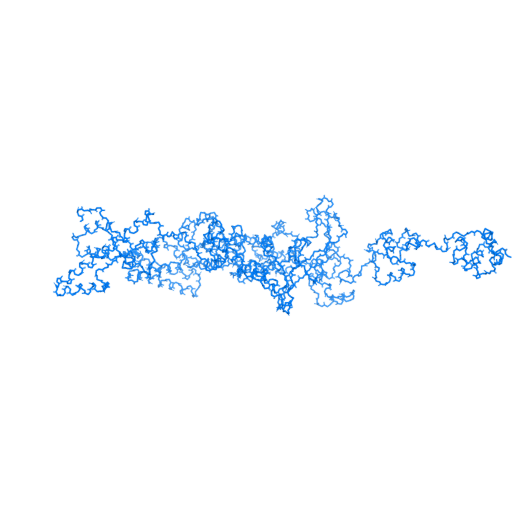 N . GLN A 1 713 ? 40.874 10.534 -51.779 1.00 86.31 713 GLN A N 1
ATOM 5960 C CA . GLN A 1 713 ? 41.989 11.484 -51.764 1.00 86.31 713 GLN A CA 1
ATOM 5961 C C . GLN A 1 713 ? 42.521 11.726 -50.345 1.00 86.31 713 GLN A C 1
ATOM 5963 O O . GLN A 1 713 ? 43.732 11.731 -50.144 1.00 86.31 713 GLN A O 1
ATOM 5968 N N . ALA A 1 714 ? 41.641 11.840 -49.345 1.00 79.62 714 ALA A N 1
ATOM 5969 C CA . ALA A 1 714 ? 42.043 12.027 -47.949 1.00 79.62 714 ALA A CA 1
ATOM 5970 C C . ALA A 1 714 ? 42.810 10.829 -47.357 1.00 79.62 714 ALA A C 1
ATOM 5972 O O . ALA A 1 714 ? 43.602 11.008 -46.437 1.00 79.62 714 ALA A O 1
ATOM 5973 N N . ILE A 1 715 ? 42.592 9.613 -47.873 1.00 83.25 715 ILE A N 1
ATOM 5974 C CA . ILE A 1 715 ? 43.327 8.405 -47.451 1.00 83.25 715 ILE A CA 1
ATOM 5975 C C . ILE A 1 715 ? 44.700 8.317 -48.139 1.00 83.25 715 ILE A C 1
ATOM 5977 O O . ILE A 1 715 ? 45.570 7.574 -47.694 1.00 83.25 715 ILE A O 1
ATOM 5981 N N . GLY A 1 716 ? 44.922 9.086 -49.209 1.00 80.44 716 GLY A N 1
ATOM 5982 C CA . GLY A 1 716 ? 46.204 9.124 -49.909 1.00 80.44 716 GLY A CA 1
ATOM 5983 C C . GLY A 1 716 ? 46.486 7.878 -50.751 1.00 80.44 716 GLY A C 1
ATOM 5984 O O . GLY A 1 716 ? 47.647 7.547 -50.970 1.00 80.44 716 GLY A O 1
ATOM 5985 N N . ILE A 1 717 ? 45.455 7.178 -51.238 1.00 84.06 717 ILE A N 1
ATOM 5986 C CA . ILE A 1 717 ? 45.630 5.984 -52.080 1.00 84.06 717 ILE A CA 1
ATOM 5987 C C . ILE A 1 717 ? 46.209 6.386 -53.441 1.00 84.06 717 ILE A C 1
ATOM 5989 O O . ILE A 1 717 ? 45.532 6.994 -54.269 1.00 84.06 717 ILE A O 1
ATOM 5993 N N . GLN A 1 718 ? 47.458 5.994 -53.691 1.00 77.88 718 GLN A N 1
ATOM 5994 C CA . GLN A 1 718 ? 48.178 6.320 -54.919 1.00 77.88 718 GLN A CA 1
ATOM 5995 C C . GLN A 1 718 ? 48.083 5.173 -55.937 1.00 77.88 718 GLN A C 1
ATOM 5997 O O . GLN A 1 718 ? 48.757 4.153 -55.816 1.00 77.88 718 GLN A O 1
ATOM 6002 N N . GLY A 1 719 ? 47.281 5.360 -56.987 1.00 79.50 719 GLY A N 1
ATOM 6003 C CA . GLY A 1 719 ? 47.203 4.447 -58.134 1.00 79.50 719 GLY A CA 1
ATOM 6004 C C . GLY A 1 719 ? 46.071 3.410 -58.092 1.00 79.50 719 GLY A C 1
ATOM 6005 O O . GLY A 1 719 ? 45.531 3.055 -57.045 1.00 79.50 719 GLY A O 1
ATOM 6006 N N . TRP A 1 720 ? 45.701 2.930 -59.284 1.00 82.06 720 TRP A N 1
ATOM 6007 C CA . TRP A 1 720 ? 44.580 2.007 -59.490 1.00 82.06 720 TRP A CA 1
ATOM 6008 C C . TRP A 1 720 ? 44.757 0.671 -58.750 1.00 82.06 720 TRP A C 1
ATOM 6010 O O . TRP A 1 720 ? 43.827 0.211 -58.092 1.00 82.06 720 TRP A O 1
ATOM 6020 N N . GLU A 1 721 ? 45.950 0.074 -58.790 1.00 80.31 721 GLU A N 1
ATOM 6021 C CA . GLU A 1 721 ? 46.224 -1.214 -58.130 1.00 80.31 721 GLU A CA 1
ATOM 6022 C C . GLU A 1 721 ? 46.073 -1.123 -56.608 1.00 80.31 721 GLU A C 1
ATOM 6024 O O . GLU A 1 721 ? 45.420 -1.973 -55.997 1.00 80.31 721 GLU A O 1
ATOM 6029 N N . ALA A 1 722 ? 46.589 -0.045 -56.008 1.00 83.06 722 ALA A N 1
ATOM 6030 C CA . ALA A 1 722 ? 46.452 0.230 -54.582 1.00 83.06 722 ALA A CA 1
ATOM 6031 C C . ALA A 1 722 ? 44.978 0.399 -54.183 1.00 83.06 722 ALA A C 1
ATOM 6033 O O . ALA A 1 722 ? 44.539 -0.142 -53.167 1.00 83.06 722 ALA A O 1
ATOM 6034 N N . TYR A 1 723 ? 44.179 1.067 -55.021 1.00 87.56 723 TYR A N 1
ATOM 6035 C CA . TYR A 1 723 ? 42.740 1.187 -54.800 1.00 87.56 723 TYR A CA 1
ATOM 6036 C C . TYR A 1 723 ? 42.024 -0.165 -54.850 1.00 87.56 723 TYR A C 1
ATOM 6038 O O . TYR A 1 723 ? 41.146 -0.429 -54.030 1.00 87.56 723 TYR A O 1
ATOM 6046 N N . ILE A 1 724 ? 42.385 -1.046 -55.785 1.00 84.50 724 ILE A N 1
ATOM 6047 C CA . ILE A 1 724 ? 41.767 -2.372 -55.903 1.00 84.50 724 ILE A CA 1
ATOM 6048 C C . ILE A 1 724 ? 42.131 -3.262 -54.712 1.00 84.50 724 ILE A C 1
ATOM 6050 O O . ILE A 1 724 ? 41.257 -3.968 -54.203 1.00 84.50 724 ILE A O 1
ATOM 6054 N N . GLN A 1 725 ? 43.379 -3.222 -54.238 1.00 82.44 725 GLN A N 1
ATOM 6055 C CA . GLN A 1 725 ? 43.777 -3.956 -53.036 1.00 82.44 725 GLN A CA 1
ATOM 6056 C C . GLN A 1 725 ? 43.058 -3.431 -51.789 1.00 82.44 725 GLN A C 1
ATOM 6058 O O . GLN A 1 725 ? 42.444 -4.216 -51.066 1.00 82.44 725 GLN A O 1
ATOM 6063 N N . TRP A 1 726 ? 43.011 -2.111 -51.602 1.00 86.75 726 TRP A N 1
ATOM 6064 C CA . TRP A 1 726 ? 42.241 -1.475 -50.529 1.00 86.75 726 TRP A CA 1
ATOM 6065 C C . TRP A 1 726 ? 40.733 -1.780 -50.615 1.00 86.75 726 TRP A C 1
ATOM 6067 O O . TRP A 1 726 ? 40.061 -2.044 -49.621 1.00 86.75 726 TRP A O 1
ATOM 6077 N N . SER A 1 727 ? 40.176 -1.840 -51.825 1.00 79.19 727 SER A N 1
ATOM 6078 C CA . SER A 1 727 ? 38.768 -2.182 -52.057 1.00 79.19 727 SER A CA 1
ATOM 6079 C C . SER A 1 727 ? 38.415 -3.614 -51.626 1.00 79.19 727 SER A C 1
ATOM 6081 O O . SER A 1 727 ? 37.252 -3.888 -51.293 1.00 79.19 727 SER A O 1
ATOM 6083 N N . LYS A 1 728 ? 39.414 -4.511 -51.609 1.00 79.19 728 LYS A N 1
ATOM 6084 C CA . LYS A 1 728 ? 39.314 -5.926 -51.222 1.00 79.19 728 LYS A CA 1
ATOM 6085 C C . LYS A 1 728 ? 39.739 -6.207 -49.774 1.00 79.19 728 LYS A C 1
ATOM 6087 O O . LYS A 1 728 ? 39.355 -7.251 -49.259 1.00 79.19 728 LYS A O 1
ATOM 6092 N N . SER A 1 729 ? 40.461 -5.302 -49.107 1.00 75.19 729 SER A N 1
ATOM 6093 C CA . SER A 1 729 ? 41.009 -5.508 -47.752 1.00 75.19 729 SER A CA 1
ATOM 6094 C C . SER A 1 729 ? 39.958 -5.517 -46.632 1.00 75.19 729 SER A C 1
ATOM 6096 O O . SER A 1 729 ? 40.278 -5.774 -45.478 1.00 75.19 729 SER A O 1
ATOM 6098 N N . GLY A 1 730 ? 38.690 -5.233 -46.953 1.00 69.19 730 GLY A N 1
ATOM 6099 C CA . GLY A 1 730 ? 37.604 -5.111 -45.975 1.00 69.19 730 GLY A CA 1
ATOM 6100 C C . GLY A 1 730 ? 37.533 -3.740 -45.291 1.00 69.19 730 GLY A C 1
ATOM 6101 O O . GLY A 1 730 ? 36.534 -3.443 -44.639 1.00 69.19 730 GLY A O 1
ATOM 6102 N N . GLU A 1 731 ? 38.531 -2.878 -45.503 1.00 71.50 731 GLU A N 1
ATOM 6103 C CA . GLU A 1 731 ? 38.594 -1.517 -44.952 1.00 71.50 731 GLU A CA 1
ATOM 6104 C C . GLU A 1 731 ? 37.742 -0.511 -45.742 1.00 71.50 731 GLU A C 1
ATOM 6106 O O . GLU A 1 731 ? 37.393 0.554 -45.231 1.00 71.50 731 GLU A O 1
ATOM 6111 N N . ARG A 1 732 ? 37.349 -0.851 -46.978 1.00 81.62 732 ARG A N 1
ATOM 6112 C CA . ARG A 1 732 ? 36.493 -0.011 -47.824 1.00 81.62 732 ARG A CA 1
ATOM 6113 C C . ARG A 1 732 ? 35.084 0.139 -47.226 1.00 81.62 732 ARG A C 1
ATOM 6115 O O . ARG A 1 732 ? 34.344 -0.847 -47.137 1.00 81.62 732 ARG A O 1
ATOM 6122 N N . PRO A 1 733 ? 34.618 1.372 -46.946 1.00 77.44 733 PRO A N 1
ATOM 6123 C CA . PRO A 1 733 ? 33.232 1.613 -46.560 1.00 77.44 733 PRO A CA 1
ATOM 6124 C C . PRO A 1 733 ? 32.240 1.086 -47.605 1.00 77.44 733 PRO A C 1
ATOM 6126 O O . PRO A 1 733 ? 32.364 1.358 -48.799 1.00 77.44 733 PRO A O 1
ATOM 6129 N N . ALA A 1 734 ? 31.180 0.405 -47.158 1.00 69.06 734 ALA A N 1
ATOM 6130 C CA . ALA A 1 734 ? 30.197 -0.242 -48.038 1.00 69.06 734 ALA A CA 1
ATOM 6131 C C . ALA A 1 734 ? 29.478 0.705 -49.028 1.00 69.06 734 ALA A C 1
ATOM 6133 O O . ALA A 1 734 ? 28.876 0.233 -49.992 1.00 69.06 734 ALA A O 1
ATOM 6134 N N . MET A 1 735 ? 29.524 2.021 -48.787 1.00 73.25 735 MET A N 1
ATOM 6135 C CA . MET A 1 735 ? 28.918 3.056 -49.636 1.00 73.25 735 MET A CA 1
ATOM 6136 C C . MET A 1 735 ? 29.828 3.526 -50.784 1.00 73.25 735 MET A C 1
ATOM 6138 O O . MET A 1 735 ? 29.326 4.166 -51.708 1.00 73.25 735 MET A O 1
ATOM 6142 N N . ILE A 1 736 ? 31.130 3.221 -50.736 1.00 80.00 736 ILE A N 1
ATOM 6143 C CA . ILE A 1 736 ? 32.097 3.526 -51.800 1.00 80.00 736 ILE A CA 1
ATOM 6144 C C . ILE A 1 736 ? 32.110 2.345 -52.771 1.00 80.00 736 ILE A C 1
ATOM 6146 O O . ILE A 1 736 ? 32.347 1.224 -52.324 1.00 80.00 736 ILE A O 1
ATOM 6150 N N . PRO A 1 737 ? 31.830 2.528 -54.068 1.00 78.81 737 PRO A N 1
ATOM 6151 C CA . PRO A 1 737 ? 31.814 1.429 -55.026 1.00 78.81 737 PRO A CA 1
ATOM 6152 C C . PRO A 1 737 ? 33.170 0.730 -55.139 1.00 78.81 737 PRO A C 1
ATOM 6154 O O . PRO A 1 737 ? 34.206 1.376 -55.093 1.00 78.81 737 PRO A O 1
ATOM 6157 N N . ALA A 1 738 ? 33.166 -0.590 -55.341 1.00 82.38 738 ALA A N 1
ATOM 6158 C CA . ALA A 1 738 ? 34.403 -1.329 -55.607 1.00 82.38 738 ALA A CA 1
ATOM 6159 C C . ALA A 1 738 ? 35.002 -1.013 -56.993 1.00 82.38 738 ALA A C 1
ATOM 6161 O O . ALA A 1 738 ? 36.204 -1.160 -57.184 1.00 82.38 738 ALA A O 1
ATOM 6162 N N . ALA A 1 739 ? 34.148 -0.582 -57.927 1.00 84.44 739 ALA A N 1
ATOM 6163 C CA . ALA A 1 739 ? 34.484 -0.137 -59.276 1.00 84.44 739 ALA A CA 1
ATOM 6164 C C . ALA A 1 739 ? 33.829 1.242 -59.509 1.00 84.44 739 ALA A C 1
ATOM 6166 O O . ALA A 1 739 ? 32.684 1.301 -59.972 1.00 84.44 739 ALA A O 1
ATOM 6167 N N . PRO A 1 740 ? 34.462 2.343 -59.061 1.00 84.31 740 PRO A N 1
ATOM 6168 C CA . PRO A 1 740 ? 33.901 3.691 -59.165 1.00 84.31 740 PRO A CA 1
ATOM 6169 C C . PRO A 1 740 ? 33.762 4.158 -60.621 1.00 84.31 740 PRO A C 1
ATOM 6171 O O . PRO A 1 740 ? 32.784 4.825 -60.942 1.00 84.31 740 PRO A O 1
ATOM 6174 N N . ASP A 1 741 ? 34.649 3.702 -61.503 1.00 82.31 741 ASP A N 1
ATOM 6175 C CA . ASP A 1 741 ? 34.628 3.890 -62.960 1.00 82.31 741 ASP A CA 1
ATOM 6176 C C . ASP A 1 741 ? 33.349 3.368 -63.631 1.00 82.31 741 ASP A C 1
ATOM 6178 O O . ASP A 1 741 ? 32.884 3.930 -64.615 1.00 82.31 741 ASP A O 1
ATOM 6182 N N . LYS A 1 742 ? 32.745 2.314 -63.074 1.00 80.44 742 LYS A N 1
ATOM 6183 C CA . LYS A 1 742 ? 31.467 1.757 -63.553 1.00 80.44 742 LYS A CA 1
ATOM 6184 C C . LYS A 1 742 ? 30.260 2.275 -62.780 1.00 80.44 742 LYS A C 1
ATOM 6186 O O . LYS A 1 742 ? 29.121 2.101 -63.208 1.00 80.44 742 LYS A O 1
ATOM 6191 N N . ALA A 1 743 ? 30.485 2.809 -61.584 1.00 79.88 743 ALA A N 1
ATOM 6192 C CA . ALA A 1 743 ? 29.421 3.158 -60.654 1.00 79.88 743 ALA A CA 1
ATOM 6193 C C . ALA A 1 743 ? 29.003 4.629 -60.722 1.00 79.88 743 ALA A C 1
ATOM 6195 O O . ALA A 1 743 ? 27.872 4.918 -60.326 1.00 79.88 743 ALA A O 1
ATOM 6196 N N . TYR A 1 744 ? 29.884 5.510 -61.200 1.00 82.25 744 TYR A N 1
ATOM 6197 C CA . TYR A 1 744 ? 29.641 6.939 -61.383 1.00 82.25 744 TYR A CA 1
ATOM 6198 C C . TYR A 1 744 ? 29.635 7.275 -62.869 1.00 82.25 744 TYR A C 1
ATOM 6200 O O . TYR A 1 744 ? 30.566 6.922 -63.588 1.00 82.25 744 TYR A O 1
ATOM 6208 N N . ARG A 1 745 ? 28.584 7.956 -63.336 1.00 81.00 745 ARG A N 1
ATOM 6209 C CA . ARG A 1 745 ? 28.485 8.378 -64.742 1.00 81.00 745 ARG A CA 1
ATOM 6210 C C . ARG A 1 745 ? 29.417 9.560 -65.018 1.00 81.00 745 ARG A C 1
ATOM 6212 O O . ARG A 1 745 ? 29.930 9.706 -66.117 1.00 81.00 745 ARG A O 1
ATOM 6219 N N . GLU A 1 746 ? 29.650 10.356 -63.986 1.00 81.19 746 GLU A N 1
ATOM 6220 C CA . GLU A 1 746 ? 30.520 11.522 -63.905 1.00 81.19 746 GLU A CA 1
ATOM 6221 C C . GLU A 1 746 ? 31.998 11.182 -63.608 1.00 81.19 746 GLU A C 1
ATOM 6223 O O . GLU A 1 746 ? 32.760 12.049 -63.195 1.00 81.19 746 GLU A O 1
ATOM 6228 N N . PHE A 1 747 ? 32.429 9.925 -63.775 1.00 86.00 747 PHE A N 1
ATOM 6229 C CA . PHE A 1 747 ? 33.798 9.517 -63.448 1.00 86.00 747 PHE A CA 1
ATOM 6230 C C . PHE A 1 747 ? 34.822 10.097 -64.438 1.00 86.00 747 PHE A C 1
ATOM 6232 O O . PHE A 1 747 ? 34.915 9.664 -65.582 1.00 86.00 747 PHE A O 1
ATOM 6239 N N . GLU A 1 748 ? 35.650 11.038 -63.982 1.00 78.56 748 GLU A N 1
ATOM 6240 C CA . GLU A 1 748 ? 36.595 11.777 -64.840 1.00 78.56 748 GLU A CA 1
ATOM 6241 C C . GLU A 1 748 ? 37.946 11.063 -65.053 1.00 78.56 748 GLU A C 1
ATOM 6243 O O . GLU A 1 748 ? 38.887 11.633 -65.607 1.00 78.56 748 GLU A O 1
ATOM 6248 N N . GLY A 1 749 ? 38.072 9.822 -64.582 1.00 81.31 749 GLY A N 1
ATOM 6249 C CA . GLY A 1 749 ? 39.291 9.024 -64.670 1.00 81.31 749 GLY A CA 1
ATOM 6250 C C . GLY A 1 749 ? 40.035 8.876 -63.340 1.00 81.31 749 GLY A C 1
ATOM 6251 O O . GLY A 1 749 ? 39.894 9.662 -62.401 1.00 81.31 749 GLY A O 1
ATOM 6252 N N . TRP A 1 750 ? 40.865 7.833 -63.267 1.00 83.25 750 TRP A N 1
ATOM 6253 C CA . TRP A 1 750 ? 41.569 7.442 -62.042 1.00 83.25 750 TRP A CA 1
ATOM 6254 C C . TRP A 1 750 ? 42.525 8.516 -61.512 1.00 83.25 750 TRP A C 1
ATOM 6256 O O . TRP A 1 750 ? 42.650 8.658 -60.300 1.00 83.25 750 TRP A O 1
ATOM 6266 N N . GLY A 1 751 ? 43.145 9.309 -62.392 1.00 80.62 751 GLY A N 1
ATOM 6267 C CA . GLY A 1 751 ? 44.025 10.412 -61.997 1.00 80.62 751 GLY A CA 1
ATOM 6268 C C . GLY A 1 751 ? 43.317 11.438 -61.113 1.00 80.62 751 GLY A C 1
ATOM 6269 O O . GLY A 1 751 ? 43.766 11.706 -59.998 1.00 80.62 751 GLY A O 1
ATOM 6270 N N . LYS A 1 752 ? 42.159 11.934 -61.571 1.00 81.94 752 LYS A N 1
ATOM 6271 C CA . LYS A 1 752 ? 41.339 12.901 -60.831 1.00 81.94 752 LYS A CA 1
ATOM 6272 C C . LYS A 1 752 ? 40.647 12.283 -59.620 1.00 81.94 752 LYS A C 1
ATOM 6274 O O . LYS A 1 752 ? 40.567 12.927 -58.578 1.00 81.94 752 LYS A O 1
ATOM 6279 N N . PHE A 1 753 ? 40.170 11.043 -59.725 1.00 86.56 753 PHE A N 1
ATOM 6280 C CA . PHE A 1 753 ? 39.499 10.367 -58.611 1.00 86.56 753 PHE A CA 1
ATOM 6281 C C . PHE A 1 753 ? 40.442 10.085 -57.430 1.00 86.56 753 PHE A C 1
ATOM 6283 O O . PHE A 1 753 ? 40.034 10.215 -56.280 1.00 86.56 753 PHE A O 1
ATOM 6290 N N . LEU A 1 754 ? 41.706 9.749 -57.706 1.00 86.56 754 LEU A N 1
ATOM 6291 C CA . LEU A 1 754 ? 42.723 9.462 -56.688 1.00 86.56 754 LEU A CA 1
ATOM 6292 C C . LEU A 1 754 ? 43.534 10.700 -56.261 1.00 86.56 754 LEU A C 1
ATOM 6294 O O . LEU A 1 754 ? 44.313 10.609 -55.321 1.00 86.56 754 LEU A O 1
ATOM 6298 N N . GLY A 1 755 ? 43.364 11.847 -56.932 1.00 78.69 755 GLY A N 1
ATOM 6299 C CA . GLY A 1 755 ? 44.115 13.076 -56.629 1.00 78.69 755 GLY A CA 1
ATOM 6300 C C . GLY A 1 755 ? 45.592 12.996 -57.021 1.00 78.69 755 GLY A C 1
ATOM 6301 O O . GLY A 1 755 ? 46.445 13.524 -56.321 1.00 78.69 755 GLY A O 1
ATOM 6302 N N . THR A 1 756 ? 45.897 12.282 -58.109 1.00 76.50 756 THR A N 1
ATOM 6303 C CA . THR A 1 756 ? 47.275 12.056 -58.588 1.00 76.50 756 THR A CA 1
ATOM 6304 C C . THR A 1 756 ? 47.606 12.813 -59.872 1.00 76.50 756 THR A C 1
ATOM 6306 O O . THR A 1 756 ? 48.739 12.731 -60.338 1.00 76.50 756 THR A O 1
ATOM 6309 N N . ASP A 1 757 ? 46.607 13.454 -60.494 1.00 64.75 757 ASP A N 1
ATOM 6310 C CA . ASP A 1 757 ? 46.679 14.172 -61.780 1.00 64.75 757 ASP A CA 1
ATOM 6311 C C . ASP A 1 757 ? 47.321 13.389 -62.944 1.00 64.75 757 ASP A C 1
ATOM 6313 O O . ASP A 1 757 ? 47.645 13.929 -64.001 1.00 64.75 757 ASP A O 1
ATOM 6317 N N . ARG A 1 758 ? 47.447 12.063 -62.802 1.00 66.56 758 ARG A N 1
ATOM 6318 C CA . ARG A 1 758 ? 47.973 11.180 -63.844 1.00 66.56 758 ARG A CA 1
ATOM 6319 C C . ARG A 1 758 ? 46.950 11.004 -64.965 1.00 66.56 758 ARG A C 1
ATOM 6321 O O . ARG A 1 758 ? 45.914 10.366 -64.780 1.00 66.56 758 ARG A O 1
ATOM 6328 N N . ILE A 1 759 ? 47.283 11.510 -66.150 1.00 63.00 759 ILE A N 1
ATOM 6329 C CA . ILE A 1 759 ? 46.517 11.297 -67.385 1.00 63.00 759 ILE A CA 1
ATOM 6330 C C . ILE A 1 759 ? 46.890 9.928 -67.973 1.00 63.00 759 ILE A C 1
ATOM 6332 O O . ILE A 1 759 ? 48.074 9.604 -68.117 1.00 63.00 759 ILE A O 1
ATOM 6336 N N . ALA A 1 760 ? 45.888 9.111 -68.312 1.00 60.34 760 ALA A N 1
ATOM 6337 C CA . ALA A 1 760 ? 46.121 7.825 -68.969 1.00 60.34 760 ALA A CA 1
ATOM 6338 C C . ALA A 1 760 ? 46.790 8.034 -70.337 1.00 60.34 760 ALA A C 1
ATOM 6340 O O . ALA A 1 760 ? 46.456 8.976 -71.050 1.00 60.34 760 ALA A O 1
ATOM 6341 N N . ASN A 1 761 ? 47.711 7.147 -70.729 1.00 59.72 761 ASN A N 1
ATOM 6342 C CA . ASN A 1 761 ? 48.526 7.335 -71.940 1.00 59.72 761 ASN A CA 1
ATOM 6343 C C . ASN A 1 761 ? 47.700 7.528 -73.227 1.00 59.72 761 ASN A C 1
ATOM 6345 O O . ASN A 1 761 ? 48.135 8.258 -74.106 1.00 59.72 761 ASN A O 1
ATOM 6349 N N . GLN A 1 762 ? 46.508 6.932 -73.320 1.00 59.00 762 GLN A N 1
ATOM 6350 C CA . GLN A 1 762 ? 45.583 7.088 -74.454 1.00 59.00 762 GLN A CA 1
ATOM 6351 C C . GLN A 1 762 ? 44.892 8.463 -74.548 1.00 59.00 762 GLN A C 1
ATOM 6353 O O . GLN A 1 762 ? 44.279 8.765 -75.563 1.00 59.00 762 GLN A O 1
ATOM 6358 N N . HIS A 1 763 ? 44.959 9.272 -73.487 1.00 62.47 763 HIS A N 1
ATOM 6359 C CA . HIS A 1 763 ? 44.384 10.621 -73.412 1.00 62.47 763 HIS A CA 1
ATOM 6360 C C . HIS A 1 763 ? 45.465 11.709 -73.377 1.00 62.47 763 HIS A C 1
ATOM 6362 O O . HIS A 1 763 ? 45.151 12.883 -73.199 1.00 62.47 763 HIS A O 1
ATOM 6368 N N . LYS A 1 764 ? 46.740 11.328 -73.523 1.00 68.12 764 LYS A N 1
ATOM 6369 C CA . LYS A 1 764 ? 47.830 12.279 -73.726 1.00 68.12 764 LYS A CA 1
ATOM 6370 C C . LYS A 1 764 ? 47.835 12.695 -75.191 1.00 68.12 764 LYS A C 1
ATOM 6372 O O . LYS A 1 764 ? 47.898 11.840 -76.071 1.00 68.12 764 LYS A O 1
ATOM 6377 N N . ILE A 1 765 ? 47.758 13.999 -75.430 1.00 72.31 765 ILE A N 1
ATOM 6378 C CA . ILE A 1 765 ? 47.965 14.583 -76.752 1.00 72.31 765 ILE A CA 1
ATOM 6379 C C . ILE A 1 765 ? 49.473 14.744 -76.904 1.00 72.31 765 ILE A C 1
ATOM 6381 O O . ILE A 1 765 ? 50.099 15.471 -76.134 1.00 72.31 765 ILE A O 1
ATOM 6385 N N . PHE A 1 766 ? 50.050 13.991 -77.833 1.00 80.94 766 PHE A N 1
ATOM 6386 C CA . PHE A 1 766 ? 51.470 14.056 -78.143 1.00 80.94 766 PHE A CA 1
ATOM 6387 C C . PHE A 1 766 ? 51.687 14.961 -79.354 1.00 80.94 766 PHE A C 1
ATOM 6389 O O . PHE A 1 766 ? 50.818 15.048 -80.224 1.00 80.94 766 PHE A O 1
ATOM 6396 N N . ARG A 1 767 ? 52.834 15.642 -79.394 1.00 82.56 767 ARG A N 1
ATOM 6397 C CA . ARG A 1 767 ? 53.236 16.460 -80.545 1.00 82.56 767 ARG A CA 1
ATOM 6398 C C . ARG A 1 767 ? 53.382 15.612 -81.805 1.00 82.56 767 ARG A C 1
ATOM 6400 O O . ARG A 1 767 ? 53.520 14.391 -81.731 1.00 82.56 767 ARG A O 1
ATOM 6407 N N . SER A 1 768 ? 53.368 16.261 -82.965 1.00 86.06 768 SER A N 1
ATOM 6408 C CA . SER A 1 768 ? 53.692 15.587 -84.221 1.00 86.06 768 SER A CA 1
ATOM 6409 C C . SER A 1 768 ? 55.153 15.110 -84.239 1.00 86.06 768 SER A C 1
ATOM 6411 O O . SER A 1 768 ? 55.993 15.578 -83.465 1.00 86.06 768 SER A O 1
ATOM 6413 N N . TYR A 1 769 ? 55.462 14.163 -85.130 1.00 87.25 769 TYR A N 1
ATOM 6414 C CA . TYR A 1 769 ? 56.810 13.598 -85.263 1.00 87.25 769 TYR A CA 1
ATOM 6415 C C . TYR A 1 769 ? 57.868 14.677 -85.539 1.00 87.25 769 TYR A C 1
ATOM 6417 O O . TYR A 1 769 ? 58.907 14.688 -84.881 1.00 87.25 769 TYR A O 1
ATOM 6425 N N . GLU A 1 770 ? 57.563 15.623 -86.430 1.00 84.94 770 GLU A N 1
ATOM 6426 C CA . GLU A 1 770 ? 58.468 16.716 -86.803 1.00 84.94 770 GLU A CA 1
ATOM 6427 C C . GLU A 1 770 ? 58.676 17.728 -85.671 1.00 84.94 770 GLU A C 1
ATOM 6429 O O . GLU A 1 770 ? 59.804 18.129 -85.394 1.00 84.94 770 GLU A O 1
ATOM 6434 N N . GLU A 1 771 ? 57.619 18.095 -84.941 1.00 85.81 771 GLU A N 1
ATOM 6435 C CA . GLU A 1 771 ? 57.738 18.991 -83.783 1.00 85.81 771 GLU A CA 1
ATOM 6436 C C . GLU A 1 771 ? 58.546 18.352 -82.648 1.00 85.81 771 GLU A C 1
ATOM 6438 O O . GLU A 1 771 ? 59.361 19.013 -82.002 1.00 85.81 771 GLU A O 1
ATOM 6443 N N . ALA A 1 772 ? 58.334 17.056 -82.396 1.00 86.50 772 ALA A N 1
ATOM 6444 C CA . ALA A 1 772 ? 59.100 16.319 -81.400 1.00 86.50 772 ALA A CA 1
ATOM 6445 C C . ALA A 1 772 ? 60.575 16.198 -81.811 1.00 86.50 772 ALA A C 1
ATOM 6447 O O . ALA A 1 772 ? 61.451 16.413 -80.977 1.00 86.50 772 ALA A O 1
ATOM 6448 N N . LYS A 1 773 ? 60.860 15.931 -83.089 1.00 87.00 773 LYS A N 1
ATOM 6449 C CA . LYS A 1 773 ? 62.220 15.891 -83.641 1.00 87.00 773 LYS A CA 1
ATOM 6450 C C . LYS A 1 773 ? 62.922 17.248 -83.529 1.00 87.00 773 LYS A C 1
ATOM 6452 O O . LYS A 1 773 ? 64.047 17.306 -83.035 1.00 87.00 773 LYS A O 1
ATOM 6457 N N . ALA A 1 774 ? 62.247 18.339 -83.893 1.00 85.56 774 ALA A N 1
ATOM 6458 C CA . ALA A 1 774 ? 62.782 19.699 -83.793 1.00 85.56 774 ALA A CA 1
ATOM 6459 C C . ALA A 1 774 ? 63.169 20.079 -82.352 1.00 85.56 774 ALA A C 1
ATOM 6461 O O . ALA A 1 774 ? 64.183 20.739 -82.136 1.00 85.56 774 ALA A O 1
ATOM 6462 N N . LEU A 1 775 ? 62.403 19.619 -81.357 1.00 84.50 775 LEU A N 1
ATOM 6463 C CA . LEU A 1 775 ? 62.708 19.837 -79.938 1.00 84.50 775 LEU A CA 1
ATOM 6464 C C . LEU A 1 775 ? 63.850 18.956 -79.413 1.00 84.50 775 LEU A C 1
ATOM 6466 O O . LEU A 1 775 ? 64.532 19.342 -78.464 1.00 84.50 775 LEU A O 1
ATOM 6470 N N . LEU A 1 776 ? 64.052 17.770 -79.989 1.00 85.94 776 LEU A N 1
ATOM 6471 C CA . LEU A 1 776 ? 65.078 16.823 -79.544 1.00 85.94 776 LEU A CA 1
ATOM 6472 C C . LEU A 1 776 ? 66.441 17.063 -80.207 1.00 85.94 776 LEU A C 1
ATOM 6474 O O . LEU A 1 776 ? 67.460 16.764 -79.583 1.00 85.94 776 LEU A O 1
ATOM 6478 N N . ALA A 1 777 ? 66.476 17.634 -81.415 1.00 81.56 777 ALA A N 1
ATOM 6479 C CA . ALA A 1 777 ? 67.708 17.875 -82.169 1.00 81.56 777 ALA A CA 1
ATOM 6480 C C . ALA A 1 777 ? 68.777 18.692 -81.395 1.00 81.56 777 ALA A C 1
ATOM 6482 O O . ALA A 1 777 ? 69.937 18.270 -81.379 1.00 81.56 777 ALA A O 1
ATOM 6483 N N . PRO A 1 778 ? 68.441 19.777 -80.658 1.00 82.69 778 PRO A N 1
ATOM 6484 C CA . PRO A 1 778 ? 69.426 20.530 -79.872 1.00 82.69 778 PRO A CA 1
ATOM 6485 C C . PRO A 1 778 ? 70.014 19.746 -78.688 1.00 82.69 778 PRO A C 1
ATOM 6487 O O . PRO A 1 778 ? 71.083 20.089 -78.190 1.00 82.69 778 PRO A O 1
ATOM 6490 N N . LEU A 1 779 ? 69.331 18.695 -78.216 1.00 82.00 779 LEU A N 1
ATOM 6491 C CA . LEU A 1 779 ? 69.714 17.942 -77.016 1.00 82.00 779 LEU A CA 1
ATOM 6492 C C . LEU A 1 779 ? 70.793 16.874 -77.278 1.00 82.00 779 LEU A C 1
ATOM 6494 O O . LEU A 1 779 ? 71.231 16.221 -76.330 1.00 82.00 779 LEU A O 1
ATOM 6498 N N . GLN A 1 780 ? 71.204 16.667 -78.538 1.00 82.62 780 GLN A N 1
ATOM 6499 C CA . GLN A 1 780 ? 72.266 15.734 -78.960 1.00 82.62 780 GLN A CA 1
ATOM 6500 C C . GLN A 1 780 ? 72.202 14.346 -78.282 1.00 82.62 780 GLN A C 1
ATOM 6502 O O . GLN A 1 780 ? 73.206 13.782 -77.833 1.00 82.62 780 GLN A O 1
ATOM 6507 N N . ILE A 1 781 ? 71.004 13.768 -78.173 1.00 85.38 781 ILE A N 1
ATOM 6508 C CA . ILE A 1 781 ? 70.775 12.543 -77.396 1.00 85.38 781 ILE A CA 1
ATOM 6509 C C . ILE A 1 781 ? 71.345 11.326 -78.138 1.00 85.38 781 ILE A C 1
ATOM 6511 O O . ILE A 1 781 ? 70.720 10.799 -79.043 1.00 85.38 781 ILE A O 1
ATOM 6515 N N . ARG A 1 782 ? 72.508 10.805 -77.739 1.00 79.81 782 ARG A N 1
ATOM 6516 C CA . ARG A 1 782 ? 73.245 9.774 -78.513 1.00 79.81 782 ARG A CA 1
ATOM 6517 C C . ARG A 1 782 ? 72.666 8.351 -78.507 1.00 79.81 782 ARG A C 1
ATOM 6519 O O . ARG A 1 782 ? 73.178 7.483 -79.206 1.00 79.81 782 ARG A O 1
ATOM 6526 N N . SER A 1 783 ? 71.655 8.052 -77.688 1.00 82.81 783 SER A N 1
ATOM 6527 C CA . SER A 1 783 ? 71.093 6.696 -77.625 1.00 82.81 783 SER A CA 1
ATOM 6528 C C . SER A 1 783 ? 69.659 6.647 -77.102 1.00 82.81 783 SER A C 1
ATOM 6530 O O . SER A 1 783 ? 69.224 7.500 -76.323 1.00 82.81 783 SER A O 1
ATOM 6532 N N . LYS A 1 784 ? 68.951 5.561 -77.438 1.00 84.00 784 LYS A N 1
ATOM 6533 C CA . LYS A 1 784 ? 67.634 5.225 -76.874 1.00 84.00 784 LYS A CA 1
ATOM 6534 C C . LYS A 1 784 ? 67.641 5.153 -75.346 1.00 84.00 784 LYS A C 1
ATOM 6536 O O . LYS A 1 784 ? 66.693 5.603 -74.707 1.00 84.00 784 LYS A O 1
ATOM 6541 N N . ASN A 1 785 ? 68.706 4.622 -74.749 1.00 84.12 785 ASN A N 1
ATOM 6542 C CA . ASN A 1 785 ? 68.809 4.511 -73.293 1.00 84.12 785 ASN A CA 1
ATOM 6543 C C . ASN A 1 785 ? 68.937 5.892 -72.638 1.00 84.12 785 ASN A C 1
ATOM 6545 O O . ASN A 1 785 ? 68.300 6.152 -71.614 1.00 84.12 785 ASN A O 1
ATOM 6549 N N . THR A 1 786 ? 69.685 6.801 -73.269 1.00 84.44 786 THR A N 1
ATOM 6550 C CA . THR A 1 786 ? 69.813 8.196 -72.834 1.00 84.44 786 THR A CA 1
ATOM 6551 C C . THR A 1 786 ? 68.474 8.926 -72.943 1.00 84.44 786 THR A C 1
ATOM 6553 O O . THR A 1 786 ? 68.055 9.554 -71.973 1.00 84.44 786 THR A O 1
ATOM 6556 N N . PHE A 1 787 ? 67.746 8.760 -74.054 1.00 87.56 787 PHE A N 1
ATOM 6557 C CA . PHE A 1 787 ? 66.396 9.311 -74.235 1.00 87.56 787 PHE A CA 1
ATOM 6558 C C . PHE A 1 787 ? 65.435 8.848 -73.128 1.00 87.56 787 PHE A C 1
ATOM 6560 O O . PHE A 1 787 ? 64.812 9.663 -72.452 1.00 87.56 787 PHE A O 1
ATOM 6567 N N . ILE A 1 788 ? 65.371 7.539 -72.862 1.00 83.75 788 ILE A N 1
ATOM 6568 C CA . ILE A 1 788 ? 64.491 6.979 -71.823 1.00 83.75 788 ILE A CA 1
ATOM 6569 C C . ILE A 1 788 ? 64.870 7.501 -70.429 1.00 83.75 788 ILE A C 1
ATOM 6571 O O . ILE A 1 788 ? 63.985 7.745 -69.604 1.00 83.75 788 ILE A O 1
ATOM 6575 N N . SER A 1 789 ? 66.166 7.670 -70.151 1.00 83.44 789 SER A N 1
ATOM 6576 C CA . SER A 1 789 ? 66.656 8.245 -68.894 1.00 83.44 789 SER A CA 1
ATOM 6577 C C . SER A 1 789 ? 66.229 9.708 -68.736 1.00 83.44 789 SER A C 1
ATOM 6579 O O . SER A 1 789 ? 65.712 10.083 -67.684 1.00 83.44 789 SER A O 1
ATOM 6581 N N . LEU A 1 790 ? 66.338 10.515 -69.794 1.00 82.69 790 LEU A N 1
ATOM 6582 C CA . LEU A 1 790 ? 65.903 11.916 -69.796 1.00 82.69 790 LEU A CA 1
ATOM 6583 C C . LEU A 1 790 ? 64.379 12.050 -69.653 1.00 82.69 790 LEU A C 1
ATOM 6585 O O . LEU A 1 790 ? 63.914 12.871 -68.863 1.00 82.69 790 LEU A O 1
ATOM 6589 N N . CYS A 1 791 ? 63.591 11.171 -70.286 1.00 80.38 791 CYS A N 1
ATOM 6590 C CA . CYS A 1 791 ? 62.145 11.091 -70.049 1.00 80.38 791 CYS A CA 1
ATOM 6591 C C . CYS A 1 791 ? 61.806 10.722 -68.594 1.00 80.38 791 CYS A C 1
ATOM 6593 O O . CYS A 1 791 ? 60.798 11.180 -68.063 1.00 80.38 791 CYS A O 1
ATOM 6595 N N . LYS A 1 792 ? 62.607 9.869 -67.935 1.00 79.50 792 LYS A N 1
ATOM 6596 C CA . LYS A 1 792 ? 62.416 9.521 -66.512 1.00 79.50 792 LYS A CA 1
ATOM 6597 C C . LYS A 1 792 ? 62.743 10.690 -65.582 1.00 79.50 792 LYS A C 1
ATOM 6599 O O . LYS A 1 792 ? 62.079 10.825 -64.561 1.00 79.50 792 LYS A O 1
ATOM 6604 N N . LYS A 1 793 ? 63.743 11.503 -65.932 1.00 80.00 793 LYS A N 1
ATOM 6605 C CA . LYS A 1 793 ? 64.182 12.680 -65.165 1.00 80.00 793 LYS A CA 1
ATOM 6606 C C . LYS A 1 793 ? 63.321 13.929 -65.400 1.00 80.00 793 LYS A C 1
ATOM 6608 O O . LYS A 1 793 ? 63.548 14.935 -64.743 1.00 80.00 793 LYS A O 1
ATOM 6613 N N . GLY A 1 794 ? 62.348 13.871 -66.316 1.00 77.50 794 GLY A N 1
ATOM 6614 C CA . GLY A 1 794 ? 61.483 15.007 -66.657 1.00 77.50 794 GLY A CA 1
ATOM 6615 C C . GLY A 1 794 ? 62.152 16.065 -67.540 1.00 77.50 794 GLY A C 1
ATOM 6616 O O . GLY A 1 794 ? 61.597 17.140 -67.720 1.00 77.50 794 GLY A O 1
ATOM 6617 N N . SER A 1 795 ? 63.330 15.768 -68.101 1.00 79.62 795 SER A N 1
ATOM 6618 C CA . SER A 1 795 ? 64.095 16.688 -68.958 1.00 79.62 795 SER A CA 1
ATOM 6619 C C . SER A 1 795 ? 63.578 16.750 -70.399 1.00 79.62 795 SER A C 1
ATOM 6621 O O . SER A 1 795 ? 64.028 17.583 -71.175 1.00 79.62 795 SER A O 1
ATOM 6623 N N . ILE A 1 796 ? 62.661 15.851 -70.766 1.00 80.75 796 ILE A N 1
ATOM 6624 C CA . ILE A 1 796 ? 61.965 15.847 -72.054 1.00 80.75 796 ILE A CA 1
ATOM 6625 C C . ILE A 1 796 ? 60.500 16.215 -71.785 1.00 80.75 796 ILE A C 1
ATOM 6627 O O . ILE A 1 796 ? 59.903 15.610 -70.885 1.00 80.75 796 ILE A O 1
ATOM 6631 N N . PRO A 1 797 ? 59.919 17.170 -72.538 1.00 79.62 797 PRO A N 1
ATOM 6632 C CA . PRO A 1 797 ? 58.519 17.557 -72.411 1.00 79.62 797 PRO A CA 1
ATOM 6633 C C . PRO A 1 797 ? 57.558 16.358 -72.387 1.00 79.62 797 PRO A C 1
ATOM 6635 O O . PRO A 1 797 ? 57.704 15.396 -73.140 1.00 79.62 797 PRO A O 1
ATOM 6638 N N . SER A 1 798 ? 56.571 16.392 -71.484 1.00 74.44 798 SER A N 1
ATOM 6639 C CA . SER A 1 798 ? 55.662 15.255 -71.241 1.00 74.44 798 SER A CA 1
ATOM 6640 C C . SER A 1 798 ? 54.683 14.955 -72.389 1.00 74.44 798 SER A C 1
ATOM 6642 O O . SER A 1 798 ? 54.033 13.906 -72.383 1.00 74.44 798 SER A O 1
ATOM 6644 N N . ASP A 1 799 ? 54.602 15.867 -73.358 1.00 79.12 799 ASP A N 1
ATOM 6645 C CA . ASP A 1 799 ? 53.892 15.785 -74.638 1.00 79.12 799 ASP A CA 1
ATOM 6646 C C . ASP A 1 799 ? 54.753 15.159 -75.759 1.00 79.12 799 ASP A C 1
ATOM 6648 O O . ASP A 1 799 ? 54.304 15.063 -76.901 1.00 79.12 799 ASP A O 1
ATOM 6652 N N . ILE A 1 800 ? 55.948 14.646 -75.436 1.00 83.75 800 ILE A N 1
ATOM 6653 C CA . ILE A 1 800 ? 56.722 13.733 -76.286 1.00 83.75 800 ILE A CA 1
ATOM 6654 C C . ILE A 1 800 ? 56.572 12.298 -75.742 1.00 83.75 800 ILE A C 1
ATOM 6656 O O . ILE A 1 800 ? 56.822 12.039 -74.558 1.00 83.75 800 ILE A O 1
ATOM 6660 N N . PRO A 1 801 ? 56.160 11.322 -76.574 1.00 83.50 801 PRO A N 1
ATOM 6661 C CA . PRO A 1 801 ? 55.914 9.962 -76.120 1.00 83.50 801 PRO A CA 1
ATOM 6662 C C . PRO A 1 801 ? 57.217 9.285 -75.690 1.00 83.50 801 PRO A C 1
ATOM 6664 O O . PRO A 1 801 ? 58.209 9.258 -76.412 1.00 83.50 801 PRO A O 1
ATOM 6667 N N . ARG A 1 802 ? 57.190 8.661 -74.508 1.00 82.12 802 ARG A N 1
ATOM 6668 C CA . ARG A 1 802 ? 58.332 7.917 -73.949 1.00 82.12 802 ARG A CA 1
ATOM 6669 C C . ARG A 1 802 ? 58.679 6.644 -74.733 1.00 82.12 802 ARG A C 1
ATOM 6671 O O . ARG A 1 802 ? 59.801 6.155 -74.628 1.00 82.12 802 ARG A O 1
ATOM 6678 N N . ASP A 1 803 ? 57.724 6.122 -75.502 1.00 84.88 803 ASP A N 1
ATOM 6679 C CA . ASP A 1 803 ? 57.947 5.106 -76.533 1.00 84.88 803 ASP A CA 1
ATOM 6680 C C . ASP A 1 803 ? 57.541 5.672 -77.907 1.00 84.88 803 ASP A C 1
ATOM 6682 O O . ASP A 1 803 ? 56.424 5.436 -78.384 1.00 84.88 803 ASP A O 1
ATOM 6686 N N . PRO A 1 804 ? 58.418 6.483 -78.523 1.00 85.69 804 PRO A N 1
ATOM 6687 C CA . PRO A 1 804 ? 58.089 7.201 -79.745 1.00 85.69 804 PRO A CA 1
ATOM 6688 C C . PRO A 1 804 ? 57.947 6.249 -80.934 1.00 85.69 804 PRO A C 1
ATOM 6690 O O . PRO A 1 804 ? 57.090 6.481 -81.782 1.00 85.69 804 PRO A O 1
ATOM 6693 N N . LYS A 1 805 ? 58.679 5.122 -80.944 1.00 85.31 805 LYS A N 1
ATOM 6694 C CA . LYS A 1 805 ? 58.547 4.094 -81.983 1.00 85.31 805 LYS A CA 1
ATOM 6695 C C . LYS A 1 805 ? 57.103 3.631 -82.084 1.00 85.31 805 LYS A C 1
ATOM 6697 O O . LYS A 1 805 ? 56.492 3.763 -83.136 1.00 85.31 805 LYS A O 1
ATOM 6702 N N . THR A 1 806 ? 56.545 3.124 -80.991 1.00 83.75 806 THR A N 1
ATOM 6703 C CA . THR A 1 806 ? 55.188 2.566 -80.998 1.00 83.75 806 THR A CA 1
ATOM 6704 C C . THR A 1 806 ? 54.134 3.632 -81.301 1.00 83.75 806 THR A C 1
ATOM 6706 O O . THR A 1 806 ? 53.200 3.369 -82.057 1.00 83.75 806 THR A O 1
ATOM 6709 N N . HIS A 1 807 ? 54.287 4.845 -80.756 1.00 84.00 807 HIS A N 1
ATOM 6710 C CA . HIS A 1 807 ? 53.325 5.928 -80.965 1.00 84.00 807 HIS A CA 1
ATOM 6711 C C . HIS A 1 807 ? 53.307 6.433 -82.416 1.00 84.00 807 HIS A C 1
ATOM 6713 O O . HIS A 1 807 ? 52.262 6.403 -83.061 1.00 84.00 807 HIS A O 1
ATOM 6719 N N . TYR A 1 808 ? 54.457 6.837 -82.956 1.00 86.62 808 TYR A N 1
ATOM 6720 C CA . TYR A 1 808 ? 54.538 7.405 -84.303 1.00 86.62 808 TYR A CA 1
ATOM 6721 C C . TYR A 1 808 ? 54.416 6.346 -85.405 1.00 86.62 808 TYR A C 1
ATOM 6723 O O . TYR A 1 808 ? 53.939 6.664 -86.489 1.00 86.62 808 TYR A O 1
ATOM 6731 N N . THR A 1 809 ? 54.745 5.072 -85.133 1.00 86.50 809 THR A N 1
ATOM 6732 C CA . THR A 1 809 ? 54.457 3.975 -86.083 1.00 86.50 809 THR A CA 1
ATOM 6733 C C . THR A 1 809 ? 52.951 3.847 -86.290 1.00 86.50 809 THR A C 1
ATOM 6735 O O . THR A 1 809 ? 52.492 3.697 -87.417 1.00 86.50 809 THR A O 1
ATOM 6738 N N . ARG A 1 810 ? 52.157 3.983 -85.219 1.00 81.69 810 ARG A N 1
ATOM 6739 C CA . ARG A 1 810 ? 50.691 3.963 -85.306 1.00 81.69 810 ARG A CA 1
ATOM 6740 C C . ARG A 1 810 ? 50.121 5.166 -86.071 1.00 81.69 810 ARG A C 1
ATOM 6742 O O . ARG A 1 810 ? 49.042 5.043 -86.636 1.00 81.69 810 ARG A O 1
ATOM 6749 N N . MET A 1 811 ? 50.827 6.297 -86.089 1.00 81.50 811 MET A N 1
ATOM 6750 C CA . MET A 1 811 ? 50.445 7.493 -86.854 1.00 81.50 811 MET A CA 1
ATOM 6751 C C . MET A 1 811 ? 51.006 7.506 -88.286 1.00 81.50 811 MET A C 1
ATOM 6753 O O . MET A 1 811 ? 50.761 8.457 -89.018 1.00 81.50 811 MET A O 1
ATOM 6757 N N . GLY A 1 812 ? 51.750 6.469 -88.691 1.00 83.56 812 GLY A N 1
ATOM 6758 C CA . GLY A 1 812 ? 52.351 6.368 -90.025 1.00 83.56 812 GLY A CA 1
ATOM 6759 C C . GLY A 1 812 ? 53.553 7.289 -90.264 1.00 83.56 812 GLY A C 1
ATOM 6760 O O . GLY A 1 812 ? 54.018 7.383 -91.392 1.00 83.56 812 GLY A O 1
ATOM 6761 N N . SER A 1 813 ? 54.069 7.957 -89.229 1.00 86.88 813 SER A N 1
ATOM 6762 C CA . SER A 1 813 ? 55.108 8.992 -89.344 1.00 86.88 813 SER A CA 1
ATOM 6763 C C . SER A 1 813 ? 56.481 8.557 -88.816 1.00 86.88 813 SER A C 1
ATOM 6765 O O . SER A 1 813 ? 57.390 9.371 -88.718 1.00 86.88 813 SER A O 1
ATOM 6767 N N . TRP A 1 814 ? 56.637 7.301 -88.391 1.00 90.50 814 TRP A N 1
ATOM 6768 C CA . TRP A 1 814 ? 57.889 6.814 -87.808 1.00 90.50 814 TRP A CA 1
ATOM 6769 C C . TRP A 1 814 ? 58.893 6.372 -88.872 1.00 90.50 814 TRP A C 1
ATOM 6771 O O . TRP A 1 814 ? 58.600 5.469 -89.652 1.00 90.50 814 TRP A O 1
ATOM 6781 N N . ILE A 1 815 ? 60.106 6.926 -88.824 1.00 87.25 815 ILE A N 1
ATOM 6782 C CA . ILE A 1 815 ? 61.204 6.561 -89.730 1.00 87.25 815 ILE A CA 1
ATOM 6783 C C . ILE A 1 815 ? 62.215 5.679 -88.992 1.00 87.25 815 ILE A C 1
ATOM 6785 O O . ILE A 1 815 ? 62.309 4.471 -89.214 1.00 87.25 815 ILE A O 1
ATOM 6789 N N . SER A 1 816 ? 62.969 6.252 -88.056 1.00 86.88 816 SER A N 1
ATOM 6790 C CA . SER A 1 816 ? 63.916 5.507 -87.230 1.00 86.88 816 SER A CA 1
ATOM 6791 C C . SER A 1 816 ? 64.178 6.235 -85.919 1.00 86.88 816 SER A C 1
ATOM 6793 O O . SER A 1 816 ? 63.893 7.418 -85.774 1.00 86.88 816 SER A O 1
ATOM 6795 N N . PHE A 1 817 ? 64.760 5.534 -84.945 1.00 86.75 817 PHE A N 1
ATOM 6796 C CA . PHE A 1 817 ? 65.096 6.175 -83.675 1.00 86.75 817 PHE A CA 1
ATOM 6797 C C . PHE A 1 817 ? 66.239 7.193 -83.825 1.00 86.75 817 PHE A C 1
ATOM 6799 O O . PHE A 1 817 ? 66.285 8.143 -83.058 1.00 86.75 817 PHE A O 1
ATOM 6806 N N . LYS A 1 818 ? 67.144 7.003 -84.797 1.00 83.94 818 LYS A N 1
ATOM 6807 C CA . LYS A 1 818 ? 68.202 7.980 -85.103 1.00 83.94 818 LYS A CA 1
ATOM 6808 C C . LYS A 1 818 ? 67.596 9.250 -85.701 1.00 83.94 818 LYS A C 1
ATOM 6810 O O . LYS A 1 818 ? 67.778 10.326 -85.144 1.00 83.94 818 LYS A O 1
ATOM 6815 N N . ASP A 1 819 ? 66.737 9.075 -86.703 1.00 85.94 819 ASP A N 1
ATOM 6816 C CA . ASP A 1 819 ? 66.035 10.181 -87.356 1.00 85.94 819 ASP A CA 1
ATOM 6817 C C . ASP A 1 819 ? 65.154 10.977 -86.374 1.00 85.94 819 ASP A C 1
ATOM 6819 O O . ASP A 1 819 ? 65.203 12.204 -86.349 1.00 85.94 819 ASP A O 1
ATOM 6823 N N . PHE A 1 820 ? 64.426 10.294 -85.483 1.00 87.94 820 PHE A N 1
ATOM 6824 C CA . PHE A 1 820 ? 63.602 10.933 -84.449 1.00 87.94 820 PHE A CA 1
ATOM 6825 C C . PHE A 1 820 ? 64.406 11.803 -83.464 1.00 87.94 820 PHE A C 1
ATOM 6827 O O . PHE A 1 820 ? 63.876 12.758 -82.899 1.00 87.94 820 PHE A O 1
ATOM 6834 N N . LEU A 1 821 ? 65.683 11.480 -83.245 1.00 86.00 821 LEU A N 1
ATOM 6835 C CA . LEU A 1 821 ? 66.595 12.259 -82.404 1.00 86.00 821 LEU A CA 1
ATOM 6836 C C . LEU A 1 821 ? 67.337 13.362 -83.181 1.00 86.00 821 LEU A C 1
ATOM 6838 O O . LEU A 1 821 ? 68.160 14.056 -82.583 1.00 86.00 821 LEU A O 1
ATOM 6842 N N . GLY A 1 822 ? 67.068 13.514 -84.482 1.00 78.44 822 GLY A N 1
ATOM 6843 C CA . GLY A 1 822 ? 67.755 14.462 -85.361 1.00 78.44 822 GLY A CA 1
ATOM 6844 C C . GLY A 1 822 ? 69.177 14.039 -85.751 1.00 78.44 822 GLY A C 1
ATOM 6845 O O . GLY A 1 822 ? 70.013 14.917 -85.947 1.00 78.44 822 GLY A O 1
ATOM 6846 N N . GLN A 1 823 ? 69.460 12.727 -85.808 1.00 75.69 823 GLN A N 1
ATOM 6847 C CA . GLN A 1 823 ? 70.776 12.136 -86.120 1.00 75.69 823 GLN A CA 1
ATOM 6848 C C . GLN A 1 823 ? 70.827 11.392 -87.444 1.00 75.69 823 GLN A C 1
ATOM 6850 O O . GLN A 1 823 ? 69.816 10.733 -87.786 1.00 75.69 823 GLN A O 1
#

pLDDT: mean 80.33, std 13.18, range [38.41, 97.75]

Radius of gyration: 47.53 Å; chains: 1; bounding box: 105×60×166 Å

Sequence (823 aa):
MKQYPEATIYHYGSYETKSLQAVQKKYPELENEVTALLPGLFNLLSISRTHVYPPVYGNGLKELAGWLGFKWNNTIADGKQSIHWRKDWEANRDQAVKETLIRYNLDDCKALLIVKEWFTHLAKGTIQENIQQVAEMKKQSLYKFQNNPELGDDFQFISKAAYFDYQRSKIYWRNKESLSAAAATIPNPKPGKKGTPVWQPAKVHETVTLIPLTECPKCGASKVYHYKQKRKVVQTDLKFTATGIRQHIIAYIGTKSVCSQCRYQYNDQVLRRTQYGDNLFAYVTYLYINYNISNYLISSMMQEQFGIWISPMYLVMRKQKWWQQWEPEAKYIREIILHSPVVHIDETSVQLEHKSGYVWVFATAHTVCYHYTDTREGSFLHEWLKDYKGIIVTDFFPAYESLPVTRQKCLIHLVRDLNDDLFKNPFDEEYKTLVTGFNELLRTIITTIDCYGLKQVHLKKHLKDTEYFRQRFVEVLYKSELATKCVKRFQKHWQQLWTFLQYDGVPWNNNNAEAAVKAFAQYRRGVKGMIGEKGLREYLKMLSLAQTCRYRNIRFLSFLRRKSGIWENVHPGVLPGYLPFNQARQYVHRLKMEKHSEWIIWEQSGKRPHFIPLHPEKVYKDTGWVNWADWAGSSFWPFEKARTYMRRLGLKNSDEYRIWLKSKKRPKTIPHEPAKVYKHSGWSGLGDWLGTGNIPNQRKKKMSYDQAKAYVQAI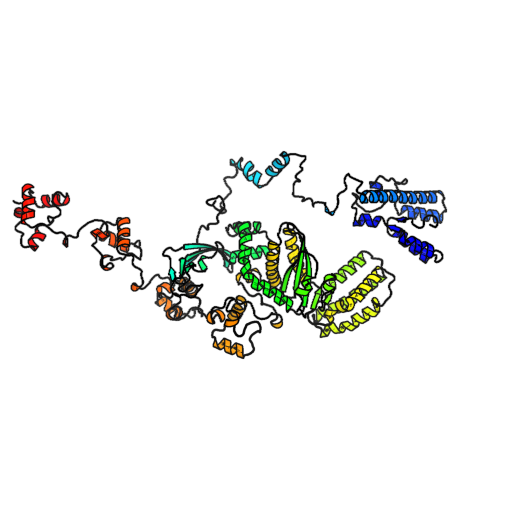GIQGWEAYIQWSKSGERPAMIPAAPDKAYREFEGWGKFLGTDRIANQHKIFRSYEEAKALLAPLQIRSKNTFISLCKKGSIPSDIPRDPKTHYTRMGSWISFKDFLGQ

Secondary structure (DSSP, 8-state):
-TT-TT--EEESSSHHHHHHHHHHHH-GGGHHHHHHHGGGEEETHHHHHHT---SSSS--HHHHHHHTT---S-TT--TTHHHHHHHHHHHH--HHHHHHHHHHHHHHHHHHHHHHHHHHHHHTT---SS---TTT-----TTS----GGGHHHHHHHHHHTSHHHIIIIIITT-GGGSTTS-----PPEE-TTS-EE---S--SEEEEPPPPSS-TTT--S-EEEEEEEEEEEEEEEEEETTEEEEEEEEEEEEEEEETTT--EEE-GGGG--SB-HHHHHHHHHHHHHS---HHHHHHHHHHHH-----HHHHHHHHHHHHGGGHHHHHHHHHHHHHSSEEEEEEEEEE-SS-EEEEEEEE-SS-EEEEEESSS--HHHHHHTTT--SEEEE-S-GGGGGSSS-EEE-HHHHHHHHHHHHHH-TT-HHHHHHHHHHHHHHHHHHHHHHHH-S-HHHHGGGHHHHHHHIIIIISSPPSSHHHHHHHHHHHHHHHHHSGGGTSTT--SS-HHHHHHHHHHHHHHHHHTTT--HHHHHHHHHHHHHHHHHHHTT--HHHHHHHT--TTTTS-GGGS-SSPPHHHHHHHHHHHT--SHHHHHHHHHTT---TTS-S-HHHHTTTTT---HHHHHS-SPPPHHHHHHHHHHTT--SHHHHHHHHHSTT--TTS-S-HHHHTTTTT---HHHHHT-----GGG--PPPHHHHHHHHHHHT--SHHHHHHHHHSS-S-TTS-SSHHHH-TT---HHHHHT-----GGG--PPPHHHHHHHHGGGT---HHHHHHHHHHT-S-TTS-SSHHHHHHHTT----HHHHTT-

Foldseek 3Di:
DVVCLQAADEDADCVVVVVLVVVCVVCVVCVVVSVSCNVSYDHLLVCCVPPNPDPFPDSDLCGVLVVVVQDQPDPPDDPVNLVVLVVCCVVPVDPVSVVVNVSRVVSSVVSRVSSVVVVVCVVVVVDDPDDDGPVPPDPDDPPDDDDDVVVDPVVVVVVVCPDPVNCVVPPVVVVVPPPPPPDPDLPFFDQDPPGDRDDDDPDAPEEAEDDFDCADPPPRHRDKDWDPDKDKDKEWEWDDDPVGIAIHIYIYIFTWMADPPPRDIDTPPCNVDDNYDLLLLLVLLCCCQVVVDQLVVSQVCCCVVHVTHDDSVNNLVVNLVSCVVCVQVLVQLLLLLLLDQEWFKDKDKFAAQPAIWMWIWIFDLQFIAIDIDRYPALPCVCVSNVPRAHEYEYEPDCNVVPHPYHAAHAVVVVLVVLVVVCVVVVPQVLSVVLSVLVVVLVVVLVVQCVVPNLDLVRLLVSVVVLVVSCVVQLVDDDPDPVSVVSSVVCVVCVCNQRVSNHDGPDDNHSVRRVVLVVSVVVSSVVCHSPHDPVSVRSSSSSNRQVVSCVSQVHDSSVCSVLVEDSCHNPDLSSRPAADQQSHLLVVLVVVLDQDPVVVVVCVVVPVDRRRRDPCCCVVCVPRDDDDPCSRNVNAQPQLSVQLVVLQVVVQQDDVSVVVVLVPPPDDSSHDSCCCVSCVVRDDQDPCSSNVNPDGPPVPQAADALVVQLVVLQVVQQPDDVSLLVCLVPVVDDPNRDSCVVVVHPPDPDPCSSNVNVDDDPVPQQADALVVQQVVLQVVPQPDLVSLLVCVVVCVRPPSHDSCNQVVVVVVVRDDDPCVSNVD